Protein AF-A0A495W397-F1 (afdb_monomer_lite)

Structure (mmCIF, N/CA/C/O backbone):
data_AF-A0A495W397-F1
#
_entry.id   AF-A0A495W397-F1
#
loop_
_atom_site.group_PDB
_atom_site.id
_atom_site.type_symbol
_atom_site.label_atom_id
_atom_site.label_alt_id
_atom_site.label_comp_id
_atom_site.label_asym_id
_atom_site.label_entity_id
_atom_site.label_seq_id
_atom_site.pdbx_PDB_ins_code
_atom_site.Cartn_x
_atom_site.Cartn_y
_atom_site.Cartn_z
_atom_site.occupancy
_atom_site.B_iso_or_equiv
_atom_site.auth_seq_id
_atom_site.auth_comp_id
_atom_site.auth_asym_id
_atom_site.auth_atom_id
_atom_site.pdbx_PDB_model_num
ATOM 1 N N . MET A 1 1 ? -34.605 -27.937 36.313 1.00 62.28 1 MET A N 1
ATOM 2 C CA . MET A 1 1 ? -35.625 -27.053 35.707 1.00 62.28 1 MET A CA 1
ATOM 3 C C . MET A 1 1 ? -35.186 -25.618 35.947 1.00 62.28 1 MET A C 1
ATOM 5 O O . MET A 1 1 ? -34.958 -25.283 37.107 1.00 62.28 1 MET A O 1
ATOM 9 N N . ALA A 1 2 ? -34.992 -24.832 34.885 1.00 80.19 2 ALA A N 1
ATOM 10 C CA . ALA A 1 2 ? -34.624 -23.422 35.007 1.00 80.19 2 ALA A CA 1
ATOM 11 C C . ALA A 1 2 ? -35.786 -22.615 35.611 1.00 80.19 2 ALA A C 1
ATOM 13 O O . ALA A 1 2 ? -36.954 -22.901 35.330 1.00 80.19 2 ALA A O 1
ATOM 14 N N . ALA A 1 3 ? -35.479 -21.646 36.470 1.00 90.00 3 ALA A N 1
ATOM 15 C CA . ALA A 1 3 ? -36.479 -20.752 37.043 1.00 90.00 3 ALA A CA 1
ATOM 16 C C . ALA A 1 3 ? -36.904 -19.718 35.988 1.00 90.00 3 ALA A C 1
ATOM 18 O O . ALA A 1 3 ? -36.048 -19.097 35.365 1.00 90.00 3 ALA A O 1
ATOM 19 N N . ARG A 1 4 ? -38.214 -19.548 35.764 1.00 94.81 4 ARG A N 1
ATOM 20 C CA . ARG A 1 4 ? -38.752 -18.627 34.747 1.00 94.81 4 ARG A CA 1
ATOM 21 C C . ARG A 1 4 ? -39.291 -17.360 35.399 1.00 94.81 4 ARG A C 1
ATOM 23 O O . ARG A 1 4 ? -40.067 -17.449 36.350 1.00 94.81 4 ARG A O 1
ATOM 30 N N . TYR A 1 5 ? -38.929 -16.207 34.850 1.00 96.12 5 TYR A N 1
ATOM 31 C CA . TYR A 1 5 ? -39.357 -14.890 35.318 1.00 96.12 5 TYR A CA 1
ATOM 32 C C . TYR A 1 5 ? -39.919 -14.091 34.143 1.00 96.12 5 TYR A C 1
ATOM 34 O O . TYR A 1 5 ? -39.278 -13.994 33.103 1.00 96.12 5 TYR A O 1
ATOM 42 N N . LEU A 1 6 ? -41.114 -13.518 34.304 1.00 97.06 6 LEU A N 1
ATOM 43 C CA . LEU A 1 6 ? -41.739 -12.662 33.293 1.00 97.06 6 LEU A CA 1
ATOM 44 C C . LEU A 1 6 ? -41.467 -11.193 33.619 1.00 97.06 6 LEU A C 1
ATOM 46 O O . LEU A 1 6 ? -41.771 -10.750 34.730 1.00 97.06 6 LEU A O 1
ATOM 50 N N . VAL A 1 7 ? -40.959 -10.444 32.645 1.00 97.44 7 VAL A N 1
ATOM 51 C CA . VAL A 1 7 ? -40.776 -8.993 32.694 1.00 97.44 7 VAL A CA 1
ATOM 52 C C . VAL A 1 7 ? -41.796 -8.341 31.770 1.00 97.44 7 VAL A C 1
ATOM 54 O O . VAL A 1 7 ? -41.823 -8.603 30.570 1.00 97.44 7 VAL A O 1
ATOM 57 N N . SER A 1 8 ? -42.638 -7.477 32.333 1.00 95.31 8 SER A N 1
ATOM 58 C CA . SER A 1 8 ? -43.666 -6.757 31.586 1.00 95.31 8 SER A CA 1
ATOM 59 C C . SER A 1 8 ? -43.934 -5.375 32.189 1.00 95.31 8 SER A C 1
ATOM 61 O O . SER A 1 8 ? -44.186 -5.264 33.401 1.00 95.31 8 SER A O 1
ATOM 63 N N . PRO A 1 9 ? -43.992 -4.315 31.360 1.00 87.56 9 PRO A N 1
ATOM 64 C CA . PRO A 1 9 ? -44.398 -2.992 31.818 1.00 87.56 9 PRO A CA 1
ATOM 65 C C . PRO A 1 9 ? -45.855 -2.963 32.310 1.00 87.56 9 PRO A C 1
ATOM 67 O O . PRO A 1 9 ? -46.202 -2.121 33.136 1.00 87.56 9 PRO A O 1
ATOM 70 N N . THR A 1 10 ? -46.711 -3.887 31.848 1.00 89.25 10 THR A N 1
ATOM 71 C CA . THR A 1 10 ? -48.174 -3.807 32.023 1.00 89.25 10 THR A CA 1
ATOM 72 C C . THR A 1 10 ? -48.793 -5.011 32.741 1.00 89.25 10 THR A C 1
ATOM 74 O O . THR A 1 10 ? -49.721 -4.827 33.535 1.00 89.25 10 THR A O 1
ATOM 77 N N . ALA A 1 11 ? -48.272 -6.230 32.562 1.00 89.75 11 ALA A N 1
ATOM 78 C CA . ALA A 1 11 ? -48.883 -7.446 33.100 1.00 89.75 11 ALA A CA 1
ATOM 79 C C . ALA A 1 11 ? -48.932 -7.454 34.640 1.00 89.75 11 ALA A C 1
ATOM 81 O O . ALA A 1 11 ? -48.041 -6.946 35.330 1.00 89.75 11 ALA A O 1
ATOM 82 N N . ARG A 1 12 ? -49.998 -8.039 35.206 1.00 81.50 12 ARG A N 1
ATOM 83 C CA . ARG A 1 12 ? -50.152 -8.209 36.661 1.00 81.50 12 ARG A CA 1
ATOM 84 C C . ARG A 1 12 ? -49.268 -9.367 37.140 1.00 81.50 12 ARG A C 1
ATOM 86 O O . ARG A 1 12 ? -49.300 -10.435 36.542 1.00 81.50 12 ARG A O 1
ATOM 93 N N . ARG A 1 13 ? -48.546 -9.173 38.255 1.00 85.94 13 ARG A N 1
ATOM 94 C CA . ARG A 1 13 ? -47.597 -10.138 38.868 1.00 85.94 13 ARG A CA 1
ATOM 95 C C . ARG A 1 13 ? -46.306 -10.413 38.070 1.00 85.94 13 ARG A C 1
ATOM 97 O O . ARG A 1 13 ? -45.567 -11.316 38.443 1.00 85.94 13 ARG A O 1
ATOM 104 N N . ALA A 1 14 ? -46.021 -9.637 37.024 1.00 93.19 14 ALA A N 1
ATOM 105 C CA . ALA A 1 14 ? -44.731 -9.646 36.335 1.00 93.19 14 ALA A CA 1
ATOM 106 C C . ALA A 1 14 ? -43.732 -8.683 37.000 1.00 93.19 14 ALA A C 1
ATOM 108 O O . ALA A 1 14 ? -44.125 -7.714 37.657 1.00 93.19 14 ALA A O 1
ATOM 109 N N . HIS A 1 15 ? -42.442 -8.927 36.788 1.00 95.94 15 HIS A N 1
ATOM 110 C CA . HIS A 1 15 ? -41.384 -7.975 37.101 1.00 95.94 15 HIS A CA 1
ATOM 111 C C . HIS A 1 15 ? -41.522 -6.731 36.218 1.00 95.94 15 HIS A C 1
ATOM 113 O O . HIS A 1 15 ? -41.789 -6.838 35.023 1.00 95.94 15 HIS A O 1
ATOM 119 N N . ARG A 1 16 ? -41.342 -5.539 36.800 1.00 94.56 16 ARG A N 1
ATOM 120 C CA . ARG A 1 16 ? -41.425 -4.270 36.054 1.00 94.56 16 ARG A CA 1
ATOM 121 C C . ARG A 1 16 ? -40.150 -3.935 35.288 1.00 94.56 16 ARG A C 1
ATOM 123 O O . ARG A 1 16 ? -40.225 -3.228 34.293 1.00 94.56 16 ARG A O 1
ATOM 130 N N . THR A 1 17 ? -39.015 -4.447 35.750 1.00 96.25 17 THR A N 1
ATOM 131 C CA . THR A 1 17 ? -37.690 -4.211 35.169 1.00 96.25 17 THR A CA 1
ATOM 132 C C . THR A 1 17 ? -36.943 -5.528 35.020 1.00 96.25 17 THR A C 1
ATOM 134 O O . THR A 1 17 ? -37.141 -6.449 35.827 1.00 96.25 17 THR A O 1
ATOM 137 N N . ILE A 1 18 ? -36.067 -5.616 34.022 1.00 97.19 18 ILE A N 1
ATOM 138 C CA . ILE A 1 18 ? -35.226 -6.796 33.787 1.00 97.19 18 ILE A CA 1
ATOM 139 C C . ILE A 1 18 ? -34.278 -6.989 34.976 1.00 97.19 18 ILE A C 1
ATOM 141 O O . ILE A 1 18 ? -34.131 -8.103 35.480 1.00 97.19 18 ILE A O 1
ATOM 145 N N . THR A 1 19 ? -33.735 -5.896 35.517 1.00 96.25 19 THR A N 1
ATOM 146 C CA . THR A 1 19 ? -32.878 -5.895 36.711 1.00 96.25 19 THR A CA 1
ATOM 147 C C . THR A 1 19 ? -33.569 -6.534 37.920 1.00 96.25 19 THR A C 1
ATOM 149 O O . THR A 1 19 ? -32.963 -7.332 38.637 1.00 96.25 19 THR A O 1
ATOM 152 N N . SER A 1 20 ? -34.864 -6.267 38.139 1.00 95.56 20 SER A N 1
ATOM 153 C CA . SER A 1 20 ? -35.600 -6.882 39.255 1.00 95.56 20 SER A CA 1
ATOM 154 C C . SER A 1 20 ? -35.776 -8.398 39.092 1.00 95.56 20 SER A C 1
ATOM 156 O O . SER A 1 20 ? -35.737 -9.128 40.084 1.00 95.56 20 SER A O 1
ATOM 158 N N . ALA A 1 21 ? -35.937 -8.882 37.855 1.00 95.81 21 ALA A N 1
ATOM 159 C CA . ALA A 1 21 ? -36.005 -10.310 37.558 1.00 95.81 21 ALA A CA 1
ATOM 160 C C . ALA A 1 21 ? -34.631 -10.980 37.722 1.00 95.81 21 ALA A C 1
ATOM 162 O O . ALA A 1 21 ? -34.544 -12.052 38.318 1.00 95.81 21 ALA A O 1
ATOM 163 N N . LEU A 1 22 ? -33.551 -10.318 37.289 1.00 96.12 22 LEU A N 1
ATOM 164 C CA . LEU A 1 22 ? -32.170 -10.775 37.489 1.00 96.12 22 LEU A CA 1
ATOM 165 C C . LEU A 1 22 ? -31.819 -10.907 38.980 1.00 96.12 22 LEU A C 1
ATOM 167 O O . LEU A 1 22 ? -31.242 -11.915 39.389 1.00 96.12 22 LEU A O 1
ATOM 171 N N . HIS A 1 23 ? -32.220 -9.945 39.818 1.00 94.31 23 HIS A N 1
ATOM 172 C CA . HIS A 1 23 ? -32.033 -10.042 41.269 1.00 94.31 23 HIS A CA 1
ATOM 173 C C . HIS A 1 23 ? -32.799 -11.220 41.887 1.00 94.31 23 HIS A C 1
ATOM 175 O O . HIS A 1 23 ? -32.252 -11.935 42.730 1.00 94.31 23 HIS A O 1
ATOM 181 N N . ALA A 1 24 ? -34.041 -11.459 41.454 1.00 92.50 24 ALA A N 1
ATOM 182 C CA . ALA A 1 24 ? -34.830 -12.599 41.919 1.00 92.50 24 ALA A CA 1
ATOM 183 C C . ALA A 1 24 ? -34.228 -13.944 41.472 1.00 92.50 24 ALA A C 1
ATOM 185 O O . ALA A 1 24 ? -34.209 -14.904 42.247 1.00 92.50 24 ALA A O 1
ATOM 186 N N . ALA A 1 25 ? -33.691 -14.002 40.251 1.00 91.88 25 ALA A N 1
ATOM 187 C CA . ALA A 1 25 ? -32.986 -15.162 39.718 1.00 91.88 25 ALA A CA 1
ATOM 188 C C . ALA A 1 25 ? -31.704 -15.471 40.507 1.00 91.88 25 ALA A C 1
ATOM 190 O O . ALA A 1 25 ? -31.496 -16.621 40.907 1.00 91.88 25 ALA A O 1
ATOM 191 N N . ALA A 1 26 ? -30.891 -14.453 40.812 1.00 88.88 26 ALA A N 1
ATOM 192 C CA . ALA A 1 26 ? -29.636 -14.601 41.552 1.00 88.88 26 ALA A CA 1
ATOM 193 C C . ALA A 1 26 ? -29.830 -15.232 42.945 1.00 88.88 26 ALA A C 1
ATOM 195 O O . ALA A 1 26 ? -29.007 -16.039 43.384 1.00 88.88 26 ALA A O 1
ATOM 196 N N . GLY A 1 27 ? -30.948 -14.937 43.618 1.00 82.81 27 GLY A N 1
ATOM 197 C CA . GLY A 1 27 ? -31.293 -15.540 44.910 1.00 82.81 27 GLY A CA 1
ATOM 198 C C . GLY A 1 27 ? -31.576 -17.049 44.849 1.00 82.81 27 GLY A C 1
ATOM 199 O O . GLY A 1 27 ? -31.432 -17.739 45.855 1.00 82.81 27 GLY A O 1
ATOM 200 N N . SER A 1 28 ? -31.944 -17.583 43.679 1.00 80.06 28 SER A N 1
ATOM 201 C CA . SER A 1 28 ? -32.330 -18.992 43.513 1.00 80.06 28 SER A CA 1
ATOM 202 C C . SER A 1 28 ? -31.150 -19.954 43.312 1.00 80.06 28 SER A C 1
ATOM 204 O O . SER A 1 28 ? -31.319 -21.160 43.501 1.00 80.06 28 SER A O 1
ATOM 206 N N . ARG A 1 29 ? -29.970 -19.439 42.917 1.00 76.31 29 ARG A N 1
ATOM 207 C CA . ARG A 1 29 ? -28.771 -20.209 42.506 1.00 76.31 29 ARG A CA 1
ATOM 208 C C . ARG A 1 29 ? -29.039 -21.306 41.456 1.00 76.31 29 ARG A C 1
ATOM 210 O O . ARG A 1 29 ? -28.295 -22.281 41.376 1.00 76.31 29 ARG A O 1
ATOM 217 N N . ARG A 1 30 ? -30.106 -21.177 40.666 1.00 86.94 30 ARG A N 1
ATOM 218 C CA . ARG A 1 30 ? -30.454 -22.070 39.549 1.00 86.94 30 ARG A CA 1
ATOM 219 C C . ARG A 1 30 ? -30.287 -21.323 38.230 1.00 86.94 30 ARG A C 1
ATOM 221 O O . ARG A 1 30 ? -30.355 -20.098 38.220 1.00 86.94 30 ARG A O 1
ATOM 228 N N . ALA A 1 31 ? -30.144 -22.069 37.134 1.00 92.25 31 ALA A N 1
ATOM 229 C CA . ALA A 1 31 ? -30.283 -21.512 35.791 1.00 92.25 31 ALA A CA 1
ATOM 230 C C . ALA A 1 31 ? -31.619 -20.759 35.670 1.00 92.25 31 ALA A C 1
ATOM 232 O O . ALA A 1 31 ? -32.641 -21.236 36.188 1.00 92.25 31 ALA A O 1
ATOM 233 N N . ALA A 1 32 ? -31.617 -19.604 35.011 1.00 95.88 32 ALA A N 1
ATOM 234 C CA . ALA A 1 32 ? -32.783 -18.731 34.932 1.00 95.88 32 ALA A CA 1
ATOM 235 C C . ALA A 1 32 ? -33.125 -18.350 33.491 1.00 95.88 32 ALA A C 1
ATOM 237 O O . ALA A 1 32 ? -32.239 -18.072 32.694 1.00 95.88 32 ALA A O 1
ATOM 238 N N . VAL A 1 33 ? -34.420 -18.288 33.186 1.00 97.69 33 VAL A N 1
ATOM 239 C CA . VAL A 1 33 ? -34.951 -17.774 31.919 1.00 97.69 33 VAL A CA 1
ATOM 240 C C . VAL A 1 33 ? -35.790 -16.541 32.226 1.00 97.69 33 VAL A C 1
ATOM 242 O O . VAL A 1 33 ? -36.783 -16.623 32.954 1.00 97.69 33 VAL A O 1
ATOM 245 N N . ILE A 1 34 ? -35.389 -15.397 31.687 1.00 97.75 34 ILE A N 1
ATOM 246 C CA . ILE A 1 34 ? -36.089 -14.124 31.826 1.00 97.75 34 ILE A CA 1
ATOM 247 C C . ILE A 1 34 ? -36.774 -13.810 30.503 1.00 97.75 34 ILE A C 1
ATOM 249 O O . ILE A 1 34 ? -36.131 -13.518 29.498 1.00 97.75 34 ILE A O 1
ATOM 253 N N . GLU A 1 35 ? -38.098 -13.880 30.518 1.00 97.81 35 GLU A N 1
ATOM 254 C CA . GLU A 1 35 ? -38.953 -13.614 29.369 1.00 97.81 35 GLU A CA 1
ATOM 255 C C . GLU A 1 35 ? -39.388 -12.147 29.393 1.00 97.81 35 GLU A C 1
ATOM 257 O O . GLU A 1 35 ? -40.047 -11.708 30.335 1.00 97.81 35 GLU A O 1
ATOM 262 N N . VAL A 1 36 ? -39.018 -11.388 28.365 1.00 98.12 36 VAL A N 1
ATOM 263 C CA . VAL A 1 36 ? -39.204 -9.936 28.276 1.00 98.12 36 VAL A CA 1
ATOM 264 C C . VAL A 1 36 ? -40.265 -9.622 27.224 1.00 98.12 36 VAL A C 1
ATOM 266 O O . VAL A 1 36 ? -40.120 -9.978 26.054 1.00 98.12 36 VAL A O 1
ATOM 269 N N . GLU A 1 37 ? -41.361 -8.986 27.632 1.00 97.31 37 GLU A N 1
ATOM 270 C CA . GLU A 1 37 ? -42.379 -8.496 26.696 1.00 97.31 37 GLU A CA 1
ATOM 271 C C . GLU A 1 37 ? -41.882 -7.285 25.877 1.00 97.31 37 GLU A C 1
ATOM 273 O O . GLU A 1 37 ? -40.911 -6.638 26.261 1.00 97.31 37 GLU A O 1
ATOM 278 N N . PRO A 1 38 ? -42.520 -6.956 24.739 1.00 97.19 38 PRO A N 1
ATOM 279 C CA . PRO A 1 38 ? -42.197 -5.747 23.984 1.00 97.19 38 PRO A CA 1
ATOM 280 C C . PRO A 1 38 ? -42.239 -4.477 24.843 1.00 97.19 38 PRO A C 1
ATOM 282 O O . PRO A 1 38 ? -43.173 -4.273 25.624 1.00 97.19 38 PRO A O 1
ATOM 285 N N . GLY A 1 39 ? -41.256 -3.594 24.667 1.00 95.44 39 GLY A N 1
ATOM 286 C CA . GLY A 1 39 ? -41.157 -2.358 25.439 1.00 95.44 39 GLY A CA 1
ATOM 287 C C . GLY A 1 39 ? -39.784 -1.691 25.384 1.00 95.44 39 GLY A C 1
ATOM 288 O O . GLY A 1 39 ? -38.826 -2.237 24.842 1.00 95.44 39 GLY A O 1
ATOM 289 N N . SER A 1 40 ? -39.701 -0.495 25.968 1.00 95.62 40 SER A N 1
ATOM 290 C CA . SER A 1 40 ? -38.448 0.237 26.174 1.00 95.62 40 SER A CA 1
ATOM 291 C C . SER A 1 40 ? -38.007 0.097 27.627 1.00 95.62 40 SER A C 1
ATOM 293 O O . SER A 1 40 ? -38.746 0.465 28.541 1.00 95.62 40 SER A O 1
ATOM 295 N N . TYR A 1 41 ? -36.788 -0.389 27.825 1.00 96.44 41 TYR A N 1
ATOM 296 C CA . TYR A 1 41 ? -36.187 -0.699 29.116 1.00 96.44 41 TYR A CA 1
ATOM 297 C C . TYR A 1 41 ? -34.930 0.164 29.305 1.00 96.44 41 TYR A C 1
ATOM 299 O O . TYR A 1 41 ? -33.851 -0.215 28.842 1.00 96.44 41 TYR A O 1
ATOM 307 N N . PRO A 1 42 ? -35.047 1.343 29.953 1.00 94.19 42 PRO A N 1
ATOM 308 C CA . PRO A 1 42 ? -33.929 2.260 30.172 1.00 94.19 42 PRO A CA 1
ATOM 309 C C . PRO A 1 42 ? -33.010 1.767 31.304 1.00 94.19 42 PRO A C 1
ATOM 311 O O . PRO A 1 42 ? -32.878 2.399 32.352 1.00 94.19 42 PRO A O 1
ATOM 314 N N . GLU A 1 43 ? -32.418 0.592 31.114 1.00 94.06 43 GLU A N 1
ATOM 315 C CA . GLU A 1 43 ? -31.651 -0.155 32.109 1.00 94.06 43 GLU A CA 1
ATOM 316 C C . GLU A 1 43 ? -30.225 -0.438 31.609 1.00 94.06 43 GLU A C 1
ATOM 318 O O . GLU A 1 43 ? -29.983 -0.524 30.406 1.00 94.06 43 GLU A O 1
ATOM 323 N N . ALA A 1 44 ? -29.299 -0.613 32.553 1.00 94.12 44 ALA A N 1
ATOM 324 C CA . ALA A 1 44 ? -27.961 -1.150 32.323 1.00 94.12 44 ALA A CA 1
ATOM 325 C C . ALA A 1 44 ? -27.882 -2.515 33.020 1.00 94.12 44 ALA A C 1
ATOM 327 O O . ALA A 1 44 ? -27.961 -2.597 34.249 1.00 94.12 44 ALA A O 1
ATOM 328 N N . LEU A 1 45 ? -27.828 -3.597 32.243 1.00 96.75 45 LEU A N 1
ATOM 329 C CA . LEU A 1 45 ? -27.980 -4.951 32.773 1.00 96.75 45 LEU A CA 1
ATOM 330 C C . LEU A 1 45 ? -26.629 -5.543 33.161 1.00 96.75 45 LEU A C 1
ATOM 332 O O . LEU A 1 45 ? -25.750 -5.674 32.319 1.00 96.75 45 LEU A O 1
ATOM 336 N N . VAL A 1 46 ? -26.500 -6.007 34.403 1.00 96.44 46 VAL A N 1
ATOM 337 C CA . VAL A 1 46 ? -25.359 -6.825 34.840 1.00 96.44 46 VAL A CA 1
ATOM 338 C C . VAL A 1 46 ? -25.837 -8.255 35.051 1.00 96.44 46 VAL A C 1
ATOM 340 O O . VAL A 1 46 ? -26.548 -8.551 36.014 1.00 96.44 46 VAL A O 1
ATOM 343 N N . VAL A 1 47 ? -25.455 -9.153 34.145 1.00 96.69 47 VAL A N 1
ATOM 344 C CA . VAL A 1 47 ? -25.911 -10.546 34.128 1.00 96.69 47 VAL A CA 1
ATOM 345 C C . VAL A 1 47 ? -24.780 -11.462 34.573 1.00 96.69 47 VAL A C 1
ATOM 347 O O . VAL A 1 47 ? -23.686 -11.446 34.006 1.00 96.69 47 VAL A O 1
ATOM 350 N N . ARG A 1 48 ? -25.046 -12.264 35.610 1.00 94.12 48 ARG A N 1
ATOM 351 C CA . ARG A 1 48 ? -24.079 -13.202 36.190 1.00 94.12 48 ARG A CA 1
ATOM 352 C C . ARG A 1 48 ? -24.639 -14.620 36.256 1.00 94.12 48 ARG A C 1
ATOM 354 O O . ARG A 1 48 ? -25.771 -14.800 36.697 1.00 94.12 48 ARG A O 1
ATOM 361 N N . GLY A 1 49 ? -23.820 -15.616 35.922 1.00 91.44 49 GLY A N 1
ATOM 362 C CA . GLY A 1 49 ? -24.167 -17.038 36.053 1.00 91.44 49 GLY A CA 1
ATOM 363 C C . GLY A 1 49 ? -24.791 -17.635 34.790 1.00 91.44 49 GLY A C 1
ATOM 364 O O . GLY A 1 49 ? -24.400 -17.255 33.694 1.00 91.44 49 GLY A O 1
ATOM 365 N N . ASP A 1 50 ? -25.699 -18.600 34.958 1.00 95.81 50 ASP A N 1
ATOM 366 C CA . ASP A 1 50 ? -26.409 -19.302 33.874 1.00 95.81 50 ASP A CA 1
ATOM 367 C C . ASP A 1 50 ? -27.785 -18.654 33.649 1.00 95.81 50 ASP A C 1
ATOM 369 O O . ASP A 1 50 ? -28.727 -18.881 34.421 1.00 95.81 50 ASP A O 1
ATOM 373 N N . VAL A 1 51 ? -27.866 -17.753 32.666 1.00 97.69 51 VAL A N 1
ATOM 374 C CA . VAL A 1 51 ? -29.043 -16.902 32.436 1.00 97.69 51 VAL A CA 1
ATOM 375 C C . VAL A 1 51 ? -29.366 -16.793 30.952 1.00 97.69 51 VAL A C 1
ATOM 377 O O . VAL A 1 51 ? -28.523 -16.425 30.136 1.00 97.69 51 VAL A O 1
ATOM 380 N N . GLU A 1 52 ? -30.633 -17.013 30.622 1.00 98.19 52 GLU A N 1
ATOM 381 C CA . GLU A 1 52 ? -31.203 -16.780 29.303 1.00 98.19 52 GLU A CA 1
ATOM 382 C C . GLU A 1 52 ? -32.154 -15.575 29.341 1.00 98.19 52 GLU A C 1
ATOM 384 O O . GLU A 1 52 ? -33.086 -15.532 30.144 1.00 98.19 52 GLU A O 1
ATOM 389 N N . LEU A 1 53 ? -31.928 -14.590 28.474 1.00 98.31 53 LEU A N 1
ATOM 390 C CA . LEU A 1 53 ? -32.809 -13.446 28.250 1.00 98.31 53 LEU A CA 1
ATOM 391 C C . LEU A 1 53 ? -33.531 -13.635 26.913 1.00 98.31 53 LEU A C 1
ATOM 393 O O . LEU A 1 53 ? -32.883 -13.687 25.868 1.00 98.31 53 LEU A O 1
ATOM 397 N N . VAL A 1 54 ? -34.861 -13.718 26.931 1.00 97.94 54 VAL A N 1
ATOM 398 C CA . VAL A 1 54 ? -35.670 -14.032 25.743 1.00 97.94 54 VAL A CA 1
ATOM 399 C C . VAL A 1 54 ? -36.737 -12.971 25.533 1.00 97.94 54 VAL A C 1
ATOM 401 O O . VAL A 1 54 ? -37.574 -12.750 26.407 1.00 97.94 54 VAL A O 1
ATOM 404 N N . CYS A 1 55 ? -36.766 -12.348 24.358 1.00 97.19 55 CYS A N 1
ATOM 405 C CA . CYS A 1 55 ? -37.894 -11.515 23.956 1.00 97.19 55 CYS A CA 1
ATOM 406 C C . CYS A 1 55 ? -39.110 -12.392 23.601 1.00 97.19 55 CYS A C 1
ATOM 408 O O . CYS A 1 55 ? -39.002 -13.324 22.808 1.00 97.19 55 CYS A O 1
ATOM 410 N N . ARG A 1 56 ? -40.287 -12.090 24.167 1.00 94.56 56 ARG A N 1
ATOM 411 C CA . ARG A 1 56 ? -41.563 -12.764 23.846 1.00 94.56 56 ARG A CA 1
ATOM 412 C C . ARG A 1 56 ? -42.240 -12.241 22.575 1.00 94.56 56 ARG A C 1
ATOM 414 O O . ARG A 1 56 ? -43.183 -12.868 22.097 1.00 94.56 56 ARG A O 1
ATOM 421 N N . GLY A 1 57 ? -41.825 -11.075 22.085 1.00 90.25 57 GLY A N 1
ATOM 422 C CA . GLY A 1 57 ? -42.381 -10.445 20.890 1.00 90.25 57 GLY A CA 1
ATOM 423 C C . GLY A 1 57 ? -41.580 -10.736 19.625 1.00 90.25 57 GLY A C 1
ATOM 424 O O . GLY A 1 57 ? -40.771 -11.658 19.570 1.00 90.25 57 GLY A O 1
ATOM 425 N N . ALA A 1 58 ? -41.793 -9.908 18.601 1.00 90.44 58 ALA A N 1
ATOM 426 C CA . ALA A 1 58 ? -40.921 -9.909 17.432 1.00 90.44 58 ALA A CA 1
ATOM 427 C C . ALA A 1 58 ? -39.474 -9.557 17.848 1.00 90.44 58 ALA A C 1
ATOM 429 O O . ALA A 1 58 ? -39.299 -8.711 18.734 1.00 90.44 58 ALA A O 1
ATOM 430 N N . PRO A 1 59 ? -38.442 -10.150 17.223 1.00 92.00 59 PRO A N 1
ATOM 431 C CA . PRO A 1 59 ? -37.052 -9.762 17.444 1.00 92.00 59 PRO A CA 1
ATOM 432 C C . PRO A 1 59 ? -36.845 -8.241 17.394 1.00 92.00 59 PRO A C 1
ATOM 434 O O . PRO A 1 59 ? -37.324 -7.572 16.480 1.00 92.00 59 PRO A O 1
ATOM 437 N N . GLY A 1 60 ? -36.175 -7.695 18.408 1.00 92.19 60 GLY A N 1
ATOM 438 C CA . GLY A 1 60 ? -35.916 -6.263 18.573 1.00 92.19 60 GLY A CA 1
ATOM 439 C C . GLY A 1 60 ? -37.067 -5.446 19.177 1.00 92.19 60 GLY A C 1
ATOM 440 O O . GLY A 1 60 ? -36.899 -4.256 19.423 1.00 92.19 60 GLY A O 1
ATOM 441 N N . SER A 1 61 ? -38.224 -6.055 19.468 1.00 96.19 61 SER A N 1
ATOM 442 C CA . SER A 1 61 ? -39.375 -5.346 20.062 1.00 96.19 61 SER A CA 1
ATOM 443 C C . SER A 1 61 ? -39.209 -4.994 21.547 1.00 96.19 61 SER A C 1
ATOM 445 O O . SER A 1 61 ? -39.963 -4.174 22.073 1.00 96.19 61 SER A O 1
ATOM 447 N N . ALA A 1 62 ? -38.225 -5.590 22.221 1.00 97.38 62 ALA A N 1
ATOM 448 C CA . ALA A 1 62 ? -37.790 -5.212 23.560 1.00 97.38 62 ALA A CA 1
ATOM 449 C C . ALA A 1 62 ? -36.409 -4.544 23.475 1.00 97.38 62 ALA A C 1
ATOM 451 O O . ALA A 1 62 ? -35.407 -5.207 23.198 1.00 97.38 62 ALA A O 1
ATOM 452 N N . VAL A 1 63 ? -36.384 -3.225 23.685 1.00 97.31 63 VAL A N 1
ATOM 453 C CA . VAL A 1 63 ? -35.200 -2.368 23.541 1.00 97.31 63 VAL A CA 1
ATOM 454 C C . VAL A 1 63 ? -34.616 -2.063 24.912 1.00 97.31 63 VAL A C 1
ATOM 456 O O . VAL A 1 63 ? -35.310 -1.535 25.777 1.00 97.31 63 VAL A O 1
ATOM 459 N N . VAL A 1 64 ? -33.337 -2.365 25.097 1.00 97.19 64 VAL A N 1
ATOM 460 C CA . VAL A 1 64 ? -32.572 -2.160 26.325 1.00 97.19 64 VAL A CA 1
ATOM 461 C C . VAL A 1 64 ? -31.464 -1.149 26.060 1.00 97.19 64 VAL A C 1
ATOM 463 O O . VAL A 1 64 ? -30.695 -1.284 25.108 1.00 97.19 64 VAL A O 1
ATOM 466 N N . GLY A 1 65 ? -31.349 -0.139 26.911 1.00 92.75 65 GLY A N 1
ATOM 467 C CA . GLY A 1 65 ? -30.230 0.791 26.835 1.00 92.75 65 GLY A CA 1
ATOM 468 C C . GLY A 1 65 ? -30.384 1.982 27.760 1.00 92.75 65 GLY A C 1
ATOM 469 O O . GLY A 1 65 ? -31.484 2.497 27.951 1.00 92.75 65 GLY A O 1
ATOM 470 N N . ARG A 1 66 ? -29.264 2.453 28.307 1.00 84.06 66 ARG A N 1
ATOM 471 C CA . ARG A 1 66 ? -29.205 3.642 29.156 1.00 84.06 66 ARG A CA 1
ATOM 472 C C . ARG A 1 66 ? -28.022 4.504 28.736 1.00 84.06 66 ARG A C 1
ATOM 474 O O . ARG A 1 66 ? -26.929 4.001 28.513 1.00 84.06 66 ARG A O 1
ATOM 481 N N . THR A 1 67 ? -28.238 5.808 28.600 1.00 77.56 67 THR A N 1
ATOM 482 C CA . THR A 1 67 ? -27.181 6.737 28.181 1.00 77.56 67 THR A CA 1
ATOM 483 C C . THR A 1 67 ? -26.005 6.700 29.160 1.00 77.56 67 THR A C 1
ATOM 485 O O . THR A 1 67 ? -26.212 6.847 30.362 1.00 77.56 67 THR A O 1
ATOM 488 N N . GLY A 1 68 ? -24.782 6.555 28.640 1.00 73.50 68 GLY A N 1
ATOM 489 C CA . GLY A 1 68 ? -23.541 6.616 29.421 1.00 73.50 68 GLY A CA 1
ATOM 490 C C . GLY A 1 68 ? -23.097 5.305 30.080 1.00 73.50 68 GLY A C 1
ATOM 491 O O . GLY A 1 68 ? -22.044 5.297 30.710 1.00 73.50 68 GLY A O 1
ATOM 492 N N . GLU A 1 69 ? -23.846 4.207 29.931 1.00 81.69 69 GLU A N 1
ATOM 493 C CA . GLU A 1 69 ? -23.509 2.898 30.509 1.00 81.69 69 GLU A CA 1
ATOM 494 C C . GLU A 1 69 ? -23.743 1.755 29.506 1.00 81.69 69 GLU A C 1
ATOM 496 O O . GLU A 1 69 ? -24.600 1.888 28.626 1.00 81.69 69 GLU A O 1
ATOM 501 N N . PRO A 1 70 ? -23.035 0.615 29.637 1.00 90.25 70 PRO A N 1
ATOM 502 C CA . PRO A 1 70 ? -23.325 -0.570 28.840 1.00 90.25 70 PRO A CA 1
ATOM 503 C C . PRO A 1 70 ? -24.753 -1.064 29.064 1.00 90.25 70 PRO A C 1
ATOM 505 O O . PRO A 1 70 ? -25.204 -1.233 30.198 1.00 90.25 70 PRO A O 1
ATOM 508 N N . ALA A 1 71 ? -25.465 -1.341 27.972 1.00 95.44 71 ALA A N 1
ATOM 509 C CA . ALA A 1 71 ? -26.809 -1.904 28.030 1.00 95.44 71 ALA A CA 1
ATOM 510 C C . ALA A 1 71 ? -26.789 -3.339 28.589 1.00 95.44 71 ALA A C 1
ATOM 512 O O . ALA A 1 71 ? -27.722 -3.747 29.283 1.00 95.44 71 ALA A O 1
ATOM 513 N N . LEU A 1 72 ? -25.713 -4.089 28.323 1.00 97.38 72 LEU A N 1
ATOM 514 C CA . LEU A 1 72 ? -25.479 -5.422 28.870 1.00 97.38 72 LEU A CA 1
ATOM 515 C C . LEU A 1 72 ? -24.002 -5.632 29.214 1.00 97.38 72 LEU A C 1
ATOM 517 O O . LEU A 1 72 ? -23.144 -5.566 28.343 1.00 97.38 72 LEU A O 1
ATOM 521 N N . GLU A 1 73 ? -23.727 -6.006 30.457 1.00 97.31 73 GLU A N 1
ATOM 522 C CA . GLU A 1 73 ? -22.472 -6.601 30.904 1.00 97.31 73 GLU A CA 1
ATOM 523 C C . GLU A 1 73 ? -22.735 -8.040 31.370 1.00 97.31 73 GLU A C 1
ATOM 525 O O . GLU A 1 73 ? -23.418 -8.284 32.367 1.00 97.31 73 GLU A O 1
ATOM 530 N N . ALA A 1 74 ? -22.207 -9.010 30.626 1.00 97.50 74 ALA A N 1
ATOM 531 C CA . ALA A 1 74 ? -22.397 -10.434 30.857 1.00 97.50 74 ALA A CA 1
ATOM 532 C C . ALA A 1 74 ? -21.136 -11.086 31.442 1.00 97.50 74 ALA A C 1
ATOM 534 O O . ALA A 1 74 ? -20.026 -10.893 30.939 1.00 97.50 74 ALA A O 1
ATOM 535 N N . SER A 1 75 ? -21.321 -11.913 32.474 1.00 95.62 75 SER A N 1
ATOM 536 C CA . SER A 1 75 ? -20.283 -12.786 33.033 1.00 95.62 75 SER A CA 1
ATOM 537 C C . SER A 1 75 ? -20.852 -14.163 33.408 1.00 95.62 75 SER A C 1
ATOM 539 O O . SER A 1 75 ? -21.796 -14.265 34.186 1.00 95.62 75 SER A O 1
ATOM 541 N N . GLY A 1 76 ? -20.296 -15.249 32.870 1.00 93.38 76 GLY A N 1
ATOM 542 C CA . GLY A 1 76 ? -20.832 -16.610 33.055 1.00 93.38 76 GLY A CA 1
ATOM 543 C C . GLY A 1 76 ? -21.396 -17.199 31.761 1.00 93.38 76 GLY A C 1
ATOM 544 O O . GLY A 1 76 ? -20.876 -16.897 30.697 1.00 93.38 76 GLY A O 1
ATOM 545 N N . ALA A 1 77 ? -22.416 -18.057 31.842 1.00 96.81 77 ALA A N 1
ATOM 546 C CA . ALA A 1 77 ? -23.082 -18.654 30.685 1.00 96.81 77 ALA A CA 1
ATOM 547 C C . ALA A 1 77 ? -24.365 -17.875 30.364 1.00 96.81 77 ALA A C 1
ATOM 549 O O . ALA A 1 77 ? -25.427 -18.140 30.920 1.00 96.81 77 ALA A O 1
ATOM 550 N N . VAL A 1 78 ? -24.255 -16.873 29.493 1.00 98.31 78 VAL A N 1
ATOM 551 C CA . VAL A 1 78 ? -25.359 -15.961 29.178 1.00 98.31 78 VAL A CA 1
ATOM 552 C C . VAL A 1 78 ? -25.829 -16.167 27.745 1.00 98.31 78 VAL A C 1
ATOM 554 O O . VAL A 1 78 ? -25.029 -16.164 26.808 1.00 98.31 78 VAL A O 1
ATOM 557 N N . ARG A 1 79 ? -27.142 -16.305 27.559 1.00 98.50 79 ARG A N 1
ATOM 558 C CA . ARG A 1 79 ? -27.778 -16.351 26.239 1.00 98.50 79 ARG A CA 1
ATOM 559 C C . ARG A 1 79 ? -28.799 -15.230 26.105 1.00 98.50 79 ARG A C 1
ATOM 561 O O . ARG A 1 79 ? -29.585 -14.989 27.012 1.00 98.50 79 ARG A O 1
ATOM 568 N N . VAL A 1 80 ? -28.791 -14.559 24.963 1.00 98.38 80 VAL A N 1
ATOM 569 C CA . VAL A 1 80 ? -29.712 -13.483 24.608 1.00 98.38 80 VAL A CA 1
ATOM 570 C C . VAL A 1 80 ? -30.391 -13.829 23.293 1.00 98.38 80 VAL A C 1
ATOM 572 O O . VAL A 1 80 ? -29.711 -14.109 22.308 1.00 98.38 80 VAL A O 1
ATOM 575 N N . VAL A 1 81 ? -31.722 -13.796 23.276 1.00 98.44 81 VAL A N 1
ATOM 576 C CA . VAL A 1 81 ? -32.532 -14.114 22.099 1.00 98.44 81 VAL A CA 1
ATOM 577 C C . VAL A 1 81 ? -33.568 -13.018 21.860 1.00 98.44 81 VAL A C 1
ATOM 579 O O . VAL A 1 81 ? -34.432 -12.771 22.704 1.00 98.44 81 VAL A O 1
ATOM 582 N N . GLY A 1 82 ? -33.520 -12.378 20.691 1.00 97.75 82 GLY A N 1
ATOM 583 C CA . GLY A 1 82 ? -34.574 -11.462 20.242 1.00 97.75 82 GLY A CA 1
ATOM 584 C C . GLY A 1 82 ? -34.549 -10.050 20.837 1.00 97.75 82 GLY A C 1
ATOM 585 O O . GLY A 1 82 ? -35.512 -9.313 20.631 1.00 97.75 82 GLY A O 1
ATOM 586 N N . LEU A 1 83 ? -33.515 -9.659 21.588 1.00 98.25 83 LEU A N 1
ATOM 587 C CA . LEU A 1 83 ? -33.446 -8.343 22.243 1.00 98.25 83 LEU A CA 1
ATOM 588 C C . LEU A 1 83 ? -32.756 -7.292 21.360 1.00 98.25 83 LEU A C 1
ATOM 590 O O . LEU A 1 83 ? -31.904 -7.614 20.533 1.00 98.25 83 LEU A O 1
ATOM 594 N N . ALA A 1 84 ? -33.112 -6.023 21.554 1.00 98.06 84 ALA A N 1
ATOM 595 C CA . ALA A 1 84 ? -32.414 -4.887 20.960 1.00 98.06 84 ALA A CA 1
ATOM 596 C C . ALA A 1 84 ? -31.607 -4.145 22.028 1.00 98.06 84 ALA A C 1
ATOM 598 O O . ALA A 1 84 ? -32.152 -3.790 23.067 1.00 98.06 84 ALA A O 1
ATOM 599 N N . PHE A 1 85 ? -30.334 -3.871 21.762 1.00 97.75 85 PHE A N 1
ATOM 600 C CA . PHE A 1 85 ? -29.459 -3.084 22.625 1.00 97.75 85 PHE A CA 1
ATOM 601 C C . PHE A 1 85 ? -29.052 -1.788 21.932 1.00 97.75 85 PHE A C 1
ATOM 603 O O . PHE A 1 85 ? -28.661 -1.809 20.765 1.00 97.75 85 PHE A O 1
ATOM 610 N N . THR A 1 86 ? -29.114 -0.668 22.649 1.00 95.50 86 THR A N 1
ATOM 611 C CA . THR A 1 86 ? -28.720 0.647 22.128 1.00 95.50 86 THR A CA 1
ATOM 612 C C . THR A 1 86 ? -27.844 1.405 23.120 1.00 95.50 86 THR A C 1
ATOM 614 O O . THR A 1 86 ? -28.115 1.409 24.321 1.00 95.50 86 THR A O 1
ATOM 617 N N . GLY A 1 87 ? -26.817 2.096 22.625 1.00 88.62 87 GLY A N 1
ATOM 618 C CA . GLY A 1 87 ? -25.971 2.969 23.440 1.00 88.62 87 GLY A CA 1
ATOM 619 C C . GLY A 1 87 ? -25.169 3.983 22.621 1.00 88.62 87 GLY A C 1
ATOM 620 O O . GLY A 1 87 ? -25.183 3.967 21.388 1.00 88.62 87 GLY A O 1
ATOM 621 N N . ARG A 1 88 ? -24.504 4.913 23.318 1.00 83.50 88 ARG A N 1
ATOM 622 C CA . ARG A 1 88 ? -23.708 5.996 22.718 1.00 83.50 88 ARG A CA 1
ATOM 623 C C . ARG A 1 88 ? -22.444 6.271 23.535 1.00 83.50 88 ARG A C 1
ATOM 625 O O . ARG A 1 88 ? -22.532 6.351 24.758 1.00 83.50 88 ARG A O 1
ATOM 632 N N . GLY A 1 89 ? -21.311 6.479 22.859 1.00 70.62 89 GLY A N 1
ATOM 633 C CA . GLY A 1 89 ? -20.054 6.948 23.466 1.00 70.62 89 GLY A CA 1
ATOM 634 C C . GLY A 1 89 ? -19.274 5.919 24.298 1.00 70.62 89 GLY A C 1
ATOM 635 O O . GLY A 1 89 ? -18.332 6.302 24.988 1.00 70.62 89 GLY A O 1
ATOM 636 N N . GLY A 1 90 ? -19.654 4.636 24.261 1.00 79.81 90 GLY A N 1
ATOM 637 C CA . GLY A 1 90 ? -19.028 3.554 25.030 1.00 79.81 90 GLY A CA 1
ATOM 638 C C . GLY A 1 90 ? -19.441 2.162 24.540 1.00 79.81 90 GLY A C 1
ATOM 639 O O . GLY A 1 90 ? -20.110 2.041 23.511 1.00 79.81 90 GLY A O 1
ATOM 640 N N . ASP A 1 91 ? -19.029 1.120 25.265 1.00 91.00 91 ASP A N 1
ATOM 641 C CA . ASP A 1 91 ? -19.387 -0.271 24.961 1.00 91.00 91 ASP A CA 1
ATOM 642 C C . ASP A 1 91 ? -20.885 -0.512 25.222 1.00 91.00 91 ASP A C 1
ATOM 644 O O . ASP A 1 91 ? -21.377 -0.188 26.301 1.00 91.00 91 ASP A O 1
ATOM 648 N N . VAL A 1 92 ? -21.614 -1.102 24.269 1.00 94.69 92 VAL A N 1
ATOM 649 C CA . VAL A 1 92 ? -23.059 -1.379 24.417 1.00 94.69 92 VAL A CA 1
ATOM 650 C C . VAL A 1 92 ? -23.313 -2.761 25.012 1.00 94.69 92 VAL A C 1
ATOM 652 O O . VAL A 1 92 ? -24.080 -2.889 25.968 1.00 94.69 92 VAL A O 1
ATOM 655 N N . VAL A 1 93 ? -22.660 -3.790 24.472 1.00 97.50 93 VAL A N 1
ATOM 656 C CA . VAL A 1 93 ? -22.689 -5.161 24.989 1.00 97.50 93 VAL A CA 1
ATOM 657 C C . VAL A 1 93 ? -21.270 -5.593 25.337 1.00 97.50 93 VAL A C 1
ATOM 659 O O . VAL A 1 93 ? -20.390 -5.595 24.483 1.00 97.50 93 VAL A O 1
ATOM 662 N N . VAL A 1 94 ? -21.040 -6.007 26.577 1.00 97.69 94 VAL A N 1
ATOM 663 C CA . VAL A 1 94 ? -19.736 -6.455 27.073 1.00 97.69 94 VAL A CA 1
ATOM 664 C C . VAL A 1 94 ? -19.845 -7.900 27.543 1.00 97.69 94 VAL A C 1
ATOM 666 O O . VAL A 1 94 ? -20.652 -8.216 28.416 1.00 97.69 94 VAL A O 1
ATOM 669 N N . CYS A 1 95 ? -18.998 -8.780 27.013 1.00 97.94 95 CYS A N 1
ATOM 670 C CA . CYS A 1 95 ? -18.723 -10.075 27.626 1.00 97.94 95 CYS A CA 1
ATOM 671 C C . CYS A 1 95 ? -17.454 -9.940 28.469 1.00 97.94 95 CYS A C 1
ATOM 673 O O . CYS A 1 95 ? -16.338 -9.940 27.948 1.00 97.94 95 CYS A O 1
ATOM 675 N N . ALA A 1 96 ? -17.635 -9.778 29.780 1.00 94.88 96 ALA A N 1
ATOM 676 C CA . ALA A 1 96 ? -16.534 -9.602 30.722 1.00 94.88 96 ALA A CA 1
ATOM 677 C C . ALA A 1 96 ? -15.810 -10.924 31.038 1.00 94.88 96 ALA A C 1
ATOM 679 O O . ALA A 1 96 ? -14.669 -10.899 31.488 1.00 94.88 96 ALA A O 1
ATOM 680 N N . GLY A 1 97 ? -16.464 -12.068 30.805 1.00 91.56 97 GLY A N 1
ATOM 681 C CA . GLY A 1 97 ? -15.899 -13.406 30.979 1.00 91.56 97 GLY A CA 1
ATOM 682 C C . GLY A 1 97 ? -16.952 -14.509 30.828 1.00 91.56 97 GLY A C 1
ATOM 683 O O . GLY A 1 97 ? -18.148 -14.265 30.978 1.00 91.56 97 GLY A O 1
ATOM 684 N N . GLY A 1 98 ? -16.520 -15.742 30.562 1.00 96.44 98 GLY A N 1
ATOM 685 C CA . GLY A 1 98 ? -17.429 -16.861 30.287 1.00 96.44 98 GLY A CA 1
ATOM 686 C C . GLY A 1 98 ? -17.905 -16.889 28.831 1.00 96.44 98 GLY A C 1
ATOM 687 O O . GLY A 1 98 ? -17.155 -16.516 27.932 1.00 96.44 98 GLY A O 1
ATOM 688 N N . THR A 1 99 ? -19.129 -17.364 28.598 1.00 98.19 99 THR A N 1
ATOM 689 C CA . THR A 1 99 ? -19.724 -17.526 27.267 1.00 98.19 99 THR A CA 1
ATOM 690 C C . THR A 1 99 ? -20.935 -16.613 27.087 1.00 98.19 99 THR A C 1
ATOM 692 O O . THR A 1 99 ? -21.883 -16.698 27.869 1.00 98.19 99 THR A O 1
ATOM 695 N N . LEU A 1 100 ? -20.957 -15.807 26.026 1.00 98.62 100 LEU A N 1
ATOM 696 C CA . LEU A 1 100 ? -22.121 -15.013 25.629 1.00 98.62 100 LEU A CA 1
ATOM 697 C C . LEU A 1 100 ? -22.619 -15.459 24.252 1.00 98.62 100 LEU A C 1
ATOM 699 O O . LEU A 1 100 ? -21.892 -15.375 23.268 1.00 98.62 100 LEU A O 1
ATOM 703 N N . THR A 1 101 ? -23.870 -15.906 24.172 1.00 98.75 101 THR A N 1
ATOM 704 C CA . THR A 1 101 ? -24.552 -16.189 22.899 1.00 98.75 101 THR A CA 1
ATOM 705 C C . THR A 1 101 ? -25.613 -15.130 22.641 1.00 98.75 101 THR A C 1
ATOM 707 O O . THR A 1 101 ? -26.474 -14.916 23.488 1.00 98.75 101 THR A O 1
ATOM 710 N N . VAL A 1 102 ? -25.566 -14.481 21.482 1.00 98.56 102 VAL A N 1
ATOM 711 C CA . VAL A 1 102 ? -26.523 -13.458 21.050 1.00 98.56 102 VAL A CA 1
ATOM 712 C C . VAL A 1 102 ? -27.145 -13.907 19.733 1.00 98.56 102 VAL A C 1
ATOM 714 O O . VAL A 1 102 ? -26.457 -14.034 18.720 1.00 98.56 102 VAL A O 1
ATOM 717 N N . GLU A 1 103 ? -28.449 -14.159 19.762 1.00 98.44 103 GLU A N 1
ATOM 718 C CA . GLU A 1 103 ? -29.220 -14.698 18.644 1.00 98.44 103 GLU A CA 1
ATOM 719 C C . GLU A 1 103 ? -30.413 -13.806 18.311 1.00 98.44 103 GLU A C 1
ATOM 721 O O . GLU A 1 103 ? -31.078 -13.279 19.209 1.00 98.44 103 GLU A O 1
ATOM 726 N N . HIS A 1 104 ? -30.704 -13.636 17.019 1.00 98.06 104 HIS A N 1
ATOM 727 C CA . HIS A 1 104 ? -31.850 -12.850 16.543 1.00 98.06 104 HIS A CA 1
ATOM 728 C C . HIS A 1 104 ? -31.951 -11.459 17.182 1.00 98.06 104 HIS A C 1
ATOM 730 O O . HIS A 1 104 ? -33.041 -10.968 17.450 1.00 98.06 104 HIS A O 1
ATOM 736 N N . SER A 1 105 ? -30.818 -10.840 17.497 1.00 98.44 105 SER A N 1
ATOM 737 C CA . SER A 1 105 ? -30.768 -9.611 18.288 1.00 98.44 105 SER A CA 1
ATOM 738 C C . SER A 1 105 ? -30.152 -8.474 17.481 1.00 98.44 105 SER A C 1
ATOM 740 O O . SER A 1 105 ? -29.458 -8.697 16.485 1.00 98.44 105 SER A O 1
ATOM 742 N N . THR A 1 106 ? -30.406 -7.240 17.904 1.00 98.19 106 THR A N 1
ATOM 743 C CA . THR A 1 106 ? -29.828 -6.045 17.276 1.00 98.19 106 THR A CA 1
ATOM 744 C C . THR A 1 106 ? -28.988 -5.281 18.285 1.00 98.19 106 THR A C 1
ATOM 746 O O . THR A 1 106 ? -29.444 -5.058 19.402 1.00 98.19 106 THR A O 1
ATOM 749 N N . VAL A 1 107 ? -27.794 -4.837 17.902 1.00 97.44 107 VAL A N 1
ATOM 750 C CA . VAL A 1 107 ? -26.938 -3.993 18.744 1.00 97.44 107 VAL A CA 1
ATOM 751 C C . VAL A 1 107 ? -26.565 -2.735 17.976 1.00 97.44 107 VAL A C 1
ATOM 753 O O . VAL A 1 107 ? -25.979 -2.818 16.900 1.00 97.44 107 VAL A O 1
ATOM 756 N N . GLN A 1 108 ? -26.920 -1.575 18.520 1.00 95.12 108 GLN A N 1
ATOM 757 C CA . GLN A 1 108 ? -26.671 -0.273 17.910 1.00 95.12 108 GLN A CA 1
ATOM 758 C C . GLN A 1 108 ? -25.786 0.567 18.829 1.00 95.12 108 GLN A C 1
ATOM 760 O O . GLN A 1 108 ? -26.175 0.883 19.955 1.00 95.12 108 GLN A O 1
ATOM 765 N N . ALA A 1 109 ? -24.604 0.945 18.346 1.00 89.56 109 ALA A N 1
ATOM 766 C CA . ALA A 1 109 ? -23.676 1.796 19.084 1.00 89.56 109 ALA A CA 1
ATOM 767 C C . ALA A 1 109 ? -23.343 3.052 18.285 1.00 89.56 109 ALA A C 1
ATOM 769 O O . ALA A 1 109 ? -22.621 2.998 17.294 1.00 89.56 109 ALA A O 1
ATOM 770 N N . PHE A 1 110 ? -23.843 4.202 18.731 1.00 83.75 110 PHE A N 1
ATOM 771 C CA . PHE A 1 110 ? -23.491 5.486 18.131 1.00 83.75 110 PHE A CA 1
ATOM 772 C C . PHE A 1 110 ? -22.162 5.964 18.725 1.00 83.75 110 PHE A C 1
ATOM 774 O O . PHE A 1 110 ? -22.089 6.244 19.923 1.00 83.75 110 PHE A O 1
ATOM 781 N N . ASP A 1 111 ? -21.117 6.048 17.902 1.00 74.31 111 ASP A N 1
ATOM 782 C CA . ASP A 1 111 ? -19.772 6.481 18.311 1.00 74.31 111 ASP A CA 1
ATOM 783 C C . ASP A 1 111 ? -19.158 5.591 19.416 1.00 74.31 111 ASP A C 1
ATOM 785 O O . ASP A 1 111 ? -18.748 6.076 20.472 1.00 74.31 111 ASP A O 1
ATOM 789 N N . GLY A 1 112 ? -19.128 4.267 19.214 1.00 78.62 112 GLY A N 1
ATOM 790 C CA . GLY A 1 112 ? -18.613 3.334 20.223 1.00 78.62 112 GLY A CA 1
ATOM 791 C C . GLY A 1 112 ? -18.462 1.883 19.760 1.00 78.62 112 GLY A C 1
ATOM 792 O O . GLY A 1 112 ? -18.455 1.573 18.568 1.00 78.62 112 GLY A O 1
ATOM 793 N N . VAL A 1 113 ? -18.325 0.982 20.733 1.00 91.44 113 VAL A N 1
ATOM 794 C CA . VAL A 1 113 ? -18.194 -0.464 20.520 1.00 91.44 113 VAL A CA 1
ATOM 795 C C . VAL A 1 113 ? -19.568 -1.104 20.707 1.00 91.44 113 VAL A C 1
ATOM 797 O O . VAL A 1 113 ? -20.151 -1.039 21.787 1.00 91.44 113 VAL A O 1
ATOM 800 N N . SER A 1 114 ? -20.096 -1.747 19.669 1.00 94.62 114 SER A N 1
ATOM 801 C CA . SER A 1 114 ? -21.363 -2.480 19.756 1.00 94.62 114 SER A CA 1
ATOM 802 C C . SER A 1 114 ? -21.230 -3.693 20.666 1.00 94.62 114 SER A C 1
ATOM 804 O O . SER A 1 114 ? -22.018 -3.872 21.591 1.00 94.62 114 SER A O 1
ATOM 806 N N . LEU A 1 115 ? -20.204 -4.507 20.433 1.00 97.00 115 LEU A N 1
ATOM 807 C CA . LEU A 1 115 ? -19.932 -5.691 21.234 1.00 97.00 115 LEU A CA 1
ATOM 808 C C . LEU A 1 115 ? -18.454 -5.747 21.590 1.00 97.00 115 LEU A C 1
ATOM 810 O O . LEU A 1 115 ? -17.617 -5.655 20.702 1.00 97.00 115 LEU A O 1
ATOM 814 N N . HIS A 1 116 ? -18.141 -5.950 22.864 1.00 97.69 116 HIS A N 1
ATOM 815 C CA . HIS A 1 116 ? -16.785 -6.135 23.359 1.00 97.69 116 HIS A CA 1
ATOM 816 C C . HIS A 1 116 ? -16.648 -7.513 24.016 1.00 97.69 116 HIS A C 1
ATOM 818 O O . HIS A 1 116 ? -17.128 -7.739 25.128 1.00 97.69 116 HIS A O 1
ATOM 824 N N . ALA A 1 117 ? -15.978 -8.438 23.332 1.00 98.00 117 ALA A N 1
ATOM 825 C CA . ALA A 1 117 ? -15.538 -9.711 23.885 1.00 98.00 117 ALA A CA 1
ATOM 826 C C . ALA A 1 117 ? -14.140 -9.533 24.492 1.00 98.00 117 ALA A C 1
ATOM 828 O O . ALA A 1 117 ? -13.166 -9.348 23.760 1.00 98.00 117 ALA A O 1
ATOM 829 N N . ARG A 1 118 ? -14.048 -9.539 25.827 1.00 96.31 118 ARG A N 1
ATOM 830 C CA . ARG A 1 118 ? -12.782 -9.342 26.551 1.00 96.31 118 ARG A CA 1
ATOM 831 C C . ARG A 1 118 ? -11.959 -10.626 26.634 1.00 96.31 118 ARG A C 1
ATOM 833 O O . ARG A 1 118 ? -12.472 -11.723 26.399 1.00 96.31 118 ARG A O 1
ATOM 840 N N . ALA A 1 119 ? -10.700 -10.480 27.036 1.00 94.88 119 ALA A N 1
ATOM 841 C CA . ALA A 1 119 ? -9.751 -11.581 27.112 1.00 94.88 119 ALA A CA 1
ATOM 842 C C . ALA A 1 119 ? -10.288 -12.754 27.948 1.00 94.88 119 ALA A C 1
ATOM 844 O O . ALA A 1 119 ? -10.817 -12.567 29.045 1.00 94.88 119 ALA A O 1
ATOM 845 N N . GLY A 1 120 ? -10.160 -13.972 27.416 1.00 90.75 120 GLY A N 1
ATOM 846 C CA . GLY A 1 120 ? -10.640 -15.193 28.070 1.00 90.75 120 GLY A CA 1
ATOM 847 C C . GLY A 1 120 ? -12.158 -15.415 28.014 1.00 90.75 120 GLY A C 1
ATOM 848 O O . GLY A 1 120 ? -12.656 -16.335 28.665 1.00 90.75 120 GLY A O 1
ATOM 849 N N . SER A 1 121 ? -12.902 -14.606 27.253 1.00 98.06 121 SER A N 1
ATOM 850 C CA . SER A 1 121 ? -14.321 -14.843 26.962 1.00 98.06 121 SER A CA 1
ATOM 851 C C . SER A 1 121 ? -14.533 -15.582 25.636 1.00 98.06 121 SER A C 1
ATOM 853 O O . SER A 1 121 ? -13.661 -15.598 24.763 1.00 98.06 121 SER A O 1
ATOM 855 N N . ALA A 1 122 ? -15.711 -16.189 25.482 1.00 98.50 122 ALA A N 1
ATOM 856 C CA . ALA A 1 122 ? -16.176 -16.764 24.227 1.00 98.50 122 ALA A CA 1
ATOM 857 C C . ALA A 1 122 ? -17.521 -16.145 23.828 1.00 98.50 122 ALA A C 1
ATOM 859 O O . ALA A 1 122 ? -18.486 -16.194 24.591 1.00 98.50 122 ALA A O 1
ATOM 860 N N . VAL A 1 123 ? -17.606 -15.581 22.627 1.00 98.81 123 VAL A N 1
ATOM 861 C CA . VAL A 1 123 ? -18.825 -14.930 22.136 1.00 98.81 123 VAL A CA 1
ATOM 862 C C . VAL A 1 123 ? -19.308 -15.586 20.851 1.00 98.81 123 VAL A C 1
ATOM 864 O O . VAL A 1 123 ? -18.544 -15.767 19.908 1.00 98.81 123 VAL A O 1
ATOM 867 N N . THR A 1 124 ? -20.597 -15.919 20.806 1.00 98.81 124 THR A N 1
ATOM 868 C CA . THR A 1 124 ? -21.300 -16.345 19.592 1.00 98.81 124 THR A CA 1
ATOM 869 C C . THR A 1 124 ? -22.335 -15.295 19.207 1.00 98.81 124 THR A C 1
ATOM 871 O O . THR A 1 124 ? -23.270 -15.045 19.963 1.00 98.81 124 THR A O 1
ATOM 874 N N . LEU A 1 125 ? -22.179 -14.696 18.030 1.00 98.62 125 LEU A N 1
ATOM 875 C CA . LEU A 1 125 ? -23.189 -13.888 17.358 1.00 98.62 125 LEU A CA 1
ATOM 876 C C . LEU A 1 125 ? -23.813 -14.731 16.250 1.00 98.62 125 LEU A C 1
ATOM 878 O O . LEU A 1 125 ? -23.096 -15.241 15.390 1.00 98.62 125 LEU A O 1
ATOM 882 N N . ARG A 1 126 ? -25.138 -14.868 16.256 1.00 98.62 126 ARG A N 1
ATOM 883 C CA . ARG A 1 126 ? -25.847 -15.620 15.223 1.00 98.62 126 ARG A CA 1
ATOM 884 C C . ARG A 1 126 ? -27.131 -14.923 14.796 1.00 98.62 126 ARG A C 1
ATOM 886 O O . ARG A 1 126 ? -27.877 -14.426 15.638 1.00 98.62 126 ARG A O 1
ATOM 893 N N . ASP A 1 127 ? -27.390 -14.878 13.490 1.00 98.44 127 ASP A N 1
ATOM 894 C CA . ASP A 1 127 ? -28.640 -14.352 12.915 1.00 98.44 127 ASP A CA 1
ATOM 895 C C . ASP A 1 127 ? -29.010 -12.955 13.469 1.00 98.44 127 ASP A C 1
ATOM 897 O O . ASP A 1 127 ? -30.172 -12.662 13.751 1.00 98.44 127 ASP A O 1
ATOM 901 N N . SER A 1 128 ? -27.997 -12.113 13.700 1.00 98.62 128 SER A N 1
ATOM 902 C CA . SER A 1 128 ? -28.092 -10.850 14.452 1.00 98.62 128 SER A CA 1
ATOM 903 C C . SER A 1 128 ? -27.543 -9.665 13.651 1.00 98.62 128 SER A C 1
ATOM 905 O O . SER A 1 128 ? -26.737 -9.848 12.736 1.00 98.62 128 SER A O 1
ATOM 907 N N . ALA A 1 129 ? -27.954 -8.444 14.000 1.00 98.25 129 ALA A N 1
ATOM 908 C CA . ALA A 1 129 ? -27.506 -7.222 13.333 1.00 98.25 129 ALA A CA 1
ATOM 909 C C . ALA A 1 129 ? -26.720 -6.302 14.275 1.00 98.25 129 ALA A C 1
ATOM 911 O O . ALA A 1 129 ? -27.155 -6.017 15.389 1.00 98.25 129 ALA A O 1
ATOM 912 N N . ILE A 1 130 ? -25.580 -5.813 13.803 1.00 97.81 130 ILE A N 1
ATOM 913 C CA . ILE A 1 130 ? -24.695 -4.879 14.491 1.00 97.81 130 ILE A CA 1
ATOM 914 C C . ILE A 1 130 ? -24.633 -3.604 13.650 1.00 97.81 130 ILE A C 1
ATOM 916 O O . ILE A 1 130 ? -24.270 -3.662 12.479 1.00 97.81 130 ILE A O 1
ATOM 920 N N . ALA A 1 131 ? -25.000 -2.458 14.215 1.00 95.75 131 ALA A N 1
ATOM 921 C CA . ALA A 1 131 ? -25.042 -1.199 13.476 1.00 95.75 131 ALA A CA 1
ATOM 922 C C . ALA A 1 131 ? -24.261 -0.089 14.182 1.00 95.75 131 ALA A C 1
ATOM 924 O O . ALA A 1 131 ? -24.213 -0.031 15.415 1.00 95.75 131 ALA A O 1
ATOM 925 N N . HIS A 1 132 ? -23.709 0.822 13.382 1.00 91.12 132 HIS A N 1
ATOM 926 C CA . HIS A 1 132 ? -23.047 2.072 13.772 1.00 91.12 132 HIS A CA 1
ATOM 927 C C . HIS A 1 132 ? -21.699 1.935 14.503 1.00 91.12 132 HIS A C 1
ATOM 929 O O . HIS A 1 132 ? -20.821 2.780 14.324 1.00 91.12 132 HIS A O 1
ATOM 935 N N . GLY A 1 133 ? -21.489 0.860 15.264 1.00 89.00 133 GLY A N 1
ATOM 936 C CA . GLY A 1 133 ? -20.239 0.595 15.975 1.00 89.00 133 GLY A CA 1
ATOM 937 C C . GLY A 1 133 ? -19.634 -0.771 15.677 1.00 89.00 133 GLY A C 1
ATOM 938 O O . GLY A 1 133 ? -20.229 -1.615 15.003 1.00 89.00 133 GLY A O 1
ATOM 939 N N . ARG A 1 134 ? -18.444 -0.993 16.237 1.00 94.31 134 ARG A N 1
ATOM 940 C CA . ARG A 1 134 ? -17.624 -2.188 15.997 1.00 94.31 134 ARG A CA 1
ATOM 941 C C . ARG A 1 134 ? -17.950 -3.358 16.916 1.00 94.31 134 ARG A C 1
ATOM 943 O O . ARG A 1 134 ? -18.223 -3.158 18.100 1.00 94.31 134 ARG A O 1
ATOM 950 N N . ALA A 1 135 ? -17.828 -4.584 16.412 1.00 97.88 135 ALA A N 1
ATOM 951 C CA . ALA A 1 135 ? -17.641 -5.768 17.250 1.00 97.88 135 ALA A CA 1
ATOM 952 C C . ALA A 1 135 ? -16.141 -5.998 17.491 1.00 97.88 135 ALA A C 1
ATOM 954 O O . ALA A 1 135 ? -15.387 -6.272 16.561 1.00 97.88 135 ALA A O 1
ATOM 955 N N . LEU A 1 136 ? -15.708 -5.866 18.740 1.00 97.94 136 LEU A N 1
ATOM 956 C CA . LEU A 1 136 ? -14.325 -5.988 19.178 1.00 97.94 136 LEU A CA 1
ATOM 957 C C . LEU A 1 136 ? -14.113 -7.302 19.936 1.00 97.94 136 LEU A C 1
ATOM 959 O O . LEU A 1 136 ? -14.731 -7.534 20.973 1.00 97.94 136 LEU A O 1
ATOM 963 N N . PHE A 1 137 ? -13.189 -8.120 19.444 1.00 98.44 137 PHE A N 1
ATOM 964 C CA . PHE A 1 137 ? -12.691 -9.322 20.103 1.00 98.44 137 PHE A CA 1
ATOM 965 C C . PHE A 1 137 ? -11.241 -9.081 20.523 1.00 98.44 137 PHE A C 1
ATOM 967 O O . PHE A 1 137 ? -10.366 -8.978 19.667 1.00 98.44 137 PHE A O 1
ATOM 974 N N . ALA A 1 138 ? -10.988 -8.982 21.826 1.00 96.88 138 ALA A N 1
ATOM 975 C CA . ALA A 1 138 ? -9.659 -8.750 22.390 1.00 96.88 138 ALA A CA 1
ATOM 976 C C . ALA A 1 138 ? -9.254 -9.957 23.242 1.00 96.88 138 ALA A C 1
ATOM 978 O O . ALA A 1 138 ? -9.838 -10.181 24.299 1.00 96.88 138 ALA A O 1
ATOM 979 N N . GLY A 1 139 ? -8.329 -10.790 22.750 1.00 94.62 139 GLY A N 1
ATOM 980 C CA . GLY A 1 139 ? -7.910 -12.028 23.428 1.00 94.62 139 GLY A CA 1
ATOM 981 C C . GLY A 1 139 ? -9.049 -13.029 23.682 1.00 94.62 139 GLY A C 1
ATOM 982 O O . GLY A 1 139 ? -9.013 -13.793 24.652 1.00 94.62 139 GLY A O 1
ATOM 983 N N . ALA A 1 140 ? -10.097 -12.976 22.857 1.00 98.12 140 ALA A N 1
ATOM 984 C CA . ALA A 1 140 ? -11.336 -13.736 23.007 1.00 98.12 140 ALA A CA 1
ATOM 985 C C . ALA A 1 140 ? -11.515 -14.770 21.887 1.00 98.12 140 ALA A C 1
ATOM 987 O O . ALA A 1 140 ? -10.924 -14.650 20.812 1.00 98.12 140 ALA A O 1
ATOM 988 N N . VAL A 1 141 ? -12.386 -15.753 22.122 1.00 98.75 141 VAL A N 1
ATOM 989 C CA . VAL A 1 141 ? -12.855 -16.684 21.085 1.00 98.75 141 VAL A CA 1
ATOM 990 C C . VAL A 1 141 ? -14.181 -16.182 20.517 1.00 98.75 141 VAL A C 1
ATOM 992 O O . VAL A 1 141 ? -15.091 -15.835 21.270 1.00 98.75 141 VAL A O 1
ATOM 995 N N . GLY A 1 142 ? -14.311 -16.145 19.193 1.00 98.50 142 GLY A N 1
ATOM 996 C CA . GLY A 1 142 ? -15.489 -15.614 18.512 1.00 98.50 142 GLY A CA 1
ATOM 997 C C . GLY A 1 142 ? -16.065 -16.548 17.452 1.00 98.50 142 GLY A C 1
ATOM 998 O O . GLY A 1 142 ? -15.334 -17.097 16.631 1.00 98.50 142 GLY A O 1
ATOM 999 N N . LEU A 1 143 ? -17.390 -16.670 17.419 1.00 98.81 143 LEU A N 1
ATOM 1000 C CA . LEU A 1 143 ? -18.141 -17.180 16.272 1.00 98.81 143 LEU A CA 1
ATOM 1001 C C . LEU A 1 143 ? -19.162 -16.124 15.849 1.00 98.81 143 LEU A C 1
ATOM 1003 O O . LEU A 1 143 ? -19.989 -15.709 16.652 1.00 98.81 143 LEU A O 1
ATOM 1007 N N . VAL A 1 144 ? -19.111 -15.698 14.596 1.00 98.88 144 VAL A N 1
ATOM 1008 C CA . VAL A 1 144 ? -20.043 -14.748 13.988 1.00 98.88 144 VAL A CA 1
ATOM 1009 C C . VAL A 1 144 ? -20.649 -15.425 12.772 1.00 98.88 144 VAL A C 1
ATOM 1011 O O . VAL A 1 144 ? -19.936 -15.738 11.827 1.00 98.88 144 VAL A O 1
ATOM 1014 N N . GLU A 1 145 ? -21.947 -15.694 12.805 1.00 98.75 145 GLU A N 1
ATOM 1015 C CA . GLU A 1 145 ? -22.617 -16.528 11.810 1.00 98.75 145 GLU A CA 1
ATOM 1016 C C . GLU A 1 145 ? -23.915 -15.870 11.329 1.00 98.75 145 GLU A C 1
ATOM 1018 O O . GLU A 1 145 ? -24.781 -15.535 12.138 1.00 98.75 145 GLU A O 1
ATOM 1023 N N . ARG A 1 146 ? -24.085 -15.705 10.011 1.00 98.75 146 ARG A N 1
ATOM 1024 C CA . ARG A 1 146 ? -25.297 -15.096 9.421 1.00 98.75 146 ARG A CA 1
ATOM 1025 C C . ARG A 1 146 ? -25.648 -13.731 10.025 1.00 98.75 146 ARG A C 1
ATOM 1027 O O . ARG A 1 146 ? -26.813 -13.404 10.251 1.00 98.75 146 ARG A O 1
ATOM 1034 N N . CYS A 1 147 ? -24.628 -12.924 10.305 1.00 98.81 147 CYS A N 1
ATOM 1035 C CA . CYS A 1 147 ? -24.790 -11.596 10.883 1.00 98.81 147 CYS A CA 1
ATOM 1036 C C . CYS A 1 147 ? -24.734 -10.493 9.825 1.00 98.81 147 CYS A C 1
ATOM 1038 O O . CYS A 1 147 ? -24.157 -10.662 8.750 1.00 98.81 147 CYS A O 1
ATOM 1040 N N . ARG A 1 148 ? -25.313 -9.334 10.151 1.00 98.69 148 ARG A N 1
ATOM 1041 C CA . ARG A 1 148 ? -25.210 -8.114 9.340 1.00 98.69 148 ARG A CA 1
ATOM 1042 C C . ARG A 1 148 ? -24.516 -7.012 10.130 1.00 98.69 148 ARG A C 1
ATOM 1044 O O . ARG A 1 148 ? -24.959 -6.698 11.228 1.00 98.69 148 ARG A O 1
ATOM 1051 N N . PHE A 1 149 ? -23.493 -6.407 9.543 1.00 98.50 149 PHE A N 1
ATOM 1052 C CA . PHE A 1 149 ? -22.783 -5.248 10.070 1.00 98.50 149 PHE A CA 1
ATOM 1053 C C . PHE A 1 149 ? -23.015 -4.051 9.146 1.00 98.50 149 PHE A C 1
ATOM 1055 O O . PHE A 1 149 ? -22.769 -4.177 7.946 1.00 98.50 149 PHE A O 1
ATOM 1062 N N . THR A 1 150 ? -23.500 -2.923 9.672 1.00 97.88 150 THR A N 1
ATOM 1063 C CA . THR A 1 150 ? -23.800 -1.721 8.867 1.00 97.88 150 THR A CA 1
ATOM 1064 C C . THR A 1 150 ? -23.299 -0.433 9.510 1.00 97.88 150 THR A C 1
ATOM 1066 O O . THR A 1 150 ? -23.337 -0.285 10.734 1.00 97.88 150 THR A O 1
ATOM 1069 N N . ASP A 1 151 ? -22.897 0.527 8.676 1.00 91.75 151 ASP A N 1
ATOM 1070 C CA . ASP A 1 151 ? -22.611 1.919 9.056 1.00 91.75 151 ASP A CA 1
ATOM 1071 C C . ASP A 1 151 ? -21.539 2.073 10.145 1.00 91.75 151 ASP A C 1
ATOM 1073 O O . ASP A 1 151 ? -21.614 2.982 10.975 1.00 91.75 151 ASP A O 1
ATOM 1077 N N . ALA A 1 152 ? -20.557 1.170 10.197 1.00 90.12 152 ALA A N 1
ATOM 1078 C CA . ALA A 1 152 ? -19.546 1.194 11.245 1.00 90.12 152 ALA A CA 1
ATOM 1079 C C . ALA A 1 152 ? -18.718 2.488 11.178 1.00 90.12 152 ALA A C 1
ATOM 1081 O O . ALA A 1 152 ? -18.081 2.793 10.163 1.00 90.12 152 ALA A O 1
ATOM 1082 N N . ALA A 1 153 ? -18.691 3.234 12.288 1.00 82.44 153 ALA A N 1
ATOM 1083 C CA . ALA A 1 153 ? -17.948 4.487 12.396 1.00 82.44 153 ALA A CA 1
ATOM 1084 C C . ALA A 1 153 ? -16.424 4.315 12.227 1.00 82.44 153 ALA A C 1
ATOM 1086 O O . ALA A 1 153 ? -15.743 5.297 11.930 1.00 82.44 153 ALA A O 1
ATOM 1087 N N . ASP A 1 154 ? -15.908 3.093 12.392 1.00 84.69 154 ASP A N 1
ATOM 1088 C CA . ASP A 1 154 ? -14.518 2.697 12.165 1.00 84.69 154 ASP A CA 1
ATOM 1089 C C . ASP A 1 154 ? -14.394 1.320 11.464 1.00 84.69 154 ASP A C 1
ATOM 1091 O O . ASP A 1 154 ? -14.549 1.243 10.244 1.00 84.69 154 ASP A O 1
ATOM 1095 N N . ASN A 1 155 ? -14.103 0.243 12.202 1.00 94.06 155 ASN A N 1
ATOM 1096 C CA . ASN A 1 155 ? -14.056 -1.132 11.714 1.00 94.06 155 ASN A CA 1
ATOM 1097 C C . ASN A 1 155 ? -15.376 -1.822 12.061 1.00 94.06 155 ASN A C 1
ATOM 1099 O O . ASN A 1 155 ? -15.798 -1.748 13.206 1.00 94.06 155 ASN A O 1
ATOM 1103 N N . ALA A 1 156 ? -16.011 -2.565 11.162 1.00 97.00 156 ALA A N 1
ATOM 1104 C CA . ALA A 1 156 ? -17.220 -3.299 11.547 1.00 97.00 156 ALA A CA 1
ATOM 1105 C C . ALA A 1 156 ? -16.925 -4.463 12.517 1.00 97.00 156 ALA A C 1
ATOM 1107 O O . ALA A 1 156 ? -17.650 -4.657 13.497 1.00 97.00 156 ALA A O 1
ATOM 1108 N N . LEU A 1 157 ? -15.827 -5.192 12.298 1.00 98.62 157 LEU A N 1
ATOM 1109 C CA . LEU A 1 157 ? -15.306 -6.207 13.215 1.00 98.62 157 LEU A CA 1
ATOM 1110 C C . LEU A 1 157 ? -13.788 -6.070 13.375 1.00 98.62 157 LEU A C 1
ATOM 1112 O O . LEU A 1 157 ? -13.063 -5.913 12.394 1.00 98.62 157 LEU A O 1
ATOM 1116 N N . ALA A 1 158 ? -13.301 -6.167 14.611 1.00 98.25 158 ALA A N 1
ATOM 1117 C CA . ALA A 1 158 ? -11.879 -6.150 14.931 1.00 98.25 158 ALA A CA 1
ATOM 1118 C C . ALA A 1 158 ? -11.504 -7.319 15.853 1.00 98.25 158 ALA A C 1
ATOM 1120 O O . ALA A 1 158 ? -12.130 -7.510 16.895 1.00 98.25 158 ALA A O 1
ATOM 1121 N N . ALA A 1 159 ? -10.463 -8.064 15.483 1.00 98.25 159 ALA A N 1
ATOM 1122 C CA . ALA A 1 159 ? -9.847 -9.110 16.295 1.00 98.25 159 ALA A CA 1
ATOM 1123 C C . ALA A 1 159 ? -8.414 -8.696 16.657 1.00 98.25 159 ALA A C 1
ATOM 1125 O O . ALA A 1 159 ? -7.588 -8.480 15.766 1.00 98.25 159 ALA A O 1
ATOM 1126 N N . ILE A 1 160 ? -8.142 -8.549 17.953 1.00 95.75 160 ILE A N 1
ATOM 1127 C CA . ILE A 1 160 ? -6.870 -8.063 18.495 1.00 95.75 160 ILE A CA 1
ATOM 1128 C C . ILE A 1 160 ? -6.403 -8.921 19.678 1.00 95.75 160 ILE A C 1
ATOM 1130 O O . ILE A 1 160 ? -7.161 -9.726 20.222 1.00 95.75 160 ILE A O 1
ATOM 1134 N N . GLU A 1 161 ? -5.158 -8.707 20.110 1.00 90.50 161 GLU A N 1
ATOM 1135 C CA . GLU A 1 161 ? -4.610 -9.280 21.351 1.00 90.50 161 GLU A CA 1
ATOM 1136 C C . GLU A 1 161 ? -4.670 -10.820 21.404 1.00 90.50 161 GLU A C 1
ATOM 1138 O O . GLU A 1 161 ? -4.923 -11.411 22.451 1.00 90.50 161 GLU A O 1
ATOM 1143 N N . GLY A 1 162 ? -4.435 -11.489 20.270 1.00 92.69 162 GLY A N 1
ATOM 1144 C CA . GLY A 1 162 ? -4.431 -12.951 20.198 1.00 92.69 162 GLY A CA 1
ATOM 1145 C C . GLY A 1 162 ? -5.825 -13.582 20.179 1.00 92.69 162 GLY A C 1
ATOM 1146 O O . GLY A 1 162 ? -5.986 -14.710 20.640 1.00 92.69 162 GLY A O 1
ATOM 1147 N N . ALA A 1 163 ? -6.834 -12.871 19.672 1.00 98.44 163 ALA A N 1
ATOM 1148 C CA . ALA A 1 163 ? -8.173 -13.425 19.488 1.00 98.44 163 ALA A CA 1
ATOM 1149 C C . ALA A 1 163 ? -8.200 -14.554 18.431 1.00 98.44 163 ALA A C 1
ATOM 1151 O O . ALA A 1 163 ? -7.389 -14.571 17.501 1.00 98.44 163 ALA A O 1
ATOM 1152 N N . ASP A 1 164 ? -9.164 -15.472 18.560 1.00 98.75 164 ASP A N 1
ATOM 1153 C CA . ASP A 1 164 ? -9.466 -16.526 17.577 1.00 98.75 164 ASP A CA 1
ATOM 1154 C C . ASP A 1 164 ? -10.936 -16.411 17.157 1.00 98.75 164 ASP A C 1
ATOM 1156 O O . ASP A 1 164 ? -11.840 -16.718 17.938 1.00 98.75 164 ASP A O 1
ATOM 1160 N N . VAL A 1 165 ? -11.188 -15.898 15.951 1.00 98.81 165 VAL A N 1
ATOM 1161 C CA . VAL A 1 165 ? -12.544 -15.547 15.499 1.00 98.81 165 VAL A CA 1
ATOM 1162 C C . VAL A 1 165 ? -12.881 -16.222 14.174 1.00 98.81 165 VAL A C 1
ATOM 1164 O O . VAL A 1 165 ? -12.118 -16.179 13.212 1.00 98.81 165 VAL A O 1
ATOM 1167 N N . ARG A 1 166 ? -14.078 -16.804 14.087 1.00 98.88 166 ARG A N 1
ATOM 1168 C CA . ARG A 1 166 ? -14.660 -17.301 12.834 1.00 98.88 166 ARG A CA 1
ATOM 1169 C C . ARG A 1 166 ? -15.845 -16.442 12.437 1.00 98.88 166 ARG A C 1
ATOM 1171 O O . ARG A 1 166 ? -16.778 -16.293 13.218 1.00 98.88 166 ARG A O 1
ATOM 1178 N N . VAL A 1 167 ? -15.816 -15.922 11.220 1.00 98.88 167 VAL A N 1
ATOM 1179 C CA . VAL A 1 167 ? -16.883 -15.138 10.603 1.00 98.88 167 VAL A CA 1
ATOM 1180 C C . VAL A 1 167 ? -17.391 -15.913 9.395 1.00 98.88 167 VAL A C 1
ATOM 1182 O O . VAL A 1 167 ? -16.629 -16.171 8.467 1.00 98.88 167 VAL A O 1
ATOM 1185 N N . VAL A 1 168 ? -18.656 -16.316 9.427 1.00 98.88 168 VAL A N 1
ATOM 1186 C CA . VAL A 1 168 ? -19.260 -17.234 8.458 1.00 98.88 168 VAL A CA 1
ATOM 1187 C C . VAL A 1 168 ? -20.576 -16.657 7.941 1.00 98.88 168 VAL A C 1
ATOM 1189 O O . VAL A 1 168 ? -21.388 -16.151 8.724 1.00 98.88 168 VAL A O 1
ATOM 1192 N N . ASP A 1 169 ? -20.782 -16.711 6.626 1.00 98.75 169 ASP A N 1
ATOM 1193 C CA . ASP A 1 169 ? -22.033 -16.357 5.937 1.00 98.75 169 ASP A CA 1
ATOM 1194 C C . ASP A 1 169 ? -22.603 -14.983 6.337 1.00 98.75 169 ASP A C 1
ATOM 1196 O O . ASP A 1 169 ? -23.814 -14.797 6.469 1.00 98.75 169 ASP A O 1
ATOM 1200 N N . SER A 1 170 ? -21.724 -14.014 6.600 1.00 98.88 170 SER A N 1
ATOM 1201 C CA . SER A 1 170 ? -22.085 -12.708 7.162 1.00 98.88 170 SER A CA 1
ATOM 1202 C C . SER A 1 170 ? -21.892 -11.572 6.156 1.00 98.88 170 SER A C 1
ATOM 1204 O O . SER A 1 170 ? -21.137 -11.685 5.191 1.00 98.88 170 SER A O 1
ATOM 1206 N N . ARG A 1 171 ? -22.595 -10.458 6.375 1.00 98.81 171 ARG A N 1
ATOM 1207 C CA . ARG A 1 171 ? -22.602 -9.295 5.476 1.00 98.81 171 ARG A CA 1
ATOM 1208 C C . ARG A 1 171 ? -22.065 -8.057 6.177 1.00 98.81 171 ARG A C 1
ATOM 1210 O O . ARG A 1 171 ? -22.514 -7.743 7.277 1.00 98.81 171 ARG A O 1
ATOM 1217 N N . PHE A 1 172 ? -21.169 -7.340 5.514 1.00 98.69 172 PHE A N 1
ATOM 1218 C CA . PHE A 1 172 ? -20.577 -6.089 5.979 1.00 98.69 172 PHE A CA 1
ATOM 1219 C C . PHE A 1 172 ? -20.868 -4.993 4.957 1.00 98.69 172 PHE A C 1
ATOM 1221 O O . PHE A 1 172 ? -20.538 -5.149 3.783 1.00 98.69 172 PHE A O 1
ATOM 1228 N N . ALA A 1 173 ? -21.484 -3.900 5.394 1.00 97.81 173 ALA A N 1
ATOM 1229 C CA . ALA A 1 173 ? -21.793 -2.755 4.549 1.00 97.81 173 ALA A CA 1
ATOM 1230 C C . ALA A 1 173 ? -21.366 -1.450 5.229 1.00 97.81 173 ALA A C 1
ATOM 1232 O O . ALA A 1 173 ? -21.522 -1.296 6.442 1.00 97.81 173 ALA A O 1
ATOM 1233 N N . ASP A 1 174 ? -20.839 -0.520 4.437 1.00 92.38 174 ASP A N 1
ATOM 1234 C CA . ASP A 1 174 ? -20.681 0.891 4.801 1.00 92.38 174 ASP A CA 1
ATOM 1235 C C . ASP A 1 174 ? -19.815 1.111 6.055 1.00 92.38 174 ASP A C 1
ATOM 1237 O O . ASP A 1 174 ? -20.220 1.724 7.040 1.00 92.38 174 ASP A O 1
ATOM 1241 N N . SER A 1 175 ? -18.591 0.574 6.041 1.00 90.81 175 SER A N 1
ATOM 1242 C CA . SER A 1 175 ? -17.620 0.767 7.133 1.00 90.81 175 SER A CA 1
ATOM 1243 C C . SER A 1 175 ? -16.621 1.868 6.787 1.00 90.81 175 SER A C 1
ATOM 1245 O O . SER A 1 175 ? -15.996 1.826 5.726 1.00 90.81 175 SER A O 1
ATOM 1247 N N . ARG A 1 176 ? -16.402 2.835 7.689 1.00 86.69 176 ARG A N 1
ATOM 1248 C CA . ARG A 1 176 ? -15.495 3.967 7.414 1.00 86.69 176 ARG A CA 1
ATOM 1249 C C . ARG A 1 176 ? -14.033 3.571 7.216 1.00 86.69 176 ARG A C 1
ATOM 1251 O O . ARG A 1 176 ? -13.338 4.259 6.478 1.00 86.69 176 ARG A O 1
ATOM 1258 N N . ILE A 1 177 ? -13.558 2.510 7.870 1.00 85.94 177 ILE A N 1
ATOM 1259 C CA . ILE A 1 177 ? -12.170 2.041 7.753 1.00 85.94 177 ILE A CA 1
ATOM 1260 C C . ILE A 1 177 ? -12.141 0.629 7.167 1.00 85.94 177 ILE A C 1
ATOM 1262 O O . ILE A 1 177 ? -11.875 0.481 5.974 1.00 85.94 177 ILE A O 1
ATOM 1266 N N . HIS A 1 178 ? -12.424 -0.399 7.975 1.00 94.75 178 HIS A N 1
ATOM 1267 C CA . HIS A 1 178 ? -12.392 -1.792 7.530 1.00 94.75 178 HIS A CA 1
ATOM 1268 C C . HIS A 1 178 ? -13.705 -2.528 7.772 1.00 94.75 178 HIS A C 1
ATOM 1270 O O . HIS A 1 178 ? -14.384 -2.291 8.767 1.00 94.75 178 HIS A O 1
ATOM 1276 N N . GLY A 1 179 ? -14.040 -3.482 6.904 1.00 97.38 179 GLY A N 1
ATOM 1277 C CA . GLY A 1 179 ? -15.083 -4.455 7.228 1.00 97.38 179 GLY A CA 1
ATOM 1278 C C . GLY A 1 179 ? -14.608 -5.371 8.359 1.00 97.38 179 GLY A C 1
ATOM 1279 O O . GLY A 1 179 ? -15.197 -5.412 9.438 1.00 97.38 179 GLY A O 1
ATOM 1280 N N . VAL A 1 180 ? -13.477 -6.042 8.139 1.00 98.75 180 VAL A N 1
ATOM 1281 C CA . VAL A 1 180 ? -12.823 -6.908 9.129 1.00 98.75 180 VAL A CA 1
ATOM 1282 C C . VAL A 1 180 ? -11.356 -6.514 9.278 1.00 98.75 180 VAL A C 1
ATOM 1284 O O . VAL A 1 180 ? -10.612 -6.518 8.301 1.00 98.75 180 VAL A O 1
ATOM 1287 N N . ARG A 1 181 ? -10.921 -6.215 10.506 1.00 98.38 181 ARG A N 1
ATOM 1288 C CA . ARG A 1 181 ? -9.512 -5.978 10.850 1.00 98.38 181 ARG A CA 1
ATOM 1289 C C . ARG A 1 181 ? -8.993 -7.074 11.777 1.00 98.38 181 ARG A C 1
ATOM 1291 O O . ARG A 1 181 ? -9.612 -7.376 12.796 1.00 98.38 181 ARG A O 1
ATOM 1298 N N . VAL A 1 182 ? -7.823 -7.611 11.458 1.00 98.44 182 VAL A N 1
ATOM 1299 C CA . VAL A 1 182 ? -7.130 -8.638 12.237 1.00 98.44 182 VAL A CA 1
ATOM 1300 C C . VAL A 1 182 ? -5.741 -8.134 12.598 1.00 98.44 182 VAL A C 1
ATOM 1302 O O . VAL A 1 182 ? -4.950 -7.857 11.705 1.00 98.44 182 VAL A O 1
ATOM 1305 N N . SER A 1 183 ? -5.433 -8.028 13.889 1.00 96.88 183 SER A N 1
ATOM 1306 C CA . SER A 1 183 ? -4.110 -7.611 14.366 1.00 96.88 183 SER A CA 1
ATOM 1307 C C . SER A 1 183 ? -3.574 -8.612 15.381 1.00 96.88 183 SER A C 1
ATOM 1309 O O . SER A 1 183 ? -4.217 -8.859 16.406 1.00 96.88 183 SER A O 1
ATOM 1311 N N . GLY A 1 184 ? -2.438 -9.248 15.076 1.00 91.38 184 GLY A N 1
ATOM 1312 C CA . GLY A 1 184 ? -1.791 -10.239 15.952 1.00 91.38 184 GLY A CA 1
ATOM 1313 C C . GLY A 1 184 ? -2.722 -11.343 16.458 1.00 91.38 184 GLY A C 1
ATOM 1314 O O . GLY A 1 184 ? -2.634 -11.755 17.612 1.00 91.38 184 GLY A O 1
ATOM 1315 N N . SER A 1 185 ? -3.666 -11.759 15.612 1.00 98.12 185 SER A N 1
ATOM 1316 C CA . SER A 1 185 ? -4.787 -12.647 15.940 1.00 98.12 185 SER A CA 1
ATOM 1317 C C . SER A 1 185 ? -5.025 -13.644 14.806 1.00 98.12 185 SER A C 1
ATOM 1319 O O . SER A 1 185 ? -4.500 -13.465 13.702 1.00 98.12 185 SER A O 1
ATOM 1321 N N . ARG A 1 186 ? -5.822 -14.687 15.070 1.00 98.75 186 ARG A N 1
ATOM 1322 C CA . ARG A 1 186 ? -6.227 -15.680 14.070 1.00 98.75 186 ARG A CA 1
ATOM 1323 C C . ARG A 1 186 ? -7.685 -15.480 13.687 1.00 98.75 186 ARG A C 1
ATOM 1325 O O . ARG A 1 186 ? -8.556 -15.483 14.552 1.00 98.75 186 ARG A O 1
ATOM 1332 N N . VAL A 1 187 ? -7.960 -15.338 12.393 1.00 98.81 187 VAL A N 1
ATOM 1333 C CA . VAL A 1 187 ? -9.335 -15.161 11.912 1.00 98.81 187 VAL A CA 1
ATOM 1334 C C . VAL A 1 187 ? -9.601 -15.956 10.643 1.00 98.81 187 VAL A C 1
ATOM 1336 O O . VAL A 1 187 ? -8.804 -15.944 9.707 1.00 98.81 187 VAL A O 1
ATOM 1339 N N . LEU A 1 188 ? -10.762 -16.607 10.603 1.00 98.88 188 LEU A N 1
ATOM 1340 C CA . LEU A 1 188 ? -11.360 -17.167 9.393 1.00 98.88 188 LEU A CA 1
ATOM 1341 C C . LEU A 1 188 ? -12.544 -16.294 8.968 1.00 98.88 188 LEU A C 1
ATOM 1343 O O . LEU A 1 188 ? -13.460 -16.094 9.760 1.00 98.88 188 LEU A O 1
ATOM 1347 N N . VAL A 1 189 ? -12.559 -15.845 7.717 1.00 98.94 189 VAL A N 1
ATOM 1348 C CA . VAL A 1 189 ? -13.703 -15.189 7.074 1.00 98.94 189 VAL A CA 1
ATOM 1349 C C . VAL A 1 189 ? -14.157 -16.068 5.913 1.00 98.94 189 VAL A C 1
ATOM 1351 O O . VAL A 1 189 ? -13.388 -16.286 4.981 1.00 98.94 189 VAL A O 1
ATOM 1354 N N . SER A 1 190 ? -15.375 -16.605 5.963 1.00 98.81 190 SER A N 1
ATOM 1355 C CA . SER A 1 190 ? -15.858 -17.565 4.968 1.00 98.81 190 SER A CA 1
ATOM 1356 C C . SER A 1 190 ? -17.285 -17.277 4.516 1.00 98.81 190 SER A C 1
ATOM 1358 O O . SER A 1 190 ? -18.156 -17.039 5.348 1.00 98.81 190 SER A O 1
ATOM 1360 N N . GLY A 1 191 ? -17.528 -17.297 3.202 1.00 98.62 191 GLY A N 1
ATOM 1361 C CA . GLY A 1 191 ? -18.871 -17.105 2.637 1.00 98.62 191 GLY A CA 1
ATOM 1362 C C . GLY A 1 191 ? -19.447 -15.703 2.872 1.00 98.62 191 GLY A C 1
ATOM 1363 O O . GLY A 1 191 ? -20.662 -15.521 2.877 1.00 98.62 191 GLY A O 1
ATOM 1364 N N . CYS A 1 192 ? -18.592 -14.707 3.120 1.00 98.88 192 CYS A N 1
ATOM 1365 C CA . CYS A 1 192 ? -19.029 -13.361 3.481 1.00 98.88 192 CYS A CA 1
ATOM 1366 C C . CYS A 1 192 ? -19.155 -12.434 2.267 1.00 98.88 192 CYS A C 1
ATOM 1368 O O . CYS A 1 192 ? -18.404 -12.535 1.294 1.00 98.88 192 CYS A O 1
ATOM 1370 N N . GLU A 1 193 ? -20.059 -11.462 2.377 1.00 98.81 193 GLU A N 1
ATOM 1371 C CA . GLU A 1 193 ? -20.183 -10.340 1.442 1.00 98.81 193 GLU A CA 1
ATOM 1372 C C . GLU A 1 193 ? -19.720 -9.050 2.130 1.00 98.81 193 GLU A C 1
ATOM 1374 O O . GLU A 1 193 ? -20.186 -8.735 3.228 1.00 98.81 193 GLU A O 1
ATOM 1379 N N . LEU A 1 194 ? -18.816 -8.295 1.503 1.00 98.62 194 LEU A N 1
ATOM 1380 C CA . LEU A 1 194 ? -18.321 -7.021 2.027 1.00 98.62 194 LEU A CA 1
ATOM 1381 C C . LEU A 1 194 ? -18.453 -5.923 0.970 1.00 98.62 194 LEU A C 1
ATOM 1383 O O . LEU A 1 194 ? -18.009 -6.102 -0.163 1.00 98.62 194 LEU A O 1
ATOM 1387 N N . THR A 1 195 ? -19.042 -4.784 1.337 1.00 98.19 195 THR A N 1
ATOM 1388 C CA . THR A 1 195 ? -19.247 -3.657 0.420 1.00 98.19 195 THR A CA 1
ATOM 1389 C C . THR A 1 195 ? -19.105 -2.295 1.096 1.00 98.19 195 THR A C 1
ATOM 1391 O O . THR A 1 195 ? -19.384 -2.163 2.287 1.00 98.19 195 THR A O 1
ATOM 1394 N N . GLY A 1 196 ? -18.699 -1.268 0.342 1.00 87.19 196 GLY A N 1
ATOM 1395 C CA . GLY A 1 196 ? -18.733 0.126 0.805 1.00 87.19 196 GLY A CA 1
ATOM 1396 C C . GLY A 1 196 ? -17.730 0.440 1.918 1.00 87.19 196 GLY A C 1
ATOM 1397 O O . GLY A 1 196 ? -18.072 1.089 2.901 1.00 87.19 196 GLY A O 1
ATOM 1398 N N . THR A 1 197 ? -16.493 -0.054 1.820 1.00 88.69 197 THR A N 1
ATOM 1399 C CA . THR A 1 197 ? -15.474 0.140 2.871 1.00 88.69 197 THR A CA 1
ATOM 1400 C C . THR A 1 197 ? -14.485 1.250 2.514 1.00 88.69 197 THR A C 1
ATOM 1402 O O . THR A 1 197 ? -13.992 1.291 1.384 1.00 88.69 197 THR A O 1
ATOM 1405 N N . GLY A 1 198 ? -14.164 2.123 3.475 1.00 80.88 198 GLY A N 1
ATOM 1406 C CA . GLY A 1 198 ? -13.348 3.323 3.245 1.00 80.88 198 GLY A CA 1
ATOM 1407 C C . GLY A 1 198 ? -11.835 3.106 3.110 1.00 80.88 198 GLY A C 1
ATOM 1408 O O . GLY A 1 198 ? -11.187 3.894 2.433 1.00 80.88 198 GLY A O 1
ATOM 1409 N N . ASN A 1 199 ? -11.260 2.051 3.696 1.00 85.12 199 ASN A N 1
ATOM 1410 C CA . ASN A 1 199 ? -9.856 1.673 3.487 1.00 85.12 199 ASN A CA 1
ATOM 1411 C C . ASN A 1 199 ? -9.762 0.266 2.878 1.00 85.12 199 ASN A C 1
ATOM 1413 O O . ASN A 1 199 ? -9.841 0.140 1.659 1.00 85.12 199 ASN A O 1
ATOM 1417 N N . SER A 1 200 ? -9.688 -0.792 3.695 1.00 94.88 200 SER A N 1
ATOM 1418 C CA . SER A 1 200 ? -9.691 -2.179 3.188 1.00 94.88 200 SER A CA 1
ATOM 1419 C C . SER A 1 200 ? -10.940 -2.944 3.587 1.00 94.88 200 SER A C 1
ATOM 1421 O O . SER A 1 200 ? -11.349 -2.828 4.738 1.00 94.88 200 SER A O 1
ATOM 1423 N N . ALA A 1 201 ? -11.493 -3.808 2.732 1.00 98.00 201 ALA A N 1
ATOM 1424 C CA . ALA A 1 201 ? -12.621 -4.636 3.168 1.00 98.00 201 ALA A CA 1
ATOM 1425 C C . ALA A 1 201 ? -12.198 -5.658 4.232 1.00 98.00 201 ALA A C 1
ATOM 1427 O O . ALA A 1 201 ? -12.860 -5.781 5.266 1.00 98.00 201 ALA A O 1
ATOM 1428 N N . ILE A 1 202 ? -11.059 -6.326 4.021 1.00 98.81 202 ILE A N 1
ATOM 1429 C CA . ILE A 1 202 ? -10.431 -7.213 5.006 1.00 98.81 202 ILE A CA 1
ATOM 1430 C C . ILE A 1 202 ? -8.950 -6.844 5.155 1.00 98.81 202 ILE A C 1
ATOM 1432 O O . ILE A 1 202 ? -8.216 -6.813 4.167 1.00 98.81 202 ILE A O 1
ATOM 1436 N N . ALA A 1 203 ? -8.501 -6.586 6.384 1.00 98.56 203 ALA A N 1
ATOM 1437 C CA . ALA A 1 203 ? -7.127 -6.198 6.695 1.00 98.56 203 ALA A CA 1
ATOM 1438 C C . ALA A 1 203 ? -6.483 -7.111 7.748 1.00 98.56 203 ALA A C 1
ATOM 1440 O O . ALA A 1 203 ? -7.107 -7.420 8.763 1.00 98.56 203 ALA A O 1
ATOM 1441 N N . ALA A 1 204 ? -5.222 -7.487 7.523 1.00 98.12 204 ALA A N 1
ATOM 1442 C CA . ALA A 1 204 ? -4.371 -8.227 8.451 1.00 98.12 204 ALA A CA 1
ATOM 1443 C C . ALA A 1 204 ? -3.051 -7.481 8.717 1.00 98.12 204 ALA A C 1
ATOM 1445 O O . ALA A 1 204 ? -2.320 -7.170 7.776 1.00 98.12 204 ALA A O 1
ATOM 1446 N N . ASP A 1 205 ? -2.736 -7.236 9.988 1.00 92.56 205 ASP A N 1
ATOM 1447 C CA . ASP A 1 205 ? -1.493 -6.616 10.468 1.00 92.56 205 ASP A CA 1
ATOM 1448 C C . ASP A 1 205 ? -1.005 -7.240 11.792 1.00 92.56 205 ASP A C 1
ATOM 1450 O O . ASP A 1 205 ? -1.574 -8.215 12.289 1.00 92.56 205 ASP A O 1
ATOM 1454 N N . GLY A 1 206 ? 0.101 -6.745 12.353 1.00 86.94 206 GLY A N 1
ATOM 1455 C CA . GLY A 1 206 ? 0.643 -7.218 13.624 1.00 86.94 206 GLY A CA 1
ATOM 1456 C C . GLY A 1 206 ? 1.016 -8.702 13.640 1.00 86.94 206 GLY A C 1
ATOM 1457 O O . GLY A 1 206 ? 0.822 -9.355 14.662 1.00 86.94 206 GLY A O 1
ATOM 1458 N N . ALA A 1 207 ? 1.518 -9.246 12.526 1.00 92.19 207 ALA A N 1
ATOM 1459 C CA . ALA A 1 207 ? 1.775 -10.676 12.329 1.00 92.19 207 ALA A CA 1
ATOM 1460 C C . ALA A 1 207 ? 0.522 -11.569 12.485 1.00 92.19 207 ALA A C 1
ATOM 1462 O O . ALA A 1 207 ? 0.583 -12.651 13.072 1.00 92.19 207 ALA A O 1
ATOM 1463 N N . ALA A 1 208 ? -0.619 -11.121 11.956 1.00 96.94 208 ALA A N 1
ATOM 1464 C CA . ALA A 1 208 ? -1.873 -11.869 11.961 1.00 96.94 208 ALA A CA 1
ATOM 1465 C C . ALA A 1 208 ? -1.847 -13.137 11.080 1.00 96.94 208 ALA A C 1
ATOM 1467 O O . ALA A 1 208 ? -1.098 -13.234 10.103 1.00 96.94 208 ALA A O 1
ATOM 1468 N N . ASP A 1 209 ? -2.733 -14.080 11.416 1.00 98.56 209 ASP A N 1
ATOM 1469 C CA . ASP A 1 209 ? -3.043 -15.303 10.663 1.00 98.56 209 ASP A CA 1
ATOM 1470 C C . ASP A 1 209 ? -4.492 -15.217 10.148 1.00 98.56 209 ASP A C 1
ATOM 1472 O O . ASP A 1 209 ? -5.448 -15.530 10.863 1.00 98.56 209 ASP A O 1
ATOM 1476 N N . LEU A 1 210 ? -4.668 -14.710 8.925 1.00 98.81 210 LEU A N 1
ATOM 1477 C CA . LEU A 1 210 ? -5.980 -14.443 8.326 1.00 98.81 210 LEU A CA 1
ATOM 1478 C C . LEU A 1 210 ? -6.254 -15.401 7.165 1.00 98.81 210 LEU A C 1
ATOM 1480 O O . LEU A 1 210 ? -5.535 -15.392 6.166 1.00 98.81 210 LEU A O 1
ATOM 1484 N N . THR A 1 211 ? -7.351 -16.149 7.253 1.00 98.88 211 THR A N 1
ATOM 1485 C CA . THR A 1 211 ? -7.868 -16.983 6.162 1.00 98.88 211 THR A CA 1
ATOM 1486 C C . THR A 1 211 ? -9.180 -16.417 5.612 1.00 98.88 211 THR A C 1
ATOM 1488 O O . THR A 1 211 ? -10.101 -16.156 6.383 1.00 98.88 211 THR A O 1
ATOM 1491 N N . VAL A 1 212 ? -9.284 -16.246 4.292 1.00 98.94 212 VAL A N 1
ATOM 1492 C CA . VAL A 1 212 ? -10.465 -15.720 3.584 1.00 98.94 212 VAL A CA 1
ATOM 1493 C C . VAL A 1 212 ? -10.909 -16.719 2.514 1.00 98.94 212 VAL A C 1
ATOM 1495 O O . VAL A 1 212 ? -10.140 -16.996 1.599 1.00 98.94 212 VAL A O 1
ATOM 1498 N N . LEU A 1 213 ? -12.131 -17.250 2.611 1.00 98.81 213 LEU A N 1
ATOM 1499 C CA . LEU A 1 213 ? -12.631 -18.325 1.740 1.00 98.81 213 LEU A CA 1
ATOM 1500 C C . LEU A 1 213 ? -13.994 -17.983 1.129 1.00 98.81 213 LEU A C 1
ATOM 1502 O O . LEU A 1 213 ? -14.956 -17.766 1.867 1.00 98.81 213 LEU A O 1
ATOM 1506 N N . GLY A 1 214 ? -14.124 -18.017 -0.197 1.00 98.50 214 GLY A N 1
ATOM 1507 C CA . GLY A 1 214 ? -15.442 -17.919 -0.842 1.00 98.50 214 GLY A CA 1
ATOM 1508 C C . GLY A 1 214 ? -16.156 -16.583 -0.601 1.00 98.50 214 GLY A C 1
ATOM 1509 O O . GLY A 1 214 ? -17.379 -16.556 -0.478 1.00 98.50 214 GLY A O 1
ATOM 1510 N N . CYS A 1 215 ? -15.404 -15.491 -0.442 1.00 98.81 215 CYS A N 1
ATOM 1511 C CA . CYS A 1 215 ? -15.954 -14.172 -0.129 1.00 98.81 215 CYS A CA 1
ATOM 1512 C C . CYS A 1 215 ? -16.134 -13.317 -1.386 1.00 98.81 215 CYS A C 1
ATOM 1514 O O . CYS A 1 215 ? -15.320 -13.371 -2.311 1.00 98.81 215 CYS A O 1
ATOM 1516 N N . ARG A 1 216 ? -17.158 -12.460 -1.368 1.00 98.75 216 ARG A N 1
ATOM 1517 C CA . ARG A 1 216 ? -17.413 -11.456 -2.405 1.00 98.75 216 ARG A CA 1
ATOM 1518 C C . ARG A 1 216 ? -17.222 -10.053 -1.842 1.00 98.75 216 ARG A C 1
ATOM 1520 O O . ARG A 1 216 ? -17.857 -9.686 -0.857 1.00 98.75 216 ARG A O 1
ATOM 1527 N N . ILE A 1 217 ? -16.351 -9.276 -2.472 1.00 98.81 217 ILE A N 1
ATOM 1528 C CA . ILE A 1 217 ? -15.939 -7.945 -2.028 1.00 98.81 217 ILE A CA 1
ATOM 1529 C C . ILE A 1 217 ? -16.201 -6.952 -3.160 1.00 98.81 217 ILE A C 1
ATOM 1531 O O . ILE A 1 217 ? -15.711 -7.143 -4.272 1.00 98.81 217 ILE A O 1
ATOM 1535 N N . THR A 1 218 ? -16.971 -5.899 -2.896 1.00 98.00 218 THR A N 1
ATOM 1536 C CA . THR A 1 218 ? -17.379 -4.927 -3.924 1.00 98.00 218 THR A CA 1
ATOM 1537 C C . THR A 1 218 ? -17.279 -3.483 -3.445 1.00 98.00 218 THR A C 1
ATOM 1539 O O . THR A 1 218 ? -17.466 -3.226 -2.261 1.00 98.00 218 THR A O 1
ATOM 1542 N N . ALA A 1 219 ? -17.060 -2.530 -4.357 1.00 90.50 219 ALA A N 1
ATOM 1543 C CA . ALA A 1 219 ? -17.144 -1.090 -4.075 1.00 90.50 219 ALA A CA 1
ATOM 1544 C C . ALA A 1 219 ? -16.301 -0.669 -2.852 1.00 90.50 219 ALA A C 1
ATOM 1546 O O . ALA A 1 219 ? -16.810 -0.164 -1.847 1.00 90.50 219 ALA A O 1
ATOM 1547 N N . VAL A 1 220 ? -14.998 -0.937 -2.924 1.00 89.31 220 VAL A N 1
ATOM 1548 C CA . VAL A 1 220 ? -14.031 -0.632 -1.861 1.00 89.31 220 VAL A CA 1
ATOM 1549 C C . VAL A 1 220 ? -13.209 0.580 -2.270 1.00 89.31 220 VAL A C 1
ATOM 1551 O O . VAL A 1 220 ? -12.708 0.630 -3.393 1.00 89.31 220 VAL A O 1
ATOM 1554 N N . HIS A 1 221 ? -13.036 1.560 -1.381 1.00 83.31 221 HIS A N 1
ATOM 1555 C CA . HIS A 1 221 ? -12.227 2.734 -1.707 1.00 83.31 221 HIS A CA 1
ATOM 1556 C C . HIS A 1 221 ? -10.736 2.385 -1.820 1.00 83.31 221 HIS A C 1
ATOM 1558 O O . HIS A 1 221 ? -10.129 2.781 -2.807 1.00 83.31 221 HIS A O 1
ATOM 1564 N N . GLY A 1 222 ? -10.150 1.661 -0.864 1.00 89.31 222 GLY A N 1
ATOM 1565 C CA . GLY A 1 222 ? -8.746 1.236 -0.913 1.00 89.31 222 GLY A CA 1
ATOM 1566 C C . GLY A 1 222 ? -8.594 -0.203 -1.415 1.00 89.31 222 GLY A C 1
ATOM 1567 O O . GLY A 1 222 ? -8.929 -0.519 -2.560 1.00 89.31 222 GLY A O 1
ATOM 1568 N N . ALA A 1 223 ? -8.093 -1.100 -0.559 1.00 96.19 223 ALA A N 1
ATOM 1569 C CA . ALA A 1 223 ? -7.787 -2.483 -0.927 1.00 96.19 223 ALA A CA 1
ATOM 1570 C C . ALA A 1 223 ? -8.944 -3.463 -0.662 1.00 96.19 223 ALA A C 1
ATOM 1572 O O . ALA A 1 223 ? -9.516 -3.489 0.423 1.00 96.19 223 ALA A O 1
ATOM 1573 N N . GLY A 1 224 ? -9.241 -4.373 -1.591 1.00 98.19 224 GLY A N 1
ATOM 1574 C CA . GLY A 1 224 ? -10.169 -5.475 -1.314 1.00 98.19 224 GLY A CA 1
ATOM 1575 C C . GLY A 1 224 ? -9.691 -6.314 -0.124 1.00 98.19 224 GLY A C 1
ATOM 1576 O O . GLY A 1 224 ? -10.397 -6.468 0.873 1.00 98.19 224 GLY A O 1
ATOM 1577 N N . ILE A 1 225 ? -8.451 -6.799 -0.198 1.00 98.88 225 ILE A N 1
ATOM 1578 C CA . ILE A 1 225 ? -7.791 -7.534 0.887 1.00 98.88 225 ILE A CA 1
ATOM 1579 C C . ILE A 1 225 ? -6.376 -6.982 1.078 1.00 98.88 225 ILE A C 1
ATOM 1581 O O . ILE A 1 225 ? -5.644 -6.815 0.104 1.00 98.88 225 ILE A O 1
ATOM 1585 N N . SER A 1 226 ? -5.955 -6.724 2.316 1.00 98.69 226 SER A N 1
ATOM 1586 C CA . SER A 1 226 ? -4.600 -6.242 2.611 1.00 98.69 226 SER A CA 1
ATOM 1587 C C . SER A 1 226 ? -3.916 -7.058 3.704 1.00 98.69 226 SER A C 1
ATOM 1589 O O . SER A 1 226 ? -4.467 -7.210 4.793 1.00 98.69 226 SER A O 1
ATOM 1591 N N . TYR A 1 227 ? -2.692 -7.516 3.436 1.00 98.62 227 TYR A N 1
ATOM 1592 C CA . TYR A 1 227 ? -1.792 -8.107 4.427 1.00 98.62 227 TYR A CA 1
ATOM 1593 C C . TYR A 1 227 ? -0.569 -7.206 4.626 1.00 98.62 227 TYR A C 1
ATOM 1595 O O . TYR A 1 227 ? 0.110 -6.850 3.663 1.00 98.62 227 TYR A O 1
ATOM 1603 N N . ALA A 1 228 ? -0.260 -6.878 5.876 1.00 93.69 228 ALA A N 1
ATOM 1604 C CA . ALA A 1 228 ? 0.887 -6.069 6.271 1.00 93.69 228 ALA A CA 1
ATOM 1605 C C . ALA A 1 228 ? 1.615 -6.681 7.478 1.00 93.69 228 ALA A C 1
ATOM 1607 O O . ALA A 1 228 ? 1.153 -7.651 8.079 1.00 93.69 228 ALA A O 1
ATOM 1608 N N . GLU A 1 229 ? 2.767 -6.116 7.834 1.00 89.31 229 GLU A N 1
ATOM 1609 C CA . GLU A 1 229 ? 3.516 -6.421 9.062 1.00 89.31 229 GLU A CA 1
ATOM 1610 C C . GLU A 1 229 ? 3.738 -7.924 9.303 1.00 89.31 229 GLU A C 1
ATOM 1612 O O . GLU A 1 229 ? 3.327 -8.478 10.321 1.00 89.31 229 GLU A O 1
ATOM 1617 N N . GLN A 1 230 ? 4.381 -8.607 8.349 1.00 91.75 230 GLN A N 1
ATOM 1618 C CA . GLN A 1 230 ? 4.682 -10.048 8.424 1.00 91.75 230 GLN A CA 1
ATOM 1619 C C . GLN A 1 230 ? 3.455 -10.974 8.537 1.00 91.75 230 GLN A C 1
ATOM 1621 O O . GLN A 1 230 ? 3.624 -12.170 8.799 1.00 91.75 230 GLN A O 1
ATOM 1626 N N . SER A 1 231 ? 2.239 -10.464 8.319 1.00 97.44 231 SER A N 1
ATOM 1627 C CA . SER A 1 231 ? 1.013 -11.267 8.370 1.00 97.44 231 SER A CA 1
ATOM 1628 C C . SER A 1 231 ? 0.980 -12.333 7.277 1.00 97.44 231 SER A C 1
ATOM 1630 O O . SER A 1 231 ? 1.592 -12.203 6.210 1.00 97.44 231 SER A O 1
ATOM 1632 N N . ARG A 1 232 ? 0.267 -13.424 7.557 1.00 98.06 232 ARG A N 1
ATOM 1633 C CA . ARG A 1 232 ? 0.197 -14.618 6.707 1.00 98.06 232 ARG A CA 1
ATOM 1634 C C . ARG A 1 232 ? -1.222 -15.166 6.669 1.00 98.06 232 ARG A C 1
ATOM 1636 O O . ARG A 1 232 ? -2.078 -14.772 7.454 1.00 98.06 232 ARG A O 1
ATOM 1643 N N . GLY A 1 233 ? -1.443 -16.100 5.754 1.00 97.88 233 GLY A N 1
ATOM 1644 C CA . GLY A 1 233 ? -2.664 -16.891 5.696 1.00 97.88 233 GLY A CA 1
ATOM 1645 C C . GLY A 1 233 ? -3.042 -17.269 4.271 1.00 97.88 233 GLY A C 1
ATOM 1646 O O . GLY A 1 233 ? -2.211 -17.182 3.361 1.00 97.88 233 GLY A O 1
ATOM 1647 N N . LEU A 1 234 ? -4.279 -17.728 4.100 1.00 98.81 234 LEU A N 1
ATOM 1648 C CA . LEU A 1 234 ? -4.812 -18.244 2.841 1.00 98.81 234 LEU A CA 1
ATOM 1649 C C . LEU A 1 234 ? -5.970 -17.371 2.354 1.00 98.81 234 LEU A C 1
ATOM 1651 O O . LEU A 1 234 ? -6.906 -17.111 3.098 1.00 98.81 234 LEU A O 1
ATOM 1655 N N . VAL A 1 235 ? -5.942 -16.986 1.086 1.00 98.88 235 VAL A N 1
ATOM 1656 C CA . VAL A 1 235 ? -7.065 -16.368 0.382 1.00 98.88 235 VAL A CA 1
ATOM 1657 C C . VAL A 1 235 ? -7.462 -17.308 -0.744 1.00 98.88 235 VAL A C 1
ATOM 1659 O O . VAL A 1 235 ? -6.642 -17.594 -1.612 1.00 98.88 235 VAL A O 1
ATOM 1662 N N . GLU A 1 236 ? -8.687 -17.817 -0.740 1.00 98.75 236 GLU A N 1
ATOM 1663 C CA . GLU A 1 236 ? -9.112 -18.825 -1.710 1.00 98.75 236 GLU A CA 1
ATOM 1664 C C . GLU A 1 236 ? -10.545 -18.598 -2.196 1.00 98.75 236 GLU A C 1
ATOM 1666 O O . GLU A 1 236 ? -11.435 -18.272 -1.410 1.00 98.75 236 GLU A O 1
ATOM 1671 N N . ASP A 1 237 ? -10.756 -18.761 -3.505 1.00 98.56 237 ASP A N 1
ATOM 1672 C CA . ASP A 1 237 ? -12.065 -18.632 -4.163 1.00 98.56 237 ASP A CA 1
ATOM 1673 C C . ASP A 1 237 ? -12.759 -17.284 -3.876 1.00 98.56 237 ASP A C 1
ATOM 1675 O O . ASP A 1 237 ? -13.964 -17.218 -3.636 1.00 98.56 237 ASP A O 1
ATOM 1679 N N . VAL A 1 238 ? -11.987 -16.192 -3.870 1.00 98.69 238 VAL A N 1
ATOM 1680 C CA . VAL A 1 238 ? -12.500 -14.838 -3.600 1.00 98.69 238 VAL A CA 1
ATOM 1681 C C . VAL A 1 238 ? -12.765 -14.056 -4.880 1.00 98.69 238 VAL A C 1
ATOM 1683 O O . VAL A 1 238 ? -12.011 -14.152 -5.851 1.00 98.69 238 VAL A O 1
ATOM 1686 N N . GLU A 1 239 ? -13.788 -13.206 -4.852 1.00 98.81 239 GLU A N 1
ATOM 1687 C CA . GLU A 1 239 ? -14.061 -12.224 -5.900 1.00 98.81 239 GLU A CA 1
ATOM 1688 C C . GLU A 1 239 ? -13.971 -10.805 -5.327 1.00 98.81 239 GLU A C 1
ATOM 1690 O O . GLU A 1 239 ? -14.680 -10.465 -4.381 1.00 98.81 239 GLU A O 1
ATOM 1695 N N . VAL A 1 240 ? -13.117 -9.971 -5.921 1.00 98.81 240 VAL A N 1
ATOM 1696 C CA . VAL A 1 240 ? -12.989 -8.540 -5.628 1.00 98.81 240 VAL A CA 1
ATOM 1697 C C . VAL A 1 240 ? -13.352 -7.748 -6.881 1.00 98.81 240 VAL A C 1
ATOM 1699 O O . VAL A 1 240 ? -12.743 -7.940 -7.938 1.00 98.81 240 VAL A O 1
ATOM 1702 N N . VAL A 1 241 ? -14.324 -6.844 -6.764 1.00 98.56 241 VAL A N 1
ATOM 1703 C CA . VAL A 1 241 ? -14.798 -5.986 -7.859 1.00 98.56 241 VAL A CA 1
ATOM 1704 C C . VAL A 1 241 ? -14.791 -4.524 -7.427 1.00 98.56 241 VAL A C 1
ATOM 1706 O O . VAL A 1 241 ? -15.290 -4.202 -6.352 1.00 98.56 241 VAL A O 1
ATOM 1709 N N . ASP A 1 242 ? -14.277 -3.635 -8.278 1.00 92.62 242 ASP A N 1
ATOM 1710 C CA . ASP A 1 242 ? -14.272 -2.182 -8.032 1.00 92.62 242 ASP A CA 1
ATOM 1711 C C . ASP A 1 242 ? -13.596 -1.795 -6.698 1.00 92.62 242 ASP A C 1
ATOM 1713 O O . ASP A 1 242 ? -14.182 -1.207 -5.785 1.00 92.62 242 ASP A O 1
ATOM 1717 N N . ALA A 1 243 ? -12.321 -2.162 -6.588 1.00 93.81 243 ALA A N 1
ATOM 1718 C CA . ALA A 1 243 ? -11.413 -1.705 -5.539 1.00 93.81 243 ALA A CA 1
ATOM 1719 C C . ALA A 1 243 ? -10.308 -0.831 -6.153 1.00 93.81 243 ALA A C 1
ATOM 1721 O O . ALA A 1 243 ? -10.047 -0.930 -7.351 1.00 93.81 243 ALA A O 1
ATOM 1722 N N . GLU A 1 244 ? -9.624 0.006 -5.374 1.00 89.81 244 GLU A N 1
ATOM 1723 C CA . GLU A 1 244 ? -8.412 0.677 -5.874 1.00 89.81 244 GLU A CA 1
ATOM 1724 C C . GLU A 1 244 ? -7.311 -0.358 -6.101 1.00 89.81 244 GLU A C 1
ATOM 1726 O O . GLU A 1 244 ? -6.738 -0.442 -7.192 1.00 89.81 244 GLU A O 1
ATOM 1731 N N . HIS A 1 245 ? -7.127 -1.221 -5.099 1.00 97.31 245 HIS A N 1
ATOM 1732 C CA . HIS A 1 245 ? -6.260 -2.386 -5.168 1.00 97.31 245 HIS A CA 1
ATOM 1733 C C . HIS A 1 245 ? -7.060 -3.667 -4.921 1.00 97.31 245 HIS A C 1
ATOM 1735 O O . HIS A 1 245 ? -7.806 -3.755 -3.947 1.00 97.31 245 HIS A O 1
ATOM 1741 N N . GLY A 1 246 ? -6.905 -4.692 -5.755 1.00 98.06 246 GLY A N 1
ATOM 1742 C CA . GLY A 1 246 ? -7.562 -5.983 -5.523 1.00 98.06 246 GLY A CA 1
ATOM 1743 C C . GLY A 1 246 ? -7.037 -6.675 -4.260 1.00 98.06 246 GLY A C 1
ATOM 1744 O O . GLY A 1 246 ? -7.795 -6.943 -3.323 1.00 98.06 246 GLY A O 1
ATOM 1745 N N . LEU A 1 247 ? -5.724 -6.911 -4.217 1.00 98.75 247 LEU A N 1
ATOM 1746 C CA . LEU A 1 247 ? -5.003 -7.416 -3.051 1.00 98.75 247 LEU A CA 1
ATOM 1747 C C . LEU A 1 247 ? -3.671 -6.689 -2.858 1.00 98.75 247 LEU A C 1
ATOM 1749 O O . LEU A 1 247 ? -2.895 -6.549 -3.802 1.00 98.75 247 LEU A O 1
ATOM 1753 N N . VAL A 1 248 ? -3.382 -6.297 -1.618 1.00 98.62 248 VAL A N 1
ATOM 1754 C CA . VAL A 1 248 ? -2.116 -5.666 -1.223 1.00 98.62 248 VAL A CA 1
ATOM 1755 C C . VAL A 1 248 ? -1.342 -6.574 -0.272 1.00 98.62 248 VAL A C 1
ATOM 1757 O O . VAL A 1 248 ? -1.898 -7.106 0.690 1.00 98.62 248 VAL A O 1
ATOM 1760 N N . THR A 1 249 ? -0.042 -6.712 -0.517 1.00 97.81 249 THR A N 1
ATOM 1761 C CA . THR A 1 249 ? 0.921 -7.306 0.414 1.00 97.81 249 THR A CA 1
ATOM 1762 C C . THR A 1 249 ? 2.064 -6.330 0.670 1.00 97.81 249 THR A C 1
ATOM 1764 O O . THR A 1 249 ? 2.690 -5.835 -0.269 1.00 97.81 249 THR A O 1
ATOM 1767 N N . ALA A 1 250 ? 2.308 -6.037 1.947 1.00 92.62 250 ALA A N 1
ATOM 1768 C CA . ALA A 1 250 ? 3.248 -5.020 2.401 1.00 92.62 250 ALA A CA 1
ATOM 1769 C C . ALA A 1 250 ? 4.042 -5.470 3.632 1.00 92.62 250 ALA A C 1
ATOM 1771 O O . ALA A 1 250 ? 3.672 -6.415 4.332 1.00 92.62 250 ALA A O 1
ATOM 1772 N N . SER A 1 251 ? 5.146 -4.781 3.920 1.00 88.50 251 SER A N 1
ATOM 1773 C CA . SER A 1 251 ? 5.935 -4.926 5.154 1.00 88.50 251 SER A CA 1
ATOM 1774 C C . SER A 1 251 ? 6.302 -6.386 5.465 1.00 88.50 251 SER A C 1
ATOM 1776 O O . SER A 1 251 ? 6.190 -6.863 6.598 1.00 88.50 251 SER A O 1
ATOM 1778 N N . GLY A 1 252 ? 6.704 -7.111 4.414 1.00 88.50 252 GLY A N 1
ATOM 1779 C CA . GLY A 1 252 ? 7.083 -8.529 4.410 1.00 88.50 252 GLY A CA 1
ATOM 1780 C C . GLY A 1 252 ? 5.987 -9.530 4.787 1.00 88.50 252 GLY A C 1
ATOM 1781 O O . GLY A 1 252 ? 6.295 -10.670 5.137 1.00 88.50 252 GLY A O 1
ATOM 1782 N N . ALA A 1 253 ? 4.717 -9.137 4.683 1.00 97.44 253 ALA A N 1
ATOM 1783 C CA . ALA A 1 253 ? 3.608 -10.082 4.659 1.00 97.44 253 ALA A CA 1
ATOM 1784 C C . ALA A 1 253 ? 3.775 -11.126 3.541 1.00 97.44 253 ALA A C 1
ATOM 1786 O O . ALA A 1 253 ? 4.417 -10.867 2.524 1.00 97.44 253 ALA A O 1
ATOM 1787 N N . ASN A 1 254 ? 3.224 -12.324 3.744 1.00 98.19 254 ASN A N 1
ATOM 1788 C CA . ASN A 1 254 ? 3.386 -13.447 2.817 1.00 98.19 254 ASN A CA 1
ATOM 1789 C C . ASN A 1 254 ? 2.134 -14.347 2.770 1.00 98.19 254 ASN A C 1
ATOM 1791 O O . ASN A 1 254 ? 2.169 -15.470 3.288 1.00 98.19 254 ASN A O 1
ATOM 1795 N N . PRO A 1 255 ? 1.014 -13.862 2.205 1.00 98.56 255 PRO A N 1
ATOM 1796 C CA . PRO A 1 255 ? -0.182 -14.673 2.010 1.00 98.56 255 PRO A CA 1
ATOM 1797 C C . PRO A 1 255 ? -0.021 -15.665 0.846 1.00 98.56 255 PRO A C 1
ATOM 1799 O O . PRO A 1 255 ? 0.764 -15.453 -0.084 1.00 98.56 255 PRO A O 1
ATOM 1802 N N . VAL A 1 256 ? -0.814 -16.735 0.878 1.00 98.88 256 VAL A N 1
ATOM 1803 C CA . VAL A 1 256 ? -1.054 -17.618 -0.271 1.00 98.88 256 VAL A CA 1
ATOM 1804 C C . VAL A 1 256 ? -2.440 -17.310 -0.817 1.00 98.88 256 VAL A C 1
ATOM 1806 O O . VAL A 1 256 ? -3.418 -17.370 -0.082 1.00 98.88 256 VAL A O 1
ATOM 1809 N N . VAL A 1 257 ? -2.529 -16.983 -2.099 1.00 98.88 257 VAL A N 1
ATOM 1810 C CA . VAL A 1 257 ? -3.758 -16.595 -2.788 1.00 98.88 257 VAL A CA 1
ATOM 1811 C C . VAL A 1 257 ? -4.009 -17.590 -3.910 1.00 98.88 257 VAL A C 1
ATOM 1813 O O . VAL A 1 257 ? -3.140 -17.784 -4.756 1.00 98.88 257 VAL A O 1
ATOM 1816 N N . ARG A 1 258 ? -5.180 -18.226 -3.911 1.00 98.75 258 ARG A N 1
ATOM 1817 C CA . ARG A 1 258 ? -5.578 -19.259 -4.869 1.00 98.75 258 ARG A CA 1
ATOM 1818 C C . ARG A 1 258 ? -6.906 -18.920 -5.506 1.00 98.75 258 ARG A C 1
ATOM 1820 O O . ARG A 1 258 ? -7.859 -18.614 -4.794 1.00 98.75 258 ARG A O 1
ATOM 1827 N N . ARG A 1 259 ? -6.990 -19.024 -6.834 1.00 98.44 259 ARG A N 1
ATOM 1828 C CA . ARG A 1 259 ? -8.260 -18.868 -7.569 1.00 98.44 259 ARG A CA 1
ATOM 1829 C C . ARG A 1 259 ? -8.984 -17.552 -7.237 1.00 98.44 259 ARG A C 1
ATOM 1831 O O . ARG A 1 259 ? -10.208 -17.489 -7.213 1.00 98.44 259 ARG A O 1
ATOM 1838 N N . GLY A 1 260 ? -8.216 -16.497 -6.953 1.00 98.50 260 GLY A N 1
ATOM 1839 C CA . GLY A 1 260 ? -8.744 -15.161 -6.687 1.00 98.50 260 GLY A CA 1
ATOM 1840 C C . GLY A 1 260 ? -9.086 -14.438 -7.988 1.00 98.50 260 GLY A C 1
ATOM 1841 O O . GLY A 1 260 ? -8.316 -14.494 -8.949 1.00 98.50 260 GLY A O 1
ATOM 1842 N N . ARG A 1 261 ? -10.223 -13.741 -8.021 1.00 98.81 261 ARG A N 1
ATOM 1843 C CA . ARG A 1 261 ? -10.666 -12.934 -9.161 1.00 98.81 261 ARG A CA 1
ATOM 1844 C C . ARG A 1 261 ? -10.698 -11.455 -8.785 1.00 98.81 261 ARG A C 1
ATOM 1846 O O . ARG A 1 261 ? -11.493 -11.055 -7.945 1.00 98.81 261 ARG A O 1
ATOM 1853 N N . PHE A 1 262 ? -9.889 -10.645 -9.459 1.00 98.75 262 PHE A N 1
ATOM 1854 C CA . PHE A 1 262 ? -9.783 -9.198 -9.255 1.00 98.75 262 PHE A CA 1
ATOM 1855 C C . PHE A 1 262 ? -10.248 -8.486 -10.529 1.00 98.75 262 PHE A C 1
ATOM 1857 O O . PHE A 1 262 ? -9.605 -8.605 -11.570 1.00 98.75 262 PHE A O 1
ATOM 1864 N N . THR A 1 263 ? -11.402 -7.817 -10.484 1.00 98.69 263 THR A N 1
ATOM 1865 C CA . THR A 1 263 ? -12.054 -7.249 -11.677 1.00 98.69 263 THR A CA 1
ATOM 1866 C C . THR A 1 263 ? -12.290 -5.750 -11.522 1.00 98.69 263 THR A C 1
ATOM 1868 O O . THR A 1 263 ? -12.875 -5.313 -10.534 1.00 98.69 263 THR A O 1
ATOM 1871 N N . GLY A 1 264 ? -11.885 -4.964 -12.521 1.00 91.12 264 GLY A N 1
ATOM 1872 C CA . GLY A 1 264 ? -12.126 -3.520 -12.542 1.00 91.12 264 GLY A CA 1
ATOM 1873 C C . GLY A 1 264 ? -11.413 -2.782 -11.409 1.00 91.12 264 GLY A C 1
ATOM 1874 O O . GLY A 1 264 ? -11.982 -1.862 -10.827 1.00 91.12 264 GLY A O 1
ATOM 1875 N N . CYS A 1 265 ? -10.206 -3.221 -11.038 1.00 93.12 265 CYS A N 1
ATOM 1876 C CA . CYS A 1 265 ? -9.414 -2.516 -10.035 1.00 93.12 265 CYS A CA 1
ATOM 1877 C C . CYS A 1 265 ? -8.927 -1.179 -10.609 1.00 93.12 265 CYS A C 1
ATOM 1879 O O . CYS A 1 265 ? -8.313 -1.161 -11.676 1.00 93.12 265 CYS A O 1
ATOM 1881 N N . ARG A 1 266 ? -9.190 -0.068 -9.913 1.00 93.88 266 ARG A N 1
ATOM 1882 C CA . ARG A 1 266 ? -8.953 1.287 -10.441 1.00 93.88 266 ARG A CA 1
ATOM 1883 C C . ARG A 1 266 ? -7.472 1.606 -10.639 1.00 93.88 266 ARG A C 1
ATOM 1885 O O . ARG A 1 266 ? -7.151 2.335 -11.570 1.00 93.88 266 ARG A O 1
ATOM 1892 N N . ASP A 1 267 ? -6.591 1.033 -9.820 1.00 87.81 267 ASP A N 1
ATOM 1893 C CA . ASP A 1 267 ? -5.141 1.143 -9.995 1.00 87.81 267 ASP A CA 1
ATOM 1894 C C . ASP A 1 267 ? -4.513 -0.232 -10.255 1.00 87.81 267 ASP A C 1
ATOM 1896 O O . ASP A 1 267 ? -4.087 -0.517 -11.379 1.00 87.81 267 ASP A O 1
ATOM 1900 N N . THR A 1 268 ? -4.510 -1.127 -9.258 1.00 95.62 268 THR A N 1
ATOM 1901 C CA . THR A 1 268 ? -3.815 -2.420 -9.382 1.00 95.62 268 THR A CA 1
ATOM 1902 C C . THR A 1 268 ? -4.630 -3.634 -8.961 1.00 95.62 268 THR A C 1
ATOM 1904 O O . THR A 1 268 ? -5.429 -3.591 -8.033 1.00 95.62 268 THR A O 1
ATOM 1907 N N . GLY A 1 269 ? -4.429 -4.763 -9.644 1.00 97.62 269 GLY A N 1
ATOM 1908 C CA . GLY A 1 269 ? -5.043 -6.032 -9.242 1.00 97.62 269 GLY A CA 1
ATOM 1909 C C . GLY A 1 269 ? -4.351 -6.615 -8.014 1.00 97.62 269 GLY A C 1
ATOM 1910 O O . GLY A 1 269 ? -4.955 -6.773 -6.959 1.00 97.62 269 GLY A O 1
ATOM 1911 N N . ILE A 1 270 ? -3.060 -6.904 -8.150 1.00 98.81 270 ILE A N 1
ATOM 1912 C CA . ILE A 1 270 ? -2.189 -7.410 -7.088 1.00 98.81 270 ILE A CA 1
ATOM 1913 C C . ILE A 1 270 ? -1.037 -6.422 -6.906 1.00 98.81 270 ILE A C 1
ATOM 1915 O O . ILE A 1 270 ? -0.311 -6.148 -7.860 1.00 98.81 270 ILE A O 1
ATOM 1919 N N . ASN A 1 271 ? -0.839 -5.926 -5.686 1.00 98.12 271 ASN A N 1
ATOM 1920 C CA . ASN A 1 271 ? 0.226 -4.985 -5.346 1.00 98.12 271 ASN A CA 1
ATOM 1921 C C . ASN A 1 271 ? 1.122 -5.558 -4.242 1.00 98.12 271 ASN A C 1
ATOM 1923 O O . ASN A 1 271 ? 0.691 -5.714 -3.099 1.00 98.12 271 ASN A O 1
ATOM 1927 N N . ALA A 1 272 ? 2.367 -5.873 -4.588 1.00 97.81 272 ALA A N 1
ATOM 1928 C CA . ALA A 1 272 ? 3.413 -6.257 -3.653 1.00 97.81 272 ALA A CA 1
ATOM 1929 C C . ALA A 1 272 ? 4.381 -5.086 -3.464 1.00 97.81 272 ALA A C 1
ATOM 1931 O O . ALA A 1 272 ? 5.243 -4.843 -4.308 1.00 97.81 272 ALA A O 1
ATOM 1932 N N . ASN A 1 273 ? 4.249 -4.369 -2.350 1.00 90.00 273 ASN A N 1
ATOM 1933 C CA . ASN A 1 273 ? 5.062 -3.195 -2.039 1.00 90.00 273 ASN A CA 1
ATOM 1934 C C . ASN A 1 273 ? 5.792 -3.351 -0.701 1.00 90.00 273 ASN A C 1
ATOM 1936 O O . ASN A 1 273 ? 5.547 -4.300 0.034 1.00 90.00 273 ASN A O 1
ATOM 1940 N N . SER A 1 274 ? 6.717 -2.447 -0.380 1.00 89.00 274 SER A N 1
ATOM 1941 C CA . SER A 1 274 ? 7.381 -2.377 0.932 1.00 89.00 274 SER A CA 1
ATOM 1942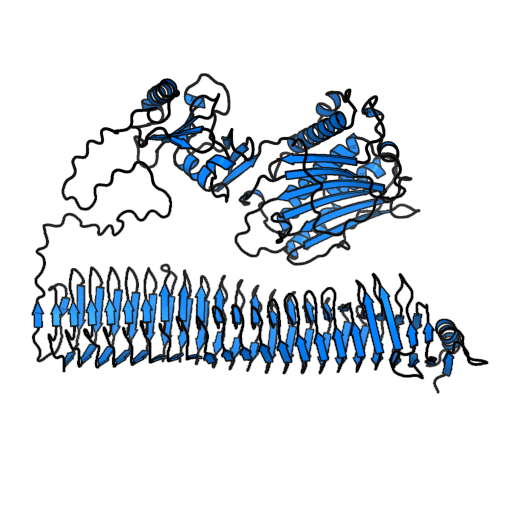 C C . SER A 1 274 ? 7.902 -3.733 1.436 1.00 89.00 274 SER A C 1
ATOM 1944 O O . SER A 1 274 ? 7.565 -4.175 2.532 1.00 89.00 274 SER A O 1
ATOM 1946 N N . GLN A 1 275 ? 8.709 -4.429 0.626 1.00 90.38 275 GLN A N 1
ATOM 1947 C CA . GLN A 1 275 ? 9.210 -5.794 0.898 1.00 90.38 275 GLN A CA 1
ATOM 1948 C C . GLN A 1 275 ? 8.129 -6.890 0.981 1.00 90.38 275 GLN A C 1
ATOM 1950 O O . GLN A 1 275 ? 8.401 -7.992 1.456 1.00 90.38 275 GLN A O 1
ATOM 1955 N N . GLY A 1 276 ? 6.905 -6.613 0.537 1.00 95.06 276 GLY A N 1
ATOM 1956 C CA . GLY A 1 276 ? 5.789 -7.548 0.497 1.00 95.06 276 GLY A CA 1
ATOM 1957 C C . GLY A 1 276 ? 6.096 -8.781 -0.349 1.00 95.06 276 GLY A C 1
ATOM 1958 O O . GLY A 1 276 ? 6.633 -8.699 -1.458 1.00 95.06 276 GLY A O 1
ATOM 1959 N N . LEU A 1 277 ? 5.752 -9.942 0.196 1.00 97.12 277 LEU A N 1
ATOM 1960 C CA . LEU A 1 277 ? 5.852 -11.240 -0.457 1.00 97.12 277 LEU A CA 1
ATOM 1961 C C . LEU A 1 277 ? 4.446 -11.759 -0.757 1.00 97.12 277 LEU A C 1
ATOM 1963 O O . LEU A 1 277 ? 3.441 -11.181 -0.362 1.00 97.12 277 LEU A O 1
ATOM 1967 N N . GLY A 1 278 ? 4.354 -12.896 -1.421 1.00 97.62 278 GLY A N 1
ATOM 1968 C CA . GLY A 1 278 ? 3.084 -13.587 -1.578 1.00 97.62 278 GLY A CA 1
ATOM 1969 C C . GLY A 1 278 ? 3.172 -14.627 -2.669 1.00 97.62 278 GLY A C 1
ATOM 1970 O O . GLY A 1 278 ? 3.984 -14.506 -3.590 1.00 97.62 278 GLY A O 1
ATOM 1971 N N . ARG A 1 279 ? 2.340 -15.656 -2.555 1.00 98.75 279 ARG A N 1
ATOM 1972 C CA . ARG A 1 279 ? 2.189 -16.684 -3.580 1.00 98.75 279 ARG A CA 1
ATOM 1973 C C . ARG A 1 279 ? 0.809 -16.551 -4.200 1.00 98.75 279 ARG A C 1
ATOM 1975 O O . ARG A 1 279 ? -0.172 -16.681 -3.484 1.00 98.75 279 ARG A O 1
ATOM 1982 N N . PHE A 1 280 ? 0.745 -16.320 -5.503 1.00 98.81 280 PHE A N 1
ATOM 1983 C CA . PHE A 1 280 ? -0.501 -16.141 -6.245 1.00 98.81 280 PHE A CA 1
ATOM 1984 C C . PHE A 1 280 ? -0.623 -17.269 -7.264 1.00 98.81 280 PHE A C 1
ATOM 1986 O O . PHE A 1 280 ? 0.207 -17.359 -8.164 1.00 98.81 280 PHE A O 1
ATOM 1993 N N . GLU A 1 281 ? -1.610 -18.142 -7.091 1.00 98.81 281 GLU A N 1
ATOM 1994 C CA . GLU A 1 281 ? -1.805 -19.354 -7.890 1.00 98.81 281 GLU A CA 1
ATOM 1995 C C . GLU A 1 281 ? -3.187 -19.326 -8.547 1.00 98.81 281 GLU A C 1
ATOM 1997 O O . GLU A 1 281 ? -4.204 -19.144 -7.872 1.00 98.81 281 GLU A O 1
ATOM 2002 N N . ASP A 1 282 ? -3.228 -19.512 -9.864 1.00 98.62 282 ASP A N 1
ATOM 2003 C CA . ASP A 1 282 ? -4.469 -19.630 -10.639 1.00 98.62 282 ASP A CA 1
ATOM 2004 C C . ASP A 1 282 ? -5.412 -18.418 -10.476 1.00 98.62 282 ASP A C 1
ATOM 2006 O O . ASP A 1 282 ? -6.637 -18.538 -10.516 1.00 98.62 282 ASP A O 1
ATOM 2010 N N . CYS A 1 283 ? -4.844 -17.229 -10.252 1.00 98.81 283 CYS A N 1
ATOM 2011 C CA . CYS A 1 283 ? -5.600 -15.989 -10.083 1.00 98.81 283 CYS A CA 1
ATOM 2012 C C . CYS A 1 283 ? -5.926 -15.336 -11.430 1.00 98.81 283 CYS A C 1
ATOM 2014 O O . CYS A 1 283 ? -5.173 -15.442 -12.400 1.00 98.81 283 CYS A O 1
ATOM 2016 N N . ARG A 1 284 ? -7.020 -14.571 -11.469 1.00 98.88 284 ARG A N 1
ATOM 2017 C CA . ARG A 1 284 ? -7.429 -13.791 -12.637 1.00 98.88 284 ARG A CA 1
ATOM 2018 C C . ARG A 1 284 ? -7.514 -12.306 -12.304 1.00 98.88 284 ARG A C 1
ATOM 2020 O O . ARG A 1 284 ? -8.239 -11.930 -11.386 1.00 98.88 284 ARG A O 1
ATOM 2027 N N . VAL A 1 285 ? -6.827 -11.472 -13.080 1.00 98.88 285 VAL A N 1
ATOM 2028 C CA . VAL A 1 285 ? -6.922 -10.008 -13.006 1.00 98.88 285 VAL A CA 1
ATOM 2029 C C . VAL A 1 285 ? -7.482 -9.487 -14.327 1.00 98.88 285 VAL A C 1
ATOM 2031 O O . VAL A 1 285 ? -6.910 -9.752 -15.380 1.00 98.88 285 VAL A O 1
ATOM 2034 N N . VAL A 1 286 ? -8.606 -8.773 -14.281 1.00 98.81 286 VAL A N 1
ATOM 2035 C CA . VAL A 1 286 ? -9.299 -8.262 -15.475 1.00 98.81 286 VAL A CA 1
ATOM 2036 C C . VAL A 1 286 ? -9.550 -6.771 -15.321 1.00 98.81 286 VAL A C 1
ATOM 2038 O O . VAL A 1 286 ? -10.135 -6.353 -14.321 1.00 98.81 286 VAL A O 1
ATOM 2041 N N . GLY A 1 287 ? -9.158 -5.970 -16.310 1.00 91.56 287 GLY A N 1
ATOM 2042 C CA . GLY A 1 287 ? -9.499 -4.547 -16.329 1.00 91.56 287 GLY A CA 1
ATOM 2043 C C . GLY A 1 287 ? -8.819 -3.725 -15.239 1.00 91.56 287 GLY A C 1
ATOM 2044 O O . GLY A 1 287 ? -9.472 -2.891 -14.618 1.00 91.56 287 GLY A O 1
ATOM 2045 N N . ALA A 1 288 ? -7.537 -3.981 -14.957 1.00 89.19 288 ALA A N 1
ATOM 2046 C CA . ALA A 1 288 ? -6.764 -3.138 -14.044 1.00 89.19 288 ALA A CA 1
ATOM 2047 C C . ALA A 1 288 ? -6.426 -1.792 -14.710 1.00 89.19 288 ALA A C 1
ATOM 2049 O O . ALA A 1 288 ? -5.859 -1.772 -15.807 1.00 89.19 288 ALA A O 1
ATOM 2050 N N . GLY A 1 289 ? -6.754 -0.683 -14.038 1.00 76.94 289 GLY A N 1
ATOM 2051 C CA . GLY A 1 289 ? -6.617 0.671 -14.583 1.00 76.94 289 GLY A CA 1
ATOM 2052 C C . GLY A 1 289 ? -5.173 1.101 -14.847 1.00 76.94 289 GLY A C 1
ATOM 2053 O O . GLY A 1 289 ? -4.921 1.835 -15.802 1.00 76.94 289 GLY A O 1
ATOM 2054 N N . ASN A 1 290 ? -4.213 0.605 -14.062 1.00 83.88 290 ASN A N 1
ATOM 2055 C CA . ASN A 1 290 ? -2.796 0.919 -14.225 1.00 83.88 290 ASN A CA 1
ATOM 2056 C C . ASN A 1 290 ? -1.938 -0.340 -14.427 1.00 83.88 290 ASN A C 1
ATOM 2058 O O . ASN A 1 290 ? -1.417 -0.554 -15.523 1.00 83.88 290 ASN A O 1
ATOM 2062 N N . VAL A 1 291 ? -1.819 -1.203 -13.411 1.00 94.69 291 VAL A N 1
ATOM 2063 C CA . VAL A 1 291 ? -0.981 -2.416 -13.475 1.00 94.69 291 VAL A CA 1
ATOM 2064 C C . VAL A 1 291 ? -1.712 -3.616 -12.875 1.00 94.69 291 VAL A C 1
ATOM 2066 O O . VAL A 1 291 ? -2.119 -3.593 -11.718 1.00 94.69 291 VAL A O 1
ATOM 2069 N N . ALA A 1 292 ? -1.847 -4.716 -13.612 1.00 97.81 292 ALA A N 1
ATOM 2070 C CA . ALA A 1 292 ? -2.532 -5.900 -13.096 1.00 97.81 292 ALA A CA 1
ATOM 2071 C C . ALA A 1 292 ? -1.768 -6.573 -11.942 1.00 97.81 292 ALA A C 1
ATOM 2073 O O . ALA A 1 292 ? -2.374 -6.897 -10.920 1.00 97.81 292 ALA A O 1
ATOM 2074 N N . VAL A 1 293 ? -0.450 -6.739 -12.073 1.00 98.88 293 VAL A N 1
ATOM 2075 C CA . VAL A 1 293 ? 0.438 -7.216 -11.004 1.00 98.88 293 VAL A CA 1
ATOM 2076 C C . VAL A 1 293 ? 1.626 -6.274 -10.865 1.00 98.88 293 VAL A C 1
ATOM 2078 O O . VAL A 1 293 ? 2.489 -6.226 -11.741 1.00 98.88 293 VAL A O 1
ATOM 2081 N N . PHE A 1 294 ? 1.695 -5.550 -9.751 1.00 98.56 294 PHE A N 1
ATOM 2082 C CA . PHE A 1 294 ? 2.760 -4.593 -9.486 1.00 98.56 294 PHE A CA 1
ATOM 2083 C C . PHE A 1 294 ? 3.651 -5.056 -8.333 1.00 98.56 294 PHE A C 1
ATOM 2085 O O . PHE A 1 294 ? 3.168 -5.308 -7.231 1.00 98.56 294 PHE A O 1
ATOM 2092 N N . SER A 1 295 ? 4.956 -5.166 -8.587 1.00 98.38 295 SER A N 1
ATOM 2093 C CA . SER A 1 295 ? 5.978 -5.338 -7.553 1.00 98.38 295 SER A CA 1
ATOM 2094 C C . SER A 1 295 ? 6.814 -4.069 -7.455 1.00 98.38 295 SER A C 1
ATOM 2096 O O . SER A 1 295 ? 7.449 -3.669 -8.431 1.00 98.38 295 SER A O 1
ATOM 2098 N N . THR A 1 296 ? 6.824 -3.436 -6.285 1.00 93.12 296 THR A N 1
ATOM 2099 C CA . THR A 1 296 ? 7.540 -2.176 -6.053 1.00 93.12 296 THR A CA 1
ATOM 2100 C C . THR A 1 296 ? 8.192 -2.133 -4.673 1.00 93.12 296 THR A C 1
ATOM 2102 O O . THR A 1 296 ? 7.886 -2.947 -3.804 1.00 93.12 296 THR A O 1
ATOM 2105 N N . THR A 1 297 ? 9.109 -1.188 -4.444 1.00 87.69 297 THR A N 1
ATOM 2106 C CA . THR A 1 297 ? 9.691 -0.909 -3.115 1.00 87.69 297 THR A CA 1
ATOM 2107 C C . THR A 1 297 ? 10.237 -2.191 -2.455 1.00 87.69 297 THR A C 1
ATOM 2109 O O . THR A 1 297 ? 9.960 -2.517 -1.297 1.00 87.69 297 THR A O 1
ATOM 2112 N N . GLY A 1 298 ? 10.974 -2.980 -3.243 1.00 87.12 298 GLY A N 1
ATOM 2113 C CA . GLY A 1 298 ? 11.563 -4.257 -2.836 1.00 87.12 298 GLY A CA 1
ATOM 2114 C C . GLY A 1 298 ? 10.602 -5.441 -2.668 1.00 87.12 298 GLY A C 1
ATOM 2115 O O . GLY A 1 298 ? 11.008 -6.462 -2.112 1.00 87.12 298 GLY A O 1
ATOM 2116 N N . GLY A 1 299 ? 9.359 -5.343 -3.148 1.00 96.62 299 GLY A N 1
ATOM 2117 C CA . GLY A 1 299 ? 8.429 -6.471 -3.239 1.00 96.62 299 GLY A CA 1
ATOM 2118 C C . GLY A 1 299 ? 9.010 -7.675 -3.996 1.00 96.62 299 GLY A C 1
ATOM 2119 O O . GLY A 1 299 ? 9.939 -7.546 -4.800 1.00 96.62 299 GLY A O 1
ATOM 2120 N N . ALA A 1 300 ? 8.501 -8.876 -3.702 1.00 97.94 300 ALA A N 1
ATOM 2121 C CA . ALA A 1 300 ? 8.983 -10.124 -4.302 1.00 97.94 300 ALA A CA 1
ATOM 2122 C C . ALA A 1 300 ? 7.898 -11.219 -4.417 1.00 97.94 300 ALA A C 1
ATOM 2124 O O . ALA A 1 300 ? 8.037 -12.279 -3.794 1.00 97.94 300 ALA A O 1
ATOM 2125 N N . PRO A 1 301 ? 6.821 -11.002 -5.197 1.00 98.56 301 PRO A N 1
ATOM 2126 C CA . PRO A 1 301 ? 5.763 -11.993 -5.366 1.00 98.56 301 PRO A CA 1
ATOM 2127 C C . PRO A 1 301 ? 6.216 -13.211 -6.195 1.00 98.56 301 PRO A C 1
ATOM 2129 O O . PRO A 1 301 ? 7.109 -13.127 -7.045 1.00 98.56 301 PRO A O 1
ATOM 2132 N N . ASP A 1 302 ? 5.568 -14.352 -5.953 1.00 98.81 302 ASP A N 1
ATOM 2133 C CA . ASP A 1 302 ? 5.653 -15.588 -6.741 1.00 98.81 302 ASP A CA 1
ATOM 2134 C C . ASP A 1 302 ? 4.283 -15.846 -7.380 1.00 98.81 302 ASP A C 1
ATOM 2136 O O . ASP A 1 302 ? 3.334 -16.228 -6.695 1.00 98.81 302 ASP A O 1
ATOM 2140 N N . VAL A 1 303 ? 4.170 -15.589 -8.679 1.00 98.88 303 VAL A N 1
ATOM 2141 C CA . VAL A 1 303 ? 2.916 -15.637 -9.441 1.00 98.88 303 VAL A CA 1
ATOM 2142 C C . VAL A 1 303 ? 2.955 -16.826 -10.390 1.00 98.88 303 VAL A C 1
ATOM 2144 O O . VAL A 1 303 ? 3.903 -16.960 -11.169 1.00 98.88 303 VAL A O 1
ATOM 2147 N N . ARG A 1 304 ? 1.941 -17.694 -10.333 1.00 98.69 304 ARG A N 1
ATOM 2148 C CA . ARG A 1 304 ? 1.880 -18.920 -11.127 1.00 98.69 304 ARG A CA 1
ATOM 2149 C C . ARG A 1 304 ? 0.487 -19.209 -11.686 1.00 98.69 304 ARG A C 1
ATOM 2151 O O . ARG A 1 304 ? -0.477 -19.181 -10.934 1.00 98.69 304 ARG A O 1
ATOM 2158 N N . GLY A 1 305 ? 0.397 -19.578 -12.966 1.00 98.50 305 GLY A N 1
ATOM 2159 C CA . GLY A 1 305 ? -0.860 -20.061 -13.560 1.00 98.50 305 GLY A CA 1
ATOM 2160 C C . GLY A 1 305 ? -1.922 -18.967 -13.701 1.00 98.50 305 GLY A C 1
ATOM 2161 O O . GLY A 1 305 ? -3.108 -19.257 -13.825 1.00 98.50 305 GLY A O 1
ATOM 2162 N N . CYS A 1 306 ? -1.518 -17.698 -13.615 1.00 98.81 306 CYS A N 1
ATOM 2163 C CA . CYS A 1 306 ? -2.443 -16.574 -13.561 1.00 98.81 306 CYS A CA 1
ATOM 2164 C C . CYS A 1 306 ? -2.830 -16.079 -14.958 1.00 98.81 306 CYS A C 1
ATOM 2166 O O . CYS A 1 306 ? -2.060 -16.183 -15.915 1.00 98.81 306 CYS A O 1
ATOM 2168 N N . HIS A 1 307 ? -4.008 -15.464 -15.048 1.00 98.88 307 HIS A N 1
ATOM 2169 C CA . HIS A 1 307 ? -4.517 -14.852 -16.270 1.00 98.88 307 HIS A CA 1
ATOM 2170 C C . HIS A 1 307 ? -4.747 -13.351 -16.084 1.00 98.88 307 HIS A C 1
ATOM 2172 O O . HIS A 1 307 ? -5.410 -12.930 -15.133 1.00 98.88 307 HIS A O 1
ATOM 2178 N N . ILE A 1 308 ? -4.217 -12.555 -17.006 1.00 98.94 308 ILE A N 1
ATOM 2179 C CA . ILE A 1 308 ? -4.302 -11.097 -17.007 1.00 98.94 308 ILE A CA 1
ATOM 2180 C C . ILE A 1 308 ? -4.936 -10.650 -18.325 1.00 98.94 308 ILE A C 1
ATOM 2182 O O . ILE A 1 308 ? -4.450 -11.039 -19.388 1.00 98.94 308 ILE A O 1
ATOM 2186 N N . SER A 1 309 ? -5.993 -9.836 -18.265 1.00 98.75 309 SER A N 1
ATOM 2187 C CA . SER A 1 309 ? -6.636 -9.307 -19.473 1.00 98.75 309 SER A CA 1
ATOM 2188 C C . SER A 1 309 ? -7.222 -7.901 -19.325 1.00 98.75 309 SER A C 1
ATOM 2190 O O . SER A 1 309 ? -7.485 -7.436 -18.212 1.00 98.75 309 SER A O 1
ATOM 2192 N N . ASP A 1 310 ? -7.451 -7.243 -20.465 1.00 94.06 310 ASP A N 1
ATOM 2193 C CA . ASP A 1 310 ? -8.294 -6.045 -20.618 1.00 94.06 310 ASP A CA 1
ATOM 2194 C C . ASP A 1 310 ? -7.840 -4.810 -19.812 1.00 94.06 310 ASP A C 1
ATOM 2196 O O . ASP A 1 310 ? -8.652 -3.952 -19.473 1.00 94.06 310 ASP A O 1
ATOM 2200 N N . GLY A 1 311 ? -6.556 -4.729 -19.451 1.00 88.62 311 GLY A N 1
ATOM 2201 C CA . GLY A 1 311 ? -5.980 -3.659 -18.626 1.00 88.62 311 GLY A CA 1
ATOM 2202 C C . GLY A 1 311 ? -4.898 -2.847 -19.338 1.00 88.62 311 GLY A C 1
ATOM 2203 O O . GLY A 1 311 ? -4.650 -3.008 -20.532 1.00 88.62 311 GLY A O 1
ATOM 2204 N N . ASN A 1 312 ? -4.214 -1.980 -18.589 1.00 90.00 312 ASN A N 1
ATOM 2205 C CA . ASN A 1 312 ? -3.140 -1.160 -19.149 1.00 90.00 312 ASN A CA 1
ATOM 2206 C C . ASN A 1 312 ? -1.793 -1.901 -19.230 1.00 90.00 312 ASN A C 1
ATOM 2208 O O . ASN A 1 312 ? -1.339 -2.255 -20.320 1.00 90.00 312 ASN A O 1
ATOM 2212 N N . VAL A 1 313 ? -1.162 -2.160 -18.083 1.00 94.38 313 VAL A N 1
ATOM 2213 C CA . VAL A 1 313 ? 0.083 -2.938 -17.983 1.00 94.38 313 VAL A CA 1
ATOM 2214 C C . VAL A 1 313 ? -0.192 -4.264 -17.282 1.00 94.38 313 VAL A C 1
ATOM 2216 O O . VAL A 1 313 ? -0.922 -4.313 -16.292 1.00 94.38 313 VAL A O 1
ATOM 2219 N N . GLY A 1 314 ? 0.406 -5.348 -17.776 1.00 97.75 314 GLY A N 1
ATOM 2220 C CA . GLY A 1 314 ? 0.228 -6.680 -17.205 1.00 97.75 314 GLY A CA 1
ATOM 2221 C C . GLY A 1 314 ? 1.003 -6.838 -15.902 1.00 97.75 314 GLY A C 1
ATOM 2222 O O . GLY A 1 314 ? 0.451 -6.760 -14.807 1.00 97.75 314 GLY A O 1
ATOM 2223 N N . ILE A 1 315 ? 2.308 -7.046 -16.021 1.00 98.88 315 ILE A N 1
ATOM 2224 C CA . ILE A 1 315 ? 3.230 -7.161 -14.893 1.00 98.88 315 ILE A CA 1
ATOM 2225 C C . ILE A 1 315 ? 4.176 -5.966 -14.921 1.00 98.88 315 ILE A C 1
ATOM 2227 O O . ILE A 1 315 ? 4.838 -5.741 -15.931 1.00 98.88 315 ILE A O 1
ATOM 2231 N N . ALA A 1 316 ? 4.301 -5.240 -13.813 1.00 98.19 316 ALA A N 1
ATOM 2232 C CA . ALA A 1 316 ? 5.360 -4.251 -13.637 1.00 98.19 316 ALA A CA 1
ATOM 2233 C C . ALA A 1 316 ? 6.233 -4.591 -12.425 1.00 98.19 316 ALA A C 1
ATOM 2235 O O . ALA A 1 316 ? 5.731 -4.992 -11.372 1.00 98.19 316 ALA A O 1
ATOM 2236 N N . VAL A 1 317 ? 7.545 -4.420 -12.572 1.00 98.38 317 VAL A N 1
ATOM 2237 C CA . VAL A 1 317 ? 8.524 -4.529 -11.485 1.00 98.38 317 VAL A CA 1
ATOM 2238 C C . VAL A 1 317 ? 9.364 -3.259 -11.478 1.00 98.38 317 VAL A C 1
ATOM 2240 O O . VAL A 1 317 ? 9.943 -2.917 -12.506 1.00 98.38 317 VAL A O 1
ATOM 2243 N N . ASP A 1 318 ? 9.429 -2.580 -10.336 1.00 94.75 318 ASP A N 1
ATOM 2244 C CA . ASP A 1 318 ? 10.103 -1.286 -10.179 1.00 94.75 318 ASP A CA 1
ATOM 2245 C C . ASP A 1 318 ? 10.867 -1.222 -8.848 1.00 94.75 318 ASP A C 1
ATOM 2247 O O . ASP A 1 318 ? 10.259 -1.370 -7.785 1.00 94.75 318 ASP A O 1
ATOM 2251 N N . HIS A 1 319 ? 12.197 -1.067 -8.877 1.00 91.38 319 HIS A N 1
ATOM 2252 C CA . HIS A 1 319 ? 13.057 -1.151 -7.683 1.00 91.38 319 HIS A CA 1
ATOM 2253 C C . HIS A 1 319 ? 12.751 -2.387 -6.806 1.00 91.38 319 HIS A C 1
ATOM 2255 O O . HIS A 1 319 ? 12.768 -2.346 -5.569 1.00 91.38 319 HIS A O 1
ATOM 2261 N N . ALA A 1 320 ? 12.382 -3.497 -7.447 1.00 96.12 320 ALA A N 1
ATOM 2262 C CA . ALA A 1 320 ? 11.824 -4.674 -6.794 1.00 96.12 320 ALA A CA 1
ATOM 2263 C C . ALA A 1 320 ? 12.179 -5.957 -7.546 1.00 96.12 320 ALA A C 1
ATOM 2265 O O . ALA A 1 320 ? 12.972 -5.957 -8.491 1.00 96.12 320 ALA A O 1
ATOM 2266 N N . ARG A 1 321 ? 11.615 -7.085 -7.109 1.00 97.62 321 ARG A N 1
ATOM 2267 C CA . ARG A 1 321 ? 11.825 -8.372 -7.768 1.00 97.62 321 ARG A CA 1
ATOM 2268 C C . ARG A 1 321 ? 10.550 -9.188 -7.933 1.00 97.62 321 ARG A C 1
ATOM 2270 O O . ARG A 1 321 ? 9.507 -8.822 -7.403 1.00 97.62 321 ARG A O 1
ATOM 2277 N N . GLY A 1 322 ? 10.617 -10.304 -8.654 1.00 98.06 322 GLY A N 1
ATOM 2278 C CA . GLY A 1 322 ? 9.491 -11.238 -8.752 1.00 98.06 322 GLY A CA 1
ATOM 2279 C C . GLY A 1 322 ? 9.786 -12.506 -9.550 1.00 98.06 322 GLY A C 1
ATOM 2280 O O . GLY A 1 322 ? 10.741 -12.563 -10.329 1.00 98.06 322 GLY A O 1
ATOM 2281 N N . ARG A 1 323 ? 8.959 -13.536 -9.342 1.00 98.81 323 ARG A N 1
ATOM 2282 C CA . ARG A 1 323 ? 8.935 -14.759 -10.158 1.00 98.81 323 ARG A CA 1
ATOM 2283 C C . ARG A 1 323 ? 7.554 -14.933 -10.771 1.00 98.81 323 ARG A C 1
ATOM 2285 O O . ARG A 1 323 ? 6.566 -14.915 -10.045 1.00 98.81 323 ARG A O 1
ATOM 2292 N N . PHE A 1 324 ? 7.506 -15.156 -12.077 1.00 98.81 324 PHE A N 1
ATOM 2293 C CA . PHE A 1 324 ? 6.272 -15.235 -12.850 1.00 98.81 324 PHE A CA 1
ATOM 2294 C C . PHE A 1 324 ? 6.335 -16.468 -13.747 1.00 98.81 324 PHE A C 1
ATOM 2296 O O . PHE A 1 324 ? 7.245 -16.597 -14.566 1.00 98.81 324 PHE A O 1
ATOM 2303 N N . ARG A 1 325 ? 5.420 -17.416 -13.542 1.00 98.81 325 ARG A N 1
ATOM 2304 C CA . ARG A 1 325 ? 5.429 -18.715 -14.222 1.00 98.81 325 ARG A CA 1
ATOM 2305 C C . ARG A 1 325 ? 4.067 -19.053 -14.796 1.00 98.81 325 ARG A C 1
ATOM 2307 O O . ARG A 1 325 ? 3.071 -18.899 -14.101 1.00 98.81 325 ARG A O 1
ATOM 2314 N N . ASP A 1 326 ? 4.028 -19.570 -16.015 1.00 98.75 326 ASP A N 1
ATOM 2315 C CA . ASP A 1 326 ? 2.792 -20.053 -16.635 1.00 98.75 326 ASP A CA 1
ATOM 2316 C C . ASP A 1 326 ? 1.703 -18.947 -16.658 1.00 98.75 326 ASP A C 1
ATOM 2318 O O . ASP A 1 326 ? 0.563 -19.181 -16.260 1.00 98.75 326 ASP A O 1
ATOM 2322 N N . VAL A 1 327 ? 2.074 -17.706 -17.014 1.00 98.88 327 VAL A N 1
ATOM 2323 C CA . VAL A 1 327 ? 1.166 -16.540 -16.973 1.00 98.88 327 VAL A CA 1
ATOM 2324 C C . VAL A 1 327 ? 0.665 -16.210 -18.374 1.00 98.88 327 VAL A C 1
ATOM 2326 O O . VAL A 1 327 ? 1.456 -15.980 -19.289 1.00 98.88 327 VAL A O 1
ATOM 2329 N N . VAL A 1 328 ? -0.656 -16.127 -18.519 1.00 98.94 328 VAL A N 1
ATOM 2330 C CA . VAL A 1 328 ? -1.323 -15.748 -19.770 1.00 98.94 328 VAL A CA 1
ATOM 2331 C C . VAL A 1 328 ? -1.703 -14.270 -19.707 1.00 98.94 328 VAL A C 1
ATOM 2333 O O . VAL A 1 328 ? -2.426 -13.870 -18.794 1.00 98.94 328 VAL A O 1
ATOM 2336 N N . ILE A 1 329 ? -1.246 -13.463 -20.667 1.00 98.88 329 ILE A N 1
ATOM 2337 C CA . ILE A 1 329 ? -1.461 -12.008 -20.697 1.00 98.88 329 ILE A CA 1
ATOM 2338 C C . ILE A 1 329 ? -2.051 -11.605 -22.045 1.00 98.88 329 ILE A C 1
ATOM 2340 O O . ILE A 1 329 ? -1.422 -11.821 -23.080 1.00 98.88 329 ILE A O 1
ATOM 2344 N N . ARG A 1 330 ? -3.256 -11.035 -22.040 1.00 98.62 330 ARG A N 1
ATOM 2345 C CA . ARG A 1 330 ? -4.026 -10.759 -23.258 1.00 98.62 330 ARG A CA 1
ATOM 2346 C C . ARG A 1 330 ? -4.601 -9.348 -23.272 1.00 98.62 330 ARG A C 1
ATOM 2348 O O . ARG A 1 330 ? -4.924 -8.818 -22.215 1.00 98.62 330 ARG A O 1
ATOM 2355 N N . ASP A 1 331 ? -4.804 -8.791 -24.461 1.00 97.19 331 ASP A N 1
ATOM 2356 C CA . ASP A 1 331 ? -5.701 -7.644 -24.673 1.00 97.19 331 ASP A CA 1
ATOM 2357 C C . ASP A 1 331 ? -5.355 -6.418 -23.806 1.00 97.19 331 ASP A C 1
ATOM 2359 O O . ASP A 1 331 ? -6.216 -5.840 -23.143 1.00 97.19 331 ASP A O 1
ATOM 2363 N N . LEU A 1 332 ? -4.073 -6.042 -23.771 1.00 94.50 332 LEU A N 1
ATOM 2364 C CA . LEU A 1 332 ? -3.610 -4.893 -22.989 1.00 94.50 332 LEU A CA 1
ATOM 2365 C C . LEU A 1 332 ? -3.417 -3.646 -23.847 1.00 94.50 332 LEU A C 1
ATOM 2367 O O . LEU A 1 332 ? -3.082 -3.736 -25.025 1.00 94.50 332 LEU A O 1
ATOM 2371 N N . THR A 1 333 ? -3.547 -2.465 -23.241 1.00 89.31 333 THR A N 1
ATOM 2372 C CA . THR A 1 333 ? -3.355 -1.187 -23.950 1.00 89.31 333 THR A CA 1
ATOM 2373 C C . THR A 1 333 ? -1.908 -0.688 -23.960 1.00 89.31 333 THR A C 1
ATOM 2375 O O . THR A 1 333 ? -1.618 0.298 -24.635 1.00 89.31 333 THR A O 1
ATOM 2378 N N . SER A 1 334 ? -0.992 -1.327 -23.221 1.00 94.25 334 SER A N 1
ATOM 2379 C CA . SER A 1 334 ? 0.426 -0.942 -23.161 1.00 94.25 334 SER A CA 1
ATOM 2380 C C . SER A 1 334 ? 1.366 -2.157 -23.212 1.00 94.25 334 SER A C 1
ATOM 2382 O O . SER A 1 334 ? 1.551 -2.741 -24.279 1.00 94.25 334 SER A O 1
ATOM 2384 N N . ALA A 1 335 ? 1.993 -2.539 -22.097 1.00 94.50 335 ALA A N 1
ATOM 2385 C CA . ALA A 1 335 ? 3.006 -3.592 -22.058 1.00 94.50 335 ALA A CA 1
ATOM 2386 C C . ALA A 1 335 ? 2.540 -4.808 -21.250 1.00 94.50 335 ALA A C 1
ATOM 2388 O O . ALA A 1 335 ? 1.934 -4.659 -20.186 1.00 94.50 335 ALA A O 1
ATOM 2389 N N . ALA A 1 336 ? 2.874 -6.017 -21.707 1.00 98.50 336 ALA A N 1
ATOM 2390 C CA . ALA A 1 336 ? 2.609 -7.229 -20.936 1.00 98.50 336 ALA A CA 1
ATOM 2391 C C . ALA A 1 336 ? 3.557 -7.361 -19.738 1.00 98.50 336 ALA A C 1
ATOM 2393 O O . ALA A 1 336 ? 3.112 -7.720 -18.649 1.00 98.50 336 ALA A O 1
ATOM 2394 N N . VAL A 1 337 ? 4.834 -7.013 -19.909 1.00 98.88 337 VAL A N 1
ATOM 2395 C CA . VAL A 1 337 ? 5.832 -6.964 -18.836 1.00 98.88 337 VAL A CA 1
ATOM 2396 C C . VAL A 1 337 ? 6.643 -5.674 -18.922 1.00 98.88 337 VAL A C 1
ATOM 2398 O O . VAL A 1 337 ? 7.207 -5.363 -19.967 1.00 98.88 337 VAL A O 1
ATOM 2401 N N . ARG A 1 338 ? 6.760 -4.958 -17.802 1.00 98.38 338 ARG A N 1
ATOM 2402 C CA . ARG A 1 338 ? 7.571 -3.747 -17.653 1.00 98.38 338 ARG A CA 1
ATOM 2403 C C . ARG A 1 338 ? 8.561 -3.897 -16.499 1.00 98.38 338 ARG A C 1
ATOM 2405 O O . ARG A 1 338 ? 8.168 -4.181 -15.370 1.00 98.38 338 ARG A O 1
ATOM 2412 N N . LEU A 1 339 ? 9.843 -3.685 -16.775 1.00 98.06 339 LEU A N 1
ATOM 2413 C CA . LEU A 1 339 ? 10.919 -3.669 -15.781 1.00 98.06 339 LEU A CA 1
ATOM 2414 C C . LEU A 1 339 ? 11.525 -2.268 -15.708 1.00 98.06 339 LEU A C 1
ATOM 2416 O O . LEU A 1 339 ? 12.007 -1.758 -16.721 1.00 98.06 339 LEU A O 1
ATOM 2420 N N . LEU A 1 340 ? 11.520 -1.673 -14.518 1.00 89.62 340 LEU A N 1
ATOM 2421 C CA . LEU A 1 340 ? 12.000 -0.319 -14.253 1.00 89.62 340 LEU A CA 1
ATOM 2422 C C . LEU A 1 340 ? 13.079 -0.336 -13.173 1.00 89.62 340 LEU A C 1
ATOM 2424 O O . LEU A 1 340 ? 12.985 -1.105 -12.223 1.00 89.62 340 LEU A O 1
ATOM 2428 N N . ASP A 1 341 ? 14.103 0.495 -13.358 1.00 85.62 341 ASP A N 1
ATOM 2429 C CA . ASP A 1 341 ? 15.074 0.924 -12.343 1.00 85.62 341 ASP A CA 1
ATOM 2430 C C . ASP A 1 341 ? 15.431 -0.111 -11.253 1.00 85.62 341 ASP A C 1
ATOM 2432 O O . ASP A 1 341 ? 14.773 -0.250 -10.226 1.00 85.62 341 ASP A O 1
ATOM 2436 N N . GLU A 1 342 ? 16.525 -0.849 -11.468 1.00 91.00 342 GLU A N 1
ATOM 2437 C CA . GLU A 1 342 ? 17.033 -1.885 -10.549 1.00 91.00 342 GLU A CA 1
ATOM 2438 C C . GLU A 1 342 ? 16.077 -3.086 -10.353 1.00 91.00 342 GLU A C 1
ATOM 2440 O O . GLU A 1 342 ? 16.302 -3.936 -9.487 1.00 91.00 342 GLU A O 1
ATOM 2445 N N . ALA A 1 343 ? 15.039 -3.215 -11.188 1.00 95.75 343 ALA A N 1
ATOM 2446 C CA . ALA A 1 343 ? 14.134 -4.359 -11.171 1.00 95.75 343 ALA A CA 1
ATOM 2447 C C . ALA A 1 343 ? 14.818 -5.682 -11.535 1.00 95.75 343 ALA A C 1
ATOM 2449 O O . ALA A 1 343 ? 15.589 -5.768 -12.495 1.00 95.75 343 ALA A O 1
ATOM 2450 N N . THR A 1 344 ? 14.454 -6.756 -10.827 1.00 97.88 344 THR A N 1
ATOM 2451 C CA . THR A 1 344 ? 14.890 -8.119 -11.164 1.00 97.88 344 THR A CA 1
ATOM 2452 C C . THR A 1 344 ? 13.729 -9.092 -11.362 1.00 97.88 344 THR A C 1
ATOM 2454 O O . THR A 1 344 ? 12.843 -9.199 -10.523 1.00 97.88 344 THR A O 1
ATOM 2457 N N . GLY A 1 345 ? 13.707 -9.844 -12.461 1.00 96.81 345 GLY A N 1
ATOM 2458 C CA . GLY A 1 345 ? 12.579 -10.731 -12.770 1.00 96.81 345 GLY A CA 1
ATOM 2459 C C . GLY A 1 345 ? 12.992 -12.086 -13.329 1.00 96.81 345 GLY A C 1
ATOM 2460 O O . GLY A 1 345 ? 13.921 -12.177 -14.127 1.00 96.81 345 GLY A O 1
ATOM 2461 N N . ALA A 1 346 ? 12.282 -13.139 -12.931 1.00 98.62 346 ALA A N 1
ATOM 2462 C CA . ALA A 1 346 ? 12.350 -14.441 -13.590 1.00 98.62 346 ALA A CA 1
ATOM 2463 C C . ALA A 1 346 ? 10.983 -14.776 -14.188 1.00 98.62 346 ALA A C 1
ATOM 2465 O O . ALA A 1 346 ? 9.995 -14.871 -13.455 1.00 98.62 346 ALA A O 1
ATOM 2466 N N . PHE A 1 347 ? 10.947 -14.961 -15.503 1.00 98.81 347 PHE A N 1
ATOM 2467 C CA . PHE A 1 347 ? 9.745 -15.211 -16.286 1.00 98.81 347 PHE A CA 1
ATOM 2468 C C . PHE A 1 347 ? 9.885 -16.549 -17.009 1.00 98.81 347 PHE A C 1
ATOM 2470 O O . PHE A 1 347 ? 10.860 -16.763 -17.727 1.00 98.81 347 PHE A O 1
ATOM 2477 N N . ALA A 1 348 ? 8.929 -17.456 -16.829 1.00 98.75 348 ALA A N 1
ATOM 2478 C CA . ALA A 1 348 ? 8.916 -18.724 -17.553 1.00 98.75 348 ALA A CA 1
ATOM 2479 C C . ALA A 1 348 ? 7.503 -19.085 -18.012 1.00 98.75 348 ALA A C 1
ATOM 2481 O O . ALA A 1 348 ? 6.561 -18.944 -17.236 1.00 98.75 348 ALA A O 1
ATOM 2482 N N . GLY A 1 349 ? 7.339 -19.568 -19.243 1.00 98.50 349 GLY A N 1
ATOM 2483 C CA . GLY A 1 349 ? 6.017 -19.974 -19.726 1.00 98.50 349 GLY A CA 1
ATOM 2484 C C . GLY A 1 349 ? 5.043 -18.806 -19.890 1.00 98.50 349 GLY A C 1
ATOM 2485 O O . GLY A 1 349 ? 3.872 -18.956 -19.549 1.00 98.50 349 GLY A O 1
ATOM 2486 N N . LEU A 1 350 ? 5.505 -17.624 -20.323 1.00 98.88 350 LEU A N 1
ATOM 2487 C CA . LEU A 1 350 ? 4.586 -16.526 -20.632 1.00 98.88 350 LEU A CA 1
ATOM 2488 C C . LEU A 1 350 ? 3.879 -16.787 -21.963 1.00 98.88 350 LEU A C 1
ATOM 2490 O O . LEU A 1 350 ? 4.527 -17.122 -22.955 1.00 98.88 350 LEU A O 1
ATOM 2494 N N . ASP A 1 351 ? 2.569 -16.571 -21.990 1.00 98.81 351 ASP A N 1
ATOM 2495 C CA . ASP A 1 351 ? 1.765 -16.563 -23.210 1.00 98.81 351 ASP A CA 1
ATOM 2496 C C . ASP A 1 351 ? 1.124 -15.186 -23.386 1.00 98.81 351 ASP A C 1
ATOM 2498 O O . ASP A 1 351 ? 0.098 -14.875 -22.772 1.00 98.81 351 ASP A O 1
ATOM 2502 N N . VAL A 1 352 ? 1.774 -14.349 -24.191 1.00 98.88 352 VAL A N 1
ATOM 2503 C CA . VAL A 1 352 ? 1.387 -12.961 -24.433 1.00 98.88 352 VAL A CA 1
ATOM 2504 C C . VAL A 1 352 ? 0.768 -12.829 -25.818 1.00 98.88 352 VAL A C 1
ATOM 2506 O O . VAL A 1 352 ? 1.383 -13.220 -26.809 1.00 98.88 352 VAL A O 1
ATOM 2509 N N . GLU A 1 353 ? -0.422 -12.236 -25.909 1.00 98.62 353 GLU A N 1
ATOM 2510 C CA . GLU A 1 353 ? -1.089 -11.999 -27.195 1.00 98.62 353 GLU A CA 1
ATOM 2511 C C . GLU A 1 353 ? -1.900 -10.698 -27.189 1.00 98.62 353 GLU A C 1
ATOM 2513 O O . GLU A 1 353 ? -2.567 -10.402 -26.198 1.00 98.62 353 GLU A O 1
ATOM 2518 N N . ARG A 1 354 ? -1.897 -9.946 -28.298 1.00 97.81 354 ARG A N 1
ATOM 2519 C CA . ARG A 1 354 ? -2.629 -8.668 -28.429 1.00 97.81 354 ARG A CA 1
ATOM 2520 C C . ARG A 1 354 ? -2.238 -7.643 -27.357 1.00 97.81 354 ARG A C 1
ATOM 2522 O O . ARG A 1 354 ? -3.086 -7.048 -26.696 1.00 97.81 354 ARG A O 1
ATOM 2529 N N . CYS A 1 355 ? -0.933 -7.434 -27.206 1.00 96.25 355 CYS A N 1
ATOM 2530 C CA . CYS A 1 355 ? -0.350 -6.390 -26.361 1.00 96.25 355 CYS A CA 1
ATOM 2531 C C . CYS A 1 355 ? 0.597 -5.539 -27.219 1.00 96.25 355 CYS A C 1
ATOM 2533 O O . CYS A 1 355 ? 1.419 -6.127 -27.923 1.00 96.25 355 CYS A O 1
ATOM 2535 N N . PRO A 1 356 ? 0.551 -4.194 -27.169 1.00 94.06 356 PRO A N 1
ATOM 2536 C CA . PRO A 1 356 ? 1.460 -3.351 -27.943 1.00 94.06 356 PRO A CA 1
ATOM 2537 C C . PRO A 1 356 ? 2.936 -3.716 -27.767 1.00 94.06 356 PRO A C 1
ATOM 2539 O O . PRO A 1 356 ? 3.638 -3.905 -28.760 1.00 94.06 356 PRO A O 1
ATOM 2542 N N . THR A 1 357 ? 3.376 -3.898 -26.522 1.00 96.50 357 THR A N 1
ATOM 2543 C CA . THR A 1 357 ? 4.720 -4.393 -26.203 1.00 96.50 357 THR A CA 1
ATOM 2544 C C . THR A 1 357 ? 4.637 -5.678 -25.383 1.00 96.50 357 THR A C 1
ATOM 2546 O O . THR A 1 357 ? 3.884 -5.758 -24.413 1.00 96.50 357 THR A O 1
ATOM 2549 N N . GLY A 1 358 ? 5.438 -6.683 -25.738 1.00 98.19 358 GLY A N 1
ATOM 2550 C CA . GLY A 1 358 ? 5.572 -7.914 -24.961 1.00 98.19 358 GLY A CA 1
ATOM 2551 C C . GLY A 1 358 ? 6.302 -7.666 -23.642 1.00 98.19 358 GLY A C 1
ATOM 2552 O O . GLY A 1 358 ? 5.684 -7.588 -22.584 1.00 98.19 358 GLY A O 1
ATOM 2553 N N . LEU A 1 359 ? 7.620 -7.501 -23.696 1.00 98.69 359 LEU A N 1
ATOM 2554 C CA . LEU A 1 359 ? 8.448 -7.124 -22.553 1.00 98.69 359 LEU A CA 1
ATOM 2555 C C . LEU A 1 359 ? 9.238 -5.854 -22.854 1.00 98.69 359 LEU A C 1
ATOM 2557 O O . LEU A 1 359 ? 9.915 -5.777 -23.874 1.00 98.69 359 LEU A O 1
ATOM 2561 N N . GLU A 1 360 ? 9.234 -4.899 -21.931 1.00 97.62 360 GLU A N 1
ATOM 2562 C CA . GLU A 1 360 ? 10.131 -3.745 -21.966 1.00 97.62 360 GLU A CA 1
ATOM 2563 C C . GLU A 1 360 ? 10.951 -3.618 -20.683 1.00 97.62 360 GLU A C 1
ATOM 2565 O O . GLU A 1 360 ? 10.433 -3.717 -19.569 1.00 97.62 360 GLU A O 1
ATOM 2570 N N . ALA A 1 361 ? 12.252 -3.391 -20.851 1.00 97.62 361 ALA A N 1
ATOM 2571 C CA . ALA A 1 361 ? 13.191 -3.168 -19.764 1.00 97.62 361 ALA A CA 1
ATOM 2572 C C . ALA A 1 361 ? 13.875 -1.808 -19.918 1.00 97.62 361 ALA A C 1
ATOM 2574 O O . ALA A 1 361 ? 14.590 -1.563 -20.897 1.00 97.62 361 ALA A O 1
ATOM 2575 N N . ILE A 1 362 ? 13.640 -0.933 -18.939 1.00 92.12 362 ILE A N 1
ATOM 2576 C CA . ILE A 1 362 ? 14.023 0.477 -18.965 1.00 92.12 362 ILE A CA 1
ATOM 2577 C C . ILE A 1 362 ? 14.605 0.864 -17.599 1.00 92.12 362 ILE A C 1
ATOM 2579 O O . ILE A 1 362 ? 13.900 1.372 -16.731 1.00 92.12 362 ILE A O 1
ATOM 2583 N N . GLY A 1 363 ? 15.909 0.669 -17.397 1.00 86.75 363 GLY A N 1
ATOM 2584 C CA . GLY A 1 363 ? 16.551 1.088 -16.151 1.00 86.75 363 GLY A CA 1
ATOM 2585 C C . GLY A 1 363 ? 18.077 1.043 -16.156 1.00 86.75 363 GLY A C 1
ATOM 2586 O O . GLY A 1 363 ? 18.724 0.855 -17.189 1.00 86.75 363 GLY A O 1
ATOM 2587 N N . GLY A 1 364 ? 18.651 1.246 -14.969 1.00 87.19 364 GLY A N 1
ATOM 2588 C CA . GLY A 1 364 ? 20.092 1.165 -14.709 1.00 87.19 364 GLY A CA 1
ATOM 2589 C C . GLY A 1 364 ? 20.656 -0.258 -14.789 1.00 87.19 364 GLY A C 1
ATOM 2590 O O . GLY A 1 364 ? 19.929 -1.229 -15.015 1.00 87.19 364 GLY A O 1
ATOM 2591 N N . GLY A 1 365 ? 21.969 -0.399 -14.581 1.00 81.19 365 GLY A N 1
ATOM 2592 C CA . GLY A 1 365 ? 22.690 -1.671 -14.715 1.00 81.19 365 GLY A CA 1
ATOM 2593 C C . GLY A 1 365 ? 22.235 -2.813 -13.790 1.00 81.19 365 GLY A C 1
ATOM 2594 O O . GLY A 1 365 ? 22.584 -3.976 -14.053 1.00 81.19 365 GLY A O 1
ATOM 2595 N N . GLY A 1 366 ? 21.486 -2.541 -12.718 1.00 86.69 366 GLY A N 1
ATOM 2596 C CA . GLY A 1 366 ? 20.870 -3.586 -11.899 1.00 86.69 366 GLY A CA 1
ATOM 2597 C C . GLY A 1 366 ? 19.573 -4.155 -12.465 1.00 86.69 366 GLY A C 1
ATOM 2598 O O . GLY A 1 366 ? 19.169 -5.232 -12.032 1.00 86.69 366 GLY A O 1
ATOM 2599 N N . THR A 1 367 ? 18.980 -3.512 -13.475 1.00 96.56 367 THR A N 1
ATOM 2600 C CA . THR A 1 367 ? 17.754 -3.975 -14.139 1.00 96.56 367 THR A CA 1
ATOM 2601 C C . THR A 1 367 ? 18.039 -5.246 -14.934 1.00 96.56 367 THR A C 1
ATOM 2603 O O . THR A 1 367 ? 18.743 -5.208 -15.950 1.00 96.56 367 THR A O 1
ATOM 2606 N N . LYS A 1 368 ? 17.550 -6.394 -14.454 1.00 97.12 368 LYS A N 1
ATOM 2607 C CA . LYS A 1 368 ? 17.905 -7.719 -14.981 1.00 97.12 368 LYS A CA 1
ATOM 2608 C C . LYS A 1 368 ? 16.710 -8.652 -15.059 1.00 97.12 368 LYS A C 1
ATOM 2610 O O . LYS A 1 368 ? 15.964 -8.778 -14.097 1.00 97.12 368 LYS A O 1
ATOM 2615 N N . ALA A 1 369 ? 16.586 -9.413 -16.138 1.00 97.94 369 ALA A N 1
ATOM 2616 C CA . ALA A 1 369 ? 15.630 -10.513 -16.152 1.00 97.94 369 ALA A CA 1
ATOM 2617 C C . ALA A 1 369 ? 16.038 -11.684 -17.034 1.00 97.94 369 ALA A C 1
ATOM 2619 O O . ALA A 1 369 ? 16.797 -11.539 -17.994 1.00 97.94 369 ALA A O 1
ATOM 2620 N N . GLU A 1 370 ? 15.487 -12.842 -16.690 1.00 98.50 370 GLU A N 1
ATOM 2621 C CA . GLU A 1 370 ? 15.513 -14.042 -17.515 1.00 98.50 370 GLU A CA 1
ATOM 2622 C C . GLU A 1 370 ? 14.091 -14.369 -17.979 1.00 98.50 370 GLU A C 1
ATOM 2624 O O . GLU A 1 370 ? 13.161 -14.373 -17.172 1.00 98.50 370 GLU A O 1
ATOM 2629 N N . VAL A 1 371 ? 13.941 -14.633 -19.277 1.00 98.81 371 VAL A N 1
ATOM 2630 C CA . VAL A 1 371 ? 12.691 -15.037 -19.923 1.00 98.81 371 VAL A CA 1
ATOM 2631 C C . VAL A 1 371 ? 12.916 -16.375 -20.609 1.00 98.81 371 VAL A C 1
ATOM 2633 O O . VAL A 1 371 ? 13.790 -16.502 -21.470 1.00 98.81 371 VAL A O 1
ATOM 2636 N N . VAL A 1 372 ? 12.133 -17.375 -20.223 1.00 98.81 372 VAL A N 1
ATOM 2637 C CA . VAL A 1 372 ? 12.305 -18.762 -20.662 1.00 98.81 372 VAL A CA 1
ATOM 2638 C C . VAL A 1 372 ? 10.986 -19.310 -21.201 1.00 98.81 372 VAL A C 1
ATOM 2640 O O . VAL A 1 372 ? 9.930 -19.024 -20.641 1.00 98.81 372 VAL A O 1
ATOM 2643 N N . ASP A 1 373 ? 11.027 -20.103 -22.273 1.00 98.69 373 ASP A N 1
ATOM 2644 C CA . ASP A 1 373 ? 9.865 -20.855 -22.782 1.00 98.69 373 ASP A CA 1
ATOM 2645 C C . ASP A 1 373 ? 8.619 -19.976 -22.987 1.00 98.69 373 ASP A C 1
ATOM 2647 O O . ASP A 1 373 ? 7.531 -20.308 -22.528 1.00 98.69 373 ASP A O 1
ATOM 2651 N N . SER A 1 374 ? 8.786 -18.798 -23.592 1.00 98.81 374 SER A N 1
ATOM 2652 C CA . SER A 1 374 ? 7.744 -17.763 -23.639 1.00 98.81 374 SER A CA 1
ATOM 2653 C C . SER A 1 374 ? 7.392 -17.358 -25.068 1.00 98.81 374 SER A C 1
ATOM 2655 O O . SER A 1 374 ? 8.270 -17.269 -25.928 1.00 98.81 374 SER A O 1
ATOM 2657 N N . GLY A 1 375 ? 6.108 -17.101 -25.313 1.00 98.56 375 GLY A N 1
ATOM 2658 C CA . GLY A 1 375 ? 5.561 -16.700 -26.607 1.00 98.56 375 GLY A CA 1
ATOM 2659 C C . GLY A 1 375 ? 4.944 -15.302 -26.572 1.00 98.56 375 GLY A C 1
ATOM 2660 O O . GLY A 1 375 ? 4.206 -14.972 -25.646 1.00 98.56 375 GLY A O 1
ATOM 2661 N N . PHE A 1 376 ? 5.219 -14.508 -27.605 1.00 98.69 376 PHE A N 1
ATOM 2662 C CA . PHE A 1 376 ? 4.663 -13.174 -27.826 1.00 98.69 376 PHE A CA 1
ATOM 2663 C C . PHE A 1 376 ? 4.018 -13.123 -29.212 1.00 98.69 376 PHE A C 1
ATOM 2665 O O . PHE A 1 376 ? 4.685 -13.384 -30.213 1.00 98.69 376 PHE A O 1
ATOM 2672 N N . ARG A 1 377 ? 2.724 -12.809 -29.278 1.00 98.56 377 ARG A N 1
ATOM 2673 C CA . ARG A 1 377 ? 1.926 -12.840 -30.508 1.00 98.56 377 ARG A CA 1
ATOM 2674 C C . ARG A 1 377 ? 1.131 -11.554 -30.702 1.00 98.56 377 ARG A C 1
ATOM 2676 O O . ARG A 1 377 ? 0.646 -10.980 -29.732 1.00 98.56 377 ARG A O 1
ATOM 2683 N N . ASP A 1 378 ? 0.946 -11.141 -31.950 1.00 97.81 378 ASP A N 1
ATOM 2684 C CA . ASP A 1 378 ? 0.022 -10.059 -32.317 1.00 97.81 378 ASP A CA 1
ATOM 2685 C C . ASP A 1 378 ? 0.326 -8.743 -31.566 1.00 97.81 378 ASP A C 1
ATOM 2687 O O . ASP A 1 378 ? -0.531 -8.190 -30.875 1.00 97.81 378 ASP A O 1
ATOM 2691 N N . PHE A 1 379 ? 1.571 -8.261 -31.653 1.00 96.19 379 PHE A N 1
ATOM 2692 C CA . PHE A 1 379 ? 2.050 -7.059 -30.952 1.00 96.19 379 PHE A CA 1
ATOM 2693 C C . PHE A 1 379 ? 2.343 -5.902 -31.915 1.00 96.19 379 PHE A C 1
ATOM 2695 O O . PHE A 1 379 ? 2.892 -6.092 -32.997 1.00 96.19 379 PHE A O 1
ATOM 2702 N N . SER A 1 380 ? 2.016 -4.670 -31.520 1.00 91.69 380 SER A N 1
ATOM 2703 C CA . SER A 1 380 ? 2.092 -3.503 -32.416 1.00 91.69 380 SER A CA 1
ATOM 2704 C C . SER A 1 380 ? 3.375 -2.672 -32.293 1.00 91.69 380 SER A C 1
ATOM 2706 O O . SER A 1 380 ? 3.535 -1.705 -33.031 1.00 91.69 380 SER A O 1
ATOM 2708 N N . ILE A 1 381 ? 4.266 -2.990 -31.349 1.00 90.38 381 ILE A N 1
ATOM 2709 C CA . ILE A 1 381 ? 5.545 -2.292 -31.145 1.00 90.38 381 ILE A CA 1
ATOM 2710 C C . ILE A 1 381 ? 6.692 -3.298 -31.177 1.00 90.38 381 ILE A C 1
ATOM 2712 O O . ILE A 1 381 ? 7.450 -3.334 -32.145 1.00 90.38 381 ILE A O 1
ATOM 2716 N N . ALA A 1 382 ? 6.828 -4.122 -30.136 1.00 94.88 382 ALA A N 1
ATOM 2717 C CA . ALA A 1 382 ? 7.885 -5.124 -30.085 1.00 94.88 382 ALA A CA 1
ATOM 2718 C C . ALA A 1 382 ? 7.564 -6.301 -29.161 1.00 94.88 382 ALA A C 1
ATOM 2720 O O . ALA A 1 382 ? 6.887 -6.118 -28.147 1.00 94.88 382 ALA A O 1
ATOM 2721 N N . ALA A 1 383 ? 8.109 -7.490 -29.446 1.00 97.56 383 ALA A N 1
ATOM 2722 C CA . ALA A 1 383 ? 8.025 -8.602 -28.496 1.00 97.56 383 ALA A CA 1
ATOM 2723 C C . ALA A 1 383 ? 8.945 -8.369 -27.290 1.00 97.56 383 ALA A C 1
ATOM 2725 O O . ALA A 1 383 ? 8.516 -8.570 -26.156 1.00 97.56 383 ALA A O 1
ATOM 2726 N N . VAL A 1 384 ? 10.183 -7.910 -27.506 1.00 98.56 384 VAL A N 1
ATOM 2727 C CA . VAL A 1 384 ? 11.117 -7.565 -26.419 1.00 98.56 384 VAL A CA 1
ATOM 2728 C C . VAL A 1 384 ? 11.891 -6.285 -26.733 1.00 98.56 384 VAL A C 1
ATOM 2730 O O . VAL A 1 384 ? 12.541 -6.196 -27.771 1.00 98.56 384 VAL A O 1
ATOM 2733 N N . THR A 1 385 ? 11.903 -5.338 -25.794 1.00 97.94 385 THR A N 1
ATOM 2734 C CA . THR A 1 385 ? 12.682 -4.094 -25.855 1.00 97.94 385 THR A CA 1
ATOM 2735 C C . THR A 1 385 ? 13.602 -3.967 -24.644 1.00 97.94 385 THR A C 1
ATOM 2737 O O . THR A 1 385 ? 13.163 -4.081 -23.499 1.00 97.94 385 THR A O 1
ATOM 2740 N N . VAL A 1 386 ? 14.883 -3.687 -24.888 1.00 98.00 386 VAL A N 1
ATOM 2741 C CA . VAL A 1 386 ? 15.919 -3.530 -23.858 1.00 98.00 386 VAL A CA 1
ATOM 2742 C C . VAL A 1 386 ? 16.694 -2.239 -24.099 1.00 98.00 386 VAL A C 1
ATOM 2744 O O . VAL A 1 386 ? 17.479 -2.150 -25.040 1.00 98.00 386 VAL A O 1
ATOM 2747 N N . ILE A 1 387 ? 16.496 -1.240 -23.244 1.00 93.88 387 ILE A N 1
ATOM 2748 C CA . ILE A 1 387 ? 17.137 0.078 -23.375 1.00 93.88 387 ILE A CA 1
ATOM 2749 C C . ILE A 1 387 ? 17.795 0.514 -22.059 1.00 93.88 387 ILE A C 1
ATOM 2751 O O . ILE A 1 387 ? 17.770 -0.220 -21.058 1.00 93.88 387 ILE A O 1
ATOM 2755 N N . LYS A 1 388 ? 18.416 1.701 -22.057 1.00 93.62 388 LYS A N 1
ATOM 2756 C CA . LYS A 1 388 ? 19.291 2.198 -20.992 1.00 93.62 388 LYS A CA 1
ATOM 2757 C C . LYS A 1 388 ? 20.429 1.224 -20.711 1.00 93.62 388 LYS A C 1
ATOM 2759 O O . LYS A 1 388 ? 21.176 0.910 -21.623 1.00 93.62 388 LYS A O 1
ATOM 2764 N N . GLN A 1 389 ? 20.581 0.744 -19.480 1.00 94.19 389 GLN A N 1
ATOM 2765 C CA . GLN A 1 389 ? 21.640 -0.190 -19.075 1.00 94.19 389 GLN A CA 1
ATOM 2766 C C . GLN A 1 389 ? 21.087 -1.570 -18.686 1.00 94.19 389 GLN A C 1
ATOM 2768 O O . GLN A 1 389 ? 21.780 -2.373 -18.049 1.00 94.19 389 GLN A O 1
ATOM 2773 N N . SER A 1 390 ? 19.839 -1.851 -19.068 1.00 96.56 390 SER A N 1
ATOM 2774 C CA . SER A 1 390 ? 19.123 -3.081 -18.732 1.00 96.56 390 SER A CA 1
ATOM 2775 C C . SER A 1 390 ? 19.781 -4.320 -19.344 1.00 96.56 390 SER A C 1
ATOM 2777 O O . SER A 1 390 ? 20.373 -4.264 -20.424 1.00 96.56 390 SER A O 1
ATOM 2779 N N . ARG A 1 391 ? 19.668 -5.466 -18.662 1.00 97.81 391 ARG A N 1
ATOM 2780 C CA . ARG A 1 391 ? 20.288 -6.733 -19.084 1.00 97.81 391 ARG A CA 1
ATOM 2781 C C . ARG A 1 391 ? 19.272 -7.867 -19.095 1.00 97.81 391 ARG A C 1
ATOM 2783 O O . ARG A 1 391 ? 18.846 -8.324 -18.037 1.00 97.81 391 ARG A O 1
ATOM 2790 N N . ILE A 1 392 ? 18.918 -8.356 -20.276 1.00 98.50 392 ILE A N 1
ATOM 2791 C CA . ILE A 1 392 ? 17.883 -9.382 -20.441 1.00 98.50 392 ILE A CA 1
ATOM 2792 C C . ILE A 1 392 ? 18.472 -10.631 -21.089 1.00 98.50 392 ILE A C 1
ATOM 2794 O O . ILE A 1 392 ? 19.264 -10.548 -22.027 1.00 98.50 392 ILE A O 1
ATOM 2798 N N . THR A 1 393 ? 18.089 -11.796 -20.569 1.00 98.75 393 THR A N 1
ATOM 2799 C CA . THR A 1 393 ? 18.403 -13.104 -21.151 1.00 98.75 393 THR A CA 1
ATOM 2800 C C . THR A 1 393 ? 17.123 -13.775 -21.629 1.00 98.75 393 THR A C 1
ATOM 2802 O O . THR A 1 393 ? 16.191 -13.941 -20.850 1.00 98.75 393 THR A O 1
ATOM 2805 N N . LEU A 1 394 ? 17.093 -14.182 -22.894 1.00 98.81 394 LEU A N 1
ATOM 2806 C CA . LEU A 1 394 ? 16.003 -14.914 -23.526 1.00 98.81 394 LEU A CA 1
ATOM 2807 C C . LEU A 1 394 ? 16.453 -16.344 -23.827 1.00 98.81 394 LEU A C 1
ATOM 2809 O O . LEU A 1 394 ? 17.548 -16.558 -24.353 1.00 98.81 394 LEU A O 1
ATOM 2813 N N . ARG A 1 395 ? 15.608 -17.326 -23.519 1.00 98.75 395 ARG A N 1
ATOM 2814 C CA . ARG A 1 395 ? 15.829 -18.740 -23.843 1.00 98.75 395 ARG A CA 1
ATOM 2815 C C . ARG A 1 395 ? 14.547 -19.351 -24.381 1.00 98.75 395 ARG A C 1
ATOM 2817 O O . ARG A 1 395 ? 13.549 -19.355 -23.669 1.00 98.75 395 ARG A O 1
ATOM 2824 N N . ARG A 1 396 ? 14.576 -19.909 -25.594 1.00 98.62 396 ARG A N 1
ATOM 2825 C CA . ARG A 1 396 ? 13.388 -20.528 -26.215 1.00 98.62 396 ARG A CA 1
ATOM 2826 C C . ARG A 1 396 ? 12.198 -19.562 -26.250 1.00 98.62 396 ARG A C 1
ATOM 2828 O O . ARG A 1 396 ? 11.091 -19.895 -25.835 1.00 98.62 396 ARG A O 1
ATOM 2835 N N . VAL A 1 397 ? 12.467 -18.333 -26.694 1.00 98.75 397 VAL A N 1
ATOM 2836 C CA . VAL A 1 397 ? 11.456 -17.282 -26.853 1.00 98.75 397 VAL A CA 1
ATOM 2837 C C . VAL A 1 397 ? 10.998 -17.219 -28.303 1.00 98.75 397 VAL A C 1
ATOM 2839 O O . VAL A 1 397 ? 11.824 -17.229 -29.220 1.00 98.75 397 VAL A O 1
ATOM 2842 N N . VAL A 1 398 ? 9.683 -17.141 -28.495 1.00 98.56 398 VAL A N 1
ATOM 2843 C CA . VAL A 1 398 ? 9.043 -17.044 -29.807 1.00 98.56 398 VAL A CA 1
ATOM 2844 C C . VAL A 1 398 ? 8.291 -15.718 -29.914 1.00 98.56 398 VAL A C 1
ATOM 2846 O O . VAL A 1 398 ? 7.454 -15.421 -29.067 1.00 98.56 398 VAL A O 1
ATOM 2849 N N . GLY A 1 399 ? 8.580 -14.931 -30.948 1.00 98.12 399 GLY A N 1
ATOM 2850 C CA . GLY A 1 399 ? 7.802 -13.755 -31.339 1.00 98.12 399 GLY A CA 1
ATOM 2851 C C . GLY A 1 399 ? 7.138 -13.976 -32.696 1.00 98.12 399 GLY A C 1
ATOM 2852 O O . GLY A 1 399 ? 7.818 -14.359 -33.647 1.00 98.12 399 GLY A O 1
ATOM 2853 N N . GLU A 1 400 ? 5.833 -13.735 -32.812 1.00 97.75 400 GLU A N 1
ATOM 2854 C CA . GLU A 1 400 ? 5.089 -13.888 -34.070 1.00 97.75 400 GLU A CA 1
ATOM 2855 C C . GLU A 1 400 ? 4.151 -12.709 -34.328 1.00 97.75 400 GLU A C 1
ATOM 2857 O O . GLU A 1 400 ? 3.492 -12.247 -33.397 1.00 97.75 400 GLU A O 1
ATOM 2862 N N . ARG A 1 401 ? 4.018 -12.298 -35.596 1.00 96.75 401 ARG A N 1
ATOM 2863 C CA . ARG A 1 401 ? 3.036 -11.297 -36.053 1.00 96.75 401 ARG A CA 1
ATOM 2864 C C . ARG A 1 401 ? 3.143 -9.975 -35.285 1.00 96.75 401 ARG A C 1
ATOM 2866 O O . ARG A 1 401 ? 2.348 -9.697 -34.387 1.00 96.75 401 ARG A O 1
ATOM 2873 N N . GLY A 1 402 ? 4.126 -9.152 -35.635 1.00 95.06 402 GLY A N 1
ATOM 2874 C CA . GLY A 1 402 ? 4.256 -7.826 -35.031 1.00 95.06 402 GLY A CA 1
ATOM 2875 C C . GLY A 1 402 ? 5.316 -6.937 -35.665 1.00 95.06 402 GLY A C 1
ATOM 2876 O O . GLY A 1 402 ? 5.905 -7.287 -36.675 1.00 95.06 402 GLY A O 1
ATOM 2877 N N . VAL A 1 403 ? 5.570 -5.759 -35.095 1.00 93.25 403 VAL A N 1
ATOM 2878 C CA . VAL A 1 403 ? 6.407 -4.748 -35.773 1.00 93.25 403 VAL A CA 1
ATOM 2879 C C . VAL A 1 403 ? 7.910 -5.044 -35.666 1.00 93.25 403 VAL A C 1
ATOM 2881 O O . VAL A 1 403 ? 8.591 -5.146 -36.692 1.00 93.25 403 VAL A O 1
ATOM 2884 N N . VAL A 1 404 ? 8.436 -5.209 -34.445 1.00 94.56 404 VAL A N 1
ATOM 2885 C CA . VAL A 1 404 ? 9.839 -5.591 -34.190 1.00 94.56 404 VAL A CA 1
ATOM 2886 C C . VAL A 1 404 ? 9.932 -6.816 -33.280 1.00 94.56 404 VAL A C 1
ATOM 2888 O O . VAL A 1 404 ? 9.384 -6.822 -32.183 1.00 94.56 404 VAL A O 1
ATOM 2891 N N . GLY A 1 405 ? 10.690 -7.843 -33.662 1.00 95.56 405 GLY A N 1
ATOM 2892 C CA . GLY A 1 405 ? 10.878 -9.021 -32.807 1.00 95.56 405 GLY A CA 1
ATOM 2893 C C . GLY A 1 405 ? 11.624 -8.674 -31.514 1.00 95.56 405 GLY A C 1
ATOM 2894 O O . GLY A 1 405 ? 11.064 -8.722 -30.420 1.00 95.56 405 GLY A O 1
ATOM 2895 N N . CYS A 1 406 ? 12.894 -8.283 -31.609 1.00 97.50 406 CYS A N 1
ATOM 2896 C CA . CYS A 1 406 ? 13.671 -7.824 -30.451 1.00 97.50 406 CYS A CA 1
ATOM 2897 C C . CYS A 1 406 ? 14.430 -6.532 -30.747 1.00 97.50 406 CYS A C 1
ATOM 2899 O O . CYS A 1 406 ? 15.150 -6.453 -31.738 1.00 97.50 406 CYS A O 1
ATOM 2901 N N . GLY A 1 407 ? 14.332 -5.551 -29.852 1.00 95.19 407 GLY A N 1
ATOM 2902 C CA . GLY A 1 407 ? 15.104 -4.313 -29.886 1.00 95.19 407 GLY A CA 1
ATOM 2903 C C . GLY A 1 407 ? 16.049 -4.207 -28.693 1.00 95.19 407 GLY A C 1
ATOM 2904 O O . GLY A 1 407 ? 15.622 -4.338 -27.546 1.00 95.19 407 GLY A O 1
ATOM 2905 N N . VAL A 1 408 ? 17.328 -3.930 -28.945 1.00 97.56 408 VAL A N 1
ATOM 2906 C CA . VAL A 1 408 ? 18.303 -3.559 -27.914 1.00 97.56 408 VAL A CA 1
ATOM 2907 C C . VAL A 1 408 ? 18.992 -2.250 -28.293 1.00 97.56 408 VAL A C 1
ATOM 2909 O O . VAL A 1 408 ? 19.523 -2.104 -29.391 1.00 97.56 408 VAL A O 1
ATOM 2912 N N . GLY A 1 409 ? 18.952 -1.273 -27.396 1.00 93.56 409 GLY A N 1
ATOM 2913 C CA . GLY A 1 409 ? 19.401 0.089 -27.673 1.00 93.56 409 GLY A CA 1
ATOM 2914 C C . GLY A 1 409 ? 20.223 0.689 -26.547 1.00 93.56 409 GLY A C 1
ATOM 2915 O O . GLY A 1 409 ? 20.318 0.122 -25.459 1.00 93.56 409 GLY A O 1
ATOM 2916 N N . GLU A 1 410 ? 20.780 1.872 -26.806 1.00 93.38 410 GLU A N 1
ATOM 2917 C CA . GLU A 1 410 ? 21.553 2.647 -25.828 1.00 93.38 410 GLU A CA 1
ATOM 2918 C C . GLU A 1 410 ? 22.732 1.837 -25.266 1.00 93.38 410 GLU A C 1
ATOM 2920 O O . GLU A 1 410 ? 23.641 1.531 -26.020 1.00 93.38 410 GLU A O 1
ATOM 2925 N N . GLU A 1 411 ? 22.760 1.472 -23.985 1.00 94.12 411 GLU A N 1
ATOM 2926 C CA . GLU A 1 411 ? 23.798 0.620 -23.374 1.00 94.12 411 GLU A CA 1
ATOM 2927 C C . GLU A 1 411 ? 23.234 -0.750 -22.944 1.00 94.12 411 GLU A C 1
ATOM 2929 O O . GLU A 1 411 ? 23.820 -1.469 -22.122 1.00 94.12 411 GLU A O 1
ATOM 2934 N N . GLY A 1 412 ? 22.072 -1.107 -23.498 1.00 95.12 412 GLY A N 1
ATOM 2935 C CA . GLY A 1 412 ? 21.327 -2.309 -23.174 1.00 95.12 412 GLY A CA 1
ATOM 2936 C C . GLY A 1 412 ? 22.078 -3.568 -23.585 1.00 95.12 412 GLY A C 1
ATOM 2937 O O . GLY A 1 412 ? 22.884 -3.576 -24.521 1.00 95.12 412 GLY A O 1
ATOM 2938 N N . ARG A 1 413 ? 21.815 -4.663 -22.872 1.00 98.06 413 ARG A N 1
ATOM 2939 C CA . ARG A 1 413 ? 22.414 -5.968 -23.161 1.00 98.06 413 ARG A CA 1
ATOM 2940 C C . ARG A 1 413 ? 21.345 -7.028 -23.321 1.00 98.06 413 ARG A C 1
ATOM 2942 O O . ARG A 1 413 ? 20.582 -7.279 -22.389 1.00 98.06 413 ARG A O 1
ATOM 2949 N N . LEU A 1 414 ? 21.344 -7.680 -24.474 1.00 98.44 414 LEU A N 1
ATOM 2950 C CA . LEU A 1 414 ? 20.430 -8.765 -24.787 1.00 98.44 414 LEU A CA 1
ATOM 2951 C C . LEU A 1 414 ? 21.221 -10.030 -25.110 1.00 98.44 414 LEU A C 1
ATOM 2953 O O . LEU A 1 414 ? 22.034 -10.047 -26.033 1.00 98.44 414 LEU A O 1
ATOM 2957 N N . LEU A 1 415 ? 20.971 -11.087 -24.340 1.00 98.50 415 LEU A N 1
ATOM 2958 C CA . LEU A 1 415 ? 21.476 -12.427 -24.610 1.00 98.50 415 LEU A CA 1
ATOM 2959 C C . LEU A 1 415 ? 20.302 -13.293 -25.061 1.00 98.50 415 LEU A C 1
ATOM 2961 O O . LEU A 1 415 ? 19.348 -13.440 -24.306 1.00 98.50 415 LEU A O 1
ATOM 2965 N N . ALA A 1 416 ? 20.361 -13.881 -26.251 1.00 98.12 416 ALA A N 1
ATOM 2966 C CA . ALA A 1 416 ? 19.287 -14.714 -26.786 1.00 98.12 416 ALA A CA 1
ATOM 2967 C C . ALA A 1 416 ? 19.796 -16.107 -27.172 1.00 98.12 416 ALA A C 1
ATOM 2969 O O . ALA A 1 416 ? 20.796 -16.236 -27.880 1.00 98.12 416 ALA A O 1
ATOM 2970 N N . TYR A 1 417 ? 19.089 -17.140 -26.714 1.00 98.44 417 TYR A N 1
ATOM 2971 C CA . TYR A 1 417 ? 19.392 -18.546 -26.976 1.00 98.44 417 TYR A CA 1
ATOM 2972 C C . TYR A 1 417 ? 18.157 -19.260 -27.520 1.00 98.44 417 TYR A C 1
ATOM 2974 O O . TYR A 1 417 ? 17.088 -19.176 -26.909 1.00 98.44 417 TYR A O 1
ATOM 2982 N N . ASP A 1 418 ? 18.305 -19.980 -28.629 1.00 98.31 418 ASP A N 1
ATOM 2983 C CA . ASP A 1 418 ? 17.247 -20.815 -29.216 1.00 98.31 418 ASP A CA 1
ATOM 2984 C C . ASP A 1 418 ? 15.949 -20.030 -29.477 1.00 98.31 418 ASP A C 1
ATOM 2986 O O . ASP A 1 418 ? 14.852 -20.478 -29.147 1.00 98.31 418 ASP A O 1
ATOM 2990 N N . CYS A 1 419 ? 16.067 -18.807 -29.994 1.00 98.50 419 CYS A N 1
ATOM 2991 C CA . CYS A 1 419 ? 14.930 -17.901 -30.175 1.00 98.50 419 CYS A CA 1
ATOM 2992 C C . CYS A 1 419 ? 14.418 -17.915 -31.619 1.00 98.50 419 CYS A C 1
ATOM 2994 O O . CYS A 1 419 ? 15.175 -18.136 -32.567 1.00 98.50 419 CYS A O 1
ATOM 2996 N N . ARG A 1 420 ? 13.125 -17.630 -31.795 1.00 98.25 420 ARG A N 1
ATOM 2997 C CA . ARG A 1 420 ? 12.486 -17.536 -33.110 1.00 98.25 420 ARG A CA 1
ATOM 2998 C C . ARG A 1 420 ? 11.657 -16.261 -33.227 1.00 98.25 420 ARG A C 1
ATOM 3000 O O . ARG A 1 420 ? 10.858 -15.977 -32.347 1.00 98.25 420 ARG A O 1
ATOM 3007 N N . MET A 1 421 ? 11.805 -15.548 -34.337 1.00 97.81 421 MET A N 1
ATOM 3008 C CA . MET A 1 421 ? 10.953 -14.423 -34.723 1.00 97.81 421 MET A CA 1
ATOM 3009 C C . MET A 1 421 ? 10.334 -14.728 -36.088 1.00 97.81 421 MET A C 1
ATOM 3011 O O . MET A 1 421 ? 11.056 -15.112 -37.010 1.00 97.81 421 MET A O 1
ATOM 3015 N N . SER A 1 422 ? 9.020 -14.593 -36.237 1.00 96.38 422 SER A N 1
ATOM 3016 C CA . SER A 1 422 ? 8.367 -14.788 -37.534 1.00 96.38 422 SER A CA 1
ATOM 3017 C C . SER A 1 422 ? 7.260 -13.796 -37.841 1.00 96.38 422 SER A C 1
ATOM 3019 O O . SER A 1 422 ? 6.536 -13.385 -36.943 1.00 96.38 422 SER A O 1
ATOM 3021 N N . ASP A 1 423 ? 7.116 -13.457 -39.119 1.00 94.38 423 ASP A N 1
ATOM 3022 C CA . ASP A 1 423 ? 6.083 -12.549 -39.625 1.00 94.38 423 ASP A CA 1
ATOM 3023 C C . ASP A 1 423 ? 6.162 -11.167 -38.949 1.00 94.38 423 ASP A C 1
ATOM 3025 O O . ASP A 1 423 ? 5.230 -10.724 -38.280 1.00 94.38 423 ASP A O 1
ATOM 3029 N N . MET A 1 424 ? 7.324 -10.516 -39.064 1.00 95.19 424 MET A N 1
ATOM 3030 C CA . MET A 1 424 ? 7.532 -9.149 -38.582 1.00 95.19 424 MET A CA 1
ATOM 3031 C C . MET A 1 424 ? 7.240 -8.132 -39.688 1.00 95.19 424 MET A C 1
ATOM 3033 O O . MET A 1 424 ? 7.574 -8.379 -40.843 1.00 95.19 424 MET A O 1
ATOM 3037 N N . ASP A 1 425 ? 6.700 -6.964 -39.345 1.00 90.00 425 ASP A N 1
ATOM 3038 C CA . ASP A 1 425 ? 6.426 -5.908 -40.327 1.00 90.00 425 ASP A CA 1
ATOM 3039 C C . ASP A 1 425 ? 7.697 -5.130 -40.696 1.00 90.00 425 ASP A C 1
ATOM 3041 O O . ASP A 1 425 ? 7.924 -4.822 -41.866 1.00 90.00 425 ASP A O 1
ATOM 3045 N N . VAL A 1 426 ? 8.549 -4.825 -39.708 1.00 87.00 426 VAL A N 1
ATOM 3046 C CA . VAL A 1 426 ? 9.724 -3.955 -39.892 1.00 87.00 426 VAL A CA 1
ATOM 3047 C C . VAL A 1 426 ? 11.032 -4.705 -39.676 1.00 87.00 426 VAL A C 1
ATOM 3049 O O . VAL A 1 426 ? 11.888 -4.697 -40.561 1.00 87.00 426 VAL A O 1
ATOM 3052 N N . GLY A 1 427 ? 11.224 -5.330 -38.512 1.00 87.25 427 GLY A N 1
ATOM 3053 C CA . GLY A 1 427 ? 12.526 -5.897 -38.169 1.00 87.25 427 GLY A CA 1
ATOM 3054 C C . GLY A 1 427 ? 12.468 -7.142 -37.300 1.00 87.25 427 GLY A C 1
ATOM 3055 O O . GLY A 1 427 ? 11.753 -7.186 -36.304 1.00 87.25 427 GLY A O 1
ATOM 3056 N N . GLY A 1 428 ? 13.288 -8.140 -37.626 1.00 91.50 428 GLY A N 1
ATOM 3057 C CA . GLY A 1 428 ? 13.467 -9.320 -36.779 1.00 91.50 428 GLY A CA 1
ATOM 3058 C C . GLY A 1 428 ? 14.156 -8.979 -35.459 1.00 91.50 428 GLY A C 1
ATOM 3059 O O . GLY A 1 428 ? 13.545 -9.027 -34.394 1.00 91.50 428 GLY A O 1
ATOM 3060 N N . VAL A 1 429 ? 15.441 -8.628 -35.523 1.00 96.06 429 VAL A N 1
ATOM 3061 C CA . VAL A 1 429 ? 16.237 -8.213 -34.357 1.00 96.06 429 VAL A CA 1
ATOM 3062 C C . VAL A 1 429 ? 17.039 -6.958 -34.685 1.00 96.06 429 VAL A C 1
ATOM 3064 O O . VAL A 1 429 ? 17.725 -6.905 -35.704 1.00 96.06 429 VAL A O 1
ATOM 3067 N N . VAL A 1 430 ? 16.975 -5.952 -33.814 1.00 95.25 430 VAL A N 1
ATOM 3068 C CA . VAL A 1 430 ? 17.580 -4.632 -34.018 1.00 95.25 430 VAL A CA 1
ATOM 3069 C C . VAL A 1 430 ? 18.471 -4.267 -32.832 1.00 95.25 430 VAL A C 1
ATOM 3071 O O . VAL A 1 430 ? 18.020 -4.273 -31.689 1.00 95.25 430 VAL A O 1
ATOM 3074 N N . ALA A 1 431 ? 19.726 -3.912 -33.113 1.00 96.19 431 ALA A N 1
ATOM 3075 C CA . ALA A 1 431 ? 20.689 -3.384 -32.152 1.00 96.19 431 ALA A CA 1
ATOM 3076 C C . ALA A 1 431 ? 21.192 -1.991 -32.577 1.00 96.19 431 ALA A C 1
ATOM 3078 O O . ALA A 1 431 ? 21.626 -1.812 -33.718 1.00 96.19 431 ALA A O 1
ATOM 3079 N N . PHE A 1 432 ? 21.155 -1.008 -31.672 1.00 94.06 432 PHE A N 1
ATOM 3080 C CA . PHE A 1 432 ? 21.578 0.378 -31.939 1.00 94.06 432 PHE A CA 1
ATOM 3081 C C . PHE A 1 432 ? 22.241 1.043 -30.716 1.00 94.06 432 PHE A C 1
ATOM 3083 O O . PHE A 1 432 ? 22.306 0.462 -29.632 1.00 94.06 432 PHE A O 1
ATOM 3090 N N . GLY A 1 433 ? 22.769 2.259 -30.870 1.00 93.44 433 GLY A N 1
ATOM 3091 C CA . GLY A 1 433 ? 23.539 2.949 -29.833 1.00 93.44 433 GLY A CA 1
ATOM 3092 C C . GLY A 1 433 ? 24.876 2.262 -29.525 1.00 93.44 433 GLY A C 1
ATOM 3093 O O . GLY A 1 433 ? 25.701 2.054 -30.408 1.00 93.44 433 GLY A O 1
ATOM 3094 N N . LYS A 1 434 ? 25.105 1.924 -28.257 1.00 92.88 434 LYS A N 1
ATOM 3095 C CA . LYS A 1 434 ? 26.243 1.145 -27.728 1.00 92.88 434 LYS A CA 1
ATOM 3096 C C . LYS A 1 434 ? 25.781 -0.217 -27.185 1.00 92.88 434 LYS A C 1
ATOM 3098 O O . LYS A 1 434 ? 26.412 -0.784 -26.289 1.00 92.88 434 LYS A O 1
ATOM 3103 N N . ALA A 1 435 ? 24.653 -0.715 -27.688 1.00 95.44 435 ALA A N 1
ATOM 3104 C CA . ALA A 1 435 ? 24.053 -1.954 -27.229 1.00 95.44 435 ALA A CA 1
ATOM 3105 C C . ALA A 1 435 ? 24.982 -3.154 -27.442 1.00 95.44 435 ALA A C 1
ATOM 3107 O O . ALA A 1 435 ? 25.783 -3.188 -28.377 1.00 95.44 435 ALA A O 1
ATOM 3108 N N . VAL A 1 436 ? 24.820 -4.173 -26.598 1.00 97.19 436 VAL A N 1
ATOM 3109 C CA . VAL A 1 436 ? 25.473 -5.475 -26.762 1.00 97.19 436 VAL A CA 1
ATOM 3110 C C . VAL A 1 436 ? 24.412 -6.529 -27.033 1.00 97.19 436 VAL A C 1
ATOM 3112 O O . VAL A 1 436 ? 23.565 -6.805 -26.181 1.00 97.19 436 VAL A O 1
ATOM 3115 N N . LEU A 1 437 ? 24.488 -7.144 -28.207 1.00 98.06 437 LEU A N 1
ATOM 3116 C CA . LEU A 1 437 ? 23.625 -8.240 -28.620 1.00 98.06 437 LEU A CA 1
ATOM 3117 C C . LEU A 1 437 ? 24.458 -9.516 -28.762 1.00 98.06 437 LEU A C 1
ATOM 3119 O O . LEU A 1 437 ? 25.351 -9.590 -29.603 1.00 98.06 437 LEU A O 1
ATOM 3123 N N . THR A 1 438 ? 24.150 -10.534 -27.962 1.00 98.06 438 THR A N 1
ATOM 3124 C CA . THR A 1 438 ? 24.768 -11.860 -28.071 1.00 98.06 438 THR A CA 1
ATOM 3125 C C . THR A 1 438 ? 23.697 -12.894 -28.356 1.00 98.06 438 THR A C 1
ATOM 3127 O O . THR A 1 438 ? 22.754 -13.056 -27.586 1.00 98.06 438 THR A O 1
ATOM 3130 N N . VAL A 1 439 ? 23.846 -13.611 -29.461 1.00 97.19 439 VAL A N 1
ATOM 3131 C CA . VAL A 1 439 ? 22.831 -14.528 -29.968 1.00 97.19 439 VAL A CA 1
ATOM 3132 C C . VAL A 1 439 ? 23.460 -15.876 -30.276 1.00 97.19 439 VAL A C 1
ATOM 3134 O O . VAL A 1 439 ? 24.522 -15.950 -30.900 1.00 97.19 439 VAL A O 1
ATOM 3137 N N . ARG A 1 440 ? 22.792 -16.946 -29.849 1.00 98.00 440 ARG A N 1
ATOM 3138 C CA . ARG A 1 440 ? 23.127 -18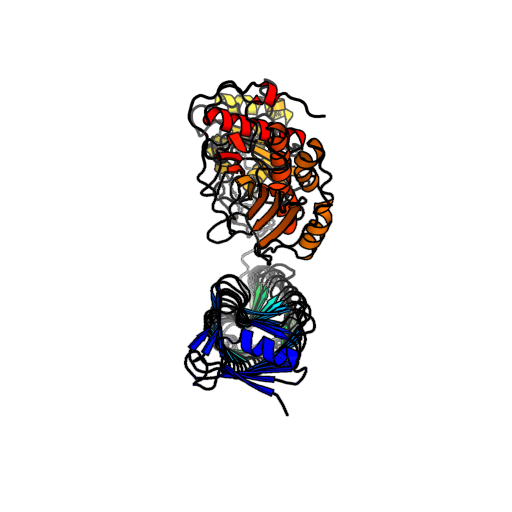.334 -30.175 1.00 98.00 440 ARG A CA 1
ATOM 3139 C C . ARG A 1 440 ? 21.863 -19.030 -30.662 1.00 98.00 440 ARG A C 1
ATOM 3141 O O . ARG A 1 440 ? 20.898 -19.102 -29.904 1.00 98.00 440 ARG A O 1
ATOM 3148 N N . ASN A 1 441 ? 21.879 -19.534 -31.892 1.00 96.75 441 ASN A N 1
ATOM 3149 C CA . ASN A 1 441 ? 20.742 -20.212 -32.514 1.00 96.75 441 ASN A CA 1
ATOM 3150 C C . ASN A 1 441 ? 19.479 -19.324 -32.571 1.00 96.75 441 ASN A C 1
ATOM 3152 O O . ASN A 1 441 ? 18.577 -19.425 -31.736 1.00 96.75 441 ASN A O 1
ATOM 3156 N N . LEU A 1 442 ? 19.437 -18.410 -33.542 1.00 97.19 442 LEU A N 1
ATOM 3157 C CA . LEU A 1 442 ? 18.295 -17.519 -33.782 1.00 97.19 442 LEU A CA 1
ATOM 3158 C C . LEU A 1 442 ? 17.732 -17.761 -35.171 1.00 97.19 442 LEU A C 1
ATOM 3160 O O . LEU A 1 442 ? 18.466 -17.709 -36.153 1.00 97.19 442 LEU A O 1
ATOM 3164 N N . LYS A 1 443 ? 16.413 -17.910 -35.254 1.00 97.62 443 LYS A N 1
ATOM 3165 C CA . LYS A 1 443 ? 15.698 -18.020 -36.522 1.00 97.62 443 LYS A CA 1
ATOM 3166 C C . LYS A 1 443 ? 14.758 -16.841 -36.730 1.00 97.62 443 LYS A C 1
ATOM 3168 O O . LYS A 1 443 ? 13.842 -16.647 -35.940 1.00 97.62 443 LYS A O 1
ATOM 3173 N N . VAL A 1 444 ? 14.949 -16.092 -37.808 1.00 96.31 444 VAL A N 1
ATOM 3174 C CA . VAL A 1 444 ? 14.065 -15.007 -38.246 1.00 96.31 444 VAL A CA 1
ATOM 3175 C C . VAL A 1 444 ? 13.486 -15.368 -39.612 1.00 96.31 444 VAL A C 1
ATOM 3177 O O . VAL A 1 444 ? 14.243 -15.536 -40.565 1.00 96.31 444 VAL A O 1
ATOM 3180 N N . VAL A 1 445 ? 12.164 -15.496 -39.724 1.00 92.31 445 VAL A N 1
ATOM 3181 C CA . VAL A 1 445 ? 11.472 -15.835 -40.986 1.00 92.31 445 VAL A CA 1
ATOM 3182 C C . VAL A 1 445 ? 10.413 -14.786 -41.287 1.00 92.31 445 VAL A C 1
ATOM 3184 O O . VAL A 1 445 ? 9.563 -14.535 -40.444 1.00 92.31 445 VAL A O 1
ATOM 3187 N N . GLY A 1 446 ? 10.449 -14.169 -42.467 1.00 82.88 446 GLY A N 1
ATOM 3188 C CA . GLY A 1 446 ? 9.535 -13.070 -42.784 1.00 82.88 446 GLY A CA 1
ATOM 3189 C C . GLY A 1 446 ? 9.793 -11.863 -41.882 1.00 82.88 446 GLY A C 1
ATOM 3190 O O . GLY A 1 446 ? 8.878 -11.341 -41.264 1.00 82.88 446 GLY A O 1
ATOM 3191 N N . GLY A 1 447 ? 11.058 -11.458 -41.739 1.00 69.25 447 GLY A N 1
ATOM 3192 C CA . GLY A 1 447 ? 11.492 -10.393 -40.822 1.00 69.25 447 GLY A CA 1
ATOM 3193 C C . GLY A 1 447 ? 11.128 -8.961 -41.242 1.00 69.25 447 GLY A C 1
ATOM 3194 O O . GLY A 1 447 ? 11.794 -8.033 -40.789 1.00 69.25 447 GLY A O 1
ATOM 3195 N N . GLY A 1 448 ? 10.146 -8.777 -42.125 1.00 83.81 448 GLY A N 1
ATOM 3196 C CA . GLY A 1 448 ? 9.740 -7.465 -42.625 1.00 83.81 448 GLY A CA 1
ATOM 3197 C C . GLY A 1 448 ? 10.764 -6.861 -43.575 1.00 83.81 448 GLY A C 1
ATOM 3198 O O . GLY A 1 448 ? 11.141 -7.468 -44.584 1.00 83.81 448 GLY A O 1
ATOM 3199 N N . GLU A 1 449 ? 11.231 -5.654 -43.266 1.00 87.06 449 GLU A N 1
ATOM 3200 C CA . GLU A 1 449 ? 12.285 -4.979 -44.020 1.00 87.06 449 GLU A CA 1
ATOM 3201 C C . GLU A 1 449 ? 13.646 -5.647 -43.798 1.00 87.06 449 GLU A C 1
ATOM 3203 O O . GLU A 1 449 ? 14.339 -5.973 -44.769 1.00 87.06 449 GLU A O 1
ATOM 3208 N N . ILE A 1 450 ? 14.032 -5.871 -42.535 1.00 88.19 450 ILE A N 1
ATOM 3209 C CA . ILE A 1 450 ? 15.375 -6.346 -42.179 1.00 88.19 450 ILE A CA 1
ATOM 3210 C C . ILE A 1 450 ? 15.340 -7.498 -41.166 1.00 88.19 450 ILE A C 1
ATOM 3212 O O . ILE A 1 450 ? 14.786 -7.375 -40.078 1.00 88.19 450 ILE A O 1
ATOM 3216 N N . GLY A 1 451 ? 16.028 -8.604 -41.473 1.00 91.94 451 GLY A N 1
ATOM 3217 C CA . GLY A 1 451 ? 16.136 -9.750 -40.559 1.00 91.94 451 GLY A CA 1
ATOM 3218 C C . GLY A 1 451 ? 16.946 -9.443 -39.290 1.00 91.94 451 GLY A C 1
ATOM 3219 O O . GLY A 1 451 ? 16.426 -9.543 -38.178 1.00 91.94 451 GLY A O 1
ATOM 3220 N N . LEU A 1 452 ? 18.212 -9.046 -39.453 1.00 96.06 452 LEU A N 1
ATOM 3221 C CA . LEU A 1 452 ? 19.100 -8.574 -38.380 1.00 96.06 452 LEU A CA 1
ATOM 3222 C C . LEU A 1 452 ? 19.653 -7.189 -38.715 1.00 96.06 452 LEU A C 1
ATOM 3224 O O . LEU A 1 452 ? 20.249 -7.008 -39.774 1.00 96.06 452 LEU A O 1
ATOM 3228 N N . CYS A 1 453 ? 19.516 -6.235 -37.797 1.00 94.94 453 CYS A N 1
ATOM 3229 C CA . CYS A 1 453 ? 20.005 -4.871 -37.961 1.00 94.94 453 CYS A CA 1
ATOM 3230 C C . CYS A 1 453 ? 21.003 -4.490 -36.857 1.00 94.94 453 CYS A C 1
ATOM 3232 O O . CYS A 1 453 ? 20.699 -4.629 -35.674 1.00 94.94 453 CYS A O 1
ATOM 3234 N N . GLY A 1 454 ? 22.160 -3.950 -37.245 1.00 94.56 454 GLY A N 1
ATOM 3235 C CA . GLY A 1 454 ? 23.138 -3.307 -36.364 1.00 94.56 454 GLY A CA 1
ATOM 3236 C C . GLY A 1 454 ? 23.435 -1.879 -36.830 1.00 94.56 454 GLY A C 1
ATOM 3237 O O . GLY A 1 454 ? 23.720 -1.672 -38.011 1.00 94.56 454 GLY A O 1
ATOM 3238 N N . ARG A 1 455 ? 23.356 -0.904 -35.917 1.00 93.31 455 ARG A N 1
ATOM 3239 C CA . ARG A 1 455 ? 23.617 0.526 -36.178 1.00 93.31 455 ARG A CA 1
ATOM 3240 C C . ARG A 1 455 ? 24.502 1.171 -35.110 1.00 93.31 455 ARG A C 1
ATOM 3242 O O . ARG A 1 455 ? 24.810 0.556 -34.087 1.00 93.31 455 ARG A O 1
ATOM 3249 N N . ASP A 1 456 ? 24.886 2.421 -35.354 1.00 93.06 456 ASP A N 1
ATOM 3250 C CA . ASP A 1 456 ? 25.693 3.263 -34.466 1.00 93.06 456 ASP A CA 1
ATOM 3251 C C . ASP A 1 456 ? 27.026 2.606 -34.079 1.00 93.06 456 ASP A C 1
ATOM 3253 O O . ASP A 1 456 ? 27.861 2.372 -34.948 1.00 93.06 456 ASP A O 1
ATOM 3257 N N . SER A 1 457 ? 27.254 2.318 -32.796 1.00 93.69 457 SER A N 1
ATOM 3258 C CA . SER A 1 457 ? 28.444 1.647 -32.257 1.00 93.69 457 SER A CA 1
ATOM 3259 C C . SER A 1 457 ? 28.069 0.360 -31.508 1.00 93.69 457 SER A C 1
ATOM 3261 O O . SER A 1 457 ? 28.779 -0.055 -30.590 1.00 93.69 457 SER A O 1
ATOM 3263 N N . ALA A 1 458 ? 26.943 -0.265 -31.866 1.00 94.69 458 ALA A N 1
ATOM 3264 C CA . ALA A 1 458 ? 26.496 -1.501 -31.239 1.00 94.69 458 ALA A CA 1
ATOM 3265 C C . ALA A 1 458 ? 27.480 -2.655 -31.506 1.00 94.69 458 ALA A C 1
ATOM 3267 O O . ALA A 1 458 ? 28.113 -2.727 -32.564 1.00 94.69 458 ALA A O 1
ATOM 3268 N N . TYR A 1 459 ? 27.580 -3.580 -30.551 1.00 97.06 459 TYR A N 1
ATOM 3269 C CA . TYR A 1 459 ? 28.359 -4.807 -30.681 1.00 97.06 459 TYR A CA 1
ATOM 3270 C C . TYR A 1 459 ? 27.435 -6.014 -30.842 1.00 97.06 459 TYR A C 1
ATOM 3272 O O . TYR A 1 459 ? 26.590 -6.269 -29.980 1.00 97.06 459 TYR A O 1
ATOM 3280 N N . LEU A 1 460 ? 27.596 -6.757 -31.938 1.00 98.00 460 LEU A N 1
ATOM 3281 C CA . LEU A 1 460 ? 26.768 -7.916 -32.266 1.00 98.00 460 LEU A CA 1
ATOM 3282 C C . LEU A 1 460 ? 27.636 -9.176 -32.393 1.00 98.00 460 LEU A C 1
ATOM 3284 O O . LEU A 1 460 ? 28.517 -9.256 -33.245 1.00 98.00 460 LEU A O 1
ATOM 3288 N N . ASP A 1 461 ? 27.350 -10.186 -31.578 1.00 97.31 461 ASP A N 1
ATOM 3289 C CA . ASP A 1 461 ? 27.970 -11.511 -31.633 1.00 97.31 461 ASP A CA 1
ATOM 3290 C C . ASP A 1 461 ? 26.884 -12.561 -31.873 1.00 97.31 461 ASP A C 1
ATOM 3292 O O . ASP A 1 461 ? 26.148 -12.930 -30.954 1.00 97.31 461 ASP A O 1
ATOM 3296 N N . VAL A 1 462 ? 26.763 -13.023 -33.116 1.00 97.94 462 VAL A N 1
ATOM 3297 C CA . VAL A 1 462 ? 25.714 -13.955 -33.541 1.00 97.94 462 VAL A CA 1
ATOM 3298 C C . VAL A 1 462 ? 26.346 -15.245 -34.041 1.00 97.94 462 VAL A C 1
ATOM 3300 O O . VAL A 1 462 ? 27.170 -15.237 -34.953 1.00 97.94 462 VAL A O 1
ATOM 3303 N N . THR A 1 463 ? 25.927 -16.365 -33.461 1.00 98.06 463 THR A N 1
ATOM 3304 C CA . THR A 1 463 ? 26.306 -17.711 -33.900 1.00 98.06 463 THR A CA 1
ATOM 3305 C C . THR A 1 463 ? 25.053 -18.501 -34.248 1.00 98.06 463 THR A C 1
ATOM 3307 O O . THR A 1 463 ? 24.065 -18.428 -33.514 1.00 98.06 463 THR A O 1
ATOM 3310 N N . ASP A 1 464 ? 25.100 -19.252 -35.348 1.00 97.50 464 ASP A N 1
ATOM 3311 C CA . ASP A 1 464 ? 24.004 -20.110 -35.818 1.00 97.50 464 ASP A CA 1
ATOM 3312 C C . ASP A 1 464 ? 22.707 -19.321 -36.108 1.00 97.50 464 ASP A C 1
ATOM 3314 O O . ASP A 1 464 ? 21.619 -19.679 -35.665 1.00 97.50 464 ASP A O 1
ATOM 3318 N N . GLY A 1 465 ? 22.816 -18.189 -36.814 1.00 97.25 465 GLY A N 1
ATOM 3319 C CA . GLY A 1 465 ? 21.662 -17.373 -37.213 1.00 97.25 465 GLY A CA 1
ATOM 3320 C C . GLY A 1 465 ? 21.061 -17.785 -38.563 1.00 97.25 465 GLY A C 1
ATOM 3321 O O . GLY A 1 465 ? 21.781 -17.889 -39.555 1.00 97.25 465 GLY A O 1
ATOM 3322 N N . GLU A 1 466 ? 19.743 -17.947 -38.645 1.00 97.25 466 GLU A N 1
ATOM 3323 C CA . GLU A 1 466 ? 18.992 -18.159 -39.889 1.00 97.25 466 GLU A CA 1
ATOM 3324 C C . GLU A 1 466 ? 18.076 -16.963 -40.166 1.00 97.25 466 GLU A C 1
ATOM 3326 O O . GLU A 1 466 ? 17.161 -16.698 -39.388 1.00 97.25 466 GLU A O 1
ATOM 3331 N N . PHE A 1 467 ? 18.282 -16.264 -41.284 1.00 95.75 467 PHE A N 1
ATOM 3332 C CA . PHE A 1 467 ? 17.465 -15.116 -41.689 1.00 95.75 467 PHE A CA 1
ATOM 3333 C C . PHE A 1 467 ? 16.823 -15.390 -43.051 1.00 95.75 467 PHE A C 1
ATOM 3335 O O . PHE A 1 467 ? 17.518 -15.551 -44.057 1.00 95.75 467 PHE A O 1
ATOM 3342 N N . ALA A 1 468 ? 15.497 -15.470 -43.094 1.00 92.81 468 ALA A N 1
ATOM 3343 C CA . ALA A 1 468 ? 14.744 -15.801 -44.296 1.00 92.81 468 ALA A CA 1
ATOM 3344 C C . ALA A 1 468 ? 13.691 -14.739 -44.633 1.00 92.81 468 ALA A C 1
ATOM 3346 O O . ALA A 1 468 ? 13.089 -14.141 -43.740 1.00 92.81 468 ALA A O 1
ATOM 3347 N N . ASP A 1 469 ? 13.461 -14.546 -45.932 1.00 89.31 469 ASP A N 1
ATOM 3348 C CA . ASP A 1 469 ? 12.312 -13.819 -46.489 1.00 89.31 469 ASP A CA 1
ATOM 3349 C C . ASP A 1 469 ? 12.205 -12.339 -46.059 1.00 89.31 469 ASP A C 1
ATOM 3351 O O . ASP A 1 469 ? 11.114 -11.804 -45.878 1.00 89.31 469 ASP A O 1
ATOM 3355 N N . ALA A 1 470 ? 13.343 -11.653 -45.897 1.00 87.69 470 ALA A N 1
ATOM 3356 C CA . ALA A 1 470 ? 13.380 -10.204 -45.663 1.00 87.69 470 ALA A CA 1
ATOM 3357 C C . ALA A 1 470 ? 13.224 -9.408 -46.975 1.00 87.69 470 ALA A C 1
ATOM 3359 O O . ALA A 1 470 ? 13.776 -9.770 -48.017 1.00 87.69 470 ALA A O 1
ATOM 3360 N N . THR A 1 471 ? 12.504 -8.288 -46.943 1.00 87.06 471 THR A N 1
ATOM 3361 C CA . THR A 1 471 ? 12.189 -7.518 -48.160 1.00 87.06 471 THR A CA 1
ATOM 3362 C C . THR A 1 471 ? 13.302 -6.557 -48.587 1.00 87.06 471 THR A C 1
ATOM 3364 O O . THR A 1 471 ? 13.509 -6.385 -49.789 1.00 87.06 471 THR A O 1
ATOM 3367 N N . VAL A 1 472 ? 14.064 -5.985 -47.645 1.00 85.31 472 VAL A N 1
ATOM 3368 C CA . VAL A 1 472 ? 15.163 -5.040 -47.925 1.00 85.31 472 VAL A CA 1
ATOM 3369 C C . VAL A 1 472 ? 16.524 -5.715 -47.774 1.00 85.31 472 VAL A C 1
ATOM 3371 O O . VAL A 1 472 ? 17.306 -5.762 -48.731 1.00 85.31 472 VAL A O 1
ATOM 3374 N N . ALA A 1 473 ? 16.826 -6.246 -46.588 1.00 87.94 473 ALA A N 1
ATOM 3375 C CA . ALA A 1 473 ? 18.083 -6.942 -46.339 1.00 87.94 473 ALA A CA 1
ATOM 3376 C C . ALA A 1 473 ? 17.929 -8.081 -45.331 1.00 87.94 473 ALA A C 1
ATOM 3378 O O . ALA A 1 473 ? 17.317 -7.910 -44.282 1.00 87.94 473 ALA A O 1
ATOM 3379 N N . GLY A 1 474 ? 18.549 -9.233 -45.593 1.00 90.19 474 GLY A N 1
ATOM 3380 C CA . GLY A 1 474 ? 18.606 -10.292 -44.580 1.00 90.19 474 GLY A CA 1
ATOM 3381 C C . GLY A 1 474 ? 19.366 -9.834 -43.334 1.00 90.19 474 GLY A C 1
ATOM 3382 O O . GLY A 1 474 ? 18.879 -9.977 -42.215 1.00 90.19 474 GLY A O 1
ATOM 3383 N N . ILE A 1 475 ? 20.538 -9.226 -43.544 1.00 95.12 475 ILE A N 1
ATOM 3384 C CA . ILE A 1 475 ? 21.376 -8.642 -42.492 1.00 95.12 475 ILE A CA 1
ATOM 3385 C C . ILE A 1 475 ? 21.850 -7.249 -42.933 1.00 95.12 475 ILE A C 1
ATOM 3387 O O . ILE A 1 475 ? 22.461 -7.110 -43.994 1.00 95.12 475 ILE A O 1
ATOM 3391 N N . GLY A 1 476 ? 21.587 -6.222 -42.125 1.00 93.50 476 GLY A N 1
ATOM 3392 C CA . GLY A 1 476 ? 22.035 -4.844 -42.336 1.00 93.50 476 GLY A CA 1
ATOM 3393 C C . GLY A 1 476 ? 22.923 -4.350 -41.194 1.00 93.50 476 GLY A C 1
ATOM 3394 O O . GLY A 1 476 ? 22.473 -4.247 -40.060 1.00 93.50 476 GLY A O 1
ATOM 3395 N N . LEU A 1 477 ? 24.180 -4.029 -41.495 1.00 94.62 477 LEU A N 1
ATOM 3396 C CA . LEU A 1 477 ? 25.203 -3.599 -40.539 1.00 94.62 477 LEU A CA 1
ATOM 3397 C C . LEU A 1 477 ? 25.805 -2.274 -41.023 1.00 94.62 477 LEU A C 1
ATOM 3399 O O . LEU A 1 477 ? 26.603 -2.253 -41.967 1.00 94.62 477 LEU A O 1
ATOM 3403 N N . THR A 1 478 ? 25.389 -1.165 -40.415 1.00 89.81 478 THR A N 1
ATOM 3404 C CA . THR A 1 478 ? 25.756 0.195 -40.844 1.00 89.81 478 THR A CA 1
ATOM 3405 C C . THR A 1 478 ? 26.602 0.923 -39.802 1.00 89.81 478 THR A C 1
ATOM 3407 O O . THR A 1 478 ? 26.924 0.385 -38.744 1.00 89.81 478 THR A O 1
ATOM 3410 N N . ASP A 1 479 ? 26.998 2.156 -40.118 1.00 89.38 479 ASP A N 1
ATOM 3411 C CA . ASP A 1 479 ? 27.735 3.044 -39.215 1.00 89.38 479 ASP A CA 1
ATOM 3412 C C . ASP A 1 479 ? 29.040 2.402 -38.713 1.00 89.38 479 ASP A C 1
ATOM 3414 O O . ASP A 1 479 ? 29.819 1.872 -39.508 1.00 89.38 479 ASP A O 1
ATOM 3418 N N . THR A 1 480 ? 29.280 2.424 -37.402 1.00 91.31 480 THR A N 1
ATOM 3419 C CA . THR A 1 480 ? 30.483 1.895 -36.740 1.00 91.31 480 THR A CA 1
ATOM 3420 C C . THR A 1 480 ? 30.207 0.645 -35.905 1.00 91.31 480 THR A C 1
ATOM 3422 O O . THR A 1 480 ? 31.053 0.246 -35.104 1.00 91.31 480 THR A O 1
ATOM 3425 N N . CYS A 1 481 ? 29.038 0.013 -36.071 1.00 92.69 481 CYS A N 1
ATOM 3426 C CA . CYS A 1 481 ? 28.742 -1.222 -35.358 1.00 92.69 481 CYS A CA 1
ATOM 3427 C C . CYS A 1 481 ? 29.752 -2.304 -35.761 1.00 92.69 481 CYS A C 1
ATOM 3429 O O . CYS A 1 481 ? 30.302 -2.285 -36.869 1.00 92.69 481 CYS A O 1
ATOM 3431 N N . SER A 1 482 ? 30.043 -3.216 -34.840 1.00 94.75 482 SER A N 1
ATOM 3432 C CA . SER A 1 482 ? 31.107 -4.209 -35.008 1.00 94.75 482 SER A CA 1
ATOM 3433 C C . SER A 1 482 ? 30.745 -5.536 -34.351 1.00 94.75 482 SER A C 1
ATOM 3435 O O . SER A 1 482 ? 29.787 -5.626 -33.581 1.00 94.75 482 SER A O 1
ATOM 3437 N N . GLY A 1 483 ? 31.520 -6.576 -34.656 1.00 95.31 483 GLY A N 1
ATOM 3438 C CA . GLY A 1 483 ? 31.384 -7.880 -34.021 1.00 95.31 483 GLY A CA 1
ATOM 3439 C C . GLY A 1 483 ? 31.597 -9.036 -34.989 1.00 95.31 483 GLY A C 1
ATOM 3440 O O . GLY A 1 483 ? 32.423 -8.953 -35.901 1.00 95.31 483 GLY A O 1
ATOM 3441 N N . GLN A 1 484 ? 30.876 -10.133 -34.775 1.00 95.69 484 GLN A N 1
ATOM 3442 C CA . GLN A 1 484 ? 31.058 -11.367 -35.534 1.00 95.69 484 GLN A CA 1
ATOM 3443 C C . GLN A 1 484 ? 29.729 -12.045 -35.860 1.00 95.69 484 GLN A C 1
ATOM 3445 O O . GLN A 1 484 ? 28.814 -12.092 -35.036 1.00 95.69 484 GLN A O 1
ATOM 3450 N N . LEU A 1 485 ? 29.659 -12.601 -37.066 1.00 97.12 485 LEU A N 1
ATOM 3451 C CA . LEU A 1 485 ? 28.611 -13.511 -37.509 1.00 97.12 485 LEU A CA 1
ATOM 3452 C C . LEU A 1 485 ? 29.275 -14.844 -37.857 1.00 97.12 485 LEU A C 1
ATOM 3454 O O . LEU A 1 485 ? 30.116 -14.885 -38.753 1.00 97.12 485 LEU A O 1
ATOM 3458 N N . VAL A 1 486 ? 28.916 -15.911 -37.146 1.00 97.25 486 VAL A N 1
ATOM 3459 C CA . VAL A 1 486 ? 29.519 -17.245 -37.286 1.00 97.25 486 VAL A CA 1
ATOM 3460 C C . VAL A 1 486 ? 28.444 -18.268 -37.635 1.00 97.25 486 VAL A C 1
ATOM 3462 O O . VAL A 1 486 ? 27.421 -18.341 -36.957 1.00 97.25 486 VAL A O 1
ATOM 3465 N N . ASN A 1 487 ? 28.678 -19.080 -38.667 1.00 96.75 487 ASN A N 1
ATOM 3466 C CA . ASN A 1 487 ? 27.748 -20.104 -39.145 1.00 96.75 487 ASN A CA 1
ATOM 3467 C C . ASN A 1 487 ? 26.324 -19.579 -39.448 1.00 96.75 487 ASN A C 1
ATOM 3469 O O . ASN A 1 487 ? 25.332 -20.279 -39.242 1.00 96.75 487 ASN A O 1
ATOM 3473 N N . CYS A 1 488 ? 26.202 -18.346 -39.941 1.00 97.50 488 CYS A N 1
ATOM 3474 C CA . CYS A 1 488 ? 24.904 -17.741 -40.244 1.00 97.50 488 CYS A CA 1
ATOM 3475 C C . CYS A 1 488 ? 24.446 -18.057 -41.679 1.00 97.50 488 CYS A C 1
ATOM 3477 O O . CYS A 1 488 ? 25.249 -18.393 -42.551 1.00 97.50 488 CYS A O 1
ATOM 3479 N N . SER A 1 489 ? 23.153 -17.917 -41.970 1.00 96.81 489 SER A N 1
ATOM 3480 C CA . SER A 1 489 ? 22.607 -18.063 -43.323 1.00 96.81 489 SER A CA 1
ATOM 3481 C C . SER A 1 489 ? 21.531 -17.029 -43.642 1.00 96.81 489 SER A C 1
ATOM 3483 O O . SER A 1 489 ? 20.768 -16.621 -42.768 1.00 96.81 489 SER A O 1
ATOM 3485 N N . VAL A 1 490 ? 21.482 -16.611 -44.910 1.00 95.38 490 VAL A N 1
ATOM 3486 C CA . VAL A 1 490 ? 20.451 -15.710 -45.437 1.00 95.38 490 VAL A CA 1
ATOM 3487 C C . VAL A 1 490 ? 19.828 -16.311 -46.692 1.00 95.38 490 VAL A C 1
ATOM 3489 O O . VAL A 1 490 ? 20.537 -16.568 -47.672 1.00 95.38 490 VAL A O 1
ATOM 3492 N N . THR A 1 491 ? 18.507 -16.495 -46.687 1.00 91.06 491 THR A N 1
ATOM 3493 C CA . THR A 1 491 ? 17.738 -17.097 -47.794 1.00 91.06 491 THR A CA 1
ATOM 3494 C C . THR A 1 491 ? 16.475 -16.291 -48.116 1.00 91.06 491 THR A C 1
ATOM 3496 O O . THR A 1 491 ? 16.020 -15.508 -47.292 1.00 91.06 491 THR A O 1
ATOM 3499 N N . GLY A 1 492 ? 15.933 -16.421 -49.332 1.00 77.44 492 GLY A N 1
ATOM 3500 C CA . GLY A 1 492 ? 14.604 -15.892 -49.693 1.00 77.44 492 GLY A CA 1
ATOM 3501 C C . GLY A 1 492 ? 14.413 -14.366 -49.682 1.00 77.44 492 GLY A C 1
ATOM 3502 O O . GLY A 1 492 ? 13.335 -13.890 -50.017 1.00 77.44 492 GLY A O 1
ATOM 3503 N N . ALA A 1 493 ? 15.429 -13.573 -49.330 1.00 71.50 493 ALA A N 1
ATOM 3504 C CA . ALA A 1 493 ? 15.303 -12.120 -49.303 1.00 71.50 493 ALA A CA 1
ATOM 3505 C C . ALA A 1 493 ? 15.255 -11.504 -50.719 1.00 71.50 493 ALA A C 1
ATOM 3507 O O . ALA A 1 493 ? 16.038 -11.869 -51.596 1.00 71.50 493 ALA A O 1
ATOM 3508 N N . ASN A 1 494 ? 14.356 -10.535 -50.926 1.00 69.69 494 ASN A N 1
ATOM 3509 C CA . ASN A 1 494 ? 14.106 -9.898 -52.233 1.00 69.69 494 ASN A CA 1
ATOM 3510 C C . ASN A 1 494 ? 15.095 -8.765 -52.575 1.00 69.69 494 ASN A C 1
ATOM 3512 O O . ASN A 1 494 ? 15.089 -8.251 -53.695 1.00 69.69 494 ASN A O 1
ATOM 3516 N N . GLY A 1 495 ? 15.940 -8.370 -51.618 1.00 74.56 495 GLY A N 1
ATOM 3517 C CA . GLY A 1 495 ? 16.914 -7.289 -51.759 1.00 74.56 495 GLY A CA 1
ATOM 3518 C C . GLY A 1 495 ? 18.366 -7.766 -51.683 1.00 74.56 495 GLY A C 1
ATOM 3519 O O . GLY A 1 495 ? 18.878 -8.443 -52.574 1.00 74.56 495 GLY A O 1
ATOM 3520 N N . VAL A 1 496 ? 19.073 -7.347 -50.634 1.00 86.88 496 VAL A N 1
ATOM 3521 C CA . VAL A 1 496 ? 20.490 -7.673 -50.405 1.00 86.88 496 VAL A CA 1
ATOM 3522 C C . VAL A 1 496 ? 20.589 -8.768 -49.339 1.00 86.88 496 VAL A C 1
ATOM 3524 O O . VAL A 1 496 ? 19.908 -8.708 -48.321 1.00 86.88 496 VAL A O 1
ATOM 3527 N N . GLY A 1 497 ? 21.446 -9.772 -49.539 1.00 89.19 497 GLY A N 1
ATOM 3528 C CA . GLY A 1 497 ? 21.664 -10.808 -48.526 1.00 89.19 497 GLY A CA 1
ATOM 3529 C C . GLY A 1 497 ? 22.291 -10.217 -47.264 1.00 89.19 497 GLY A C 1
ATOM 3530 O O . GLY A 1 497 ? 21.733 -10.314 -46.172 1.00 89.19 497 GLY A O 1
ATOM 3531 N N . VAL A 1 498 ? 23.428 -9.540 -47.440 1.00 93.75 498 VAL A N 1
ATOM 3532 C CA . VAL A 1 498 ? 24.150 -8.848 -46.365 1.00 93.75 498 VAL A CA 1
ATOM 3533 C C . VAL A 1 498 ? 24.603 -7.471 -46.841 1.00 93.75 498 VAL A C 1
ATOM 3535 O O . VAL A 1 498 ? 25.285 -7.357 -47.860 1.00 93.75 498 VAL A O 1
ATOM 3538 N N . MET A 1 499 ? 24.263 -6.430 -46.087 1.00 91.88 499 MET A N 1
ATOM 3539 C CA . MET A 1 499 ? 24.811 -5.083 -46.233 1.00 91.88 499 MET A CA 1
ATOM 3540 C C . MET A 1 499 ? 25.727 -4.793 -45.042 1.00 91.88 499 MET A C 1
ATOM 3542 O O . MET A 1 499 ? 25.264 -4.871 -43.911 1.00 91.88 499 MET A O 1
ATOM 3546 N N . HIS A 1 500 ? 27.009 -4.483 -45.267 1.00 91.00 500 HIS A N 1
ATOM 3547 C CA . HIS A 1 500 ? 27.977 -4.326 -44.169 1.00 91.00 500 HIS A CA 1
ATOM 3548 C C . HIS A 1 500 ? 28.932 -3.132 -44.327 1.00 91.00 500 HIS A C 1
ATOM 3550 O O . HIS A 1 500 ? 29.305 -2.760 -45.439 1.00 91.00 500 HIS A O 1
ATOM 3556 N N . ASN A 1 501 ? 29.386 -2.572 -43.204 1.00 90.94 501 ASN A N 1
ATOM 3557 C CA . ASN A 1 501 ? 30.378 -1.485 -43.131 1.00 90.94 501 ASN A CA 1
ATOM 3558 C C . ASN A 1 501 ? 31.847 -1.966 -43.256 1.00 90.94 501 ASN A C 1
ATOM 3560 O O . ASN A 1 501 ? 32.740 -1.189 -43.594 1.00 90.94 501 ASN A O 1
ATOM 3564 N N . GLY A 1 502 ? 32.103 -3.263 -43.045 1.00 90.69 502 GLY A N 1
ATOM 3565 C CA . GLY A 1 502 ? 33.442 -3.871 -43.115 1.00 90.69 502 GLY A CA 1
ATOM 3566 C C . GLY A 1 502 ? 34.136 -4.080 -41.766 1.00 90.69 502 GLY A C 1
ATOM 3567 O O . GLY A 1 502 ? 35.284 -4.505 -41.762 1.00 90.69 502 GLY A O 1
ATOM 3568 N N . LEU A 1 503 ? 33.455 -3.824 -40.645 1.00 90.94 503 LEU A N 1
ATOM 3569 C CA . LEU A 1 503 ? 33.979 -3.993 -39.280 1.00 90.94 503 LEU A CA 1
ATOM 3570 C C . LEU A 1 503 ? 33.583 -5.334 -38.631 1.00 90.94 503 LEU A C 1
ATOM 3572 O O . LEU A 1 503 ? 33.688 -5.496 -37.416 1.00 90.94 503 LEU A O 1
ATOM 3576 N N . PHE A 1 504 ? 33.104 -6.288 -39.432 1.00 92.75 504 PHE A N 1
ATOM 3577 C CA . PHE A 1 504 ? 32.614 -7.585 -38.969 1.00 92.75 504 PHE A CA 1
ATOM 3578 C C . PHE A 1 504 ? 33.446 -8.739 -39.512 1.00 92.75 504 PHE A C 1
ATOM 3580 O O . PHE A 1 504 ? 33.795 -8.760 -40.695 1.00 92.75 504 PHE A O 1
ATOM 3587 N N . GLN A 1 505 ? 33.659 -9.749 -38.671 1.00 91.75 505 GLN A N 1
ATOM 3588 C CA . GLN A 1 505 ? 34.023 -11.081 -39.141 1.00 91.75 505 GLN A CA 1
ATOM 3589 C C . GLN A 1 505 ? 32.756 -11.778 -39.654 1.00 91.75 505 GLN A C 1
ATOM 3591 O O . GLN A 1 505 ? 31.820 -12.002 -38.887 1.00 91.75 505 GLN A O 1
ATOM 3596 N N . LEU A 1 506 ? 32.714 -12.079 -40.954 1.00 93.50 506 LEU A N 1
ATOM 3597 C CA . LEU A 1 506 ? 31.530 -12.611 -41.632 1.00 93.50 506 LEU A CA 1
ATOM 3598 C C . LEU A 1 506 ? 31.754 -14.058 -42.087 1.00 93.50 506 LEU A C 1
ATOM 3600 O O . LEU A 1 506 ? 32.489 -14.302 -43.040 1.00 93.50 506 LEU A O 1
ATOM 3604 N N . ASP A 1 507 ? 31.061 -14.995 -41.448 1.00 95.69 507 ASP A N 1
ATOM 3605 C CA . ASP A 1 507 ? 30.827 -16.361 -41.921 1.00 95.69 507 ASP A CA 1
ATOM 3606 C C . ASP A 1 507 ? 29.312 -16.547 -42.128 1.00 95.69 507 ASP A C 1
ATOM 3608 O O . ASP A 1 507 ? 28.562 -16.925 -41.222 1.00 95.69 507 ASP A O 1
ATOM 3612 N N . VAL A 1 508 ? 28.846 -16.160 -43.325 1.00 95.62 508 VAL A N 1
ATOM 3613 C CA . VAL A 1 508 ? 27.425 -16.133 -43.709 1.00 95.62 508 VAL A CA 1
ATOM 3614 C C . VAL A 1 508 ? 27.222 -16.848 -45.047 1.00 95.62 508 VAL A C 1
ATOM 3616 O O . VAL A 1 508 ? 27.785 -16.452 -46.068 1.00 95.62 508 VAL A O 1
ATOM 3619 N N . ARG A 1 509 ? 26.357 -17.867 -45.074 1.00 96.00 509 ARG A N 1
ATOM 3620 C CA . ARG A 1 509 ? 25.939 -18.574 -46.294 1.00 96.00 509 ARG A CA 1
ATOM 3621 C C . ARG A 1 509 ? 24.760 -17.869 -46.959 1.00 96.00 509 ARG A C 1
ATOM 3623 O O . ARG A 1 509 ? 23.667 -17.832 -46.398 1.00 96.00 509 ARG A O 1
ATOM 3630 N N . THR A 1 510 ? 24.943 -17.356 -48.172 1.00 93.94 510 THR A N 1
ATOM 3631 C CA . THR A 1 510 ? 23.844 -16.783 -48.961 1.00 93.94 510 THR A CA 1
ATOM 3632 C C . THR A 1 510 ? 24.121 -16.846 -50.462 1.00 93.94 510 THR A C 1
ATOM 3634 O O . THR A 1 510 ? 25.267 -16.738 -50.889 1.00 93.94 510 THR A O 1
ATOM 3637 N N . ALA A 1 511 ? 23.065 -17.023 -51.262 1.00 89.50 511 ALA A N 1
ATOM 3638 C CA . ALA A 1 511 ? 23.113 -16.885 -52.722 1.00 89.50 511 ALA A CA 1
ATOM 3639 C C . ALA A 1 511 ? 22.796 -15.448 -53.190 1.00 89.50 511 ALA A C 1
ATOM 3641 O O . ALA A 1 511 ? 22.832 -15.161 -54.385 1.00 89.50 511 ALA A O 1
ATOM 3642 N N . LEU A 1 512 ? 22.453 -14.555 -52.256 1.00 90.31 512 LEU A N 1
ATOM 3643 C CA . LEU A 1 512 ? 22.065 -13.174 -52.525 1.00 90.31 512 LEU A CA 1
ATOM 3644 C C . LEU A 1 512 ? 23.278 -12.233 -52.494 1.00 90.31 512 LEU A C 1
ATOM 3646 O O . LEU A 1 512 ? 24.307 -12.569 -51.903 1.00 90.31 512 LEU A O 1
ATOM 3650 N N . PRO A 1 513 ? 23.175 -11.027 -53.085 1.00 90.62 513 PRO A N 1
ATOM 3651 C CA . PRO A 1 513 ? 24.283 -10.081 -53.101 1.00 90.62 513 PRO A CA 1
ATOM 3652 C C . PRO A 1 513 ? 24.763 -9.723 -51.690 1.00 90.62 513 PRO A C 1
ATOM 3654 O O . PRO A 1 513 ? 23.958 -9.356 -50.833 1.00 90.62 513 PRO A O 1
ATOM 3657 N N . VAL A 1 514 ? 26.079 -9.760 -51.479 1.00 91.81 514 VAL A N 1
ATOM 3658 C CA . VAL A 1 514 ? 26.746 -9.163 -50.315 1.00 91.81 514 VAL A CA 1
ATOM 3659 C C . VAL A 1 514 ? 27.314 -7.821 -50.755 1.00 91.81 514 VAL A C 1
ATOM 3661 O O . VAL A 1 514 ? 28.155 -7.764 -51.653 1.00 91.81 514 VAL A O 1
ATOM 3664 N N . LYS A 1 515 ? 26.816 -6.728 -50.174 1.00 90.25 515 LYS A N 1
ATOM 3665 C CA . LYS A 1 515 ? 27.204 -5.365 -50.543 1.00 90.25 515 LYS A CA 1
ATOM 3666 C C . LYS A 1 515 ? 27.889 -4.675 -49.378 1.00 90.25 515 LYS A C 1
ATOM 3668 O O . LYS A 1 515 ? 27.391 -4.663 -48.253 1.00 90.25 515 LYS A O 1
ATOM 3673 N N . ARG A 1 516 ? 29.002 -4.015 -49.676 1.00 83.81 516 ARG A N 1
ATOM 3674 C CA . ARG A 1 516 ? 29.592 -3.062 -48.747 1.00 83.81 516 ARG A CA 1
ATOM 3675 C C . ARG A 1 516 ? 28.766 -1.780 -48.796 1.00 83.81 516 ARG A C 1
ATOM 3677 O O . ARG A 1 516 ? 28.609 -1.201 -49.871 1.00 83.81 516 ARG A O 1
ATOM 3684 N N . ALA A 1 517 ? 28.210 -1.364 -47.663 1.00 73.38 517 ALA A N 1
ATOM 3685 C CA . ALA A 1 517 ? 27.601 -0.047 -47.552 1.00 73.38 517 ALA A CA 1
ATOM 3686 C C . ALA A 1 517 ? 28.695 1.008 -47.801 1.00 73.38 517 ALA A C 1
ATOM 3688 O O . ALA A 1 517 ? 29.825 0.804 -47.341 1.00 73.38 517 ALA A O 1
ATOM 3689 N N . PRO A 1 518 ? 28.420 2.094 -48.547 1.00 55.91 518 PRO A N 1
ATOM 3690 C CA . PRO A 1 518 ? 29.393 3.159 -48.738 1.00 55.91 518 PRO A CA 1
ATOM 3691 C C . PRO A 1 518 ? 29.811 3.678 -47.364 1.00 55.91 518 PRO A C 1
ATOM 3693 O O . PRO A 1 518 ? 29.010 4.249 -46.629 1.00 55.91 518 PRO A O 1
ATOM 3696 N N . SER A 1 519 ? 31.065 3.418 -46.998 1.00 47.53 519 SER A N 1
ATOM 3697 C CA . SER A 1 519 ? 31.656 3.985 -45.800 1.00 47.53 519 SER A CA 1
ATOM 3698 C C . SER A 1 519 ? 31.738 5.485 -46.017 1.00 47.53 519 SER A C 1
ATOM 3700 O O . SER A 1 519 ? 32.467 5.933 -46.907 1.00 47.53 519 SER A O 1
ATOM 3702 N N . THR A 1 520 ? 31.029 6.270 -45.214 1.00 42.22 520 THR A N 1
ATOM 3703 C CA . THR A 1 520 ? 31.431 7.657 -44.993 1.00 42.22 520 THR A CA 1
ATOM 3704 C C . THR A 1 520 ? 32.908 7.598 -44.578 1.00 42.22 520 THR A C 1
ATOM 3706 O O . THR A 1 520 ? 33.217 6.853 -43.643 1.00 42.22 520 THR A O 1
ATOM 3709 N N . PRO A 1 521 ? 33.847 8.226 -45.314 1.00 36.03 521 PRO A N 1
ATOM 3710 C CA . PRO A 1 521 ? 35.264 8.121 -44.996 1.00 36.03 521 PRO A CA 1
ATOM 3711 C C . PRO A 1 521 ? 35.468 8.555 -43.548 1.00 36.03 521 PRO A C 1
ATOM 3713 O O . PRO A 1 521 ? 35.005 9.626 -43.154 1.00 36.03 521 PRO A O 1
ATOM 3716 N N . SER A 1 522 ? 36.132 7.711 -42.758 1.00 46.34 522 SER A N 1
ATOM 3717 C CA . SER A 1 522 ? 36.609 8.131 -41.4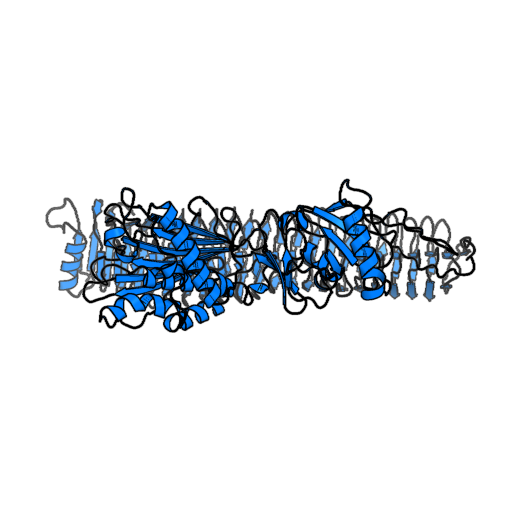50 1.00 46.34 522 SER A CA 1
ATOM 3718 C C . SER A 1 522 ? 37.614 9.253 -41.691 1.00 46.34 522 SER A C 1
ATOM 3720 O O . SER A 1 522 ? 38.694 9.003 -42.231 1.00 46.34 522 SER A O 1
ATOM 3722 N N . SER A 1 523 ? 37.263 10.485 -41.327 1.00 30.25 523 SER A N 1
ATOM 3723 C CA . SER A 1 523 ? 38.282 11.481 -41.011 1.00 30.25 523 SER A CA 1
ATOM 3724 C C . SER A 1 523 ? 39.218 10.858 -39.976 1.00 30.25 523 SER A C 1
ATOM 3726 O O . SER A 1 523 ? 38.727 10.143 -39.094 1.00 30.25 523 SER A O 1
ATOM 3728 N N . ASP A 1 524 ? 40.534 11.090 -40.099 1.00 30.89 524 ASP A N 1
ATOM 3729 C CA . ASP A 1 524 ? 41.484 10.861 -39.002 1.00 30.89 524 ASP A CA 1
ATOM 3730 C C . ASP A 1 524 ? 40.781 11.234 -37.714 1.00 30.89 524 ASP A C 1
ATOM 3732 O O . ASP A 1 524 ? 40.284 12.350 -37.629 1.00 30.89 524 ASP A O 1
ATOM 3736 N N . VAL A 1 525 ? 40.654 10.273 -36.800 1.00 33.91 525 VAL A N 1
ATOM 3737 C CA . VAL A 1 525 ? 39.886 10.393 -35.564 1.00 33.91 525 VAL A CA 1
ATOM 3738 C C . VAL A 1 525 ? 40.266 11.734 -34.906 1.00 33.91 525 VAL A C 1
ATOM 3740 O O . VAL A 1 525 ? 41.303 11.777 -34.239 1.00 33.91 525 VAL A O 1
ATOM 3743 N N . PRO A 1 526 ? 39.447 12.820 -34.957 1.00 32.94 526 PRO A N 1
ATOM 3744 C CA . PRO A 1 526 ? 39.248 13.479 -33.687 1.00 32.94 526 PRO A CA 1
ATOM 3745 C C . PRO A 1 526 ? 38.679 12.353 -32.843 1.00 32.94 526 PRO A C 1
ATOM 3747 O O . PRO A 1 526 ? 37.884 11.555 -33.343 1.00 32.94 526 PRO A O 1
ATOM 3750 N N . THR A 1 527 ? 39.118 12.187 -31.607 1.00 27.89 527 THR A N 1
ATOM 3751 C CA . THR A 1 527 ? 38.374 11.334 -30.694 1.00 27.89 527 THR A CA 1
ATOM 3752 C C . THR A 1 527 ? 36.935 11.838 -30.750 1.00 27.89 527 THR A C 1
ATOM 3754 O O . THR A 1 527 ? 36.605 12.825 -30.098 1.00 27.89 527 THR A O 1
ATOM 3757 N N . THR A 1 528 ? 36.078 11.228 -31.574 1.00 29.81 528 THR A N 1
ATOM 3758 C CA . THR A 1 528 ? 34.655 11.476 -31.556 1.00 29.81 528 THR A CA 1
ATOM 3759 C C . THR A 1 528 ? 34.238 10.679 -30.352 1.00 29.81 528 THR A C 1
ATOM 3761 O O . THR A 1 528 ? 33.782 9.540 -30.407 1.00 29.81 528 THR A O 1
ATOM 3764 N N . ILE A 1 529 ? 34.484 11.297 -29.202 1.00 29.77 529 ILE A N 1
ATOM 3765 C CA . ILE A 1 529 ? 33.587 11.181 -28.090 1.00 29.77 529 ILE A CA 1
ATOM 3766 C C . ILE A 1 529 ? 32.234 11.483 -28.730 1.00 29.77 529 ILE A C 1
ATOM 3768 O O . ILE A 1 529 ? 31.915 12.640 -29.001 1.00 29.77 529 ILE A O 1
ATOM 3772 N N . ASN A 1 530 ? 31.462 10.438 -29.034 1.00 30.58 530 ASN A N 1
ATOM 3773 C CA . ASN A 1 530 ? 30.019 10.558 -29.116 1.00 30.58 530 ASN A CA 1
ATOM 3774 C C . ASN A 1 530 ? 29.578 10.962 -27.707 1.00 30.58 530 ASN A C 1
ATOM 3776 O O . ASN A 1 530 ? 29.124 10.151 -26.899 1.00 30.58 530 ASN A O 1
ATOM 3780 N N . ASN A 1 531 ? 29.788 12.237 -27.391 1.00 33.22 531 ASN A N 1
ATOM 3781 C CA . ASN A 1 531 ? 29.043 12.937 -26.384 1.00 33.22 531 ASN A CA 1
ATOM 3782 C C . ASN A 1 531 ? 27.669 13.113 -27.025 1.00 33.22 531 ASN A C 1
ATOM 3784 O O . ASN A 1 531 ? 27.364 14.150 -27.600 1.00 33.22 531 ASN A O 1
ATOM 3788 N N . PHE A 1 532 ? 26.837 12.073 -26.897 1.00 36.41 532 PHE A N 1
ATOM 3789 C CA . PHE A 1 532 ? 25.379 12.150 -27.077 1.00 36.41 532 PHE A CA 1
ATOM 3790 C C . PHE A 1 532 ? 24.731 13.186 -26.150 1.00 36.41 532 PHE A C 1
ATOM 3792 O O . PHE A 1 532 ? 23.542 13.463 -26.226 1.00 36.41 532 PHE A O 1
ATOM 3799 N N . TYR A 1 533 ? 25.534 13.808 -25.304 1.00 41.66 533 TYR A N 1
ATOM 3800 C CA . TYR A 1 533 ? 25.229 15.024 -24.605 1.00 41.66 533 TYR A CA 1
ATOM 3801 C C . TYR A 1 533 ? 25.508 16.223 -25.526 1.00 41.66 533 TYR A C 1
ATOM 3803 O O . TYR A 1 533 ? 26.396 17.033 -25.268 1.00 41.66 533 TYR A O 1
ATOM 3811 N N . GLY A 1 534 ? 24.679 16.407 -26.562 1.00 45.28 534 GLY A N 1
ATOM 3812 C CA . GLY A 1 534 ? 24.138 17.762 -26.690 1.00 45.28 534 GLY A CA 1
ATOM 3813 C C . GLY A 1 534 ? 23.500 18.029 -25.327 1.00 45.28 534 GLY A C 1
ATOM 3814 O O . GLY A 1 534 ? 22.750 17.160 -24.882 1.00 45.28 534 GLY A O 1
ATOM 3815 N N . PRO A 1 535 ? 23.913 19.059 -24.574 1.00 46.97 535 PRO A N 1
ATOM 3816 C CA . PRO A 1 535 ? 23.666 19.068 -23.142 1.00 46.97 535 PRO A CA 1
ATOM 3817 C C . PRO A 1 535 ? 22.172 18.912 -22.871 1.00 46.97 535 PRO A C 1
ATOM 3819 O O . PRO A 1 535 ? 21.363 19.753 -23.257 1.00 46.97 535 PRO A O 1
ATOM 3822 N N . VAL A 1 536 ? 21.812 17.782 -22.260 1.00 47.53 536 VAL A N 1
ATOM 3823 C CA . VAL A 1 536 ? 20.449 17.527 -21.814 1.00 47.53 536 VAL A CA 1
ATOM 3824 C C . VAL A 1 536 ? 20.347 18.156 -20.445 1.00 47.53 536 VAL A C 1
ATOM 3826 O O . VAL A 1 536 ? 20.931 17.692 -19.465 1.00 47.53 536 VAL A O 1
ATOM 3829 N N . PHE A 1 537 ? 19.641 19.271 -20.404 1.00 47.31 537 PHE A N 1
ATOM 3830 C CA . PHE A 1 537 ? 19.458 20.035 -19.195 1.00 47.31 537 PHE A CA 1
ATOM 3831 C C . PHE A 1 537 ? 18.302 19.439 -18.393 1.00 47.31 537 PHE A C 1
ATOM 3833 O O . PHE A 1 537 ? 17.134 19.670 -18.690 1.00 47.31 537 PHE A O 1
ATOM 3840 N N . HIS A 1 538 ? 18.627 18.679 -17.349 1.00 34.56 538 HIS A N 1
ATOM 3841 C CA . HIS A 1 538 ? 17.658 18.158 -16.375 1.00 34.56 538 HIS A CA 1
ATOM 3842 C C . HIS A 1 538 ? 17.150 19.245 -15.393 1.00 34.56 538 HIS A C 1
ATOM 3844 O O . HIS A 1 538 ? 16.770 18.951 -14.263 1.00 34.56 538 HIS A O 1
ATOM 3850 N N . GLY A 1 539 ? 17.158 20.510 -15.831 1.00 41.22 539 GLY A N 1
ATOM 3851 C CA . GLY A 1 539 ? 16.808 21.717 -15.080 1.00 41.22 539 GLY A CA 1
ATOM 3852 C C . GLY A 1 539 ? 17.179 22.994 -15.862 1.00 41.22 539 GLY A C 1
ATOM 3853 O O . GLY A 1 539 ? 17.773 22.894 -16.933 1.00 41.22 539 GLY A O 1
ATOM 3854 N N . PRO A 1 540 ? 16.832 24.204 -15.387 1.00 42.38 540 PRO A N 1
ATOM 3855 C CA . PRO A 1 540 ? 17.128 25.455 -16.095 1.00 42.38 540 PRO A CA 1
ATOM 3856 C C . PRO A 1 540 ? 18.635 25.754 -16.141 1.00 42.38 540 PRO A C 1
ATOM 3858 O O . PRO A 1 540 ? 19.298 25.679 -15.111 1.00 42.38 540 PRO A O 1
ATOM 3861 N N . VAL A 1 541 ? 19.177 26.167 -17.296 1.00 45.22 541 VAL A N 1
ATOM 3862 C CA . VAL A 1 541 ? 20.612 26.499 -17.446 1.00 45.22 541 VAL A CA 1
ATOM 3863 C C . VAL A 1 541 ? 20.805 27.897 -18.027 1.00 45.22 541 VAL A C 1
ATOM 3865 O O . VAL A 1 541 ? 20.063 28.313 -18.916 1.00 45.22 541 VAL A O 1
ATOM 3868 N N . ARG A 1 542 ? 21.778 28.650 -17.491 1.00 47.84 542 ARG A N 1
ATOM 3869 C CA . ARG A 1 542 ? 22.045 30.060 -17.830 1.00 47.84 542 ARG A CA 1
ATOM 3870 C C . ARG A 1 542 ? 23.539 30.301 -18.091 1.00 47.84 542 ARG A C 1
ATOM 3872 O O . ARG A 1 542 ? 24.383 29.675 -17.465 1.00 47.84 542 ARG A O 1
ATOM 3879 N N . ASP A 1 543 ? 23.833 31.211 -19.023 1.00 43.88 543 ASP A N 1
ATOM 3880 C CA . ASP A 1 543 ? 25.164 31.758 -19.352 1.00 43.88 543 ASP A CA 1
ATOM 3881 C C . ASP A 1 543 ? 26.273 30.761 -19.778 1.00 43.88 543 ASP A C 1
ATOM 3883 O O . ASP A 1 543 ? 27.464 30.974 -19.548 1.00 43.88 543 ASP A O 1
ATOM 3887 N N . VAL A 1 544 ? 25.910 29.695 -20.500 1.00 49.16 544 VAL A N 1
ATOM 3888 C CA . VAL A 1 544 ? 26.871 28.751 -21.107 1.00 49.16 544 VAL A CA 1
ATOM 3889 C C . VAL A 1 544 ? 27.154 29.091 -22.571 1.00 49.16 544 VAL A C 1
ATOM 3891 O O . VAL A 1 544 ? 26.239 29.336 -23.353 1.00 49.16 544 VAL A O 1
ATOM 3894 N N . GLN A 1 545 ? 28.426 29.029 -22.974 1.00 51.47 545 GLN A N 1
ATOM 3895 C CA . GLN A 1 545 ? 28.818 28.948 -24.384 1.00 51.47 545 GLN A CA 1
ATOM 3896 C C . GLN A 1 545 ? 29.336 27.548 -24.666 1.00 51.47 545 GLN A C 1
ATOM 3898 O O . GLN A 1 545 ? 30.308 27.103 -24.058 1.00 51.47 545 GLN A O 1
ATOM 3903 N N . LEU A 1 546 ? 28.680 26.870 -25.598 1.00 56.69 546 LEU A N 1
ATOM 3904 C CA . LEU A 1 546 ? 28.954 25.487 -25.943 1.00 56.69 546 LEU A CA 1
ATOM 3905 C C . LEU A 1 546 ? 29.463 25.455 -27.377 1.00 56.69 546 LEU A C 1
ATOM 3907 O O . LEU A 1 546 ? 28.758 25.856 -28.300 1.00 56.69 546 LEU A O 1
ATOM 3911 N N . ALA A 1 547 ? 30.693 24.992 -27.554 1.00 51.28 547 ALA A N 1
ATOM 3912 C CA . ALA A 1 547 ? 31.195 24.583 -28.853 1.00 51.28 547 ALA A CA 1
ATOM 3913 C C . ALA A 1 547 ? 31.203 23.054 -28.855 1.00 51.28 547 ALA A C 1
ATOM 3915 O O . ALA A 1 547 ? 31.929 22.442 -28.074 1.00 51.28 547 ALA A O 1
ATOM 3916 N N . TRP A 1 548 ? 30.371 22.436 -29.692 1.00 51.59 548 TRP A N 1
ATOM 3917 C CA . TRP A 1 548 ? 30.283 20.981 -29.813 1.00 51.59 548 TRP A CA 1
ATOM 3918 C C . TRP A 1 548 ? 30.620 20.566 -31.255 1.00 51.59 548 TRP A C 1
ATOM 3920 O O . TRP A 1 548 ? 30.340 21.314 -32.188 1.00 51.59 548 TRP A O 1
ATOM 3930 N N . ASN A 1 549 ? 31.245 19.397 -31.432 1.00 45.53 549 ASN A N 1
ATOM 3931 C CA . ASN A 1 549 ? 31.669 18.827 -32.725 1.00 45.53 549 ASN A CA 1
ATOM 3932 C C . ASN A 1 549 ? 32.705 19.647 -33.533 1.00 45.53 549 ASN A C 1
ATOM 3934 O O . ASN A 1 549 ? 32.511 19.876 -34.723 1.00 45.53 549 ASN A O 1
ATOM 3938 N N . ASN A 1 550 ? 33.794 20.110 -32.905 1.00 46.22 550 ASN A N 1
ATOM 3939 C CA . ASN A 1 550 ? 34.867 20.850 -33.593 1.00 46.22 550 ASN A CA 1
ATOM 3940 C C . ASN A 1 550 ? 36.235 20.176 -33.385 1.00 46.22 550 ASN A C 1
ATOM 3942 O O . ASN A 1 550 ? 36.536 19.765 -32.266 1.00 46.22 550 ASN A O 1
ATOM 3946 N N . ASP A 1 551 ? 37.076 20.149 -34.427 1.00 41.72 551 ASP A N 1
ATOM 3947 C CA . ASP A 1 551 ? 38.360 19.418 -34.431 1.00 41.72 551 ASP A CA 1
ATOM 3948 C C . ASP A 1 551 ? 39.545 20.208 -33.843 1.00 41.72 551 ASP A C 1
ATOM 3950 O O . ASP A 1 551 ? 40.532 19.623 -33.400 1.00 41.72 551 ASP A O 1
ATOM 3954 N N . ASN A 1 552 ? 39.466 21.544 -33.793 1.00 37.41 552 ASN A N 1
ATOM 3955 C CA . ASN A 1 552 ? 40.402 22.384 -33.043 1.00 37.41 552 ASN A CA 1
ATOM 3956 C C . ASN A 1 552 ? 39.703 23.664 -32.566 1.00 37.41 552 ASN A C 1
ATOM 3958 O O . ASN A 1 552 ? 39.039 24.347 -33.347 1.00 37.41 552 ASN A O 1
ATOM 3962 N N . VAL A 1 553 ? 39.863 24.007 -31.287 1.00 45.28 553 VAL A N 1
ATOM 3963 C CA . VAL A 1 553 ? 39.201 25.158 -30.660 1.00 45.28 553 VAL A CA 1
ATOM 3964 C C . VAL A 1 553 ? 40.238 26.011 -29.933 1.00 45.28 553 VAL A C 1
ATOM 3966 O O . VAL A 1 553 ? 40.773 25.630 -28.896 1.00 45.28 553 VAL A O 1
ATOM 3969 N N . SER A 1 554 ? 40.488 27.215 -30.453 1.00 44.03 554 SER A N 1
ATOM 3970 C CA . SER A 1 554 ? 41.167 28.290 -29.723 1.00 44.03 554 SER A CA 1
ATOM 3971 C C . SER A 1 554 ? 40.108 29.240 -29.175 1.00 44.03 554 SER A C 1
ATOM 3973 O O . SER A 1 554 ? 39.758 30.247 -29.790 1.00 44.03 554 SER A O 1
ATOM 3975 N N . GLN A 1 555 ? 39.536 28.886 -28.025 1.00 47.41 555 GLN A N 1
ATOM 3976 C CA . GLN A 1 555 ? 38.552 29.730 -27.358 1.00 47.41 555 GLN A CA 1
ATOM 3977 C C . GLN A 1 555 ? 39.265 30.657 -26.375 1.00 47.41 555 GLN A C 1
ATOM 3979 O O . GLN A 1 555 ? 39.579 30.290 -25.245 1.00 47.41 555 GLN A O 1
ATOM 3984 N N . ARG A 1 556 ? 39.495 31.905 -26.788 1.00 44.53 556 ARG A N 1
ATOM 3985 C CA . ARG A 1 556 ? 39.620 32.995 -25.818 1.00 44.53 556 ARG A CA 1
ATOM 3986 C C . ARG A 1 556 ? 38.220 33.428 -25.446 1.00 44.53 556 ARG A C 1
ATOM 3988 O O . ARG A 1 556 ? 37.588 34.200 -26.159 1.00 44.53 556 ARG A O 1
ATOM 3995 N N . GLN A 1 557 ? 37.750 32.932 -24.313 1.00 46.59 557 GLN A N 1
ATOM 3996 C CA . GLN A 1 557 ? 36.551 33.469 -23.709 1.00 46.59 557 GLN A CA 1
ATOM 3997 C C . GLN A 1 557 ? 36.914 34.806 -23.064 1.00 46.59 557 GLN A C 1
ATOM 3999 O O . GLN A 1 557 ? 37.286 34.890 -21.896 1.00 46.59 557 GLN A O 1
ATOM 4004 N N . SER A 1 558 ? 36.847 35.883 -23.844 1.00 50.38 558 SER A N 1
ATOM 4005 C CA . SER A 1 558 ? 36.526 37.168 -23.242 1.00 50.38 558 SER A CA 1
ATOM 4006 C C . SER A 1 558 ? 35.129 36.986 -22.672 1.00 50.38 558 SER A C 1
ATOM 4008 O O . SER A 1 558 ? 34.182 36.858 -23.449 1.00 50.38 558 SER A O 1
ATOM 4010 N N . SER A 1 559 ? 35.011 36.866 -21.346 1.00 53.28 559 SER A N 1
ATOM 4011 C CA . SER A 1 559 ? 33.697 36.878 -20.712 1.00 53.28 559 SER A CA 1
ATOM 4012 C C . SER A 1 559 ? 32.940 38.086 -21.276 1.00 53.28 559 SER A C 1
ATOM 4014 O O . SER A 1 559 ? 33.414 39.210 -21.086 1.00 53.28 559 SER A O 1
ATOM 4016 N N . PRO A 1 560 ? 31.815 37.892 -21.993 1.00 66.75 560 PRO A N 1
ATOM 4017 C CA . PRO A 1 560 ? 31.006 39.020 -22.450 1.00 66.75 560 PRO A CA 1
ATOM 4018 C C . PRO A 1 560 ? 30.400 39.754 -21.248 1.00 66.75 560 PRO A C 1
ATOM 4020 O O . PRO A 1 560 ? 29.953 40.892 -21.356 1.00 66.75 560 PRO A O 1
ATOM 4023 N N . PHE A 1 561 ? 30.398 39.091 -20.091 1.00 81.12 561 PHE A N 1
ATOM 4024 C CA . PHE A 1 561 ? 29.948 39.629 -18.834 1.00 81.12 561 PHE A CA 1
ATOM 4025 C C . PHE A 1 561 ? 31.061 40.418 -18.178 1.00 81.12 561 PHE A C 1
ATOM 4027 O O . PHE A 1 561 ? 32.188 39.949 -17.996 1.00 81.12 561 PHE A O 1
ATOM 4034 N N . GLU A 1 562 ? 30.705 41.614 -17.756 1.00 86.00 562 GLU A N 1
ATOM 4035 C CA . GLU A 1 562 ? 31.522 42.386 -16.853 1.00 86.00 562 GLU A CA 1
ATOM 4036 C C . GLU A 1 562 ? 31.042 42.182 -15.419 1.00 86.00 562 GLU A C 1
ATOM 4038 O O . GLU A 1 562 ? 29.847 42.043 -15.138 1.00 86.00 562 GLU A O 1
ATOM 4043 N N . VAL A 1 563 ? 31.990 42.212 -14.486 1.00 88.75 563 VAL A N 1
ATOM 4044 C CA . VAL A 1 563 ? 31.689 42.124 -13.057 1.00 88.75 563 VAL A CA 1
ATOM 4045 C C . VAL A 1 563 ? 30.732 43.249 -12.659 1.00 88.75 563 VAL A C 1
ATOM 4047 O O . VAL A 1 563 ? 31.017 44.432 -12.895 1.00 88.75 563 VAL A O 1
ATOM 4050 N N . GLY A 1 564 ? 29.600 42.861 -12.069 1.00 87.19 564 GLY A N 1
ATOM 4051 C CA . GLY A 1 564 ? 28.554 43.757 -11.591 1.00 87.19 564 GLY A CA 1
ATOM 4052 C C . GLY A 1 564 ? 27.673 44.390 -12.678 1.00 87.19 564 GLY A C 1
ATOM 4053 O O . GLY A 1 564 ? 27.032 45.404 -12.403 1.00 87.19 564 GLY A O 1
ATOM 4054 N N . VAL A 1 565 ? 27.653 43.854 -13.906 1.00 86.38 565 VAL A N 1
ATOM 4055 C CA . VAL A 1 565 ? 26.804 44.336 -15.015 1.00 86.38 565 VAL A CA 1
ATOM 4056 C C . VAL A 1 565 ? 25.642 43.369 -15.274 1.00 86.38 565 VAL A C 1
ATOM 4058 O O . VAL A 1 565 ? 25.854 42.168 -15.408 1.00 86.38 565 VAL A O 1
ATOM 4061 N N . GLY A 1 566 ? 24.416 43.905 -15.341 1.00 86.00 566 GLY A N 1
ATOM 4062 C CA . GLY A 1 566 ? 23.171 43.170 -15.620 1.00 86.00 566 GLY A CA 1
ATOM 4063 C C . GLY A 1 566 ? 21.961 43.731 -14.857 1.00 86.00 566 GLY A C 1
ATOM 4064 O O . GLY A 1 566 ? 20.920 43.995 -15.452 1.00 86.00 566 GLY A O 1
ATOM 4065 N N . VAL A 1 567 ? 22.138 44.049 -13.568 1.00 84.00 567 VAL A N 1
ATOM 4066 C CA . VAL A 1 567 ? 21.160 44.776 -12.734 1.00 84.00 567 VAL A CA 1
ATOM 4067 C C . VAL A 1 567 ? 21.735 46.150 -12.340 1.00 84.00 567 VAL A C 1
ATOM 4069 O O . VAL A 1 567 ? 22.903 46.221 -11.947 1.00 84.00 567 VAL A O 1
ATOM 4072 N N . PRO A 1 568 ? 20.972 47.259 -12.434 1.00 79.31 568 PRO A N 1
ATOM 4073 C CA . PRO A 1 568 ? 21.454 48.586 -12.044 1.00 79.31 568 PRO A CA 1
ATOM 4074 C C . PRO A 1 568 ? 21.836 48.683 -10.556 1.00 79.31 568 PRO A C 1
ATOM 4076 O O . PRO A 1 568 ? 21.196 48.077 -9.703 1.00 79.31 568 PRO A O 1
ATOM 4079 N N . GLY A 1 569 ? 22.840 49.508 -10.235 1.00 79.44 569 GLY A N 1
ATOM 4080 C CA . GLY A 1 569 ? 23.071 50.005 -8.868 1.00 79.44 569 GLY A CA 1
ATOM 4081 C C . GLY A 1 569 ? 24.080 49.256 -7.986 1.00 79.44 569 GLY A C 1
ATOM 4082 O O . GLY A 1 569 ? 24.380 49.755 -6.912 1.00 79.44 569 GLY A O 1
ATOM 4083 N N . ARG A 1 570 ? 24.654 48.118 -8.412 1.00 80.75 570 ARG A N 1
ATOM 4084 C CA . ARG A 1 570 ? 25.599 47.319 -7.582 1.00 80.75 570 ARG A CA 1
ATOM 4085 C C . ARG A 1 570 ? 26.972 47.049 -8.226 1.00 80.75 570 ARG A C 1
ATOM 4087 O O . ARG A 1 570 ? 27.769 46.259 -7.721 1.00 80.75 570 ARG A O 1
ATOM 4094 N N . ARG A 1 571 ? 27.285 47.715 -9.348 1.00 86.25 571 ARG A N 1
ATOM 4095 C CA . ARG A 1 571 ? 28.491 47.442 -10.163 1.00 86.25 571 ARG A CA 1
ATOM 4096 C C . ARG A 1 571 ? 29.812 47.674 -9.422 1.00 86.25 571 ARG A C 1
ATOM 4098 O O . ARG A 1 571 ? 30.750 46.898 -9.592 1.00 86.25 571 ARG A O 1
ATOM 4105 N N . SER A 1 572 ? 29.906 48.747 -8.638 1.00 86.81 572 SER A N 1
ATOM 4106 C CA . SER A 1 572 ? 31.114 49.109 -7.880 1.00 86.81 572 SER A CA 1
ATOM 4107 C C . SER A 1 572 ? 31.437 48.086 -6.788 1.00 86.81 572 SER A C 1
ATOM 4109 O O . SER A 1 572 ? 32.586 47.669 -6.669 1.00 86.81 572 SER A O 1
ATOM 4111 N N . GLU A 1 573 ? 30.425 47.642 -6.042 1.00 88.19 573 GLU A N 1
ATOM 4112 C CA . GLU A 1 573 ? 30.562 46.697 -4.929 1.00 88.19 573 GLU A CA 1
ATOM 4113 C C . GLU A 1 573 ? 31.055 45.320 -5.397 1.00 88.19 573 GLU A C 1
ATOM 4115 O O . GLU A 1 573 ? 32.034 44.798 -4.861 1.00 88.19 573 GLU A O 1
ATOM 4120 N N . PHE A 1 574 ? 30.443 44.761 -6.449 1.00 91.50 574 PHE A N 1
ATOM 4121 C CA . PHE A 1 574 ? 30.842 43.464 -7.013 1.00 91.50 574 PHE A CA 1
ATOM 4122 C C . PHE A 1 574 ? 32.259 43.505 -7.601 1.00 91.50 574 PHE A C 1
ATOM 4124 O O . PHE A 1 574 ? 33.035 42.566 -7.421 1.00 91.50 574 PHE A O 1
ATOM 4131 N N . ARG A 1 575 ? 32.638 44.610 -8.264 1.00 91.06 575 ARG A N 1
ATOM 4132 C CA . ARG A 1 575 ? 34.005 44.801 -8.782 1.00 91.06 575 ARG A CA 1
ATOM 4133 C C . ARG A 1 575 ? 35.040 44.886 -7.671 1.00 91.06 575 ARG A C 1
ATOM 4135 O O . ARG A 1 575 ? 36.100 44.278 -7.798 1.00 91.06 575 ARG A O 1
ATOM 4142 N N . GLY A 1 576 ? 34.732 45.630 -6.608 1.00 89.19 576 GLY A N 1
ATOM 4143 C CA . GLY A 1 576 ? 35.610 45.765 -5.450 1.00 89.19 576 GLY A CA 1
ATOM 4144 C C . GLY A 1 576 ? 35.882 44.417 -4.787 1.00 89.19 576 GLY A C 1
ATOM 4145 O O . GLY A 1 576 ? 37.040 44.070 -4.557 1.00 89.19 576 GLY A O 1
ATOM 4146 N N . LEU A 1 577 ? 34.831 43.622 -4.557 1.00 90.12 577 LEU A N 1
ATOM 4147 C CA . LEU A 1 577 ? 34.968 42.297 -3.954 1.00 90.12 577 LEU A CA 1
ATOM 4148 C C . LEU A 1 577 ? 35.722 41.314 -4.863 1.00 90.12 577 LEU A C 1
ATOM 4150 O O . LEU A 1 577 ? 36.644 40.647 -4.399 1.00 90.12 577 LEU A O 1
ATOM 4154 N N . HIS A 1 578 ? 35.388 41.260 -6.158 1.00 92.38 578 HIS A N 1
ATOM 4155 C CA . HIS A 1 578 ? 36.081 40.398 -7.126 1.00 92.38 578 HIS A CA 1
ATOM 4156 C C . HIS A 1 578 ? 37.585 40.679 -7.178 1.00 92.38 578 HIS A C 1
ATOM 4158 O O . HIS A 1 578 ? 38.391 39.752 -7.113 1.00 92.38 578 HIS A O 1
ATOM 4164 N N . ALA A 1 579 ? 37.969 41.956 -7.254 1.00 88.88 579 ALA A N 1
ATOM 4165 C CA . ALA A 1 579 ? 39.372 42.358 -7.282 1.00 88.88 579 ALA A CA 1
ATOM 4166 C C . ALA A 1 579 ? 40.111 41.951 -6.000 1.00 88.88 579 ALA A C 1
ATOM 4168 O O . ALA A 1 579 ? 41.240 41.475 -6.072 1.00 88.88 579 ALA A O 1
ATOM 4169 N N . ALA A 1 580 ? 39.466 42.091 -4.839 1.00 87.69 580 ALA A N 1
ATOM 4170 C CA . ALA A 1 580 ? 40.066 41.744 -3.555 1.00 87.69 580 ALA A CA 1
ATOM 4171 C C . ALA A 1 580 ? 40.223 40.226 -3.335 1.00 87.69 580 ALA A C 1
ATOM 4173 O O . ALA A 1 580 ? 41.076 39.803 -2.552 1.00 87.69 580 ALA A O 1
ATOM 4174 N N . LEU A 1 581 ? 39.407 39.409 -4.008 1.00 88.00 581 LEU A N 1
ATOM 4175 C CA . LEU A 1 581 ? 39.385 37.952 -3.858 1.00 88.00 581 LEU A CA 1
ATOM 4176 C C . LEU A 1 581 ? 40.176 37.193 -4.929 1.00 88.00 581 LEU A C 1
ATOM 4178 O O . LEU A 1 581 ? 40.580 36.057 -4.668 1.00 88.00 581 LEU A O 1
ATOM 4182 N N . ARG A 1 582 ? 40.430 37.802 -6.096 1.00 86.00 582 ARG A N 1
ATOM 4183 C CA . ARG A 1 582 ? 41.071 37.168 -7.265 1.00 86.00 582 ARG A CA 1
ATOM 4184 C C . ARG A 1 582 ? 42.301 36.334 -6.907 1.00 86.00 582 ARG A C 1
ATOM 4186 O O . ARG A 1 582 ? 42.348 35.149 -7.223 1.00 86.00 582 ARG A O 1
ATOM 4193 N N . ASP A 1 583 ? 43.237 36.933 -6.176 1.00 81.19 583 ASP A N 1
ATOM 4194 C CA . ASP A 1 583 ? 44.517 36.301 -5.835 1.00 81.19 583 ASP A CA 1
ATOM 4195 C C . ASP A 1 583 ? 44.473 35.515 -4.511 1.00 81.19 583 ASP A C 1
ATOM 4197 O O . ASP A 1 583 ? 45.412 34.796 -4.184 1.00 81.19 583 ASP A O 1
ATOM 4201 N N 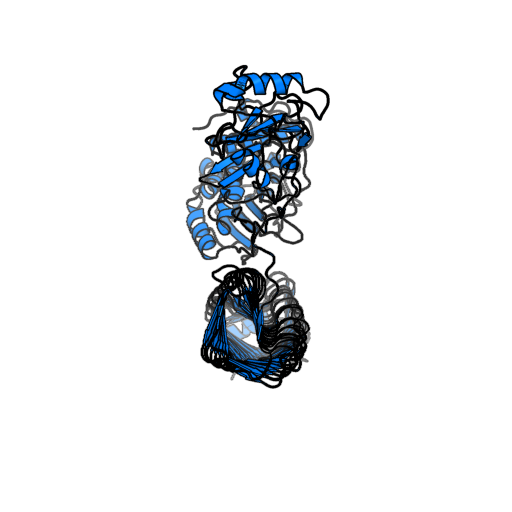. ARG A 1 584 ? 43.391 35.647 -3.727 1.00 81.94 584 ARG A N 1
ATOM 4202 C CA . ARG A 1 584 ? 43.256 35.025 -2.397 1.00 81.94 584 ARG A CA 1
ATOM 4203 C C . ARG A 1 584 ? 42.567 33.670 -2.435 1.00 81.94 584 ARG A C 1
ATOM 4205 O O . ARG A 1 584 ? 42.995 32.754 -1.743 1.00 81.94 584 ARG A O 1
ATOM 4212 N N . VAL A 1 585 ? 41.483 33.570 -3.200 1.00 82.25 585 VAL A N 1
ATOM 4213 C CA . VAL A 1 585 ? 40.644 32.361 -3.271 1.00 82.25 585 VAL A CA 1
ATOM 4214 C C . VAL A 1 585 ? 40.568 31.779 -4.681 1.00 82.25 585 VAL A C 1
ATOM 4216 O O . VAL A 1 585 ? 39.895 30.778 -4.900 1.00 82.25 585 VAL A O 1
ATOM 4219 N N . GLY A 1 586 ? 41.264 32.393 -5.644 1.00 83.25 586 GLY A N 1
ATOM 4220 C CA . GLY A 1 586 ? 41.280 31.913 -7.020 1.00 83.25 586 GLY A CA 1
ATOM 4221 C C . GLY A 1 586 ? 39.955 32.134 -7.747 1.00 83.25 586 GLY A C 1
ATOM 4222 O O . GLY A 1 586 ? 39.549 31.293 -8.545 1.00 83.25 586 GLY A O 1
ATOM 4223 N N . ILE A 1 587 ? 39.263 33.247 -7.480 1.00 87.69 587 ILE A N 1
ATOM 4224 C CA . ILE A 1 587 ? 38.076 33.625 -8.254 1.00 87.69 587 ILE A CA 1
ATOM 4225 C C . ILE A 1 587 ? 38.514 34.174 -9.621 1.00 87.69 587 ILE A C 1
ATOM 4227 O O . ILE A 1 587 ? 39.154 35.222 -9.734 1.00 87.69 587 ILE A O 1
ATOM 4231 N N . GLY A 1 588 ? 38.210 33.420 -10.672 1.00 86.62 588 GLY A N 1
ATOM 4232 C CA . GLY A 1 588 ? 38.526 33.721 -12.064 1.00 86.62 588 GLY A CA 1
ATOM 4233 C C . GLY A 1 588 ? 37.546 34.711 -12.697 1.00 86.62 588 GLY A C 1
ATOM 4234 O O . GLY A 1 588 ? 36.998 35.593 -12.038 1.00 86.62 588 GLY A O 1
ATOM 4235 N N . GLY A 1 589 ? 37.361 34.626 -14.015 1.00 87.69 589 GLY A N 1
ATOM 4236 C CA . GLY A 1 589 ? 36.475 35.538 -14.749 1.00 87.69 589 GLY A CA 1
ATOM 4237 C C . GLY A 1 589 ? 34.985 35.328 -14.429 1.00 87.69 589 GLY A C 1
ATOM 4238 O O . GLY A 1 589 ? 34.599 34.214 -14.061 1.00 87.69 589 GLY A O 1
ATOM 4239 N N . PRO A 1 590 ? 34.138 36.369 -14.581 1.00 89.69 590 PRO A N 1
ATOM 4240 C CA . PRO A 1 590 ? 32.689 36.209 -14.478 1.00 89.69 590 PRO A CA 1
ATOM 4241 C C . PRO A 1 590 ? 32.186 35.204 -15.524 1.00 89.69 590 PRO A C 1
ATOM 4243 O O . PRO A 1 590 ? 32.645 35.188 -16.663 1.00 89.69 590 PRO A O 1
ATOM 4246 N N . ALA A 1 591 ? 31.262 34.347 -15.107 1.00 87.31 591 ALA A N 1
ATOM 4247 C CA . ALA A 1 591 ? 30.632 33.306 -15.910 1.00 87.31 591 ALA A CA 1
ATOM 4248 C C . ALA A 1 591 ? 29.188 33.657 -16.291 1.00 87.31 591 ALA A C 1
ATOM 4250 O O . ALA A 1 591 ? 28.643 33.018 -17.178 1.00 87.31 591 ALA A O 1
ATOM 4251 N N . SER A 1 592 ? 28.587 34.660 -15.638 1.00 89.25 592 SER A N 1
ATOM 4252 C CA . SER A 1 592 ? 27.197 35.071 -15.846 1.00 89.25 592 SER A CA 1
ATOM 4253 C C . SER A 1 592 ? 27.039 36.595 -15.846 1.00 89.25 592 SER A C 1
ATOM 4255 O O . SER A 1 592 ? 27.893 37.317 -15.314 1.00 89.25 592 SER A O 1
ATOM 4257 N N . ALA A 1 593 ? 25.920 37.108 -16.364 1.00 89.44 593 ALA A N 1
ATOM 4258 C CA . ALA A 1 593 ? 25.490 38.472 -16.048 1.00 89.44 593 ALA A CA 1
ATOM 4259 C C . ALA A 1 593 ? 25.027 38.553 -14.580 1.00 89.44 593 ALA A C 1
ATOM 4261 O O . ALA A 1 593 ? 24.607 37.549 -13.989 1.00 89.44 593 ALA A O 1
ATOM 4262 N N . LEU A 1 594 ? 25.086 39.748 -13.983 1.00 92.31 594 LEU A N 1
ATOM 4263 C CA . LEU A 1 594 ? 24.432 39.999 -12.698 1.00 92.31 594 LEU A CA 1
ATOM 4264 C C . LEU A 1 594 ? 22.919 39.870 -12.904 1.00 92.31 594 LEU A C 1
ATOM 4266 O O . LEU A 1 594 ? 22.344 40.615 -13.696 1.00 92.31 594 LEU A O 1
ATOM 4270 N N . HIS A 1 595 ? 22.280 38.939 -12.206 1.00 91.75 595 HIS A N 1
ATOM 4271 C CA . HIS A 1 595 ? 20.855 38.646 -12.351 1.00 91.75 595 HIS A CA 1
ATOM 4272 C C . HIS A 1 595 ? 20.167 38.583 -10.988 1.00 91.75 595 HIS A C 1
ATOM 4274 O O . HIS A 1 595 ? 20.822 38.502 -9.951 1.00 91.75 595 HIS A O 1
ATOM 4280 N N . ARG A 1 596 ? 18.832 38.650 -10.979 1.00 91.12 596 ARG A N 1
ATOM 4281 C CA . ARG A 1 596 ? 18.041 38.483 -9.753 1.00 91.12 596 ARG A CA 1
ATOM 4282 C C . ARG A 1 596 ? 18.043 37.018 -9.323 1.00 91.12 596 ARG A C 1
ATOM 4284 O O . ARG A 1 596 ? 17.799 36.145 -10.154 1.00 91.12 596 ARG A O 1
ATOM 4291 N N . ALA A 1 597 ? 18.277 36.780 -8.041 1.00 90.25 597 ALA A N 1
ATOM 4292 C CA . ALA A 1 597 ? 18.247 35.461 -7.422 1.00 90.25 597 ALA A CA 1
ATOM 4293 C C . ALA A 1 597 ? 17.577 35.594 -6.050 1.00 90.25 597 ALA A C 1
ATOM 4295 O O . ALA A 1 597 ? 18.078 36.327 -5.196 1.00 90.25 597 ALA A O 1
ATOM 4296 N N . GLY A 1 598 ? 16.421 34.951 -5.862 1.00 88.69 598 GLY A N 1
ATOM 4297 C CA . GLY A 1 598 ? 15.595 35.128 -4.666 1.00 88.69 598 GLY A CA 1
ATOM 4298 C C . GLY A 1 598 ? 15.367 36.616 -4.327 1.00 88.69 598 GLY A C 1
ATOM 4299 O O . GLY A 1 598 ? 14.978 37.386 -5.212 1.00 88.69 598 GLY A O 1
ATOM 4300 N N . PRO A 1 599 ? 15.649 37.062 -3.087 1.00 91.75 599 PRO A N 1
ATOM 4301 C CA . PRO A 1 599 ? 15.448 38.454 -2.668 1.00 91.75 599 PRO A CA 1
ATOM 4302 C C . PRO A 1 599 ? 16.519 39.442 -3.150 1.00 91.75 599 PRO A C 1
ATOM 4304 O O . PRO A 1 599 ? 16.408 40.644 -2.905 1.00 91.75 599 PRO A O 1
ATOM 4307 N N . GLY A 1 600 ? 17.578 38.962 -3.799 1.00 92.44 600 GLY A N 1
ATOM 4308 C CA . GLY A 1 600 ? 18.750 39.763 -4.117 1.00 92.44 600 GLY A CA 1
ATOM 4309 C C . GLY A 1 600 ? 19.250 39.569 -5.539 1.00 92.44 600 GLY A C 1
ATOM 4310 O O . GLY A 1 600 ? 18.486 39.363 -6.488 1.00 92.44 600 GLY A O 1
ATOM 4311 N N . VAL A 1 601 ? 20.564 39.690 -5.692 1.00 93.50 601 VAL A N 1
ATOM 4312 C CA . VAL A 1 601 ? 21.262 39.521 -6.965 1.00 93.50 601 VAL A CA 1
ATOM 4313 C C . VAL A 1 601 ? 22.427 38.557 -6.816 1.00 93.50 601 VAL A C 1
ATOM 4315 O O . VAL A 1 601 ? 23.069 38.512 -5.767 1.00 93.50 601 VAL A O 1
ATOM 4318 N N . ALA A 1 602 ? 22.714 37.810 -7.876 1.00 94.81 602 ALA A N 1
ATOM 4319 C CA . ALA A 1 602 ? 23.830 36.881 -7.941 1.00 94.81 602 ALA A CA 1
ATOM 4320 C C . ALA A 1 602 ? 24.556 36.978 -9.288 1.00 94.81 602 ALA A C 1
ATOM 4322 O O . ALA A 1 602 ? 23.977 37.355 -10.311 1.00 94.81 602 ALA A O 1
ATOM 4323 N N . GLN A 1 603 ? 25.845 36.656 -9.275 1.00 94.38 603 GLN A N 1
ATOM 4324 C CA . GLN A 1 603 ? 26.688 36.535 -10.455 1.00 94.38 603 GLN A CA 1
ATOM 4325 C C . GLN A 1 603 ? 27.663 35.371 -10.256 1.00 94.38 603 GLN A C 1
ATOM 4327 O O . GLN A 1 603 ? 28.371 35.329 -9.251 1.00 94.38 603 GLN A O 1
ATOM 4332 N N . SER A 1 604 ? 27.715 34.445 -11.208 1.00 93.81 604 SER A N 1
ATOM 4333 C CA . SER A 1 604 ? 28.601 33.278 -11.173 1.00 93.81 604 SER A CA 1
ATOM 4334 C C . SER A 1 604 ? 29.980 33.613 -11.742 1.00 93.81 604 SER A C 1
ATOM 4336 O O . SER A 1 604 ? 30.112 34.469 -12.619 1.00 93.81 604 SER A O 1
ATOM 4338 N N . PHE A 1 605 ? 31.012 32.930 -11.255 1.00 92.00 605 PHE A N 1
ATOM 4339 C CA . PHE A 1 605 ? 32.425 33.103 -11.584 1.00 92.00 605 PHE A CA 1
ATOM 4340 C C . PHE A 1 605 ? 33.111 31.741 -11.647 1.00 92.00 605 PHE A C 1
ATOM 4342 O O . PHE A 1 605 ? 32.860 30.869 -10.820 1.00 92.00 605 PHE A O 1
ATOM 4349 N N . ARG A 1 606 ? 34.036 31.579 -12.591 1.00 88.31 606 ARG A N 1
ATOM 4350 C CA . ARG A 1 606 ? 34.832 30.347 -12.695 1.00 88.31 606 ARG A CA 1
ATOM 4351 C C . ARG A 1 606 ? 35.993 30.360 -11.716 1.00 88.31 606 ARG A C 1
ATOM 4353 O O . ARG A 1 606 ? 36.596 31.412 -11.517 1.00 88.31 606 ARG A O 1
ATOM 4360 N N . GLY A 1 607 ? 36.352 29.216 -11.159 1.00 85.12 607 GLY A N 1
ATOM 4361 C CA . GLY A 1 607 ? 37.561 29.042 -10.365 1.00 85.12 607 GLY A CA 1
ATOM 4362 C C . GLY A 1 607 ? 38.831 29.062 -11.212 1.00 85.12 607 GLY A C 1
ATOM 4363 O O . GLY A 1 607 ? 38.821 28.771 -12.408 1.00 85.12 607 GLY A O 1
ATOM 4364 N N . THR A 1 608 ? 39.967 29.371 -10.588 1.00 79.69 608 THR A N 1
ATOM 4365 C CA . THR A 1 608 ? 41.298 29.178 -11.192 1.00 79.69 608 THR A CA 1
ATOM 4366 C C . THR A 1 608 ? 41.785 27.728 -11.101 1.00 79.69 608 THR A C 1
ATOM 4368 O O . THR A 1 608 ? 42.803 27.391 -11.700 1.00 79.69 608 THR A O 1
ATOM 4371 N N . SER A 1 609 ? 41.070 26.866 -10.368 1.00 73.31 609 SER A N 1
ATOM 4372 C CA . SER A 1 609 ? 41.313 25.422 -10.256 1.00 73.31 609 SER A CA 1
ATOM 4373 C C . SER A 1 609 ? 40.014 24.642 -10.504 1.00 73.31 609 SER A C 1
ATOM 4375 O O . SER A 1 609 ? 38.955 25.114 -10.088 1.00 73.31 609 SER A O 1
ATOM 4377 N N . PRO A 1 610 ? 40.061 23.452 -11.139 1.00 66.31 610 PRO A N 1
ATOM 4378 C CA . PRO A 1 610 ? 38.868 22.635 -11.368 1.00 66.31 610 PRO A CA 1
ATOM 4379 C C . PRO A 1 610 ? 38.112 22.328 -10.064 1.00 66.31 610 PRO A C 1
ATOM 4381 O O . PRO A 1 610 ? 38.730 21.992 -9.051 1.00 66.31 610 PRO A O 1
ATOM 4384 N N . GLY A 1 611 ? 36.780 22.453 -10.086 1.00 64.75 611 GLY A N 1
ATOM 4385 C CA . GLY A 1 611 ? 35.905 22.167 -8.939 1.00 64.75 611 GLY A CA 1
ATOM 4386 C C . GLY A 1 611 ? 35.880 23.240 -7.841 1.00 64.75 611 GLY A C 1
ATOM 4387 O O . GLY A 1 611 ? 35.466 22.942 -6.724 1.00 64.75 611 GLY A O 1
ATOM 4388 N N . HIS A 1 612 ? 36.352 24.458 -8.131 1.00 78.44 612 HIS A N 1
ATOM 4389 C CA . HIS A 1 612 ? 36.399 25.588 -7.192 1.00 78.44 612 HIS A CA 1
ATOM 4390 C C . HIS A 1 612 ? 35.737 26.842 -7.787 1.00 78.44 612 HIS A C 1
ATOM 4392 O O . HIS A 1 612 ? 36.322 27.927 -7.760 1.00 78.44 612 HIS A O 1
ATOM 4398 N N . ASP A 1 613 ? 34.546 26.689 -8.364 1.00 90.06 613 ASP A N 1
ATOM 4399 C CA . ASP A 1 613 ? 33.773 27.808 -8.908 1.00 90.06 613 ASP A CA 1
ATOM 4400 C C . ASP A 1 613 ? 33.092 28.609 -7.785 1.00 90.06 613 ASP A C 1
ATOM 4402 O O . ASP A 1 613 ? 32.932 28.140 -6.652 1.00 90.06 613 ASP A O 1
ATOM 4406 N N . TRP A 1 614 ? 32.740 29.860 -8.086 1.00 93.19 614 TRP A N 1
ATOM 4407 C CA . TRP A 1 614 ? 32.289 30.841 -7.099 1.00 93.19 614 TRP A CA 1
ATOM 4408 C C . TRP A 1 614 ? 31.042 31.582 -7.570 1.00 93.19 614 TRP A C 1
ATOM 4410 O O . TRP A 1 614 ? 30.898 31.910 -8.742 1.00 93.19 614 TRP A O 1
ATOM 4420 N N . VAL A 1 615 ? 30.180 31.957 -6.635 1.00 94.94 615 VAL A N 1
ATOM 4421 C CA . VAL A 1 615 ? 29.055 32.862 -6.868 1.00 94.94 615 VAL A CA 1
ATOM 4422 C C . VAL A 1 615 ? 29.214 34.075 -5.964 1.00 94.94 615 VAL A C 1
ATOM 4424 O O . VAL A 1 615 ? 29.350 33.932 -4.753 1.00 94.94 615 VAL A O 1
ATOM 4427 N N . LEU A 1 616 ? 29.206 35.278 -6.540 1.00 94.81 616 LEU A N 1
ATOM 4428 C CA . LEU A 1 616 ? 29.033 36.501 -5.762 1.00 94.81 616 LEU A CA 1
ATOM 4429 C C . LEU A 1 616 ? 27.543 36.795 -5.646 1.00 94.81 616 LEU A C 1
ATOM 4431 O O . LEU A 1 616 ? 26.860 36.881 -6.666 1.00 94.81 616 LEU A O 1
ATOM 4435 N N . CYS A 1 617 ? 27.037 36.990 -4.436 1.00 94.44 617 CYS A N 1
ATOM 4436 C CA . CYS A 1 617 ? 25.640 37.340 -4.207 1.00 94.44 617 CYS A CA 1
ATOM 4437 C C . CYS A 1 617 ? 25.499 38.495 -3.211 1.00 94.44 617 CYS A C 1
ATOM 4439 O O . CYS A 1 617 ? 26.403 38.763 -2.421 1.00 94.44 617 CYS A O 1
ATOM 4441 N N . ALA A 1 618 ? 24.385 39.225 -3.293 1.00 92.44 618 ALA A N 1
ATOM 4442 C CA . ALA A 1 618 ? 24.066 40.326 -2.389 1.00 92.44 618 ALA A CA 1
ATOM 4443 C C . ALA A 1 618 ? 22.553 40.485 -2.205 1.00 92.44 618 ALA A C 1
ATOM 4445 O O . ALA A 1 618 ? 21.786 40.386 -3.165 1.00 92.44 618 ALA A O 1
ATOM 4446 N N . VAL A 1 619 ? 22.147 40.816 -0.981 1.00 91.00 619 VAL A N 1
ATOM 4447 C CA . VAL A 1 619 ? 20.775 41.177 -0.585 1.00 91.00 619 VAL A CA 1
ATOM 4448 C C . VAL A 1 619 ? 20.698 42.709 -0.429 1.00 91.00 619 VAL A C 1
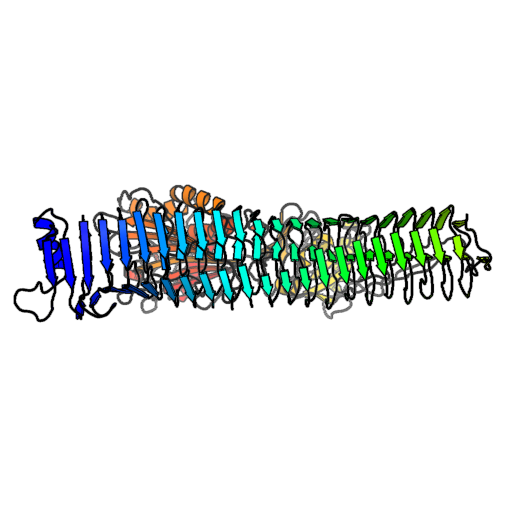ATOM 4450 O O . VAL A 1 619 ? 21.734 43.346 -0.186 1.00 91.00 619 VAL A O 1
ATOM 4453 N N . PRO A 1 620 ? 19.529 43.362 -0.605 1.00 86.31 620 PRO A N 1
ATOM 4454 C CA . PRO A 1 620 ? 19.336 44.756 -0.190 1.00 86.31 620 PRO A CA 1
ATOM 4455 C C . PRO A 1 620 ? 19.937 45.037 1.197 1.00 86.31 620 PRO A C 1
ATOM 4457 O O . PRO A 1 620 ? 19.845 44.193 2.076 1.00 86.31 620 PRO A O 1
ATOM 4460 N N . ASP A 1 621 ? 20.621 46.173 1.351 1.00 84.25 621 ASP A N 1
ATOM 4461 C CA . ASP A 1 621 ? 21.251 46.626 2.608 1.00 84.25 621 ASP A CA 1
ATOM 4462 C C . ASP A 1 621 ? 22.382 45.752 3.194 1.00 84.25 621 ASP A C 1
ATOM 4464 O O . ASP A 1 621 ? 22.971 46.107 4.215 1.00 84.25 621 ASP A O 1
ATOM 4468 N N . HIS A 1 622 ? 22.779 44.677 2.505 1.00 87.81 622 HIS A N 1
ATOM 4469 C CA . HIS A 1 622 ? 23.952 43.868 2.844 1.00 87.81 622 HIS A CA 1
ATOM 4470 C C . HIS A 1 622 ? 25.066 43.994 1.781 1.00 87.81 622 HIS A C 1
ATOM 4472 O O . HIS A 1 622 ? 24.774 44.138 0.583 1.00 87.81 622 HIS A O 1
ATOM 4478 N N . PRO A 1 623 ? 26.354 43.953 2.187 1.00 88.00 623 PRO A N 1
ATOM 4479 C CA . PRO A 1 623 ? 27.475 43.907 1.251 1.00 88.00 623 PRO A CA 1
ATOM 4480 C C . PRO A 1 623 ? 27.523 42.556 0.514 1.00 88.00 623 PRO A C 1
ATOM 4482 O O . PRO A 1 623 ? 27.057 41.553 1.056 1.00 88.00 623 PRO A O 1
ATOM 4485 N N . PRO A 1 624 ? 28.114 42.495 -0.696 1.00 91.44 624 PRO A N 1
ATOM 4486 C CA . PRO A 1 624 ? 28.242 41.241 -1.425 1.00 91.44 624 PRO A CA 1
ATOM 4487 C C . PRO A 1 624 ? 29.160 40.249 -0.704 1.00 91.44 624 PRO A C 1
ATOM 4489 O O . PRO A 1 624 ? 30.141 40.644 -0.063 1.00 91.44 624 PRO A O 1
ATOM 4492 N N . VAL A 1 625 ? 28.869 38.962 -0.877 1.00 92.88 625 VAL A N 1
ATOM 4493 C CA . VAL A 1 625 ? 29.671 37.834 -0.387 1.00 92.88 625 VAL A CA 1
ATOM 4494 C C . VAL A 1 625 ? 29.997 36.869 -1.521 1.00 92.88 625 VAL A C 1
ATOM 4496 O O . VAL A 1 625 ? 29.258 36.781 -2.498 1.00 92.88 625 VAL A O 1
ATOM 4499 N N . ALA A 1 626 ? 31.118 36.162 -1.400 1.00 93.31 626 ALA A N 1
ATOM 4500 C CA . ALA A 1 626 ? 31.543 35.106 -2.307 1.00 93.31 626 ALA A CA 1
ATOM 4501 C C . ALA A 1 626 ? 31.231 33.738 -1.709 1.00 93.31 626 ALA A C 1
ATOM 4503 O O . ALA A 1 626 ? 31.626 33.454 -0.584 1.00 93.31 626 ALA A O 1
ATOM 4504 N N . VAL A 1 627 ? 30.561 32.884 -2.471 1.00 93.44 627 VAL A N 1
ATOM 4505 C CA . VAL A 1 627 ? 30.081 31.573 -2.038 1.00 93.44 627 VAL A CA 1
ATOM 4506 C C . VAL A 1 627 ? 30.640 30.518 -2.980 1.00 93.44 627 VAL A C 1
ATOM 4508 O O . VAL A 1 627 ? 30.517 30.657 -4.194 1.00 93.44 627 VAL A O 1
ATOM 4511 N N . ALA A 1 628 ? 31.273 29.479 -2.445 1.00 91.50 628 ALA A N 1
ATOM 4512 C CA . ALA A 1 628 ? 31.747 28.360 -3.251 1.00 91.50 628 ALA A CA 1
ATOM 4513 C C . ALA A 1 628 ? 30.560 27.613 -3.883 1.00 91.50 628 ALA A C 1
ATOM 4515 O O . ALA A 1 628 ? 29.543 27.385 -3.222 1.00 91.50 628 ALA A O 1
ATOM 4516 N N . GLU A 1 629 ? 30.706 27.188 -5.137 1.00 90.00 629 GLU A N 1
ATOM 4517 C CA . GLU A 1 629 ? 29.655 26.519 -5.914 1.00 90.00 629 GLU A CA 1
ATOM 4518 C C . GLU A 1 629 ? 28.988 25.343 -5.169 1.00 90.00 629 GLU A C 1
ATOM 4520 O O . GLU A 1 629 ? 27.761 25.323 -5.118 1.00 90.00 629 GLU A O 1
ATOM 4525 N N . PRO A 1 630 ? 29.704 24.437 -4.466 1.00 88.38 630 PRO A N 1
ATOM 4526 C CA . PRO A 1 630 ? 29.046 23.356 -3.723 1.00 88.38 630 PRO A CA 1
ATOM 4527 C C . PRO A 1 630 ? 28.076 23.837 -2.631 1.00 88.38 630 PRO A C 1
ATOM 4529 O O . PRO A 1 630 ? 27.094 23.161 -2.331 1.00 88.38 630 PRO A O 1
ATOM 4532 N N . VAL A 1 631 ? 28.344 24.996 -2.021 1.00 90.25 631 VAL A N 1
ATOM 4533 C CA . VAL A 1 631 ? 27.462 25.607 -1.013 1.00 90.25 631 VAL A CA 1
ATOM 4534 C C . VAL A 1 631 ? 26.285 26.310 -1.694 1.00 90.25 631 VAL A C 1
ATOM 4536 O O . VAL A 1 631 ? 25.164 26.263 -1.194 1.00 90.25 631 VAL A O 1
ATOM 4539 N N . TRP A 1 632 ? 26.519 26.925 -2.854 1.00 92.19 632 TRP A N 1
ATOM 4540 C CA . TRP A 1 632 ? 25.465 27.532 -3.667 1.00 92.19 632 TRP A CA 1
ATOM 4541 C C . TRP A 1 632 ? 24.468 26.490 -4.199 1.00 92.19 632 TRP A C 1
ATOM 4543 O O . TRP A 1 632 ? 23.255 26.677 -4.095 1.00 92.19 632 TRP A O 1
ATOM 4553 N N . GLU A 1 633 ? 24.957 25.351 -4.686 1.00 90.25 633 GLU A N 1
ATOM 4554 C CA . GLU A 1 633 ? 24.127 24.213 -5.100 1.00 90.25 633 GLU A CA 1
ATOM 4555 C C . GLU A 1 633 ? 23.356 23.615 -3.918 1.00 90.25 633 GLU A C 1
ATOM 4557 O O . GLU A 1 633 ? 22.181 23.266 -4.042 1.00 90.25 633 GLU A O 1
ATOM 4562 N N . ALA A 1 634 ? 23.964 23.581 -2.727 1.00 89.12 634 ALA A N 1
ATOM 4563 C CA . ALA A 1 634 ? 23.279 23.130 -1.522 1.00 89.12 634 ALA A CA 1
ATOM 4564 C C . ALA A 1 634 ? 22.026 23.965 -1.198 1.00 89.12 634 ALA A C 1
ATOM 4566 O O . ALA A 1 634 ? 21.026 23.392 -0.764 1.00 89.12 634 ALA A O 1
ATOM 4567 N N . LEU A 1 635 ? 22.026 25.280 -1.463 1.00 90.00 635 LEU A N 1
ATOM 4568 C CA . LEU A 1 635 ? 20.845 26.138 -1.272 1.00 90.00 635 LEU A CA 1
ATOM 4569 C C . LEU A 1 635 ? 19.657 25.713 -2.146 1.00 90.00 635 LEU A C 1
ATOM 4571 O O . LEU A 1 635 ? 18.514 25.826 -1.710 1.00 90.00 635 LEU A O 1
ATOM 4575 N N . HIS A 1 636 ? 19.914 25.184 -3.344 1.00 88.25 636 HIS A N 1
ATOM 4576 C CA . HIS A 1 636 ? 18.869 24.767 -4.285 1.00 88.25 636 HIS A CA 1
ATOM 4577 C C . HIS A 1 636 ? 18.197 23.451 -3.886 1.00 88.25 636 HIS A C 1
ATOM 4579 O O . HIS A 1 636 ? 17.076 23.179 -4.305 1.00 88.25 636 HIS A O 1
ATOM 4585 N N . VAL A 1 637 ? 18.862 22.631 -3.068 1.00 85.19 637 VAL A N 1
ATOM 4586 C CA . VAL A 1 637 ? 18.365 21.302 -2.677 1.00 85.19 637 VAL A CA 1
ATOM 4587 C C . VAL A 1 637 ? 18.050 21.173 -1.186 1.00 85.19 637 VAL A C 1
ATOM 4589 O O . VAL A 1 637 ? 17.516 20.142 -0.771 1.00 85.19 637 VAL A O 1
ATOM 4592 N N . ALA A 1 638 ? 18.357 22.188 -0.373 1.00 84.31 638 ALA A N 1
ATOM 4593 C CA . ALA A 1 638 ? 18.151 22.172 1.078 1.00 84.31 638 ALA A CA 1
ATOM 4594 C C . ALA A 1 638 ? 16.672 22.094 1.496 1.00 84.31 638 ALA A C 1
ATOM 4596 O O . ALA A 1 638 ? 16.361 21.622 2.591 1.00 84.31 638 ALA A O 1
ATOM 4597 N N . VAL A 1 639 ? 15.763 22.535 0.624 1.00 83.62 639 VAL A N 1
ATOM 4598 C CA . VAL A 1 639 ? 14.306 22.540 0.827 1.00 83.62 639 VAL A CA 1
ATOM 4599 C C . VAL A 1 639 ? 13.587 21.997 -0.404 1.00 83.62 639 VAL A C 1
ATOM 4601 O O . VAL A 1 639 ? 14.182 21.873 -1.472 1.00 83.62 639 VAL A O 1
ATOM 4604 N N . LEU A 1 640 ? 12.311 21.638 -0.257 1.00 77.75 640 LEU A N 1
ATOM 4605 C CA . LEU A 1 640 ? 11.491 21.092 -1.343 1.00 77.75 640 LEU A CA 1
ATOM 4606 C C . LEU A 1 640 ? 10.360 22.061 -1.704 1.00 77.75 640 LEU A C 1
ATOM 4608 O O . LEU A 1 640 ? 9.193 21.804 -1.424 1.00 77.75 640 LEU A O 1
ATOM 4612 N N . VAL A 1 641 ? 10.736 23.180 -2.326 1.00 80.19 641 VAL A N 1
ATOM 4613 C CA . VAL A 1 641 ? 9.825 24.206 -2.859 1.00 80.19 641 VAL A CA 1
ATOM 4614 C C . VAL A 1 641 ? 10.242 24.629 -4.265 1.00 80.19 641 VAL A C 1
ATOM 4616 O O . VAL A 1 641 ? 11.378 24.394 -4.667 1.00 80.19 641 VAL A O 1
ATOM 4619 N N . GLU A 1 642 ? 9.324 25.254 -5.004 1.00 82.81 642 GLU A N 1
ATOM 4620 C CA . GLU A 1 642 ? 9.544 25.682 -6.393 1.00 82.81 642 GLU A CA 1
ATOM 4621 C C . GLU A 1 642 ? 10.663 26.732 -6.532 1.00 82.81 642 GLU A C 1
ATOM 4623 O O . GLU A 1 642 ? 11.464 26.645 -7.460 1.00 82.81 642 GLU A O 1
ATOM 4628 N N . ASP A 1 643 ? 10.770 27.674 -5.584 1.00 87.81 643 ASP A N 1
ATOM 4629 C CA . ASP A 1 643 ? 11.839 28.684 -5.526 1.00 87.81 643 ASP A CA 1
ATOM 4630 C C . ASP A 1 643 ? 12.602 28.627 -4.185 1.00 87.81 643 ASP A C 1
ATOM 4632 O O . ASP A 1 643 ? 12.255 29.337 -3.233 1.00 87.81 643 ASP A O 1
ATOM 4636 N N . PRO A 1 644 ? 13.649 27.783 -4.078 1.00 90.00 644 PRO A N 1
ATOM 4637 C CA . PRO A 1 644 ? 14.451 27.663 -2.863 1.00 90.00 644 PRO A CA 1
ATOM 4638 C C . PRO A 1 644 ? 15.145 28.965 -2.455 1.00 90.00 644 PRO A C 1
ATOM 4640 O O . PRO A 1 644 ? 15.168 29.291 -1.274 1.00 90.00 644 PRO A O 1
ATOM 4643 N N . LEU A 1 645 ? 15.684 29.747 -3.396 1.00 92.19 645 LEU A N 1
ATOM 4644 C CA . LEU A 1 645 ? 16.386 30.994 -3.061 1.00 92.19 645 LEU A CA 1
ATOM 4645 C C . LEU A 1 645 ? 15.413 32.093 -2.622 1.00 92.19 645 LEU A C 1
ATOM 4647 O O . LEU A 1 645 ? 15.728 32.868 -1.721 1.00 92.19 645 LEU A O 1
ATOM 4651 N N . GLY A 1 646 ? 14.225 32.159 -3.227 1.00 90.69 646 GLY A N 1
ATOM 4652 C CA . GLY A 1 646 ? 13.148 33.038 -2.771 1.00 90.69 646 GLY A CA 1
ATOM 4653 C C . GLY A 1 646 ? 12.623 32.654 -1.388 1.00 90.69 646 GLY A C 1
ATOM 4654 O O . GLY A 1 646 ? 12.340 33.534 -0.575 1.00 90.69 646 GLY A O 1
ATOM 4655 N N . ALA A 1 647 ? 12.546 31.357 -1.082 1.00 90.00 647 ALA A N 1
ATOM 4656 C CA . ALA A 1 647 ? 12.140 30.870 0.232 1.00 90.00 647 ALA A CA 1
ATOM 4657 C C . ALA A 1 647 ? 13.208 31.123 1.306 1.00 90.00 647 ALA A C 1
ATOM 4659 O O . ALA A 1 647 ? 12.905 31.736 2.328 1.00 90.00 647 ALA A O 1
ATOM 4660 N N . LEU A 1 648 ? 14.448 30.684 1.069 1.00 92.06 648 LEU A N 1
ATOM 4661 C CA . LEU A 1 648 ? 15.526 30.670 2.061 1.00 92.06 648 LEU A CA 1
ATOM 4662 C C . LEU A 1 648 ? 16.267 32.003 2.207 1.00 92.06 648 LEU A C 1
ATOM 4664 O O . LEU A 1 648 ? 16.844 32.265 3.260 1.00 92.06 648 LEU A O 1
ATOM 4668 N N . GLY A 1 649 ? 16.280 32.822 1.156 1.00 92.62 649 GLY A N 1
ATOM 4669 C CA . GLY A 1 649 ? 17.120 34.011 1.069 1.00 92.62 649 GLY A CA 1
ATOM 4670 C C . GLY A 1 649 ? 18.518 33.716 0.526 1.00 92.62 649 GLY A C 1
ATOM 4671 O O . GLY A 1 649 ? 18.799 32.624 0.030 1.00 92.62 649 GLY A O 1
ATOM 4672 N N . LEU A 1 650 ? 19.406 34.711 0.599 1.00 94.12 650 LEU A N 1
ATOM 4673 C CA . LEU A 1 650 ? 20.786 34.583 0.115 1.00 94.12 650 LEU A CA 1
ATOM 4674 C C . LEU A 1 650 ? 21.809 34.674 1.256 1.00 94.12 650 LEU A C 1
ATOM 4676 O O . LEU A 1 650 ? 21.532 35.325 2.268 1.00 94.12 650 LEU A O 1
ATOM 4680 N N . PRO A 1 651 ? 23.003 34.077 1.070 1.00 94.19 651 PRO A N 1
ATOM 4681 C CA . PRO A 1 651 ? 24.122 34.206 1.994 1.00 94.19 651 PRO A CA 1
ATOM 4682 C C . PRO A 1 651 ? 24.490 35.652 2.325 1.00 94.19 651 PRO A C 1
ATOM 4684 O O . PRO A 1 651 ? 24.577 36.505 1.441 1.00 94.19 651 PRO A O 1
ATOM 4687 N N . VAL A 1 652 ? 24.766 35.900 3.603 1.00 90.75 652 VAL A N 1
ATOM 4688 C CA . VAL A 1 652 ? 25.355 37.144 4.115 1.00 90.75 652 VAL A CA 1
ATOM 4689 C C . VAL A 1 652 ? 26.572 36.822 4.984 1.00 90.75 652 VAL A C 1
ATOM 4691 O O . VAL A 1 652 ? 26.747 35.688 5.426 1.00 90.75 652 VAL A O 1
ATOM 4694 N N . ALA A 1 653 ? 27.437 37.809 5.221 1.00 82.44 653 ALA A N 1
ATOM 4695 C CA . ALA A 1 653 ? 28.575 37.639 6.121 1.00 82.44 653 ALA A CA 1
ATOM 4696 C C . ALA A 1 653 ? 28.087 37.486 7.573 1.00 82.44 653 ALA A C 1
ATOM 4698 O O . ALA A 1 653 ? 27.224 38.248 8.009 1.00 82.44 653 ALA A O 1
ATOM 4699 N N . ASP A 1 654 ? 28.659 36.532 8.317 1.00 65.19 654 ASP A N 1
ATOM 4700 C CA . ASP A 1 654 ? 28.257 36.219 9.701 1.00 65.19 654 ASP A CA 1
ATOM 4701 C C . ASP A 1 654 ? 28.461 37.398 10.676 1.00 65.19 654 ASP A C 1
ATOM 4703 O O . ASP A 1 654 ? 27.729 37.516 11.658 1.00 65.19 654 ASP A O 1
ATOM 4707 N N . GLU A 1 655 ? 29.417 38.295 10.398 1.00 62.12 655 GLU A N 1
ATOM 4708 C CA . GLU A 1 655 ? 29.643 39.525 11.164 1.00 62.12 655 GLU A CA 1
ATOM 4709 C C . GLU A 1 655 ? 29.864 40.733 10.238 1.00 62.12 655 GLU A C 1
ATOM 4711 O O . GLU A 1 655 ? 30.544 40.603 9.212 1.00 62.12 655 GLU A O 1
ATOM 4716 N N . PRO A 1 656 ? 29.383 41.937 10.611 1.00 54.19 656 PRO A N 1
ATOM 4717 C CA . PRO A 1 656 ? 29.742 43.188 9.951 1.00 54.19 656 PRO A CA 1
ATOM 4718 C C . PRO A 1 656 ? 31.201 43.545 10.273 1.00 54.19 656 PRO A C 1
ATOM 4720 O O . PRO A 1 656 ? 31.493 44.426 11.074 1.00 54.19 656 PRO A O 1
ATOM 4723 N N . SER A 1 657 ? 32.140 42.821 9.670 1.00 56.44 657 SER A N 1
ATOM 4724 C CA . SER A 1 657 ? 33.562 43.148 9.686 1.00 56.44 657 SER A CA 1
ATOM 4725 C C . SER A 1 657 ? 33.988 43.677 8.315 1.00 56.44 657 SER A C 1
ATOM 4727 O O . SER A 1 657 ? 33.563 43.188 7.265 1.00 56.44 657 SER A O 1
ATOM 4729 N N . ASP A 1 658 ? 34.869 44.677 8.311 1.00 54.47 658 ASP A N 1
ATOM 4730 C CA . ASP A 1 658 ? 35.398 45.287 7.080 1.00 54.47 658 ASP A CA 1
ATOM 4731 C C . ASP A 1 658 ? 36.414 44.392 6.343 1.00 54.47 658 ASP A C 1
ATOM 4733 O O . ASP A 1 658 ? 36.920 44.735 5.273 1.00 54.47 658 ASP A O 1
ATOM 4737 N N . GLY A 1 659 ? 36.722 43.219 6.901 1.00 65.94 659 GLY A N 1
ATOM 4738 C CA . GLY A 1 659 ? 37.673 42.275 6.336 1.00 65.94 659 GLY A CA 1
ATOM 4739 C C . GLY A 1 659 ? 37.107 41.520 5.134 1.00 65.94 659 GLY A C 1
ATOM 4740 O O . GLY A 1 659 ? 36.088 40.855 5.216 1.00 65.94 659 GLY A O 1
ATOM 4741 N N . VAL A 1 660 ? 37.831 41.513 4.017 1.00 69.69 660 VAL A N 1
ATOM 4742 C CA . VAL A 1 660 ? 37.464 40.739 2.812 1.00 69.69 660 VAL A CA 1
ATOM 4743 C C . VAL A 1 660 ? 37.348 39.225 3.087 1.00 69.69 660 VAL A C 1
ATOM 4745 O O . VAL A 1 660 ? 36.614 38.532 2.393 1.00 69.69 660 VAL A O 1
ATOM 4748 N N . ALA A 1 661 ? 38.041 38.706 4.109 1.00 68.69 661 ALA A N 1
ATOM 4749 C CA . ALA A 1 661 ? 38.022 37.285 4.469 1.00 68.69 661 ALA A CA 1
ATOM 4750 C C . ALA A 1 661 ? 36.697 36.815 5.099 1.00 68.69 661 ALA A C 1
ATOM 4752 O O . ALA A 1 661 ? 36.328 35.664 4.910 1.00 68.69 661 ALA A O 1
ATOM 4753 N N . SER A 1 662 ? 35.958 37.688 5.796 1.00 74.44 662 SER A N 1
ATOM 4754 C CA . SER A 1 662 ? 34.647 37.347 6.378 1.00 74.44 662 SER A CA 1
ATOM 4755 C C . SER A 1 662 ? 33.517 37.326 5.345 1.00 74.44 662 SER A C 1
ATOM 4757 O O . SER A 1 662 ? 32.396 36.933 5.650 1.00 74.44 662 SER A O 1
ATOM 4759 N N . ARG A 1 663 ? 33.815 37.734 4.105 1.00 83.38 663 ARG A N 1
ATOM 4760 C CA . ARG A 1 663 ? 32.888 37.750 2.966 1.00 83.38 663 ARG A CA 1
ATOM 4761 C C . ARG A 1 663 ? 33.081 36.547 2.042 1.00 83.38 663 ARG A C 1
ATOM 4763 O O . ARG A 1 663 ? 32.660 36.607 0.891 1.00 83.38 663 ARG A O 1
ATOM 4770 N N . VAL A 1 664 ? 33.745 35.492 2.516 1.00 88.00 664 VAL A N 1
ATOM 4771 C CA . VAL A 1 664 ? 33.979 34.245 1.778 1.00 88.00 664 VAL A CA 1
ATOM 4772 C C . VAL A 1 664 ? 33.328 33.088 2.527 1.00 88.00 664 VAL A C 1
ATOM 4774 O O . VAL A 1 664 ? 33.692 32.795 3.660 1.00 88.00 664 VAL A O 1
ATOM 4777 N N . VAL A 1 665 ? 32.402 32.412 1.857 1.00 88.19 665 VAL A N 1
ATOM 4778 C CA . VAL A 1 665 ? 31.767 31.167 2.284 1.00 88.19 665 VAL A CA 1
ATOM 4779 C C . VAL A 1 665 ? 32.360 30.045 1.440 1.00 88.19 665 VAL A C 1
ATOM 4781 O O . VAL A 1 665 ? 31.984 29.850 0.285 1.00 88.19 665 VAL A O 1
ATOM 4784 N N . ASP A 1 666 ? 33.345 29.340 1.989 1.00 84.81 666 ASP A N 1
ATOM 4785 C CA . ASP A 1 666 ? 34.033 28.250 1.296 1.00 84.81 666 ASP A CA 1
ATOM 4786 C C . ASP A 1 666 ? 33.342 26.887 1.514 1.00 84.81 666 ASP A C 1
ATOM 4788 O O . ASP A 1 666 ? 32.439 26.737 2.337 1.00 84.81 666 ASP A O 1
ATOM 4792 N N . GLY A 1 667 ? 33.793 25.845 0.808 1.00 77.31 667 GLY A N 1
ATOM 4793 C CA . GLY A 1 667 ? 33.236 24.491 0.952 1.00 77.31 667 GLY A CA 1
ATOM 4794 C C . GLY A 1 667 ? 33.491 23.813 2.311 1.00 77.31 667 GLY A C 1
ATOM 4795 O O . GLY A 1 667 ? 32.963 22.726 2.558 1.00 77.31 667 GLY A O 1
ATOM 4796 N N . ARG A 1 668 ? 34.304 24.419 3.190 1.00 79.25 668 ARG A N 1
ATOM 4797 C CA . ARG A 1 668 ? 34.582 23.941 4.557 1.00 79.25 668 ARG A CA 1
ATOM 4798 C C . ARG A 1 668 ? 33.670 24.593 5.590 1.00 79.25 668 ARG A C 1
ATOM 4800 O O . ARG A 1 668 ? 33.612 24.130 6.729 1.00 79.25 668 ARG A O 1
ATOM 4807 N N . THR A 1 669 ? 32.960 25.645 5.200 1.00 81.50 669 THR A N 1
ATOM 4808 C CA . THR A 1 669 ? 32.036 26.367 6.061 1.00 81.50 669 THR A CA 1
ATOM 4809 C C . THR A 1 669 ? 30.902 25.433 6.482 1.00 81.50 669 THR A C 1
ATOM 4811 O O . THR A 1 669 ? 30.259 24.801 5.651 1.00 81.50 669 THR A O 1
ATOM 4814 N N . GLY A 1 670 ? 30.679 25.291 7.789 1.00 81.94 670 GLY A N 1
ATOM 4815 C CA . GLY A 1 670 ? 29.651 24.390 8.326 1.00 81.94 670 GLY A CA 1
ATOM 4816 C C . GLY A 1 670 ? 28.294 25.056 8.557 1.00 81.94 670 GLY A C 1
ATOM 4817 O O . GLY A 1 670 ? 27.304 24.360 8.784 1.00 81.94 670 GLY A O 1
ATOM 4818 N N . ARG A 1 671 ? 28.248 26.394 8.555 1.00 88.19 671 ARG A N 1
ATOM 4819 C CA . ARG A 1 671 ? 27.056 27.206 8.825 1.00 88.19 671 ARG A CA 1
ATOM 4820 C C . ARG A 1 671 ? 27.087 28.474 7.982 1.00 88.19 671 ARG A C 1
ATOM 4822 O O . ARG A 1 671 ? 28.122 29.122 7.941 1.00 88.19 671 ARG A O 1
ATOM 4829 N N . VAL A 1 672 ? 25.974 28.819 7.344 1.00 90.94 672 VAL A N 1
ATOM 4830 C CA . VAL A 1 672 ? 25.866 29.995 6.467 1.00 90.94 672 VAL A CA 1
ATOM 4831 C C . VAL A 1 672 ? 24.608 30.771 6.826 1.00 90.94 672 VAL A C 1
ATOM 4833 O O . VAL A 1 672 ? 23.517 30.209 6.747 1.00 90.94 672 VAL A O 1
ATOM 4836 N N . ALA A 1 673 ? 24.739 32.034 7.228 1.00 92.12 673 ALA A N 1
ATOM 4837 C CA . ALA A 1 673 ? 23.597 32.911 7.477 1.00 92.12 673 ALA A CA 1
ATOM 4838 C C . ALA A 1 673 ? 22.879 33.285 6.173 1.00 92.12 673 ALA A C 1
ATOM 4840 O O . ALA A 1 673 ? 23.529 33.621 5.185 1.00 92.12 673 ALA A O 1
ATOM 4841 N N . LEU A 1 674 ? 21.546 33.241 6.183 1.00 93.38 674 LEU A N 1
ATOM 4842 C CA . LEU A 1 674 ? 20.685 33.539 5.039 1.00 93.38 674 LEU A CA 1
ATOM 4843 C C . LEU A 1 674 ? 19.648 34.594 5.421 1.00 93.38 674 LEU A C 1
ATOM 4845 O O . LEU A 1 674 ? 19.013 34.479 6.470 1.00 93.38 674 LEU A O 1
ATOM 4849 N N . VAL A 1 675 ? 19.483 35.605 4.567 1.00 92.00 675 VAL A N 1
ATOM 4850 C CA . VAL A 1 675 ? 18.612 36.762 4.827 1.00 92.00 675 VAL A CA 1
ATOM 4851 C C . VAL A 1 675 ? 17.738 37.079 3.615 1.00 92.00 675 VAL A C 1
ATOM 4853 O O . VAL A 1 675 ? 18.120 36.845 2.462 1.00 92.00 675 VAL A O 1
ATOM 4856 N N . GLY A 1 676 ? 16.558 37.639 3.888 1.00 88.19 676 GLY A N 1
ATOM 4857 C CA . GLY A 1 676 ? 15.642 38.189 2.885 1.00 88.19 676 GLY A CA 1
ATOM 4858 C C . GLY A 1 676 ? 14.690 37.169 2.259 1.00 88.19 676 GLY A C 1
ATOM 4859 O O . GLY A 1 676 ? 13.895 37.539 1.400 1.00 88.19 676 GLY A O 1
ATOM 4860 N N . GLY A 1 677 ? 14.758 35.901 2.662 1.00 90.12 677 GLY A N 1
ATOM 4861 C CA . GLY A 1 677 ? 13.845 34.862 2.195 1.00 90.12 677 GLY A CA 1
ATOM 4862 C C . GLY A 1 677 ? 12.418 35.052 2.710 1.00 90.12 677 GLY A C 1
ATOM 4863 O O . GLY A 1 677 ? 12.199 35.573 3.805 1.00 90.12 677 GLY A O 1
ATOM 4864 N N . ALA A 1 678 ? 11.432 34.575 1.949 1.00 89.50 678 ALA A N 1
ATOM 4865 C CA . ALA A 1 678 ? 10.023 34.600 2.346 1.00 89.50 678 ALA A CA 1
ATOM 4866 C C . ALA A 1 678 ? 9.738 33.777 3.619 1.00 89.50 678 ALA A C 1
ATOM 4868 O O . ALA A 1 678 ? 8.731 33.998 4.287 1.00 89.50 678 ALA A O 1
ATOM 4869 N N . TRP A 1 679 ? 10.615 32.829 3.962 1.00 88.44 679 TRP A N 1
ATOM 4870 C CA . TRP A 1 679 ? 10.527 32.018 5.181 1.00 88.44 679 TRP A CA 1
ATOM 4871 C C . TRP A 1 679 ? 11.111 32.706 6.424 1.00 88.44 679 TRP A C 1
ATOM 4873 O O . TRP A 1 679 ? 11.068 32.137 7.516 1.00 88.44 679 TRP A O 1
ATOM 4883 N N . GLY A 1 680 ? 11.616 33.932 6.264 1.00 88.56 680 GLY A N 1
ATOM 4884 C CA . GLY A 1 680 ? 12.353 34.662 7.287 1.00 88.56 680 GLY A CA 1
ATOM 4885 C C . GLY A 1 680 ? 13.834 34.288 7.318 1.00 88.56 680 GLY A C 1
ATOM 4886 O O . GLY A 1 680 ? 14.294 33.397 6.601 1.00 88.56 680 GLY A O 1
ATOM 4887 N N . ASP A 1 681 ? 14.588 34.997 8.155 1.00 90.69 681 ASP A N 1
ATOM 4888 C CA . ASP A 1 681 ? 16.028 34.785 8.278 1.00 90.69 681 ASP A CA 1
ATOM 4889 C C . ASP A 1 681 ? 16.337 33.394 8.843 1.00 90.69 681 ASP A C 1
ATOM 4891 O O . ASP A 1 681 ? 15.655 32.877 9.734 1.00 90.69 681 ASP A O 1
ATOM 4895 N N . GLY A 1 682 ? 17.402 32.783 8.337 1.00 91.62 682 GLY A N 1
ATOM 4896 C CA . GLY A 1 682 ? 17.752 31.408 8.659 1.00 91.62 682 GLY A CA 1
ATOM 4897 C C . GLY A 1 682 ? 19.233 31.128 8.504 1.00 91.62 682 GLY A C 1
ATOM 4898 O O . GLY A 1 682 ? 20.058 32.018 8.290 1.00 91.62 682 GLY A O 1
ATOM 4899 N N . ARG A 1 683 ? 19.588 29.858 8.649 1.00 91.25 683 ARG A N 1
ATOM 4900 C CA . ARG A 1 683 ? 20.946 29.363 8.468 1.00 91.25 683 ARG A CA 1
ATOM 4901 C C . ARG A 1 683 ? 20.923 28.057 7.701 1.00 91.25 683 ARG A C 1
ATOM 4903 O O . ARG A 1 683 ? 20.136 27.165 8.001 1.00 91.25 683 ARG A O 1
ATOM 4910 N N . LEU A 1 684 ? 21.831 27.924 6.746 1.00 90.31 684 LEU A N 1
ATOM 4911 C CA . LEU A 1 684 ? 22.163 26.632 6.169 1.00 90.31 684 LEU A CA 1
ATOM 4912 C C . LEU A 1 684 ? 23.190 25.950 7.073 1.00 90.31 684 LEU A C 1
ATOM 4914 O O . LEU A 1 684 ? 24.215 26.551 7.391 1.00 90.31 684 LEU A O 1
ATOM 4918 N N . VAL A 1 685 ? 22.931 24.716 7.494 1.00 88.12 685 VAL A N 1
ATOM 4919 C CA . VAL A 1 685 ? 23.805 23.959 8.398 1.00 88.12 685 VAL A CA 1
ATOM 4920 C C . VAL A 1 685 ? 24.204 22.643 7.745 1.00 88.12 685 VAL A C 1
ATOM 4922 O O . VAL A 1 685 ? 23.365 21.940 7.183 1.00 88.12 685 VAL A O 1
ATOM 4925 N N . ARG A 1 686 ? 25.495 22.310 7.817 1.00 85.75 686 ARG A N 1
ATOM 4926 C CA . ARG A 1 686 ? 26.047 21.054 7.305 1.00 85.75 686 ARG A CA 1
ATOM 4927 C C . ARG A 1 686 ? 26.136 20.010 8.415 1.00 85.75 686 ARG A C 1
ATOM 4929 O O . ARG A 1 686 ? 26.760 20.248 9.451 1.00 85.75 686 ARG A O 1
ATOM 4936 N N . SER A 1 687 ? 25.571 18.829 8.177 1.00 78.75 687 SER A N 1
ATOM 4937 C CA . SER A 1 687 ? 25.744 17.645 9.022 1.00 78.75 687 SER A CA 1
ATOM 4938 C C . SER A 1 687 ? 26.249 16.480 8.170 1.00 78.75 687 SER A C 1
ATOM 4940 O O . SER A 1 687 ? 25.530 15.959 7.319 1.00 78.75 687 SER A O 1
ATOM 4942 N N . GLY A 1 688 ? 27.523 16.110 8.346 1.00 77.38 688 GLY A N 1
ATOM 4943 C CA . GLY A 1 688 ? 28.200 15.186 7.432 1.00 77.38 688 GLY A CA 1
ATOM 4944 C C . GLY A 1 688 ? 28.240 15.760 6.012 1.00 77.38 688 GLY A C 1
ATOM 4945 O O . GLY A 1 688 ? 28.770 16.852 5.800 1.00 77.38 688 GLY A O 1
ATOM 4946 N N . ASP A 1 689 ? 27.628 15.058 5.060 1.00 73.00 689 ASP A N 1
ATOM 4947 C CA . ASP A 1 689 ? 27.516 15.488 3.658 1.00 73.00 689 ASP A CA 1
ATOM 4948 C C . ASP A 1 689 ? 26.144 16.075 3.294 1.00 73.00 689 ASP A C 1
ATOM 4950 O O . ASP A 1 689 ? 25.894 16.397 2.135 1.00 73.00 689 ASP A O 1
ATOM 4954 N N . THR A 1 690 ? 25.251 16.249 4.273 1.00 76.94 690 THR A N 1
ATOM 4955 C CA . THR A 1 690 ? 23.902 16.787 4.045 1.00 76.94 690 THR A CA 1
ATOM 4956 C C . THR A 1 690 ? 23.795 18.231 4.525 1.00 76.94 690 THR A C 1
ATOM 4958 O O . THR A 1 690 ? 24.291 18.580 5.599 1.00 76.94 690 THR A O 1
ATOM 4961 N N . TRP A 1 691 ? 23.120 19.063 3.731 1.00 85.19 691 TRP A N 1
ATOM 4962 C CA . TRP A 1 691 ? 22.802 20.449 4.059 1.00 85.19 691 TRP A CA 1
ATOM 4963 C C . TRP A 1 691 ? 21.320 20.609 4.357 1.00 85.19 691 TRP A C 1
ATOM 4965 O O . TRP A 1 691 ? 20.471 20.133 3.602 1.00 85.19 691 TRP A O 1
ATOM 4975 N N . THR A 1 692 ? 21.022 21.299 5.450 1.00 86.12 692 THR A N 1
ATOM 4976 C CA . THR A 1 692 ? 19.660 21.509 5.942 1.00 86.12 692 THR A CA 1
ATOM 4977 C C . THR A 1 692 ? 19.469 22.965 6.308 1.00 86.12 692 THR A C 1
ATOM 4979 O O . THR A 1 692 ? 20.366 23.590 6.878 1.00 86.12 692 THR A O 1
ATOM 4982 N N . TRP A 1 693 ? 18.295 23.505 6.002 1.00 89.31 693 TRP A N 1
ATOM 4983 C CA . TRP A 1 693 ? 17.932 24.848 6.429 1.00 89.31 693 TRP A CA 1
ATOM 4984 C C . TRP A 1 693 ? 17.314 24.838 7.830 1.00 89.31 693 TRP A C 1
ATOM 4986 O O . TRP A 1 693 ? 16.432 24.029 8.130 1.00 89.31 693 TRP A O 1
ATOM 4996 N N . GLU A 1 694 ? 17.768 25.759 8.674 1.00 89.25 694 GLU A N 1
ATOM 4997 C CA . GLU A 1 694 ? 17.269 26.005 10.024 1.00 89.25 694 GLU A CA 1
ATOM 4998 C C . GLU A 1 694 ? 16.813 27.473 10.137 1.00 89.25 694 GLU A C 1
ATOM 5000 O O . GLU A 1 694 ? 17.617 28.369 9.872 1.00 89.25 694 GLU A O 1
ATOM 5005 N N . PRO A 1 695 ? 15.563 27.771 10.540 1.00 90.31 695 PRO A N 1
ATOM 5006 C CA . PRO A 1 695 ? 15.137 29.153 10.756 1.00 90.31 695 PRO A CA 1
ATOM 5007 C C . PRO A 1 695 ? 15.856 29.768 11.960 1.00 90.31 695 PRO A C 1
ATOM 5009 O O . PRO A 1 695 ? 16.141 29.086 12.950 1.00 90.31 695 PRO A O 1
ATOM 5012 N N . LEU A 1 696 ? 16.083 31.081 11.929 1.00 88.50 696 LEU A N 1
ATOM 5013 C CA . LEU A 1 696 ? 16.421 31.819 13.140 1.00 88.50 696 LEU A CA 1
ATOM 5014 C C . LEU A 1 696 ? 15.152 31.989 13.985 1.00 88.50 696 LEU A C 1
ATOM 5016 O O . LEU A 1 696 ? 14.126 32.425 13.455 1.00 88.50 696 LEU A O 1
ATOM 5020 N N . PRO A 1 697 ? 15.191 31.661 15.292 1.00 88.62 697 PRO A N 1
ATOM 5021 C CA . PRO A 1 697 ? 13.992 31.719 16.108 1.00 88.62 697 PRO A CA 1
ATOM 5022 C C . PRO A 1 697 ? 13.372 33.118 16.134 1.00 88.62 697 PRO A C 1
ATOM 5024 O O . PRO A 1 697 ? 13.991 34.075 16.608 1.00 88.62 697 PRO A O 1
ATOM 5027 N N . SER A 1 698 ? 12.130 33.225 15.672 1.00 88.12 698 SER A N 1
ATOM 5028 C CA . SER A 1 698 ? 11.387 34.482 15.590 1.00 88.12 698 SER A CA 1
ATOM 5029 C C . SER A 1 698 ? 9.957 34.301 16.090 1.00 88.12 698 SER A C 1
ATOM 5031 O O . SER A 1 698 ? 9.324 33.265 15.887 1.00 88.12 698 SER A O 1
ATOM 5033 N N . VAL A 1 699 ? 9.465 35.308 16.812 1.00 84.31 699 VAL A N 1
ATOM 5034 C CA . VAL A 1 699 ? 8.104 35.318 17.359 1.00 84.31 699 VAL A CA 1
ATOM 5035 C C . VAL A 1 699 ? 7.190 35.942 16.307 1.00 84.31 699 VAL A C 1
ATOM 5037 O O . VAL A 1 699 ? 7.391 37.099 15.942 1.00 84.31 699 VAL A O 1
ATOM 5040 N N . GLY A 1 700 ? 6.234 35.166 15.792 1.00 71.44 700 GLY A N 1
ATOM 5041 C CA . GLY A 1 700 ? 5.261 35.639 14.805 1.00 71.44 700 GLY A CA 1
ATOM 5042 C C . GLY A 1 700 ? 4.170 36.495 15.451 1.00 71.44 700 GLY A C 1
ATOM 5043 O O . GLY A 1 700 ? 3.865 36.318 16.629 1.00 71.44 700 GLY A O 1
ATOM 5044 N N . SER A 1 701 ? 3.587 37.424 14.684 1.00 54.16 701 SER A N 1
ATOM 5045 C CA . SER A 1 701 ? 2.675 38.443 15.220 1.00 54.16 701 SER A CA 1
ATOM 5046 C C . SER A 1 701 ? 1.200 38.052 15.307 1.00 54.16 701 SER A C 1
ATOM 5048 O O . SER A 1 701 ? 0.479 38.786 15.953 1.00 54.16 701 SER A O 1
ATOM 5050 N N . ASP A 1 702 ? 0.738 36.965 14.687 1.00 50.94 702 ASP A N 1
ATOM 5051 C CA . ASP A 1 702 ? -0.582 36.348 14.919 1.00 50.94 702 ASP A CA 1
ATOM 5052 C C . ASP A 1 702 ? -0.747 35.177 13.940 1.00 50.94 702 ASP A C 1
ATOM 5054 O O . ASP A 1 702 ? -0.457 35.317 12.750 1.00 50.94 702 ASP A O 1
ATOM 5058 N N . ALA A 1 703 ? -1.226 34.024 14.411 1.00 46.31 703 ALA A N 1
ATOM 5059 C CA . ALA A 1 703 ? -1.695 32.951 13.538 1.00 46.31 703 ALA A CA 1
ATOM 5060 C C . ALA A 1 703 ? -2.969 32.314 14.127 1.00 46.31 703 ALA A C 1
ATOM 5062 O O . ALA A 1 703 ? -3.047 32.123 15.342 1.00 46.31 703 ALA A O 1
ATOM 5063 N N . PRO A 1 704 ? -3.975 32.016 13.284 1.00 43.22 704 PRO A N 1
ATOM 5064 C CA . PRO A 1 704 ? -5.279 31.508 13.700 1.00 43.22 704 PRO A CA 1
ATOM 5065 C C . PRO A 1 704 ? -5.135 30.149 14.388 1.00 43.22 704 PRO A C 1
ATOM 5067 O O . PRO A 1 704 ? -4.300 29.345 13.978 1.00 43.22 704 PRO A O 1
ATOM 5070 N N . GLY A 1 705 ? -5.955 29.911 15.421 1.00 52.81 705 GLY A N 1
ATOM 5071 C CA . GLY A 1 705 ? -5.923 28.699 16.243 1.00 52.81 705 GLY A CA 1
ATOM 5072 C C . GLY A 1 705 ? -5.735 27.447 15.394 1.00 52.81 705 GLY A C 1
ATOM 5073 O O . GLY A 1 705 ? -6.575 27.139 14.545 1.00 52.81 705 GLY A O 1
ATOM 5074 N N . ALA A 1 706 ? -4.595 26.779 15.581 1.00 54.69 706 ALA A N 1
ATOM 5075 C CA . ALA A 1 706 ? -4.200 25.665 14.738 1.00 54.69 706 ALA A CA 1
ATOM 5076 C C . ALA A 1 706 ? -5.273 24.570 14.766 1.00 54.69 706 ALA A C 1
ATOM 5078 O O . ALA A 1 706 ? -5.789 24.215 15.831 1.00 54.69 706 ALA A O 1
ATOM 5079 N N . VAL A 1 707 ? -5.604 24.030 13.590 1.00 62.19 707 VAL A N 1
ATOM 5080 C CA . VAL A 1 707 ? -6.483 22.866 13.482 1.00 62.19 707 VAL A CA 1
ATOM 5081 C C . VAL A 1 707 ? -5.790 21.713 14.192 1.00 62.19 707 VAL A C 1
ATOM 5083 O O . VAL A 1 707 ? -4.704 21.285 13.812 1.00 62.19 707 VAL A O 1
ATOM 5086 N N . VAL A 1 708 ? -6.407 21.242 15.266 1.00 75.00 708 VAL A N 1
ATOM 5087 C CA . VAL A 1 708 ? -5.904 20.116 16.041 1.00 75.00 708 VAL A CA 1
ATOM 5088 C C . VAL A 1 708 ? -6.464 18.839 15.406 1.00 75.00 708 VAL A C 1
ATOM 5090 O O . VAL A 1 708 ? -7.684 18.671 15.409 1.00 75.00 708 VAL A O 1
ATOM 5093 N N . PRO A 1 709 ? -5.635 17.922 14.868 1.00 75.94 709 PRO A N 1
ATOM 5094 C CA . PRO A 1 709 ? -6.120 16.741 14.147 1.00 75.94 709 PRO A CA 1
ATOM 5095 C C . PRO A 1 709 ? -6.585 15.608 15.083 1.00 75.94 709 PRO A C 1
ATOM 5097 O O . PRO A 1 709 ? -6.676 14.450 14.682 1.00 75.94 709 PRO A O 1
ATOM 5100 N N . TRP A 1 710 ? -6.889 15.931 16.342 1.00 81.56 710 TRP A N 1
ATOM 5101 C CA . TRP A 1 710 ? -7.396 15.007 17.350 1.00 81.56 710 TRP A CA 1
ATOM 5102 C C . TRP A 1 710 ? -8.445 15.682 18.249 1.00 81.56 710 TRP A C 1
ATOM 5104 O O . TRP A 1 710 ? -8.421 16.905 18.423 1.00 81.56 710 TRP A O 1
ATOM 5114 N N . PRO A 1 711 ? -9.365 14.902 18.849 1.00 79.56 711 PRO A N 1
ATOM 5115 C CA . PRO A 1 711 ? -10.350 15.417 19.792 1.00 79.56 711 PRO A CA 1
ATOM 5116 C C . PRO A 1 711 ? -9.709 16.143 20.982 1.00 79.56 711 PRO A C 1
ATOM 5118 O O . PRO A 1 711 ? -8.784 15.645 21.627 1.00 79.56 711 PRO A O 1
ATOM 5121 N N . VAL A 1 712 ? -10.248 17.314 21.314 1.00 80.56 712 VAL A N 1
ATOM 5122 C CA . VAL A 1 712 ? -9.779 18.157 22.419 1.00 80.56 712 VAL A CA 1
ATOM 5123 C C . VAL A 1 712 ? -10.738 18.023 23.602 1.00 80.56 712 VAL A C 1
ATOM 5125 O O . VAL A 1 712 ? -11.938 18.251 23.467 1.00 80.56 712 VAL A O 1
ATOM 5128 N N . ARG A 1 713 ? -10.224 17.646 24.779 1.00 80.44 713 ARG A N 1
ATOM 5129 C CA . ARG A 1 713 ? -11.038 17.474 25.997 1.00 80.44 713 ARG A CA 1
ATOM 5130 C C . ARG A 1 713 ? -11.081 18.745 26.849 1.00 80.44 713 ARG A C 1
ATOM 5132 O O . ARG A 1 713 ? -10.014 19.324 27.049 1.00 80.44 713 ARG A O 1
ATOM 5139 N N . PRO A 1 714 ? -12.239 19.152 27.405 1.00 80.00 714 PRO A N 1
ATOM 5140 C CA . PRO A 1 714 ? -12.333 20.349 28.242 1.00 80.00 714 PRO A CA 1
ATOM 5141 C C . PRO A 1 714 ? -11.507 20.232 29.528 1.00 80.00 714 PRO A C 1
ATOM 5143 O O . PRO A 1 714 ? -11.661 19.265 30.280 1.00 80.00 714 PRO A O 1
ATOM 5146 N N . ALA A 1 715 ? -10.697 21.250 29.817 1.00 81.38 715 ALA A N 1
ATOM 5147 C CA . ALA A 1 715 ? -9.886 21.364 31.030 1.00 81.38 715 ALA A CA 1
ATOM 5148 C C . ALA A 1 715 ? -10.057 22.750 31.669 1.00 81.38 715 ALA A C 1
ATOM 5150 O O . ALA A 1 715 ? -10.408 23.706 30.977 1.00 81.38 715 ALA A O 1
ATOM 5151 N N . PHE A 1 716 ? -9.788 22.866 32.976 1.00 81.38 716 PHE A N 1
ATOM 5152 C CA . PHE A 1 716 ? -9.773 24.174 33.650 1.00 81.38 716 PHE A CA 1
ATOM 5153 C C . PHE A 1 716 ? -8.653 25.065 33.116 1.00 81.38 716 PHE A C 1
ATOM 5155 O O . PHE A 1 716 ? -8.838 26.263 32.941 1.00 81.38 716 PHE A O 1
ATOM 5162 N N . LEU A 1 717 ? -7.497 24.462 32.844 1.00 86.25 717 LEU A N 1
ATOM 5163 C CA . LEU A 1 717 ? -6.381 25.097 32.164 1.00 86.25 717 LEU A CA 1
ATOM 5164 C C . LEU A 1 717 ? -5.662 24.046 31.324 1.00 86.25 717 LEU A C 1
ATOM 5166 O O . LEU A 1 717 ? -5.335 22.968 31.819 1.00 86.25 717 LEU A O 1
ATOM 5170 N N . ARG A 1 718 ? -5.385 24.378 30.071 1.00 90.06 718 ARG A N 1
ATOM 5171 C CA . ARG A 1 718 ? -4.510 23.636 29.172 1.00 90.06 718 ARG A CA 1
ATOM 5172 C C . ARG A 1 718 ? -3.265 24.464 28.919 1.00 90.06 718 ARG A C 1
ATOM 5174 O O . ARG A 1 718 ? -3.364 25.611 28.496 1.00 90.06 718 ARG A O 1
ATOM 5181 N N . VAL A 1 719 ? -2.108 23.860 29.141 1.00 92.19 719 VAL A N 1
ATOM 5182 C CA . VAL A 1 719 ? -0.795 24.409 28.807 1.00 92.19 719 VAL A CA 1
ATOM 5183 C C . VAL A 1 719 ? -0.199 23.508 27.736 1.00 92.19 719 VAL A C 1
ATOM 5185 O O . VAL A 1 719 ? -0.009 22.320 27.983 1.00 92.19 719 VAL A O 1
ATOM 5188 N N . ARG A 1 720 ? 0.062 24.034 26.540 1.00 92.56 720 ARG A N 1
ATOM 5189 C CA . ARG A 1 720 ? 0.380 23.220 25.360 1.00 92.56 720 ARG A CA 1
ATOM 5190 C C . ARG A 1 720 ? 1.555 23.780 24.572 1.00 92.56 720 ARG A C 1
ATOM 5192 O O . ARG A 1 720 ? 1.630 24.986 24.355 1.00 92.56 720 ARG A O 1
ATOM 5199 N N . ALA A 1 721 ? 2.411 22.880 24.089 1.00 95.12 721 ALA A N 1
ATOM 5200 C CA . ALA A 1 721 ? 3.315 23.132 22.973 1.00 95.12 721 ALA A CA 1
ATOM 5201 C C . ALA A 1 721 ? 2.905 22.249 21.783 1.00 95.12 721 ALA A C 1
ATOM 5203 O O . ALA A 1 721 ? 2.955 21.021 21.882 1.00 95.12 721 ALA A O 1
ATOM 5204 N N . LEU A 1 722 ? 2.489 22.870 20.679 1.00 93.88 722 LEU A N 1
ATOM 5205 C CA . LEU A 1 722 ? 2.072 22.203 19.444 1.00 93.88 722 LEU A CA 1
ATOM 5206 C C . LEU A 1 722 ? 3.057 22.551 18.326 1.00 93.88 722 LEU A C 1
ATOM 5208 O O . LEU A 1 722 ? 3.089 23.681 17.845 1.00 93.88 722 LEU A O 1
ATOM 5212 N N . ALA A 1 723 ? 3.857 21.576 17.913 1.00 92.81 723 ALA A N 1
ATOM 5213 C CA . ALA A 1 723 ? 4.746 21.676 16.771 1.00 92.81 723 ALA A CA 1
ATOM 5214 C C . ALA A 1 723 ? 4.010 21.304 15.479 1.00 92.81 723 ALA A C 1
ATOM 5216 O O . ALA A 1 723 ? 3.361 20.258 15.398 1.00 92.81 723 ALA A O 1
ATOM 5217 N N . ARG A 1 724 ? 4.171 22.143 14.454 1.00 90.56 724 ARG A N 1
ATOM 5218 C CA . ARG A 1 724 ? 3.821 21.840 13.065 1.00 90.56 724 ARG A CA 1
ATOM 5219 C C . ARG A 1 724 ? 5.112 21.741 12.283 1.00 90.56 724 ARG A C 1
ATOM 5221 O O . ARG A 1 724 ? 5.903 22.684 12.252 1.00 90.56 724 ARG A O 1
ATOM 5228 N N . LEU A 1 725 ? 5.323 20.573 11.698 1.00 88.88 725 LEU A N 1
ATOM 5229 C CA . LEU A 1 725 ? 6.546 20.205 11.004 1.00 88.88 725 LEU A CA 1
ATOM 5230 C C . LEU A 1 725 ? 6.167 19.893 9.551 1.00 88.88 725 LEU A C 1
ATOM 5232 O O . LEU A 1 725 ? 5.795 18.753 9.256 1.00 88.88 725 LEU A O 1
ATOM 5236 N N . PRO A 1 726 ? 6.181 20.901 8.654 1.00 85.88 726 PRO A N 1
ATOM 5237 C CA . PRO A 1 726 ? 5.784 20.756 7.257 1.00 85.88 726 PRO A CA 1
ATOM 5238 C C . PRO A 1 726 ? 6.880 19.993 6.521 1.00 85.88 726 PRO A C 1
ATOM 5240 O O . PRO A 1 726 ? 7.802 20.555 5.928 1.00 85.88 726 PRO A O 1
ATOM 5243 N N . TRP A 1 727 ? 6.835 18.680 6.669 1.00 76.31 727 TRP A N 1
ATOM 5244 C CA . TRP A 1 727 ? 7.845 17.771 6.174 1.00 76.31 727 TRP A CA 1
ATOM 5245 C C . TRP A 1 727 ? 7.430 17.232 4.811 1.00 76.31 727 TRP A C 1
ATOM 5247 O O . TRP A 1 727 ? 6.347 16.672 4.650 1.00 76.31 727 TRP A O 1
ATOM 5257 N N . ALA A 1 728 ? 8.316 17.364 3.828 1.00 61.38 728 ALA A N 1
ATOM 5258 C CA . ALA A 1 728 ? 8.132 16.740 2.531 1.00 61.38 728 ALA A CA 1
ATOM 5259 C C . ALA A 1 728 ? 8.342 15.217 2.638 1.00 61.38 728 ALA A C 1
ATOM 5261 O O . ALA A 1 728 ? 9.468 14.712 2.618 1.00 61.38 728 ALA A O 1
ATOM 5262 N N . MET A 1 729 ? 7.239 14.482 2.762 1.00 58.31 729 MET A N 1
ATOM 5263 C CA . MET A 1 729 ? 7.227 13.022 2.847 1.00 58.31 729 MET A CA 1
ATOM 5264 C C . MET A 1 729 ? 7.551 12.405 1.478 1.00 58.31 729 MET A C 1
ATOM 5266 O O . MET A 1 729 ? 6.716 12.392 0.577 1.00 58.31 729 MET A O 1
ATOM 5270 N N . ARG A 1 730 ? 8.763 11.864 1.308 1.00 46.53 730 ARG A N 1
ATOM 5271 C CA . ARG A 1 730 ? 9.063 10.917 0.220 1.00 46.53 730 ARG A CA 1
ATOM 5272 C C . ARG A 1 730 ? 8.769 9.499 0.723 1.00 46.53 730 ARG A C 1
ATOM 5274 O O . ARG A 1 730 ? 9.569 8.945 1.472 1.00 46.53 730 ARG A O 1
ATOM 5281 N N . GLY A 1 731 ? 7.628 8.939 0.319 1.00 51.19 731 GLY A N 1
ATOM 5282 C CA . GLY A 1 731 ? 7.190 7.585 0.683 1.00 51.19 731 GLY A CA 1
ATOM 5283 C C . GLY A 1 731 ? 6.344 7.519 1.962 1.00 51.19 731 GLY A C 1
ATOM 5284 O O . GLY A 1 731 ? 6.499 8.339 2.867 1.00 51.19 731 GLY A O 1
ATOM 5285 N N . GLY A 1 732 ? 5.434 6.539 2.013 1.00 55.59 732 GLY A N 1
ATOM 5286 C CA . GLY A 1 732 ? 4.495 6.292 3.115 1.00 55.59 732 GLY A CA 1
ATOM 5287 C C . GLY A 1 732 ? 5.192 5.832 4.394 1.00 55.59 732 GLY A C 1
ATOM 5288 O O . GLY A 1 732 ? 5.237 4.645 4.693 1.00 55.59 732 GLY A O 1
ATOM 5289 N N . ARG A 1 733 ? 5.790 6.772 5.130 1.00 69.56 733 ARG A N 1
ATOM 5290 C CA . ARG A 1 733 ? 6.347 6.514 6.461 1.00 69.56 733 ARG A CA 1
ATOM 5291 C C . ARG A 1 733 ? 5.227 6.456 7.491 1.00 69.56 733 ARG A C 1
ATOM 5293 O O . ARG A 1 733 ? 4.267 7.211 7.397 1.00 69.56 733 ARG A O 1
ATOM 5300 N N . GLU A 1 734 ? 5.405 5.600 8.488 1.00 85.25 734 GLU A N 1
ATOM 5301 C CA . GLU A 1 734 ? 4.405 5.271 9.503 1.00 85.25 734 GLU A CA 1
ATOM 5302 C C . GLU A 1 734 ? 4.987 5.465 10.910 1.00 85.25 734 GLU A C 1
ATOM 5304 O O . GLU A 1 734 ? 6.207 5.461 11.116 1.00 85.25 734 GLU A O 1
ATOM 5309 N N . VAL A 1 735 ? 4.112 5.621 11.900 1.00 86.31 735 VAL A N 1
ATOM 5310 C CA . VAL A 1 735 ? 4.467 5.574 13.319 1.00 86.31 735 VAL A CA 1
ATOM 5311 C C . VAL A 1 735 ? 4.959 4.165 13.651 1.00 86.31 735 VAL A C 1
ATOM 5313 O O . VAL A 1 735 ? 4.195 3.202 13.654 1.00 86.31 735 VAL A O 1
ATOM 5316 N N . SER A 1 736 ? 6.246 4.031 13.975 1.00 87.44 736 SER A N 1
ATOM 5317 C CA . SER A 1 736 ? 6.823 2.733 14.331 1.00 87.44 736 SER A CA 1
ATOM 5318 C C . SER A 1 736 ? 6.297 2.237 15.682 1.00 87.44 736 SER A C 1
ATOM 5320 O O . SER A 1 736 ? 6.543 2.860 16.718 1.00 87.44 736 SER A O 1
ATOM 5322 N N . ALA A 1 737 ? 5.653 1.065 15.693 1.00 84.38 737 ALA A N 1
ATOM 5323 C CA . ALA A 1 737 ? 5.172 0.420 16.917 1.00 84.38 737 ALA A CA 1
ATOM 5324 C C . ALA A 1 737 ? 6.303 0.118 17.921 1.00 84.38 737 ALA A C 1
ATOM 5326 O O . ALA A 1 737 ? 6.114 0.241 19.131 1.00 84.38 737 ALA A O 1
ATOM 5327 N N . GLU A 1 738 ? 7.494 -0.246 17.436 1.00 88.44 738 GLU A N 1
ATOM 5328 C CA . GLU A 1 738 ? 8.676 -0.464 18.279 1.00 88.44 738 GLU A CA 1
ATOM 5329 C C . GLU A 1 738 ? 9.115 0.835 18.964 1.00 88.44 738 GLU A C 1
ATOM 5331 O O . GLU A 1 738 ? 9.251 0.879 20.188 1.00 88.44 738 GLU A O 1
ATOM 5336 N N . ARG A 1 739 ? 9.266 1.921 18.195 1.00 89.38 739 ARG A N 1
ATOM 5337 C CA . ARG A 1 739 ? 9.673 3.227 18.737 1.00 89.38 739 ARG A CA 1
ATOM 5338 C C . ARG A 1 739 ? 8.618 3.803 19.675 1.00 89.38 739 ARG A C 1
ATOM 5340 O O . ARG A 1 739 ? 8.978 4.379 20.696 1.00 89.38 739 ARG A O 1
ATOM 5347 N N . ALA A 1 740 ? 7.337 3.593 19.378 1.00 90.00 740 ALA A N 1
ATOM 5348 C CA . ALA A 1 740 ? 6.233 3.972 20.254 1.00 90.00 740 ALA A CA 1
ATOM 5349 C C . ALA A 1 740 ? 6.325 3.262 21.614 1.00 90.00 740 ALA A C 1
ATOM 5351 O O . ALA A 1 740 ? 6.234 3.913 22.653 1.00 90.00 740 ALA A O 1
ATOM 5352 N N . ARG A 1 741 ? 6.585 1.946 21.629 1.00 88.88 741 ARG A N 1
ATOM 5353 C CA . ARG A 1 741 ? 6.791 1.183 22.875 1.00 88.88 741 ARG A CA 1
ATOM 5354 C C . ARG A 1 741 ? 8.005 1.681 23.661 1.00 88.88 741 ARG A C 1
ATOM 5356 O O . ARG A 1 741 ? 7.901 1.866 24.871 1.00 88.88 741 ARG A O 1
ATOM 5363 N N . LEU A 1 742 ? 9.131 1.920 22.984 1.00 89.12 742 LEU A N 1
ATOM 5364 C CA . LEU A 1 742 ? 10.347 2.447 23.613 1.00 89.12 742 LEU A CA 1
ATOM 5365 C C . LEU A 1 742 ? 10.126 3.844 24.204 1.00 89.12 742 LEU A C 1
ATOM 5367 O O . LEU A 1 742 ? 10.569 4.110 25.320 1.00 89.12 742 LEU A O 1
ATOM 5371 N N . LEU A 1 743 ? 9.401 4.714 23.497 1.00 91.44 743 LEU A N 1
ATOM 5372 C CA . LEU A 1 743 ? 9.044 6.039 23.991 1.00 91.44 743 LEU A CA 1
ATOM 5373 C C . LEU A 1 743 ? 8.167 5.946 25.244 1.00 91.44 743 LEU A C 1
ATOM 5375 O O . LEU A 1 743 ? 8.499 6.557 26.255 1.00 91.44 743 LEU A O 1
ATOM 5379 N N . VAL A 1 744 ? 7.091 5.151 25.216 1.00 90.94 744 VAL A N 1
ATOM 5380 C CA . VAL A 1 744 ? 6.195 4.977 26.376 1.00 90.94 744 VAL A CA 1
ATOM 5381 C C . VAL A 1 744 ? 6.954 4.452 27.598 1.00 90.94 744 VAL A C 1
ATOM 5383 O O . VAL A 1 744 ? 6.708 4.915 28.709 1.00 90.94 744 VAL A O 1
ATOM 5386 N N . ALA A 1 745 ? 7.917 3.547 27.403 1.00 88.38 745 ALA A N 1
ATOM 5387 C CA . ALA A 1 745 ? 8.771 3.048 28.479 1.00 88.38 745 ALA A CA 1
ATOM 5388 C C . ALA A 1 745 ? 9.752 4.106 29.025 1.00 88.38 745 ALA A C 1
ATOM 5390 O O . ALA A 1 745 ? 10.103 4.060 30.203 1.00 88.38 745 ALA A O 1
ATOM 5391 N N . ALA A 1 746 ? 10.189 5.056 28.193 1.00 90.25 746 ALA A N 1
ATOM 5392 C CA . ALA A 1 746 ? 11.122 6.114 28.578 1.00 90.25 746 ALA A CA 1
ATOM 5393 C C . ALA A 1 746 ? 10.436 7.311 29.260 1.00 90.25 746 ALA A C 1
ATOM 5395 O O . ALA A 1 746 ? 11.026 7.929 30.147 1.00 90.25 746 ALA A O 1
ATOM 5396 N N . LEU A 1 747 ? 9.187 7.621 28.890 1.00 90.81 747 LEU A N 1
ATOM 5397 C CA . LEU A 1 747 ? 8.451 8.791 29.383 1.00 90.81 747 LEU A CA 1
ATOM 5398 C C . LEU A 1 747 ? 8.394 8.921 30.918 1.00 90.81 747 LEU A C 1
ATOM 5400 O O . LEU A 1 747 ? 8.568 10.045 31.391 1.00 90.81 747 LEU A O 1
ATOM 5404 N N . PRO A 1 748 ? 8.220 7.857 31.733 1.00 88.69 748 PRO A N 1
ATOM 5405 C CA . PRO A 1 748 ? 8.247 7.973 33.195 1.00 88.69 748 PRO A CA 1
ATOM 5406 C C . PRO A 1 748 ? 9.529 8.606 33.764 1.00 88.69 748 PRO A C 1
ATOM 5408 O O . PRO A 1 748 ? 9.473 9.275 34.796 1.00 88.69 748 PRO A O 1
ATOM 5411 N N . GLY A 1 749 ? 10.671 8.406 33.097 1.00 84.56 749 GLY A N 1
ATOM 5412 C CA . GLY A 1 749 ? 11.973 8.963 33.477 1.00 84.56 749 GLY A CA 1
ATOM 5413 C C . GLY A 1 749 ? 12.366 10.236 32.722 1.00 84.56 749 GLY A C 1
ATOM 5414 O O . GLY A 1 749 ? 13.452 10.757 32.960 1.00 84.56 749 GLY A O 1
ATOM 5415 N N . ASP A 1 750 ? 11.518 10.723 31.815 1.00 90.50 750 ASP A N 1
ATOM 5416 C CA . ASP A 1 750 ? 11.823 11.863 30.951 1.00 90.50 750 ASP A CA 1
ATOM 5417 C C . ASP A 1 750 ? 11.593 13.222 31.644 1.00 90.50 750 ASP A C 1
ATOM 5419 O O . ASP A 1 750 ? 10.804 13.356 32.591 1.00 90.50 750 ASP A O 1
ATOM 5423 N N . ASP A 1 751 ? 12.260 14.259 31.129 1.00 90.12 751 ASP A N 1
ATOM 5424 C CA . ASP A 1 751 ? 12.136 15.645 31.587 1.00 90.12 751 ASP A CA 1
ATOM 5425 C C . ASP A 1 751 ? 10.682 16.135 31.581 1.00 90.12 751 ASP A C 1
ATOM 5427 O O . ASP A 1 751 ? 10.304 16.931 32.446 1.00 90.12 751 ASP A O 1
ATOM 5431 N N . LEU A 1 752 ? 9.850 15.666 30.639 1.00 93.38 752 LEU A N 1
ATOM 5432 C CA . LEU A 1 752 ? 8.433 16.030 30.579 1.00 93.38 752 LEU A CA 1
ATOM 5433 C C . LEU A 1 752 ? 7.695 15.578 31.838 1.00 93.38 752 LEU A C 1
ATOM 5435 O O . LEU A 1 752 ? 6.998 16.371 32.469 1.00 93.38 752 LEU A O 1
ATOM 5439 N N . THR A 1 753 ? 7.901 14.331 32.258 1.00 91.75 753 THR A N 1
ATOM 5440 C CA . THR A 1 753 ? 7.324 13.795 33.497 1.00 91.75 753 THR A CA 1
ATOM 5441 C C . THR A 1 753 ? 7.855 14.521 34.724 1.00 91.75 753 THR A C 1
ATOM 5443 O O . THR A 1 753 ? 7.100 14.800 35.661 1.00 91.75 753 THR A O 1
ATOM 5446 N N . ALA A 1 754 ? 9.142 14.875 34.730 1.00 90.50 754 ALA A N 1
ATOM 5447 C CA . ALA A 1 754 ? 9.720 15.663 35.810 1.00 90.50 754 ALA A CA 1
ATOM 5448 C C . ALA A 1 754 ? 9.058 17.050 35.919 1.00 90.50 754 ALA A C 1
ATOM 5450 O O . ALA A 1 754 ? 8.686 17.450 37.025 1.00 90.50 754 ALA A O 1
ATOM 5451 N N . ALA A 1 755 ? 8.847 17.736 34.790 1.00 90.50 755 ALA A N 1
ATOM 5452 C CA . ALA A 1 755 ? 8.172 19.032 34.726 1.00 90.50 755 ALA A CA 1
ATOM 5453 C C . ALA A 1 755 ? 6.682 18.945 35.104 1.00 90.50 755 ALA A C 1
ATOM 5455 O O . ALA A 1 755 ? 6.180 19.827 35.795 1.00 90.50 755 ALA A O 1
ATOM 5456 N N . LEU A 1 756 ? 5.985 17.863 34.731 1.00 89.69 756 LEU A N 1
ATOM 5457 C CA . LEU A 1 756 ? 4.594 17.601 35.134 1.00 89.69 756 LEU A CA 1
ATOM 5458 C C . LEU A 1 756 ? 4.448 17.421 36.657 1.00 89.69 756 LEU A C 1
ATOM 5460 O O . LEU A 1 756 ? 3.471 17.879 37.247 1.00 89.69 756 LEU A O 1
ATOM 5464 N N . ARG A 1 757 ? 5.412 16.756 37.313 1.00 87.44 757 ARG A N 1
ATOM 5465 C CA . ARG A 1 757 ? 5.381 16.470 38.765 1.00 87.44 757 ARG A CA 1
ATOM 5466 C C . ARG A 1 757 ? 5.868 17.638 39.626 1.00 87.44 757 ARG A C 1
ATOM 5468 O O . ARG A 1 757 ? 5.575 17.679 40.822 1.00 87.44 757 ARG A O 1
ATOM 5475 N N . GLU A 1 758 ? 6.635 18.561 39.056 1.00 86.25 758 GLU A N 1
ATOM 5476 C CA . GLU A 1 758 ? 7.283 19.657 39.783 1.00 86.25 758 GLU A CA 1
ATOM 5477 C C . GLU A 1 758 ? 6.306 20.565 40.554 1.00 86.25 758 GLU A C 1
ATOM 5479 O O . GLU A 1 758 ? 6.562 20.790 41.743 1.00 86.25 758 GLU A O 1
ATOM 5484 N N . PRO A 1 759 ? 5.168 21.015 39.980 1.00 84.94 759 PRO A N 1
ATOM 5485 C CA . PRO A 1 759 ? 4.211 21.842 40.710 1.00 84.94 759 PRO A CA 1
ATOM 5486 C C . PRO A 1 759 ? 3.668 21.166 41.974 1.00 84.94 759 PRO A C 1
ATOM 5488 O O . PRO A 1 759 ? 3.526 21.815 43.011 1.00 84.94 759 PRO A O 1
ATOM 5491 N N . LEU A 1 760 ? 3.412 19.856 41.918 1.00 82.38 760 LEU A N 1
ATOM 5492 C CA . LEU A 1 760 ? 2.922 19.079 43.060 1.00 82.38 760 LEU A CA 1
ATOM 5493 C C . LEU A 1 760 ? 4.003 18.923 44.139 1.00 82.38 760 LEU A C 1
ATOM 5495 O O . LEU A 1 760 ? 3.737 19.165 45.317 1.00 82.38 760 LEU A O 1
ATOM 5499 N N . ARG A 1 761 ? 5.243 18.606 43.741 1.00 82.00 761 ARG A N 1
ATOM 5500 C CA . ARG A 1 761 ? 6.374 18.449 44.673 1.00 82.00 761 ARG A CA 1
ATOM 5501 C C . ARG A 1 761 ? 6.699 19.731 45.433 1.00 82.00 761 ARG A C 1
ATOM 5503 O O . ARG A 1 761 ? 6.889 19.687 46.645 1.00 82.00 761 ARG A O 1
ATOM 5510 N N . ARG A 1 762 ? 6.735 20.880 44.744 1.00 80.75 762 ARG A N 1
ATOM 5511 C CA . ARG A 1 762 ? 7.020 22.191 45.368 1.00 80.75 762 ARG A CA 1
ATOM 5512 C C . ARG A 1 762 ? 6.018 22.569 46.453 1.00 80.75 762 ARG A C 1
ATOM 5514 O O . ARG A 1 762 ? 6.320 23.393 47.308 1.00 80.75 762 ARG A O 1
ATOM 5521 N N . ARG A 1 763 ? 4.838 21.960 46.417 1.00 81.00 763 ARG A N 1
ATOM 5522 C CA . ARG A 1 763 ? 3.735 22.226 47.335 1.00 81.00 763 ARG A CA 1
ATOM 5523 C C . ARG A 1 763 ? 3.524 21.088 48.336 1.00 81.00 763 ARG A C 1
ATOM 5525 O O . ARG A 1 763 ? 2.466 20.985 48.940 1.00 81.00 763 ARG A O 1
ATOM 5532 N N . GLY A 1 764 ? 4.544 20.246 48.523 1.00 71.12 764 GLY A N 1
ATOM 5533 C CA . GLY A 1 764 ? 4.591 19.222 49.567 1.00 71.12 764 GLY A CA 1
ATOM 5534 C C . GLY A 1 764 ? 3.846 17.924 49.248 1.00 71.12 764 GLY A C 1
ATOM 5535 O O . GLY A 1 764 ? 3.823 17.033 50.094 1.00 71.12 764 GLY A O 1
ATOM 5536 N N . ALA A 1 765 ? 3.268 17.774 48.051 1.00 73.31 765 ALA A N 1
ATOM 5537 C CA . ALA A 1 765 ? 2.652 16.517 47.635 1.00 73.31 765 ALA A CA 1
ATOM 5538 C C . ALA A 1 765 ? 3.719 15.518 47.156 1.00 73.31 765 ALA A C 1
ATOM 5540 O O . ALA A 1 765 ? 4.667 15.887 46.458 1.00 73.31 765 ALA A O 1
ATOM 5541 N N . ASN A 1 766 ? 3.535 14.234 47.477 1.00 70.38 766 ASN A N 1
ATOM 5542 C CA . ASN A 1 766 ? 4.340 13.137 46.939 1.00 70.38 766 ASN A CA 1
ATOM 5543 C C . ASN A 1 766 ? 3.503 12.325 45.933 1.00 70.38 766 ASN A C 1
ATOM 5545 O O . ASN A 1 766 ? 2.959 11.282 46.301 1.00 70.38 766 ASN A O 1
ATOM 5549 N N . PRO A 1 767 ? 3.310 12.821 44.695 1.00 69.81 767 PRO A N 1
ATOM 5550 C CA . PRO A 1 767 ? 2.467 12.141 43.723 1.00 69.81 767 PRO A CA 1
ATOM 5551 C C . PRO A 1 767 ? 3.069 10.777 43.351 1.00 69.81 767 PRO A C 1
ATOM 5553 O O . PRO A 1 767 ? 4.302 10.687 43.224 1.00 69.81 767 PRO A O 1
ATOM 5556 N N . PRO A 1 768 ? 2.227 9.745 43.138 1.00 69.81 768 PRO A N 1
ATOM 5557 C CA . PRO A 1 768 ? 2.678 8.433 42.684 1.00 69.81 768 PRO A CA 1
ATOM 5558 C C . PRO A 1 768 ? 3.479 8.545 41.382 1.00 69.81 768 PRO A C 1
ATOM 5560 O O . PRO A 1 768 ? 3.447 9.569 40.689 1.00 69.81 768 PRO A O 1
ATOM 5563 N N . ASP A 1 769 ? 4.240 7.502 41.059 1.00 78.69 769 ASP A N 1
ATOM 5564 C CA . ASP A 1 769 ? 4.998 7.491 39.815 1.00 78.69 769 ASP A CA 1
ATOM 5565 C C . ASP A 1 769 ? 4.069 7.585 38.605 1.00 78.69 769 ASP A C 1
ATOM 5567 O O . ASP A 1 769 ? 3.015 6.952 38.545 1.00 78.69 769 ASP A O 1
ATOM 5571 N N . ALA A 1 770 ? 4.455 8.440 37.658 1.00 82.88 770 ALA A N 1
ATOM 5572 C CA . ALA A 1 770 ? 3.670 8.689 36.464 1.00 82.88 770 ALA A CA 1
ATOM 5573 C C . ALA A 1 770 ? 3.716 7.450 35.569 1.00 82.88 770 ALA A C 1
ATOM 5575 O O . ALA A 1 770 ? 4.748 7.132 34.975 1.00 82.88 770 ALA A O 1
ATOM 5576 N N . VAL A 1 771 ? 2.588 6.754 35.476 1.00 87.38 771 VAL A N 1
ATOM 5577 C CA . VAL A 1 771 ? 2.408 5.653 34.534 1.00 87.38 771 VAL A CA 1
ATOM 5578 C C . VAL A 1 771 ? 1.851 6.240 33.246 1.00 87.38 771 VAL A C 1
ATOM 5580 O O . VAL A 1 771 ? 0.750 6.796 33.237 1.00 87.38 771 VAL A O 1
ATOM 5583 N N . TRP A 1 772 ? 2.629 6.160 32.171 1.00 90.94 772 TRP A N 1
ATOM 5584 C CA . TRP A 1 772 ? 2.184 6.540 30.835 1.00 90.94 772 TRP A CA 1
ATOM 5585 C C . TRP A 1 772 ? 1.515 5.346 30.167 1.00 90.94 772 TRP A C 1
ATOM 5587 O O . TRP A 1 772 ? 2.081 4.257 30.113 1.00 90.94 772 TRP A O 1
ATOM 5597 N N . ALA A 1 773 ? 0.308 5.558 29.659 1.00 86.25 773 ALA A N 1
ATOM 5598 C CA . ALA A 1 773 ? -0.465 4.548 28.950 1.00 86.25 773 ALA A CA 1
ATOM 5599 C C . ALA A 1 773 ? -0.998 5.128 27.634 1.00 86.25 773 ALA A C 1
ATOM 5601 O O . ALA A 1 773 ? -1.099 6.356 27.515 1.00 86.25 773 ALA A O 1
ATOM 5602 N N . PRO A 1 774 ? -1.349 4.280 26.648 1.00 82.69 774 PRO A N 1
ATOM 5603 C CA . PRO A 1 774 ? -2.069 4.723 25.461 1.00 82.69 774 PRO A CA 1
ATOM 5604 C C . PRO A 1 774 ? -3.252 5.613 25.854 1.00 82.69 774 PRO A C 1
ATOM 5606 O O . PRO A 1 774 ? -4.082 5.245 26.687 1.00 82.69 774 PRO A O 1
ATOM 5609 N N . GLY A 1 775 ? -3.268 6.825 25.307 1.00 70.81 775 GLY A N 1
ATOM 5610 C CA . GLY A 1 775 ? -4.318 7.800 25.551 1.00 70.81 775 GLY A CA 1
ATOM 5611 C C . GLY A 1 775 ? -5.593 7.402 24.803 1.00 70.81 775 GLY A C 1
ATOM 5612 O O . GLY A 1 775 ? -5.569 6.514 23.956 1.00 70.81 775 GLY A O 1
ATOM 5613 N N . PRO A 1 776 ? -6.723 8.074 25.058 1.00 62.56 776 PRO A N 1
ATOM 5614 C CA . PRO A 1 776 ? -7.976 7.807 24.346 1.00 62.56 776 PRO A CA 1
ATOM 5615 C C . PRO A 1 776 ? -7.978 8.342 22.912 1.00 62.56 776 PRO A C 1
ATOM 5617 O O . PRO A 1 776 ? -8.933 8.123 22.171 1.00 62.56 776 PRO A O 1
ATOM 5620 N N . ASN A 1 777 ? -6.924 9.055 22.526 1.00 65.88 777 ASN A N 1
ATOM 5621 C CA . ASN A 1 777 ? -6.679 9.438 21.151 1.00 65.88 777 ASN A CA 1
ATOM 5622 C C . ASN A 1 777 ? -6.140 8.234 20.354 1.00 65.88 777 ASN A C 1
ATOM 5624 O O . ASN A 1 777 ? -5.483 7.344 20.895 1.00 65.88 777 ASN A O 1
ATOM 5628 N N . ARG A 1 778 ? -6.468 8.190 19.059 1.00 70.94 778 ARG A N 1
ATOM 5629 C CA . ARG A 1 778 ? -6.163 7.084 18.137 1.00 70.94 778 ARG A CA 1
ATOM 5630 C C . ARG A 1 778 ? -4.665 6.733 18.141 1.00 70.94 778 ARG A C 1
ATOM 5632 O O . ARG A 1 778 ? -3.828 7.617 18.009 1.00 70.94 778 ARG A O 1
ATOM 5639 N N . ASN A 1 779 ? -4.348 5.439 18.230 1.00 78.19 779 ASN A N 1
ATOM 5640 C CA . ASN A 1 779 ? -3.003 4.887 18.038 1.00 78.19 779 ASN A CA 1
ATOM 5641 C C . ASN A 1 779 ? -3.025 3.968 16.805 1.00 78.19 779 ASN A C 1
ATOM 5643 O O . ASN A 1 779 ? -3.675 2.924 16.828 1.00 78.19 779 ASN A O 1
ATOM 5647 N N . ALA A 1 780 ? -2.386 4.390 15.718 1.00 79.38 780 ALA A N 1
ATOM 5648 C CA . ALA A 1 780 ? -2.401 3.748 14.405 1.00 79.38 780 ALA A CA 1
ATOM 5649 C C . ALA A 1 780 ? -1.105 4.072 13.635 1.00 79.38 780 ALA A C 1
ATOM 5651 O O . ALA A 1 780 ? -0.237 4.779 14.139 1.00 79.38 780 ALA A O 1
ATOM 5652 N N . LEU A 1 781 ? -0.979 3.590 12.397 1.00 83.12 781 LEU A N 1
ATOM 5653 C CA . LEU A 1 781 ? 0.188 3.861 11.541 1.00 83.12 781 LEU A CA 1
ATOM 5654 C C . LEU A 1 781 ? 0.387 5.357 11.242 1.00 83.12 781 LEU A C 1
ATOM 5656 O O . LEU A 1 781 ? 1.491 5.793 10.938 1.00 83.12 781 LEU A O 1
ATOM 5660 N N . ASP A 1 782 ? -0.666 6.155 11.373 1.00 85.50 782 ASP A N 1
ATOM 5661 C CA . ASP A 1 782 ? -0.709 7.590 11.106 1.00 85.50 782 ASP A CA 1
ATOM 5662 C C . ASP A 1 782 ? -0.905 8.454 12.361 1.00 85.50 782 ASP A C 1
ATOM 5664 O O . ASP A 1 782 ? -0.951 9.679 12.251 1.00 85.50 782 ASP A O 1
ATOM 5668 N N . ALA A 1 783 ? -1.023 7.859 13.553 1.00 89.50 783 ALA A N 1
ATOM 5669 C CA . ALA A 1 783 ? -1.294 8.601 14.782 1.00 89.50 783 ALA A CA 1
ATOM 5670 C C . ALA A 1 783 ? -0.750 7.904 16.034 1.00 89.50 783 ALA A C 1
ATOM 5672 O O . ALA A 1 783 ? -0.801 6.684 16.163 1.00 89.50 783 ALA A O 1
ATOM 5673 N N . PHE A 1 784 ? -0.286 8.686 16.999 1.00 93.25 784 PHE A N 1
ATOM 5674 C CA . PHE A 1 784 ? 0.180 8.222 18.299 1.00 93.25 784 PHE A CA 1
ATOM 5675 C C . PHE A 1 784 ? -0.392 9.100 19.407 1.00 93.25 784 PHE A C 1
ATOM 5677 O O . PHE A 1 784 ? -0.430 10.324 19.283 1.00 93.25 784 PHE A O 1
ATOM 5684 N N . GLY A 1 785 ? -0.775 8.485 20.522 1.00 93.31 785 GLY A N 1
ATOM 5685 C CA . GLY A 1 785 ? -1.203 9.208 21.706 1.00 93.31 785 GLY A CA 1
ATOM 5686 C C . GLY A 1 785 ? -0.981 8.428 22.987 1.00 93.31 785 GLY A C 1
ATOM 5687 O O . GLY A 1 785 ? -1.461 7.301 23.131 1.00 93.31 785 GLY A O 1
ATOM 5688 N N . CYS A 1 786 ? -0.317 9.053 23.957 1.00 93.00 786 CYS A N 1
ATOM 5689 C CA . CYS A 1 786 ? -0.210 8.529 25.313 1.00 93.00 786 CYS A CA 1
ATOM 5690 C C . CYS A 1 786 ? -0.404 9.621 26.359 1.00 93.00 786 CYS A C 1
ATOM 5692 O O . CYS A 1 786 ? -0.062 10.785 26.153 1.00 93.00 786 CYS A O 1
ATOM 5694 N N . SER A 1 787 ? -0.955 9.232 27.501 1.00 93.31 787 SER A N 1
ATOM 5695 C CA . SER A 1 787 ? -1.249 10.140 28.602 1.00 93.31 787 SER A CA 1
ATOM 5696 C C . SER A 1 787 ? -0.881 9.531 29.945 1.00 93.31 787 SER A C 1
ATOM 5698 O O . SER A 1 787 ? -0.860 8.310 30.107 1.00 93.31 787 SER A O 1
ATOM 5700 N N . THR A 1 788 ? -0.640 10.396 30.919 1.00 92.56 788 THR A N 1
ATOM 5701 C CA . THR A 1 788 ? -0.495 10.045 32.327 1.00 92.56 788 THR A CA 1
ATOM 5702 C C . THR A 1 788 ? -1.328 11.004 33.166 1.00 92.56 788 THR A C 1
ATOM 5704 O O . THR A 1 788 ? -1.388 12.198 32.874 1.00 92.56 788 THR A O 1
ATOM 5707 N N . THR A 1 789 ? -1.975 10.500 34.211 1.00 90.75 789 THR A N 1
ATOM 5708 C CA . THR A 1 789 ? -2.788 11.319 35.112 1.00 90.75 789 THR A CA 1
ATOM 5709 C C . THR A 1 789 ? -2.247 11.198 36.526 1.00 90.75 789 THR A C 1
ATOM 5711 O O . THR A 1 789 ? -2.168 10.109 37.090 1.00 90.75 789 THR A O 1
ATOM 5714 N N . LEU A 1 790 ? -1.888 12.340 37.101 1.00 87.88 790 LEU A N 1
ATOM 5715 C CA . LEU A 1 790 ? -1.512 12.486 38.496 1.00 87.88 790 LEU A CA 1
ATOM 5716 C C . LEU A 1 790 ? -2.779 12.793 39.292 1.00 87.88 790 LEU A C 1
ATOM 5718 O O . LEU A 1 790 ? -3.457 13.789 39.031 1.00 87.88 790 LEU A O 1
ATOM 5722 N N . ALA A 1 791 ? -3.097 11.927 40.246 1.00 84.19 791 ALA A N 1
ATOM 5723 C CA . ALA A 1 791 ? -4.258 12.043 41.117 1.00 84.19 791 ALA A CA 1
ATOM 5724 C C . ALA A 1 791 ? -3.828 12.163 42.585 1.00 84.19 791 ALA A C 1
ATOM 5726 O O . ALA A 1 791 ? -2.776 11.646 42.973 1.00 84.19 791 ALA A O 1
ATOM 5727 N N . ASP A 1 792 ? -4.652 12.834 43.384 1.00 77.06 792 ASP A N 1
ATOM 5728 C CA . ASP A 1 792 ? -4.584 12.823 44.846 1.00 77.06 792 ASP A CA 1
ATOM 5729 C C . ASP A 1 792 ? -5.772 12.026 45.431 1.00 77.06 792 ASP A C 1
ATOM 5731 O O . ASP A 1 792 ? -6.462 11.306 44.703 1.00 77.06 792 ASP A O 1
ATOM 5735 N N . ALA A 1 793 ? -6.003 12.129 46.745 1.00 74.44 793 ALA A N 1
ATOM 5736 C CA . ALA A 1 793 ? -7.089 11.429 47.438 1.00 74.44 793 ALA A CA 1
ATOM 5737 C C . ALA A 1 793 ? -8.495 11.760 46.896 1.00 74.44 793 ALA A C 1
ATOM 5739 O O . ALA A 1 793 ? -9.394 10.927 46.991 1.00 74.44 793 ALA A O 1
ATOM 5740 N N . ASP A 1 794 ? -8.668 12.936 46.292 1.00 73.12 794 ASP A N 1
ATOM 5741 C CA . ASP A 1 794 ? -9.937 13.458 45.788 1.00 73.12 794 ASP A CA 1
ATOM 5742 C C . ASP A 1 794 ? -10.069 13.312 44.254 1.00 73.12 794 ASP A C 1
ATOM 5744 O O . ASP A 1 794 ? -11.027 13.808 43.655 1.00 73.12 794 ASP A O 1
ATOM 5748 N N . GLY A 1 795 ? -9.116 12.637 43.595 1.00 80.75 795 GLY A N 1
ATOM 5749 C CA . GLY A 1 795 ? -9.168 12.281 42.172 1.00 80.75 795 GLY A CA 1
ATOM 5750 C C . GLY A 1 795 ? -8.121 12.977 41.285 1.00 80.75 795 GLY A C 1
ATOM 5751 O O . GLY A 1 795 ? -7.132 13.516 41.786 1.00 80.75 795 GLY A O 1
ATOM 5752 N N . PRO A 1 796 ? -8.300 12.971 39.947 1.00 84.88 796 PRO A N 1
ATOM 5753 C CA . PRO A 1 796 ? -7.362 13.560 38.986 1.00 84.88 796 PRO A CA 1
ATOM 5754 C C . PRO A 1 796 ? -7.069 15.037 39.250 1.00 84.88 796 PRO A C 1
ATOM 5756 O O . PRO A 1 796 ? -7.981 15.828 39.490 1.00 84.88 796 PRO A O 1
ATOM 5759 N N . VAL A 1 797 ? -5.792 15.404 39.188 1.00 85.19 797 VAL A N 1
ATOM 5760 C CA . VAL A 1 797 ? -5.288 16.756 39.455 1.00 85.19 797 VAL A CA 1
ATOM 5761 C C . VAL A 1 797 ? -4.647 17.334 38.197 1.00 85.19 797 VAL A C 1
ATOM 5763 O O . VAL A 1 797 ? -5.095 18.360 37.681 1.00 85.19 797 VAL A O 1
ATOM 5766 N N . LEU A 1 798 ? -3.633 16.645 37.672 1.00 89.19 798 LEU A N 1
ATOM 5767 C CA . LEU A 1 798 ? -2.925 17.021 36.452 1.00 89.19 798 LEU A CA 1
ATOM 5768 C C . LEU A 1 798 ? -2.916 15.843 35.485 1.00 89.19 798 LEU A C 1
ATOM 5770 O O . LEU A 1 798 ? -2.603 14.724 35.882 1.00 89.19 798 LEU A O 1
ATOM 5774 N N . THR A 1 799 ? -3.178 16.102 34.212 1.00 91.12 799 THR A N 1
ATOM 5775 C CA . THR A 1 799 ? -2.995 15.121 33.140 1.00 91.12 799 THR A CA 1
ATOM 5776 C C . THR A 1 799 ? -1.917 15.620 32.189 1.00 91.12 799 THR A C 1
ATOM 5778 O O . THR A 1 799 ? -2.021 16.724 31.665 1.00 91.12 799 THR A O 1
ATOM 5781 N N . GLY A 1 800 ? -0.880 14.816 31.972 1.00 92.44 800 GLY A N 1
ATOM 5782 C CA . GLY A 1 800 ? 0.076 15.001 30.885 1.00 92.44 800 GLY A CA 1
ATOM 5783 C C . GLY A 1 800 ? -0.347 14.179 29.675 1.00 92.44 800 GLY A C 1
ATOM 5784 O O . GLY A 1 800 ? -0.748 13.026 29.826 1.00 92.44 800 GLY A O 1
ATOM 5785 N N . GLU A 1 801 ? -0.267 14.748 28.480 1.00 93.31 801 GLU A N 1
ATOM 5786 C CA . GLU A 1 801 ? -0.628 14.060 27.241 1.00 93.31 801 GLU A CA 1
ATOM 5787 C C . GLU A 1 801 ? 0.354 14.433 26.128 1.00 93.31 801 GLU A C 1
ATOM 5789 O O . GLU A 1 801 ? 0.745 15.594 25.992 1.00 93.31 801 GLU A O 1
ATOM 5794 N N . VAL A 1 802 ? 0.778 13.437 25.350 1.00 95.25 802 VAL A N 1
ATOM 5795 C CA . VAL A 1 802 ? 1.594 13.632 24.150 1.00 95.25 802 VAL A CA 1
ATOM 5796 C C . VAL A 1 802 ? 0.923 12.971 22.958 1.00 95.25 802 VAL A C 1
ATOM 5798 O O . VAL A 1 802 ? 0.379 11.871 23.073 1.00 95.25 802 VAL A O 1
ATOM 5801 N N . LEU A 1 803 ? 0.920 13.671 21.828 1.00 94.06 803 LEU A N 1
ATOM 5802 C CA . LEU A 1 803 ? 0.128 13.330 20.650 1.00 94.06 803 LEU A CA 1
ATOM 5803 C C . LEU A 1 803 ? 0.945 13.596 19.392 1.00 94.06 803 LEU A C 1
ATOM 5805 O O . LEU A 1 803 ? 1.620 14.618 19.302 1.00 94.06 803 LEU A O 1
ATOM 5809 N N . LEU A 1 804 ? 0.874 12.698 18.419 1.00 93.00 804 LEU A N 1
ATOM 5810 C CA . LEU A 1 804 ? 1.447 12.894 17.095 1.00 93.00 804 LEU A CA 1
ATOM 5811 C C . LEU A 1 804 ? 0.458 12.412 16.038 1.00 93.00 804 LEU A C 1
ATOM 5813 O O . LEU A 1 804 ? -0.124 11.343 16.182 1.00 93.00 804 LEU A O 1
ATOM 5817 N N . ALA A 1 805 ? 0.296 13.179 14.968 1.00 90.06 805 ALA A N 1
ATOM 5818 C CA . ALA A 1 805 ? -0.453 12.790 13.784 1.00 90.06 805 ALA A CA 1
ATOM 5819 C C . ALA A 1 805 ? 0.386 13.060 12.535 1.00 90.06 805 ALA A C 1
ATOM 5821 O O . ALA A 1 805 ? 1.037 14.105 12.420 1.00 90.06 805 ALA A O 1
ATOM 5822 N N . LEU A 1 806 ? 0.377 12.099 11.614 1.00 88.31 806 LEU A N 1
ATOM 5823 C CA . LEU A 1 806 ? 0.983 12.243 10.298 1.00 88.31 806 LEU A CA 1
ATOM 5824 C C . LEU A 1 806 ? 0.155 13.181 9.404 1.00 88.31 806 LEU A C 1
ATOM 5826 O O . LEU A 1 806 ? -1.028 13.405 9.683 1.00 88.31 806 LEU A O 1
ATOM 5830 N N . PRO A 1 807 ? 0.763 13.742 8.339 1.00 83.00 807 PRO A N 1
ATOM 5831 C CA . PRO A 1 807 ? 0.075 14.666 7.453 1.00 83.00 807 PRO A CA 1
ATOM 5832 C C . PRO A 1 807 ? -1.173 14.036 6.829 1.00 83.00 807 PRO A C 1
ATOM 5834 O O . PRO A 1 807 ? -1.178 12.865 6.450 1.00 83.00 807 PRO A O 1
ATOM 5837 N N . THR A 1 808 ? -2.216 14.840 6.673 1.00 73.56 808 THR A N 1
ATOM 5838 C CA . THR A 1 808 ? -3.462 14.490 5.981 1.00 73.56 808 THR A CA 1
ATOM 5839 C C . THR A 1 808 ? -3.741 15.511 4.880 1.00 73.56 808 THR A C 1
ATOM 5841 O O . THR A 1 808 ? -3.055 16.526 4.768 1.00 73.56 808 THR A O 1
ATOM 5844 N N . THR A 1 809 ? -4.785 15.296 4.079 1.00 65.81 809 THR A N 1
ATOM 5845 C CA . THR A 1 809 ? -5.250 16.308 3.114 1.00 65.81 809 THR A CA 1
ATOM 5846 C C . THR A 1 809 ? -5.677 17.621 3.783 1.00 65.81 809 THR A C 1
ATOM 5848 O O . THR A 1 809 ? -5.599 18.669 3.149 1.00 65.81 809 THR A O 1
ATOM 5851 N N . ALA A 1 810 ? -6.104 17.583 5.052 1.00 62.41 810 ALA A N 1
ATOM 5852 C CA . ALA A 1 810 ? -6.520 18.758 5.820 1.00 62.41 810 ALA A CA 1
ATOM 5853 C C . ALA A 1 810 ? -5.366 19.439 6.582 1.00 62.41 810 ALA A C 1
ATOM 5855 O O . ALA A 1 810 ? -5.396 20.651 6.773 1.00 62.41 810 ALA A O 1
ATOM 5856 N N . GLU A 1 811 ? -4.354 18.677 7.005 1.00 70.31 811 GLU A N 1
ATOM 5857 C CA . GLU A 1 811 ? -3.167 19.177 7.709 1.00 70.31 811 GLU A CA 1
ATOM 5858 C C . GLU A 1 811 ? -1.904 18.663 6.997 1.00 70.31 811 GLU A C 1
ATOM 5860 O O . GLU A 1 811 ? -1.504 17.520 7.225 1.00 70.31 811 GLU A O 1
ATOM 5865 N N . PRO A 1 812 ? -1.252 19.472 6.140 1.00 75.56 812 PRO A N 1
ATOM 5866 C CA . PRO A 1 812 ? -0.126 19.031 5.311 1.00 75.56 812 PRO A CA 1
ATOM 5867 C C . PRO A 1 812 ? 1.213 18.955 6.073 1.00 75.56 812 PRO A C 1
ATOM 5869 O O . PRO A 1 812 ? 2.278 18.896 5.460 1.00 75.56 812 PRO A O 1
ATOM 5872 N N . ALA A 1 813 ? 1.184 18.972 7.407 1.00 84.75 813 ALA A N 1
ATOM 5873 C CA . ALA A 1 813 ? 2.351 18.904 8.277 1.00 84.75 813 ALA A CA 1
ATOM 5874 C C . ALA A 1 813 ? 2.183 17.794 9.320 1.00 84.75 813 ALA A C 1
ATOM 5876 O O . ALA A 1 813 ? 1.066 17.440 9.692 1.00 84.75 813 ALA A O 1
ATOM 5877 N N . ILE A 1 814 ? 3.296 17.266 9.840 1.00 88.62 814 ILE A N 1
ATOM 5878 C CA . ILE A 1 814 ? 3.221 16.482 11.075 1.00 88.62 814 ILE A CA 1
ATOM 5879 C C . ILE A 1 814 ? 2.787 17.431 12.187 1.00 88.62 814 ILE A C 1
ATOM 5881 O O . ILE A 1 814 ? 3.438 18.455 12.420 1.00 88.62 814 ILE A O 1
ATOM 5885 N N . ALA A 1 815 ? 1.722 17.058 12.888 1.00 91.44 815 ALA A N 1
ATOM 5886 C CA . ALA A 1 815 ? 1.288 17.720 14.104 1.00 91.44 815 ALA A CA 1
ATOM 5887 C C . ALA A 1 815 ? 1.786 16.907 15.299 1.00 91.44 815 ALA A C 1
ATOM 5889 O O . ALA A 1 815 ? 1.406 15.750 15.462 1.00 91.44 815 ALA A O 1
ATOM 5890 N N . ALA A 1 816 ? 2.632 17.500 16.136 1.00 93.25 816 ALA A N 1
ATOM 5891 C CA . ALA A 1 816 ? 3.169 16.865 17.334 1.00 93.25 816 ALA A CA 1
ATOM 5892 C C . ALA A 1 816 ? 2.950 17.772 18.544 1.00 93.25 816 ALA A C 1
ATOM 5894 O O . ALA A 1 816 ? 3.193 18.972 18.485 1.00 93.25 816 ALA A O 1
ATOM 5895 N N . CYS A 1 817 ? 2.466 17.223 19.648 1.00 94.50 817 CYS A N 1
ATOM 5896 C CA . CYS A 1 817 ? 1.969 17.999 20.770 1.00 94.50 817 CYS A CA 1
ATOM 5897 C C . CYS A 1 817 ? 2.374 17.375 22.095 1.00 94.50 817 CYS A C 1
ATOM 5899 O O . CYS A 1 817 ? 2.267 16.165 22.275 1.00 94.50 817 CYS A O 1
ATOM 5901 N N . ALA A 1 818 ? 2.772 18.223 23.035 1.00 95.44 818 ALA A N 1
ATOM 5902 C CA . ALA A 1 818 ? 2.889 17.884 24.443 1.00 95.44 818 ALA A CA 1
ATOM 5903 C C . ALA A 1 818 ? 2.084 18.902 25.257 1.00 95.44 818 ALA A C 1
ATOM 5905 O O . ALA A 1 818 ? 2.276 20.114 25.119 1.00 95.44 818 ALA A O 1
ATOM 5906 N N . GLU A 1 819 ? 1.167 18.417 26.090 1.00 93.56 819 GLU A N 1
ATOM 5907 C CA . GLU A 1 819 ? 0.293 19.264 26.896 1.00 93.56 819 GLU A CA 1
ATOM 5908 C C . GLU A 1 819 ? 0.179 18.804 28.351 1.00 93.56 819 GLU A C 1
ATOM 5910 O O . GLU A 1 819 ? 0.326 17.626 28.683 1.00 93.56 819 GLU A O 1
ATOM 5915 N N . LEU A 1 820 ? -0.089 19.778 29.218 1.00 92.56 820 LEU A N 1
ATOM 5916 C CA . LEU A 1 820 ? -0.520 19.615 30.598 1.00 92.56 820 LEU A CA 1
ATOM 5917 C C . LEU A 1 820 ? -1.944 20.151 30.706 1.00 92.56 820 LEU A C 1
ATOM 5919 O O . LEU A 1 820 ? -2.240 21.265 30.268 1.00 92.56 820 LEU A O 1
ATOM 5923 N N . ARG A 1 821 ? -2.819 19.369 31.327 1.00 90.88 821 ARG A N 1
ATOM 5924 C CA . ARG A 1 821 ? -4.192 19.747 31.651 1.00 90.88 821 ARG A CA 1
ATOM 5925 C C . ARG A 1 821 ? -4.372 19.776 33.159 1.00 90.88 821 ARG A C 1
ATOM 5927 O O . ARG A 1 821 ? -4.052 18.808 33.846 1.00 90.88 821 ARG A O 1
ATOM 5934 N N . VAL A 1 822 ? -4.906 20.882 33.663 1.00 88.50 822 VAL A N 1
ATOM 5935 C CA . VAL A 1 822 ? -5.385 21.011 35.040 1.00 88.50 822 VAL A CA 1
ATOM 5936 C C . VAL A 1 822 ? -6.821 20.500 35.079 1.00 88.50 822 VAL A C 1
ATOM 5938 O O . VAL A 1 822 ? -7.728 21.109 34.506 1.00 88.50 822 VAL A O 1
ATOM 5941 N N . GLU A 1 823 ? -7.018 19.355 35.728 1.00 85.31 823 GLU A N 1
ATOM 5942 C CA . GLU A 1 823 ? -8.321 18.684 35.821 1.00 85.31 823 GLU A CA 1
ATOM 5943 C C . GLU A 1 823 ? -9.165 19.245 36.973 1.00 85.31 823 GLU A C 1
ATOM 5945 O O . GLU A 1 823 ? -10.396 19.267 36.881 1.00 85.31 823 GLU A O 1
ATOM 5950 N N . ARG A 1 824 ? -8.507 19.740 38.036 1.00 80.81 824 ARG A N 1
ATOM 5951 C CA . ARG A 1 824 ? -9.133 20.402 39.190 1.00 80.81 824 ARG A CA 1
ATOM 5952 C C . ARG A 1 824 ? -8.287 21.585 39.698 1.00 80.81 824 ARG A C 1
ATOM 5954 O O . ARG A 1 824 ? -7.069 21.461 39.764 1.00 80.81 824 ARG A O 1
ATOM 5961 N N . PRO A 1 825 ? -8.906 22.708 40.114 1.00 67.88 825 PRO A N 1
ATOM 5962 C CA . PRO A 1 825 ? -8.188 23.903 40.576 1.00 67.88 825 PRO A CA 1
ATOM 5963 C C . PRO A 1 825 ? -7.650 23.820 42.024 1.00 67.88 825 PRO A C 1
ATOM 5965 O O . PRO A 1 825 ? -6.779 24.605 42.392 1.00 67.88 825 PRO A O 1
ATOM 5968 N N . ALA A 1 826 ? -8.148 22.891 42.854 1.00 58.31 826 ALA A N 1
ATOM 5969 C CA . ALA A 1 826 ? -7.929 22.885 44.312 1.00 58.31 826 ALA A CA 1
ATOM 5970 C C . ALA A 1 826 ? -6.589 22.281 44.797 1.00 58.31 826 ALA A C 1
ATOM 5972 O O . ALA A 1 826 ? -6.210 22.478 45.947 1.00 58.31 826 ALA A O 1
ATOM 5973 N N . ALA A 1 827 ? -5.838 21.601 43.935 1.00 58.34 827 ALA A N 1
ATOM 5974 C CA . ALA A 1 827 ? -4.459 21.176 44.167 1.00 58.34 827 ALA A CA 1
ATOM 5975 C C . ALA A 1 827 ? -3.825 21.030 42.778 1.00 58.34 827 ALA A C 1
ATOM 5977 O O . ALA A 1 827 ? -4.503 20.505 41.900 1.00 58.34 827 ALA A O 1
ATOM 5978 N N . PRO A 1 828 ? -2.610 21.544 42.508 1.00 58.16 828 PRO A N 1
ATOM 5979 C CA . PRO A 1 828 ? -1.657 22.142 43.443 1.00 58.16 828 PRO A CA 1
ATOM 5980 C C . PRO A 1 828 ? -1.991 23.583 43.918 1.00 58.16 828 PRO A C 1
ATOM 5982 O O . PRO A 1 828 ? -1.225 24.173 44.659 1.00 58.16 828 PRO A O 1
ATOM 5985 N N . GLY A 1 829 ? -3.098 24.216 43.540 1.00 69.25 829 GLY A N 1
ATOM 5986 C CA . GLY A 1 829 ? -3.233 25.679 43.672 1.00 69.25 829 GLY A CA 1
ATOM 5987 C C . GLY A 1 829 ? -2.543 26.401 42.508 1.00 69.25 829 GLY A C 1
ATOM 5988 O O . GLY A 1 829 ? -2.053 25.745 41.588 1.00 69.25 829 GLY A O 1
ATOM 5989 N N . ARG A 1 830 ? -2.538 27.744 42.504 1.00 79.12 830 ARG A N 1
ATOM 5990 C CA . ARG A 1 830 ? -2.179 28.540 41.312 1.00 79.12 830 ARG A CA 1
ATOM 5991 C C . ARG A 1 830 ? -0.780 28.209 40.782 1.00 79.12 830 ARG A C 1
ATOM 5993 O O . ARG A 1 830 ? 0.194 28.290 41.533 1.00 79.12 830 ARG A O 1
ATOM 6000 N N . LEU A 1 831 ? -0.679 27.842 39.502 1.00 85.06 831 LEU A N 1
ATOM 6001 C CA . LEU A 1 831 ? 0.595 27.579 38.824 1.00 85.06 831 LEU A CA 1
ATOM 6002 C C . LEU A 1 831 ? 1.378 28.880 38.675 1.00 85.06 831 LEU A C 1
ATOM 6004 O O . LEU A 1 831 ? 0.841 29.883 38.216 1.00 85.06 831 LEU A O 1
ATOM 6008 N N . THR A 1 832 ? 2.653 28.869 39.046 1.00 85.12 832 THR A N 1
ATOM 6009 C CA . THR A 1 832 ? 3.508 30.053 38.936 1.00 85.12 832 THR A CA 1
ATOM 6010 C C . THR A 1 832 ? 4.036 30.211 37.516 1.00 85.12 832 THR A C 1
ATOM 6012 O O . THR A 1 832 ? 4.220 29.240 36.774 1.00 85.12 832 THR A O 1
ATOM 6015 N N . TRP A 1 833 ? 4.355 31.444 37.134 1.00 84.06 833 TRP A N 1
ATOM 6016 C CA . TRP A 1 833 ? 4.919 31.719 35.817 1.00 84.06 833 TRP A CA 1
ATOM 6017 C C . TRP A 1 833 ? 6.227 30.957 35.498 1.00 84.06 833 TRP A C 1
ATOM 6019 O O . TRP A 1 833 ? 6.349 30.423 34.390 1.00 84.06 833 TRP A O 1
ATOM 6029 N N . PRO A 1 834 ? 7.189 30.805 36.435 1.00 84.94 834 PRO A N 1
ATOM 6030 C CA . PRO A 1 834 ? 8.375 29.980 36.203 1.00 84.94 834 PRO A CA 1
ATOM 6031 C C . PRO A 1 834 ? 8.065 28.497 35.951 1.00 84.94 834 PRO A C 1
ATOM 6033 O O . PRO A 1 834 ? 8.762 27.865 35.158 1.00 84.94 834 PRO A O 1
ATOM 6036 N N . GLU A 1 835 ? 7.029 27.938 36.588 1.00 87.50 835 GLU A N 1
ATOM 6037 C CA . GLU A 1 835 ? 6.601 26.546 36.371 1.00 87.50 835 GLU A CA 1
ATOM 6038 C C . GLU A 1 835 ? 6.039 26.356 34.958 1.00 87.50 835 GLU A C 1
ATOM 6040 O O . GLU A 1 835 ? 6.426 25.420 34.260 1.00 87.50 835 GLU A O 1
ATOM 6045 N N . LEU A 1 836 ? 5.195 27.287 34.505 1.00 88.81 836 LEU A N 1
ATOM 6046 C CA . LEU A 1 836 ? 4.614 27.271 33.160 1.00 88.81 836 LEU A CA 1
ATOM 6047 C C . LEU A 1 836 ? 5.682 27.425 32.075 1.00 88.81 836 LEU A C 1
ATOM 6049 O O . LEU A 1 836 ? 5.708 26.664 31.110 1.00 88.81 836 LEU A O 1
ATOM 6053 N N . SER A 1 837 ? 6.601 28.373 32.261 1.00 88.69 837 SER A N 1
ATOM 6054 C CA . SER A 1 837 ? 7.714 28.619 31.341 1.00 88.69 837 SER A CA 1
ATOM 6055 C C . SER A 1 837 ? 8.639 27.403 31.220 1.00 88.69 837 SER A C 1
ATOM 6057 O O . SER A 1 837 ? 9.020 27.007 30.116 1.00 88.69 837 SER A O 1
ATOM 6059 N N . ARG A 1 838 ? 8.953 26.752 32.349 1.00 90.25 838 ARG A N 1
ATOM 6060 C CA . ARG A 1 838 ? 9.752 25.522 32.373 1.00 90.25 838 ARG A CA 1
ATOM 6061 C C . ARG A 1 838 ? 9.030 24.361 31.694 1.00 90.25 838 ARG A C 1
ATOM 6063 O O . ARG A 1 838 ? 9.646 23.687 30.871 1.00 90.25 838 ARG A O 1
ATOM 6070 N N . PHE A 1 839 ? 7.745 24.155 31.991 1.00 93.56 839 PHE A N 1
ATOM 6071 C CA . PHE A 1 839 ? 6.948 23.115 31.341 1.00 93.56 839 PHE A CA 1
ATOM 6072 C C . PHE A 1 839 ? 6.901 23.316 29.823 1.00 93.56 839 PHE A C 1
ATOM 6074 O O . PHE A 1 839 ? 7.229 22.394 29.085 1.00 93.56 839 PHE A O 1
ATOM 6081 N N . LEU A 1 840 ? 6.587 24.525 29.346 1.00 94.69 840 LEU A N 1
ATOM 6082 C CA . LEU A 1 840 ? 6.510 24.825 27.913 1.00 94.69 840 LEU A CA 1
ATOM 6083 C C . LEU A 1 840 ? 7.847 24.617 27.189 1.00 94.69 840 LEU A C 1
ATOM 6085 O O . LEU A 1 840 ? 7.855 24.100 26.076 1.00 94.69 840 LEU A O 1
ATOM 6089 N N . ALA A 1 841 ? 8.982 24.932 27.821 1.00 93.56 841 ALA A N 1
ATOM 6090 C CA . ALA A 1 841 ? 10.301 24.688 27.231 1.00 93.56 841 ALA A CA 1
ATOM 6091 C C . ALA A 1 841 ? 10.621 23.186 27.066 1.00 93.56 841 ALA A C 1
ATOM 6093 O O . ALA A 1 841 ? 11.339 22.798 26.138 1.00 93.56 841 ALA A O 1
ATOM 6094 N N . VAL A 1 842 ? 10.102 22.335 27.957 1.00 94.81 842 VAL A N 1
ATOM 6095 C CA . VAL A 1 842 ? 10.235 20.870 27.879 1.00 94.81 842 VAL A CA 1
ATOM 6096 C C . VAL A 1 842 ? 9.207 20.269 26.915 1.00 94.81 842 VAL A C 1
ATOM 6098 O O . VAL A 1 842 ? 9.547 19.410 26.100 1.00 94.81 842 VAL A O 1
ATOM 6101 N N . ALA A 1 843 ? 7.969 20.760 26.947 1.00 95.81 843 ALA A N 1
ATOM 6102 C CA . ALA A 1 843 ? 6.908 20.372 26.026 1.00 95.81 843 ALA A CA 1
ATOM 6103 C C . ALA A 1 843 ? 7.295 20.691 24.574 1.00 95.81 843 ALA A C 1
ATOM 6105 O O . ALA A 1 843 ? 7.125 19.849 23.698 1.00 95.81 843 ALA A O 1
ATOM 6106 N N . TRP A 1 844 ? 7.923 21.846 24.332 1.00 95.38 844 TRP A N 1
ATOM 6107 C CA . TRP A 1 844 ? 8.497 22.203 23.035 1.00 95.38 844 TRP A CA 1
ATOM 6108 C C . TRP A 1 844 ? 9.481 21.139 22.551 1.00 95.38 844 TRP A C 1
ATOM 6110 O O . TRP A 1 844 ? 9.296 20.604 21.463 1.00 95.38 844 TRP A O 1
ATOM 6120 N N . ARG A 1 845 ? 10.496 20.783 23.358 1.00 94.38 845 ARG A N 1
ATOM 6121 C CA . ARG A 1 845 ? 11.461 19.717 23.012 1.00 94.38 845 ARG A CA 1
ATOM 6122 C C . ARG A 1 845 ? 10.742 18.420 22.657 1.00 94.38 845 ARG A C 1
ATOM 6124 O O . ARG A 1 845 ? 11.100 17.746 21.697 1.00 94.38 845 ARG A O 1
ATOM 6131 N N . THR A 1 846 ? 9.742 18.065 23.454 1.00 94.88 846 THR A N 1
ATOM 6132 C CA . THR A 1 846 ? 8.979 16.836 23.252 1.00 94.88 846 THR A CA 1
ATOM 6133 C C . THR A 1 846 ? 8.277 16.859 21.894 1.00 94.88 846 THR A C 1
ATOM 6135 O O . THR A 1 846 ? 8.401 15.912 21.120 1.00 94.88 846 THR A O 1
ATOM 6138 N N . ALA A 1 847 ? 7.614 17.971 21.574 1.00 94.19 847 ALA A N 1
ATOM 6139 C CA . ALA A 1 847 ? 6.889 18.168 20.328 1.00 94.19 847 ALA A CA 1
ATOM 6140 C C . ALA A 1 847 ? 7.803 18.211 19.089 1.00 94.19 847 ALA A C 1
ATOM 6142 O O . ALA A 1 847 ? 7.432 17.667 18.054 1.00 94.19 847 ALA A O 1
ATOM 6143 N N . THR A 1 848 ? 8.994 18.812 19.170 1.00 91.31 848 THR A N 1
ATOM 6144 C CA . THR A 1 848 ? 9.867 19.000 17.995 1.00 91.31 848 THR A CA 1
ATOM 6145 C C . THR A 1 848 ? 10.968 17.954 17.832 1.00 91.31 848 THR A C 1
ATOM 6147 O O . THR A 1 848 ? 11.468 17.776 16.723 1.00 91.31 848 THR A O 1
ATOM 6150 N N . GLU A 1 849 ? 11.365 17.261 18.903 1.00 89.00 849 GLU A N 1
ATOM 6151 C CA . GLU A 1 849 ? 12.510 16.338 18.885 1.00 89.00 849 GLU A CA 1
ATOM 6152 C C . GLU A 1 849 ? 12.121 14.903 19.242 1.00 89.00 849 GLU A C 1
ATOM 6154 O O . GLU A 1 849 ? 12.565 13.969 18.578 1.00 89.00 849 GLU A O 1
ATOM 6159 N N . VAL A 1 850 ? 11.309 14.718 20.287 1.00 91.56 850 VAL A N 1
ATOM 6160 C CA . VAL A 1 850 ? 11.009 13.383 20.830 1.00 91.56 850 VAL A CA 1
ATOM 6161 C C . VAL A 1 850 ? 9.945 12.679 19.994 1.00 91.56 850 VAL A C 1
ATOM 6163 O O . VAL A 1 850 ? 10.169 11.568 19.518 1.00 91.56 850 VAL A O 1
ATOM 6166 N N . LEU A 1 851 ? 8.799 13.329 19.780 1.00 92.69 851 LEU A N 1
ATOM 6167 C CA . LEU A 1 851 ? 7.676 12.733 19.056 1.00 92.69 851 LEU A CA 1
ATOM 6168 C C . LEU A 1 851 ? 7.986 12.475 17.574 1.00 92.69 851 LEU A C 1
ATOM 6170 O O . LEU A 1 851 ? 7.725 11.361 17.121 1.00 92.69 851 LEU A O 1
ATOM 6174 N N . PRO A 1 852 ? 8.612 13.397 16.813 1.00 90.25 852 PRO A N 1
ATOM 6175 C CA . PRO A 1 852 ? 8.980 13.124 15.420 1.00 90.25 852 PRO A CA 1
ATOM 6176 C C . PRO A 1 852 ? 9.943 11.935 15.261 1.00 90.25 852 PRO A C 1
ATOM 6178 O O . PRO A 1 852 ? 9.930 11.272 14.223 1.00 90.25 852 PRO A O 1
ATOM 6181 N N . GLY A 1 853 ? 10.701 11.601 16.317 1.00 88.94 853 GLY A N 1
ATOM 6182 C CA . GLY A 1 853 ? 11.548 10.407 16.395 1.00 88.94 853 GLY A CA 1
ATOM 6183 C C . GLY A 1 853 ? 10.797 9.082 16.208 1.00 88.94 853 GLY A C 1
ATOM 6184 O O . GLY A 1 853 ? 11.404 8.077 15.838 1.00 88.94 853 GLY A O 1
ATOM 6185 N N . LEU A 1 854 ? 9.472 9.066 16.398 1.00 89.69 854 LEU A N 1
ATOM 6186 C CA . LEU A 1 854 ? 8.626 7.909 16.092 1.00 89.69 854 LEU A CA 1
ATOM 6187 C C . LEU A 1 854 ? 8.608 7.578 14.590 1.00 89.69 854 LEU A C 1
ATOM 6189 O O . LEU A 1 854 ? 8.459 6.410 14.223 1.00 89.69 854 LEU A O 1
ATOM 6193 N N . VAL A 1 855 ? 8.816 8.584 13.735 1.00 87.75 855 VAL A N 1
ATOM 6194 C CA . VAL A 1 855 ? 8.712 8.492 12.271 1.00 87.75 855 VAL A CA 1
ATOM 6195 C C . VAL A 1 855 ? 10.095 8.526 11.608 1.00 87.75 855 VAL A C 1
ATOM 6197 O O . VAL A 1 855 ? 10.403 7.689 10.757 1.00 87.75 855 VAL A O 1
ATOM 6200 N N . GLU A 1 856 ? 10.964 9.448 12.028 1.00 84.94 856 GLU A N 1
ATOM 6201 C CA . GLU A 1 856 ? 12.341 9.605 11.538 1.00 84.94 856 GLU A CA 1
ATOM 6202 C C . GLU A 1 856 ? 13.309 9.754 12.729 1.00 84.94 856 GLU A C 1
ATOM 6204 O O . GLU A 1 856 ? 13.235 10.758 13.440 1.00 84.94 856 GLU A O 1
ATOM 6209 N N . PRO A 1 857 ? 14.207 8.774 12.967 1.00 78.38 857 PRO A N 1
ATOM 6210 C CA . PRO A 1 857 ? 15.165 8.809 14.073 1.00 78.38 857 PRO A CA 1
ATOM 6211 C C . PRO A 1 857 ? 16.047 10.059 14.130 1.00 78.38 857 PRO A C 1
ATOM 6213 O O . PRO A 1 857 ? 16.402 10.489 15.231 1.00 78.38 857 PRO A O 1
ATOM 6216 N N . ASP A 1 858 ? 16.406 10.638 12.977 1.00 74.56 858 ASP A N 1
ATOM 6217 C CA . ASP A 1 858 ? 17.137 11.905 12.925 1.00 74.56 858 ASP A CA 1
ATOM 6218 C C . ASP A 1 858 ? 16.280 13.045 12.347 1.00 74.56 858 ASP A C 1
ATOM 6220 O O . ASP A 1 858 ? 16.219 13.228 11.130 1.00 74.56 858 ASP A O 1
ATOM 6224 N N . PRO A 1 859 ? 15.686 13.901 13.202 1.00 65.50 859 PRO A N 1
ATOM 6225 C CA . PRO A 1 859 ? 14.941 15.082 12.776 1.00 65.50 859 PRO A CA 1
ATOM 6226 C C . PRO A 1 859 ? 15.749 16.066 11.917 1.00 65.50 859 PRO A C 1
ATOM 6228 O O . PRO A 1 859 ? 15.164 16.945 11.294 1.00 65.50 859 PRO A O 1
ATOM 6231 N N . ARG A 1 860 ? 17.086 15.966 11.877 1.00 66.62 860 ARG A N 1
ATOM 6232 C CA . ARG A 1 860 ? 17.913 16.786 10.978 1.00 66.62 860 ARG A CA 1
ATOM 6233 C C . ARG A 1 860 ? 17.886 16.289 9.541 1.00 66.62 860 ARG A C 1
ATOM 6235 O O . ARG A 1 860 ? 18.121 17.077 8.642 1.00 66.62 860 ARG A O 1
ATOM 6242 N N . ALA A 1 861 ? 17.548 15.027 9.292 1.00 67.38 861 ALA A N 1
ATOM 6243 C CA . ALA A 1 861 ? 17.384 14.511 7.935 1.00 67.38 861 ALA A CA 1
ATOM 6244 C C . ALA A 1 861 ? 16.106 15.037 7.243 1.00 67.38 861 ALA A C 1
ATOM 6246 O O . ALA A 1 861 ? 15.870 14.754 6.065 1.00 67.38 861 ALA A O 1
ATOM 6247 N N . LEU A 1 862 ? 15.269 15.795 7.962 1.00 70.44 862 LEU A N 1
ATOM 6248 C CA . LEU A 1 862 ? 14.007 16.324 7.462 1.00 70.44 862 LEU A CA 1
ATOM 6249 C C . LEU A 1 862 ? 14.248 17.470 6.470 1.00 70.44 862 LEU A C 1
ATOM 6251 O O . LEU A 1 862 ? 14.915 18.456 6.775 1.00 70.44 862 LEU A O 1
ATOM 6255 N N . ARG A 1 863 ? 13.648 17.355 5.279 1.00 79.62 863 ARG A N 1
ATOM 6256 C CA . ARG A 1 863 ? 13.565 18.450 4.305 1.00 79.62 863 ARG A CA 1
ATOM 6257 C C . ARG A 1 863 ? 12.232 19.170 4.451 1.00 79.62 863 ARG A C 1
ATOM 6259 O O . ARG A 1 863 ? 11.171 18.553 4.327 1.00 79.62 863 ARG A O 1
ATOM 6266 N N . TRP A 1 864 ? 12.298 20.469 4.701 1.00 86.06 864 TRP A N 1
ATOM 6267 C CA . TRP A 1 864 ? 11.122 21.295 4.946 1.00 86.06 864 TRP A CA 1
ATOM 6268 C C . TRP A 1 864 ? 10.410 21.675 3.641 1.00 86.06 864 TRP A C 1
ATOM 6270 O O . TRP A 1 864 ? 11.054 21.997 2.639 1.00 86.06 864 TRP A O 1
ATOM 6280 N N . ALA A 1 865 ? 9.079 21.642 3.678 1.00 85.94 865 ALA A N 1
ATOM 6281 C CA . ALA A 1 865 ? 8.172 22.179 2.660 1.00 85.94 865 ALA A CA 1
ATOM 6282 C C . ALA A 1 865 ? 7.620 23.567 3.048 1.00 85.94 865 ALA A C 1
ATOM 6284 O O . ALA A 1 865 ? 7.139 24.305 2.195 1.00 85.94 865 ALA A O 1
ATOM 6285 N N . ALA A 1 866 ? 7.701 23.921 4.333 1.00 87.56 866 ALA A N 1
ATOM 6286 C CA . ALA A 1 866 ? 7.422 25.238 4.905 1.00 87.56 866 ALA A CA 1
ATOM 6287 C C . ALA A 1 866 ? 8.161 25.368 6.256 1.00 87.56 866 ALA A C 1
ATOM 6289 O O . ALA A 1 866 ? 8.602 24.346 6.798 1.00 87.56 866 ALA A O 1
ATOM 6290 N N . PRO A 1 867 ? 8.313 26.583 6.820 1.00 88.81 867 PRO A N 1
ATOM 6291 C CA . PRO A 1 867 ? 9.034 26.774 8.074 1.00 88.81 867 PRO A CA 1
ATOM 6292 C C . PRO A 1 867 ? 8.404 25.986 9.230 1.00 88.81 867 PRO A C 1
ATOM 6294 O O . PRO A 1 867 ? 7.188 26.060 9.419 1.00 88.81 867 PRO A O 1
ATOM 6297 N N . PRO A 1 868 ? 9.197 25.250 10.028 1.00 89.88 868 PRO A N 1
ATOM 6298 C CA . PRO A 1 868 ? 8.694 24.604 11.230 1.00 89.88 868 PRO A CA 1
ATOM 6299 C C . PRO A 1 868 ? 8.295 25.648 12.280 1.00 89.88 868 PRO A C 1
ATOM 6301 O O . PRO A 1 868 ? 9.014 26.620 12.534 1.00 89.88 868 PRO A O 1
ATOM 6304 N N . THR A 1 869 ? 7.148 25.423 12.916 1.00 91.19 869 THR A N 1
ATOM 6305 C CA . THR A 1 869 ? 6.577 26.343 13.908 1.00 91.19 869 THR A CA 1
ATOM 6306 C C . THR A 1 869 ? 6.155 25.607 15.167 1.00 91.19 869 THR A C 1
ATOM 6308 O O . THR A 1 869 ? 5.684 24.472 15.090 1.00 91.19 869 THR A O 1
ATOM 6311 N N . VAL A 1 870 ? 6.246 26.277 16.313 1.00 92.56 870 VAL A N 1
ATOM 6312 C CA . VAL A 1 870 ? 5.725 25.796 17.595 1.00 92.56 870 VAL A CA 1
ATOM 6313 C C . VAL A 1 870 ? 4.765 26.825 18.175 1.00 92.56 870 VAL A C 1
ATOM 6315 O O . VAL A 1 870 ? 5.159 27.953 18.465 1.00 92.56 870 VAL A O 1
ATOM 6318 N N . GLU A 1 871 ? 3.508 26.435 18.361 1.00 92.12 871 GLU A N 1
ATOM 6319 C CA . GLU A 1 871 ? 2.526 27.204 19.122 1.00 92.12 871 GLU A CA 1
ATOM 6320 C C . GLU A 1 871 ? 2.673 26.875 20.611 1.00 92.12 871 GLU A C 1
ATOM 6322 O O . GLU A 1 871 ? 2.584 25.713 21.012 1.00 92.12 871 GLU A O 1
ATOM 6327 N N . LEU A 1 872 ? 2.872 27.901 21.433 1.00 92.31 872 LEU A N 1
ATOM 6328 C CA . LEU A 1 872 ? 2.815 27.825 22.886 1.00 92.31 872 LEU A CA 1
ATOM 6329 C C . LEU A 1 872 ? 1.512 28.469 23.346 1.00 92.31 872 LEU A C 1
ATOM 6331 O O . LEU A 1 872 ? 1.309 29.661 23.108 1.00 92.31 872 LEU A O 1
ATOM 6335 N N . SER A 1 873 ? 0.641 27.711 24.010 1.00 89.38 873 SER A N 1
ATOM 6336 C CA . SER A 1 873 ? -0.664 28.217 24.435 1.00 89.38 873 SER A CA 1
ATOM 6337 C C . SER A 1 873 ? -1.057 27.846 25.866 1.00 89.38 873 SER A C 1
ATOM 6339 O O . SER A 1 873 ? -0.700 26.791 26.392 1.00 89.38 873 SER A O 1
ATOM 6341 N N . LEU A 1 874 ? -1.794 28.764 26.496 1.00 88.38 874 LEU A N 1
ATOM 6342 C CA . LEU A 1 874 ? -2.467 28.647 27.782 1.00 88.38 874 LEU A CA 1
ATOM 6343 C C . LEU A 1 874 ? -3.941 28.974 27.555 1.00 88.38 874 LEU A C 1
ATOM 6345 O O . LEU A 1 874 ? -4.275 30.114 27.241 1.00 88.38 874 LEU A O 1
ATOM 6349 N N . THR A 1 875 ? -4.820 27.991 27.681 1.00 84.44 875 THR A N 1
ATOM 6350 C CA . THR A 1 875 ? -6.244 28.135 27.337 1.00 84.44 875 THR A CA 1
ATOM 6351 C C . THR A 1 875 ? -7.127 27.556 28.432 1.00 84.44 875 THR A C 1
ATOM 6353 O O . THR A 1 875 ? -6.792 26.534 29.031 1.00 84.44 875 THR A O 1
ATOM 6356 N N . ALA A 1 876 ? -8.227 28.238 28.738 1.00 79.19 876 ALA A N 1
ATOM 6357 C CA . ALA A 1 876 ? -9.241 27.761 29.667 1.00 79.19 876 ALA A CA 1
ATOM 6358 C C . ALA A 1 876 ? -10.498 27.403 28.859 1.00 79.19 876 ALA A C 1
ATOM 6360 O O . ALA A 1 876 ? -11.187 28.285 28.354 1.00 79.19 876 ALA A O 1
ATOM 6361 N N . ASP A 1 877 ? -10.770 26.104 28.708 1.00 72.69 877 ASP A N 1
ATOM 6362 C CA . ASP A 1 877 ? -11.710 25.589 27.695 1.00 72.69 877 ASP A CA 1
ATOM 6363 C C . ASP A 1 877 ? -13.058 25.130 28.291 1.00 72.69 877 ASP A C 1
ATOM 6365 O O . ASP A 1 877 ? -13.875 24.520 27.597 1.00 72.69 877 ASP A O 1
ATOM 6369 N N . ARG A 1 878 ? -13.293 25.347 29.594 1.00 69.19 878 ARG A N 1
ATOM 6370 C CA . ARG A 1 878 ? -14.530 24.932 30.276 1.00 69.19 878 ARG A CA 1
ATOM 6371 C C . ARG A 1 878 ? -15.601 26.040 30.298 1.00 69.19 878 ARG A C 1
ATOM 6373 O O . ARG A 1 878 ? -15.255 27.201 30.480 1.00 69.19 878 ARG A O 1
ATOM 6380 N N . PRO A 1 879 ? -16.904 25.718 30.155 1.00 55.16 879 PRO A N 1
ATOM 6381 C CA . PRO A 1 879 ? -17.988 26.715 30.189 1.00 55.16 879 PRO A CA 1
ATOM 6382 C C . PRO A 1 879 ? -18.112 27.455 31.531 1.00 55.16 879 PRO A C 1
ATOM 6384 O O . PRO A 1 879 ? -18.584 28.586 31.579 1.00 55.16 879 PRO A O 1
ATOM 6387 N N . ASP A 1 880 ? -17.690 26.803 32.613 1.00 60.19 880 ASP A N 1
ATOM 6388 C CA . ASP A 1 880 ? -17.580 27.296 33.987 1.00 60.19 880 ASP A CA 1
ATOM 6389 C C . ASP A 1 880 ? -16.149 27.747 34.339 1.00 60.19 880 ASP A C 1
ATOM 6391 O O . ASP A 1 880 ? -15.808 27.877 35.516 1.00 60.19 880 ASP A O 1
ATOM 6395 N N . ALA A 1 881 ? -15.288 27.955 33.334 1.00 56.38 881 ALA A N 1
ATOM 6396 C CA . ALA A 1 881 ? -13.892 28.300 33.549 1.00 56.38 881 ALA A CA 1
ATOM 6397 C C . ALA A 1 881 ? -13.747 29.586 34.371 1.00 56.38 881 ALA A C 1
ATOM 6399 O O . ALA A 1 881 ? -14.215 30.667 34.012 1.00 56.38 881 ALA A O 1
ATOM 6400 N N . VAL A 1 882 ? -13.041 29.436 35.484 1.00 61.78 882 VAL A N 1
ATOM 6401 C CA . VAL A 1 882 ? -12.562 30.525 36.328 1.00 61.78 882 VAL A CA 1
ATOM 6402 C C . VAL A 1 882 ? -11.554 31.358 35.506 1.00 61.78 882 VAL A C 1
ATOM 6404 O O . VAL A 1 882 ? -10.812 30.762 34.718 1.00 61.78 882 VAL A O 1
ATOM 6407 N N . PRO A 1 883 ? -11.501 32.702 35.627 1.00 66.94 883 PRO A N 1
ATOM 6408 C CA . PRO A 1 883 ? -10.502 33.513 34.931 1.00 66.94 883 PRO A CA 1
ATOM 6409 C C . PRO A 1 883 ? -9.084 32.942 35.059 1.00 66.94 883 PRO A C 1
ATOM 6411 O O . PRO A 1 883 ? -8.727 32.402 36.102 1.00 66.94 883 PRO A O 1
ATOM 6414 N N . LEU A 1 884 ? -8.237 33.110 34.034 1.00 71.81 884 LEU A N 1
ATOM 6415 C CA . LEU A 1 884 ? -6.854 32.596 34.031 1.00 71.81 884 LEU A CA 1
ATOM 6416 C C . LEU A 1 884 ? -6.077 32.961 35.315 1.00 71.81 884 LEU A C 1
ATOM 6418 O O . LEU A 1 884 ? -5.280 32.165 35.806 1.00 71.81 884 LEU A O 1
ATOM 6422 N N . ALA A 1 885 ? -6.364 34.136 35.888 1.00 68.75 885 ALA A N 1
ATOM 6423 C CA . ALA A 1 885 ? -5.794 34.638 37.140 1.00 68.75 885 ALA A CA 1
ATOM 6424 C C . ALA A 1 885 ? -6.098 33.775 38.379 1.00 68.75 885 ALA A C 1
ATOM 6426 O O . ALA A 1 885 ? -5.420 33.910 39.393 1.00 68.75 885 ALA A O 1
ATOM 6427 N N . ASP A 1 886 ? -7.103 32.904 38.320 1.00 70.81 886 ASP A N 1
ATOM 6428 C CA . ASP A 1 886 ? -7.490 32.021 39.417 1.00 70.81 886 ASP A CA 1
ATOM 6429 C C . ASP A 1 886 ? -6.805 30.655 39.371 1.00 70.81 886 ASP A C 1
ATOM 6431 O O . ASP A 1 886 ? -6.733 29.982 40.400 1.00 70.81 886 ASP A O 1
ATOM 6435 N N . VAL A 1 887 ? -6.235 30.282 38.221 1.00 73.31 887 VAL A N 1
ATOM 6436 C CA . VAL A 1 887 ? -5.478 29.031 38.025 1.00 73.31 887 VAL A CA 1
ATOM 6437 C C . VAL A 1 887 ? -3.976 29.296 37.855 1.00 73.31 887 VAL A C 1
ATOM 6439 O O . VAL A 1 887 ? -3.155 28.427 38.150 1.00 73.31 887 VAL A O 1
ATOM 6442 N N . VAL A 1 888 ? -3.596 30.506 37.439 1.00 78.69 888 VAL A N 1
ATOM 6443 C CA . VAL A 1 888 ? -2.209 30.954 37.268 1.00 78.69 888 VAL A CA 1
ATOM 6444 C C . VAL A 1 888 ? -1.918 32.118 38.211 1.00 78.69 888 VAL A C 1
ATOM 6446 O O . VAL A 1 888 ? -2.683 33.075 38.286 1.00 78.69 888 VAL A O 1
ATOM 6449 N N . ASP A 1 889 ? -0.794 32.057 38.924 1.00 79.75 889 ASP A N 1
ATOM 6450 C CA . ASP A 1 889 ? -0.304 33.173 39.727 1.00 79.75 889 ASP A CA 1
ATOM 6451 C C . ASP A 1 889 ? 0.357 34.209 38.812 1.00 79.75 889 ASP A C 1
ATOM 6453 O O . ASP A 1 889 ? 1.479 34.028 38.331 1.00 79.75 889 ASP A O 1
ATOM 6457 N N . LEU A 1 890 ? -0.386 35.284 38.550 1.00 75.44 890 LEU A N 1
ATOM 6458 C CA . LEU A 1 890 ? 0.043 36.408 37.722 1.00 75.44 890 LEU A CA 1
ATOM 6459 C C . LEU A 1 890 ? 0.611 37.568 38.555 1.00 75.44 890 LEU A C 1
ATOM 6461 O O . LEU A 1 890 ? 1.035 38.561 37.971 1.00 75.44 890 LEU A O 1
ATOM 6465 N N . ALA A 1 891 ? 0.655 37.469 39.892 1.00 72.38 891 ALA A N 1
ATOM 6466 C CA . ALA A 1 891 ? 1.112 38.569 40.749 1.00 72.38 891 ALA A CA 1
ATOM 6467 C C . ALA A 1 891 ? 2.571 38.964 40.460 1.00 72.38 891 ALA A C 1
ATOM 6469 O O . ALA A 1 891 ? 2.946 40.127 40.586 1.00 72.38 891 ALA A O 1
ATOM 6470 N N . SER A 1 892 ? 3.389 38.012 39.998 1.00 68.88 892 SER A N 1
ATOM 6471 C CA . SER A 1 892 ? 4.780 38.257 39.602 1.00 68.88 892 SER A CA 1
ATOM 6472 C C . SER A 1 892 ? 4.941 39.041 38.290 1.00 68.88 892 SER A C 1
ATOM 6474 O O . SER A 1 892 ? 6.067 39.376 37.931 1.00 68.88 892 SER A O 1
ATOM 6476 N N . LEU A 1 893 ? 3.861 39.296 37.542 1.00 69.75 893 LEU A N 1
ATOM 6477 C CA . LEU A 1 893 ? 3.901 39.919 36.211 1.00 69.75 893 LEU A CA 1
ATOM 6478 C C . LEU A 1 893 ? 3.596 41.427 36.216 1.00 69.75 893 LEU A C 1
ATOM 6480 O O . LEU A 1 893 ? 3.731 42.062 35.170 1.00 69.75 893 LEU A O 1
ATOM 6484 N N . GLY A 1 894 ? 3.249 41.999 37.374 1.00 70.31 894 GLY A N 1
ATOM 6485 C CA . GLY A 1 894 ? 2.918 43.419 37.535 1.00 70.31 894 GLY A CA 1
ATOM 6486 C C . GLY A 1 894 ? 1.449 43.757 37.250 1.00 70.31 894 GLY A C 1
ATOM 6487 O O . GLY A 1 894 ? 0.628 42.873 36.993 1.00 70.31 894 GLY A O 1
ATOM 6488 N N . ASP A 1 895 ? 1.124 45.051 37.313 1.00 67.62 895 ASP A N 1
ATOM 6489 C CA . ASP A 1 895 ? -0.235 45.557 37.104 1.00 67.62 895 ASP A CA 1
ATOM 6490 C C . ASP A 1 895 ? -0.662 45.470 35.632 1.00 67.62 895 ASP A C 1
ATOM 6492 O O . ASP A 1 895 ? 0.131 45.652 34.702 1.00 67.62 895 ASP A O 1
ATOM 6496 N N . ARG A 1 896 ? -1.953 45.200 35.416 1.00 70.38 896 ARG A N 1
ATOM 6497 C CA . ARG A 1 896 ? -2.516 44.965 34.087 1.00 70.38 896 ARG A CA 1
ATOM 6498 C C . ARG A 1 896 ? -3.445 46.084 33.634 1.00 70.38 896 ARG A C 1
ATOM 6500 O O . ARG A 1 896 ? -4.361 46.478 34.352 1.00 70.38 896 ARG A O 1
ATOM 6507 N N . ALA A 1 897 ? -3.303 46.495 32.379 1.00 58.53 897 ALA A N 1
ATOM 6508 C CA . ALA A 1 897 ? -4.264 47.346 31.690 1.00 58.53 897 ALA A CA 1
ATOM 6509 C C . ALA A 1 897 ? -5.341 46.489 30.978 1.00 58.53 897 ALA A C 1
ATOM 6511 O O . ALA A 1 897 ? -5.147 46.077 29.838 1.00 58.53 897 ALA A O 1
ATOM 6512 N N . GLY A 1 898 ? -6.476 46.193 31.637 1.00 63.62 898 GLY A N 1
ATOM 6513 C CA . GLY A 1 898 ? -7.673 45.586 31.006 1.00 63.62 898 GLY A CA 1
ATOM 6514 C C . GLY A 1 898 ? -8.240 44.301 31.654 1.00 63.62 898 GLY A C 1
ATOM 6515 O O . GLY A 1 898 ? -7.657 43.739 32.579 1.00 63.62 898 GLY A O 1
ATOM 6516 N N . GLY A 1 899 ? -9.407 43.830 31.172 1.00 55.41 899 GLY A N 1
ATOM 6517 C CA . GLY A 1 899 ? -10.151 42.658 31.697 1.00 55.41 899 GLY A CA 1
ATOM 6518 C C . GLY A 1 899 ? -9.530 41.290 31.342 1.00 55.41 899 GLY A C 1
ATOM 6519 O O . GLY A 1 899 ? -8.817 41.222 30.342 1.00 55.41 899 GLY A O 1
ATOM 6520 N N . PRO A 1 900 ? -9.694 40.218 32.164 1.00 55.56 900 PRO A N 1
ATOM 6521 C CA . PRO A 1 900 ? -8.923 38.943 32.156 1.00 55.56 900 PRO A CA 1
ATOM 6522 C C . PRO A 1 900 ? -8.717 38.343 30.750 1.00 55.56 900 PRO A C 1
ATOM 6524 O O . PRO A 1 900 ? -9.672 38.335 29.978 1.00 55.56 900 PRO A O 1
ATOM 6527 N N . PRO A 1 901 ? -7.509 37.863 30.375 1.00 65.12 901 PRO A N 1
ATOM 6528 C CA . PRO A 1 901 ? -7.357 37.190 29.094 1.00 65.12 901 PRO A CA 1
ATOM 6529 C C . PRO A 1 901 ? -7.996 35.797 29.201 1.00 65.12 901 PRO A C 1
ATOM 6531 O O . PRO A 1 901 ? -7.723 35.061 30.150 1.00 65.12 901 PRO A O 1
ATOM 6534 N N . ASN A 1 902 ? -8.831 35.426 28.228 1.00 62.09 902 ASN A N 1
ATOM 6535 C CA . ASN A 1 902 ? -9.446 34.089 28.169 1.00 62.09 902 ASN A CA 1
ATOM 6536 C C . ASN A 1 902 ? -8.436 32.993 27.768 1.00 62.09 902 ASN A C 1
ATOM 6538 O O . ASN A 1 902 ? -8.686 31.804 27.949 1.00 62.09 902 ASN A O 1
ATOM 6542 N N . GLY A 1 903 ? -7.275 33.395 27.250 1.00 75.81 903 GLY A N 1
ATOM 6543 C CA . GLY A 1 903 ? -6.149 32.534 26.922 1.00 75.81 903 GLY A CA 1
ATOM 6544 C C . GLY A 1 903 ? -4.969 33.357 26.406 1.00 75.81 903 GLY A C 1
ATOM 6545 O O . GLY A 1 903 ? -5.103 34.548 26.126 1.00 75.81 903 GLY A O 1
ATOM 6546 N N . LEU A 1 904 ? -3.809 32.721 26.302 1.00 82.88 904 LEU A N 1
ATOM 6547 C CA . LEU A 1 904 ? -2.589 33.268 25.715 1.00 82.88 904 LEU A CA 1
ATOM 6548 C C . LEU A 1 904 ? -2.083 32.259 24.692 1.00 82.88 904 LEU A C 1
ATOM 6550 O O . LEU A 1 904 ? -1.963 31.084 25.021 1.00 82.88 904 LEU A O 1
ATOM 6554 N N . ALA A 1 905 ? -1.771 32.688 23.477 1.00 86.38 905 ALA A N 1
ATOM 6555 C CA . ALA A 1 905 ? -1.146 31.836 22.474 1.00 86.38 905 ALA A CA 1
ATOM 6556 C C . ALA A 1 905 ? -0.087 32.630 21.715 1.00 86.38 905 ALA A C 1
ATOM 6558 O O . ALA A 1 905 ? -0.278 33.808 21.426 1.00 86.38 905 ALA A O 1
ATOM 6559 N N . VAL A 1 906 ? 1.039 31.993 21.416 1.00 87.94 906 VAL A N 1
ATOM 6560 C CA . VAL A 1 906 ? 2.118 32.588 20.631 1.00 87.94 906 VAL A CA 1
ATOM 6561 C C . VAL A 1 906 ? 2.751 31.525 19.754 1.00 87.94 906 VAL A C 1
ATOM 6563 O O . VAL A 1 906 ? 3.046 30.428 20.219 1.00 87.94 906 VAL A O 1
ATOM 6566 N N . THR A 1 907 ? 2.970 31.851 18.485 1.00 90.06 907 THR A N 1
ATOM 6567 C CA . THR A 1 907 ? 3.659 30.961 17.549 1.00 90.06 907 THR A CA 1
ATOM 6568 C C . THR A 1 907 ? 5.096 31.421 17.370 1.00 90.06 907 THR A C 1
ATOM 6570 O O . THR A 1 907 ? 5.361 32.602 17.132 1.00 90.06 907 THR A O 1
ATOM 6573 N N . VAL A 1 908 ? 6.029 30.482 17.486 1.00 91.19 908 VAL A N 1
ATOM 6574 C CA . VAL A 1 908 ? 7.452 30.720 17.260 1.00 91.19 908 VAL A CA 1
ATOM 6575 C C . VAL A 1 908 ? 7.910 29.885 16.075 1.00 91.19 908 VAL A C 1
ATOM 6577 O O . VAL A 1 908 ? 7.786 28.661 16.087 1.00 91.19 908 VAL A O 1
ATOM 6580 N N . THR A 1 909 ? 8.460 30.542 15.059 1.00 91.50 909 THR A N 1
ATOM 6581 C CA . THR A 1 909 ? 9.180 29.865 13.976 1.00 91.50 909 THR A CA 1
ATOM 6582 C C . THR A 1 909 ? 10.567 29.536 14.491 1.00 91.50 909 THR A C 1
ATOM 6584 O O . THR A 1 909 ? 11.257 30.431 14.975 1.00 91.50 909 THR A O 1
ATOM 6587 N N . ALA A 1 910 ? 10.970 28.268 14.457 1.00 90.31 910 ALA A N 1
ATOM 6588 C CA . ALA A 1 910 ? 12.198 27.820 15.108 1.00 90.31 910 ALA A CA 1
ATOM 6589 C C . ALA A 1 910 ? 12.656 26.446 14.602 1.00 90.31 910 ALA A C 1
ATOM 6591 O O . ALA A 1 910 ? 11.828 25.662 14.140 1.00 90.31 910 ALA A O 1
ATOM 6592 N N . PRO A 1 911 ? 13.958 26.123 14.697 1.00 88.44 911 PRO A N 1
ATOM 6593 C CA . PRO A 1 911 ? 14.462 24.850 14.211 1.00 88.44 911 PRO A CA 1
ATOM 6594 C C . PRO A 1 911 ? 13.950 23.701 15.080 1.00 88.44 911 PRO A C 1
ATOM 6596 O O . PRO A 1 911 ? 13.675 23.871 16.271 1.00 88.44 911 PRO A O 1
ATOM 6599 N N . ALA A 1 912 ? 13.860 22.507 14.488 1.00 83.19 912 ALA A N 1
ATOM 6600 C CA . ALA A 1 912 ? 13.357 21.320 15.179 1.00 83.19 912 ALA A CA 1
ATOM 6601 C C . ALA A 1 912 ? 14.179 20.979 16.435 1.00 83.19 912 ALA A C 1
ATOM 6603 O O . ALA A 1 912 ? 13.620 20.561 17.447 1.00 83.19 912 ALA A O 1
ATOM 6604 N N . ARG A 1 913 ? 15.500 21.208 16.391 1.00 86.12 913 ARG A N 1
ATOM 6605 C CA . ARG A 1 913 ? 16.409 21.043 17.531 1.00 86.12 913 ARG A CA 1
ATOM 6606 C C . ARG A 1 913 ? 16.986 22.385 17.953 1.00 86.12 913 ARG A C 1
ATOM 6608 O O . ARG A 1 913 ? 17.651 23.051 17.166 1.00 86.12 913 ARG A O 1
ATOM 6615 N N . LEU A 1 914 ? 16.805 22.725 19.226 1.00 86.31 914 LEU A N 1
ATOM 6616 C CA . LEU A 1 914 ? 17.418 23.892 19.861 1.00 86.31 914 LEU A CA 1
ATOM 6617 C C . LEU A 1 914 ? 18.242 23.456 21.076 1.00 86.31 914 LEU A C 1
ATOM 6619 O O . LEU A 1 914 ? 17.801 22.580 21.830 1.00 86.31 914 LEU A O 1
ATOM 6623 N N . PRO A 1 915 ? 19.407 24.077 21.333 1.00 88.06 915 PRO A N 1
ATOM 6624 C CA . PRO A 1 915 ? 20.096 23.904 22.604 1.00 88.06 915 PRO A CA 1
ATOM 6625 C C . PRO A 1 915 ? 19.155 24.220 23.782 1.00 88.06 915 PRO A C 1
ATOM 6627 O O . PRO A 1 915 ? 18.358 25.158 23.689 1.00 88.06 915 PRO A O 1
ATOM 6630 N N . PRO A 1 916 ? 19.227 23.483 24.908 1.00 86.81 916 PRO A N 1
ATOM 6631 C CA . PRO A 1 916 ? 18.306 23.678 26.030 1.00 86.81 916 PRO A CA 1
ATOM 6632 C C . PRO A 1 916 ? 18.252 25.119 26.558 1.00 86.81 916 PRO A C 1
ATOM 6634 O O . PRO A 1 916 ? 17.168 25.619 26.861 1.00 86.81 916 PRO A O 1
ATOM 6637 N N . ALA A 1 917 ? 19.403 25.797 26.625 1.00 86.88 917 ALA A N 1
ATOM 6638 C CA . ALA A 1 917 ? 19.496 27.190 27.061 1.00 86.88 917 ALA A CA 1
ATOM 6639 C C . ALA A 1 917 ? 18.778 28.148 26.094 1.00 86.88 917 ALA A C 1
ATOM 6641 O O . ALA A 1 917 ? 17.985 28.984 26.537 1.00 86.88 917 ALA A O 1
ATOM 6642 N N . ASP A 1 918 ? 18.988 27.972 24.787 1.00 88.31 918 ASP A N 1
ATOM 6643 C CA . ASP A 1 918 ? 18.363 28.787 23.741 1.00 88.31 918 ASP A CA 1
ATOM 6644 C C . ASP A 1 918 ? 16.851 28.570 23.720 1.00 88.31 918 ASP A C 1
ATOM 6646 O O . ASP A 1 918 ? 16.083 29.532 23.729 1.00 88.31 918 ASP A O 1
ATOM 6650 N N . ARG A 1 919 ? 16.396 27.313 23.787 1.00 91.62 919 ARG A N 1
ATOM 6651 C CA . ARG A 1 919 ? 14.964 26.986 23.834 1.00 91.62 919 ARG A CA 1
ATOM 6652 C C . ARG A 1 919 ? 14.282 27.615 25.044 1.00 91.62 919 ARG A C 1
ATOM 6654 O O . ARG A 1 919 ? 13.207 28.196 24.904 1.00 91.62 919 ARG A O 1
ATOM 6661 N N . ALA A 1 920 ? 14.908 27.557 26.219 1.00 88.38 920 ALA A N 1
ATOM 6662 C CA . ALA A 1 920 ? 14.379 28.198 27.419 1.00 88.38 920 ALA A CA 1
ATOM 6663 C C . ALA A 1 920 ? 14.331 29.731 27.275 1.00 88.38 920 ALA A C 1
ATOM 6665 O O . ALA A 1 920 ? 13.335 30.355 27.644 1.00 88.38 920 ALA A O 1
ATOM 6666 N N . ALA A 1 921 ? 15.368 30.348 26.700 1.00 87.44 921 ALA A N 1
ATOM 6667 C CA . ALA A 1 921 ? 15.402 31.787 26.450 1.00 87.44 921 ALA A CA 1
ATOM 6668 C C . ALA A 1 921 ? 14.331 32.235 25.439 1.00 87.44 921 ALA A C 1
ATOM 6670 O O . ALA A 1 921 ? 13.636 33.225 25.681 1.00 87.44 921 ALA A O 1
ATOM 6671 N N . HIS A 1 922 ? 14.147 31.495 24.342 1.00 90.00 922 HIS A N 1
ATOM 6672 C CA . HIS A 1 922 ? 13.126 31.780 23.332 1.00 90.00 922 HIS A CA 1
ATOM 6673 C C . HIS A 1 922 ? 11.707 31.538 23.849 1.00 90.00 922 HIS A C 1
ATOM 6675 O O . HIS A 1 922 ? 10.838 32.370 23.604 1.00 90.00 922 HIS A O 1
ATOM 6681 N N . THR A 1 923 ? 11.492 30.488 24.648 1.00 90.44 923 THR A N 1
ATOM 6682 C CA . THR A 1 923 ? 10.218 30.258 25.350 1.00 90.44 923 THR A CA 1
ATOM 6683 C C . THR A 1 923 ? 9.873 31.460 26.232 1.00 90.44 923 THR A C 1
ATOM 6685 O O . THR A 1 923 ? 8.791 32.027 26.110 1.00 90.44 923 THR A O 1
ATOM 6688 N N . ARG A 1 924 ? 10.817 31.935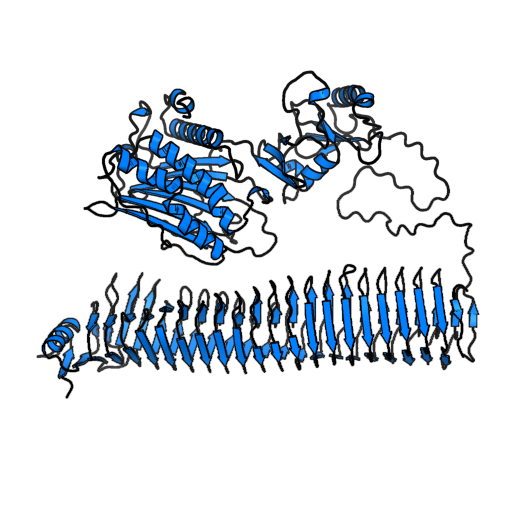 27.060 1.00 87.69 924 ARG A N 1
ATOM 6689 C CA . ARG A 1 924 ? 10.610 33.127 27.904 1.00 87.69 924 ARG A CA 1
ATOM 6690 C C . ARG A 1 924 ? 10.302 34.376 27.081 1.00 87.69 924 ARG A C 1
ATOM 6692 O O . ARG A 1 924 ? 9.367 35.096 27.409 1.00 87.69 924 ARG A O 1
ATOM 6699 N N . ARG A 1 925 ? 11.054 34.625 26.005 1.00 87.19 925 ARG A N 1
ATOM 6700 C CA . ARG A 1 925 ? 10.832 35.773 25.110 1.00 87.19 925 ARG A CA 1
ATOM 6701 C C . ARG A 1 925 ? 9.452 35.745 24.451 1.00 87.19 925 ARG A C 1
ATOM 6703 O O . ARG A 1 925 ? 8.771 36.766 24.463 1.00 87.19 925 ARG A O 1
ATOM 6710 N N . ALA A 1 926 ? 9.032 34.595 23.925 1.00 88.00 926 ALA A N 1
ATOM 6711 C CA . ALA A 1 926 ? 7.721 34.424 23.299 1.00 88.00 926 ALA A CA 1
ATOM 6712 C C . ALA A 1 926 ? 6.584 34.653 24.304 1.00 88.00 926 ALA A C 1
ATOM 6714 O O . ALA A 1 926 ? 5.615 35.354 24.017 1.00 88.00 926 ALA A O 1
ATOM 6715 N N . LEU A 1 927 ? 6.741 34.137 25.522 1.00 85.44 927 LEU A N 1
ATOM 6716 C CA . LEU A 1 927 ? 5.748 34.327 26.568 1.00 85.44 927 LEU A CA 1
ATOM 6717 C C . LEU A 1 927 ? 5.686 35.779 27.084 1.00 85.44 927 LEU A C 1
ATOM 6719 O O . LEU A 1 927 ? 4.605 36.295 27.346 1.00 85.44 927 LEU A O 1
ATOM 6723 N N . VAL A 1 928 ? 6.816 36.488 27.183 1.00 84.00 928 VAL A N 1
ATOM 6724 C CA . VAL A 1 928 ? 6.817 37.933 27.495 1.00 84.00 928 VAL A CA 1
ATOM 6725 C C . VAL A 1 928 ? 6.139 38.736 26.382 1.00 84.00 928 VAL A C 1
ATOM 6727 O O . VAL A 1 928 ? 5.403 39.677 26.673 1.00 84.00 928 VAL A O 1
ATOM 6730 N N . HIS A 1 929 ? 6.349 38.358 25.118 1.00 84.25 929 HIS A N 1
ATOM 6731 C CA . HIS A 1 929 ? 5.703 39.003 23.975 1.00 84.25 929 HIS A CA 1
ATOM 6732 C C . HIS A 1 929 ? 4.171 38.914 24.065 1.00 84.25 929 HIS A C 1
ATOM 6734 O O . HIS A 1 929 ? 3.502 39.947 24.012 1.00 84.25 929 HIS A O 1
ATOM 6740 N N . VAL A 1 930 ? 3.617 37.717 24.303 1.00 82.56 930 VAL A N 1
ATOM 6741 C CA . VAL A 1 930 ? 2.157 37.544 24.421 1.00 82.56 930 VAL A CA 1
ATOM 6742 C C . VAL A 1 930 ? 1.584 38.206 25.677 1.00 82.56 930 VAL A C 1
ATOM 6744 O O . VAL A 1 930 ? 0.483 38.743 25.637 1.00 82.56 930 VAL A O 1
ATOM 6747 N N . LEU A 1 931 ? 2.332 38.251 26.785 1.00 79.94 931 LEU A N 1
ATOM 6748 C CA . LEU A 1 931 ? 1.896 38.957 27.994 1.00 79.94 931 LEU A CA 1
ATOM 6749 C C . LEU A 1 931 ? 1.811 40.474 27.797 1.00 79.94 931 LEU A C 1
ATOM 6751 O O . LEU A 1 931 ? 0.851 41.097 28.253 1.00 79.94 931 LEU A O 1
ATOM 6755 N N . ARG A 1 932 ? 2.781 41.070 27.091 1.00 79.94 932 ARG A N 1
ATOM 6756 C CA . ARG A 1 932 ? 2.729 42.493 26.727 1.00 79.94 932 ARG A CA 1
ATOM 6757 C C . ARG A 1 932 ? 1.521 42.780 25.838 1.00 79.94 932 ARG A C 1
ATOM 6759 O O . ARG A 1 932 ? 0.796 43.733 26.110 1.00 79.94 932 ARG A O 1
ATOM 6766 N N . ALA A 1 933 ? 1.258 41.921 24.850 1.00 78.12 933 ALA A N 1
ATOM 6767 C CA . ALA A 1 933 ? 0.062 42.011 24.010 1.00 78.12 933 ALA A CA 1
ATOM 6768 C C . ALA A 1 933 ? -1.243 41.849 24.818 1.00 78.12 933 ALA A C 1
ATOM 6770 O O . ALA A 1 933 ? -2.233 42.521 24.543 1.00 78.12 933 ALA A O 1
ATOM 6771 N N . ALA A 1 934 ? -1.233 41.024 25.869 1.00 74.38 934 ALA A N 1
ATOM 6772 C CA . ALA A 1 934 ? -2.371 40.804 26.762 1.00 74.38 934 ALA A CA 1
ATOM 6773 C C . ALA A 1 934 ? -2.573 41.897 27.835 1.00 74.38 934 ALA A C 1
ATOM 6775 O O . ALA A 1 934 ? -3.455 41.751 28.691 1.00 74.38 934 ALA A O 1
ATOM 6776 N N . GLY A 1 935 ? -1.792 42.984 27.805 1.00 75.25 935 GLY A N 1
ATOM 6777 C CA . GLY A 1 935 ? -1.973 44.152 28.673 1.00 75.25 935 GLY A CA 1
ATOM 6778 C C . GLY A 1 935 ? -1.106 44.178 29.933 1.00 75.25 935 GLY A C 1
ATOM 6779 O O . GLY A 1 935 ? -1.453 44.898 30.866 1.00 75.25 935 GLY A O 1
ATOM 6780 N N . PHE A 1 936 ? 0.001 43.428 29.981 1.00 76.56 936 PHE A N 1
ATOM 6781 C CA . PHE A 1 936 ? 1.019 43.529 31.038 1.00 76.56 936 PHE A CA 1
ATOM 6782 C C . PHE A 1 936 ? 2.267 44.280 30.519 1.00 76.56 936 PHE A C 1
ATOM 6784 O O . PHE A 1 936 ? 3.236 43.651 30.080 1.00 76.56 936 PHE A O 1
ATOM 6791 N N . PRO A 1 937 ? 2.266 45.627 30.503 1.00 65.44 937 PRO A N 1
ATOM 6792 C CA . PRO A 1 937 ? 3.339 46.416 29.892 1.00 65.44 937 PRO A CA 1
ATOM 6793 C C . PRO A 1 937 ? 4.642 46.398 30.705 1.00 65.44 937 PRO A C 1
ATOM 6795 O O . PRO A 1 937 ? 5.724 46.474 30.123 1.00 65.44 937 PRO A O 1
ATOM 6798 N N . GLU A 1 938 ? 4.551 46.256 32.031 1.00 65.81 938 GLU A N 1
ATOM 6799 C CA . GLU A 1 938 ? 5.691 46.333 32.956 1.00 65.81 938 GLU A CA 1
ATOM 6800 C C . GLU A 1 938 ? 6.390 44.990 33.209 1.00 65.81 938 GLU A C 1
ATOM 6802 O O . GLU A 1 938 ? 7.252 44.907 34.085 1.00 65.81 938 GLU A O 1
ATOM 6807 N N . VAL A 1 939 ? 6.071 43.931 32.448 1.00 69.50 939 VAL A N 1
ATOM 6808 C CA . VAL A 1 939 ? 6.770 42.640 32.574 1.00 69.50 939 VAL A CA 1
ATOM 6809 C C . VAL A 1 939 ? 8.263 42.865 32.335 1.00 69.50 939 VAL A C 1
ATOM 6811 O O . VAL A 1 939 ? 8.723 43.060 31.201 1.00 69.50 939 VAL A O 1
ATOM 6814 N N . ALA A 1 940 ? 9.007 42.878 33.442 1.00 57.75 940 ALA A N 1
ATOM 6815 C CA . ALA A 1 940 ? 10.393 43.300 33.476 1.00 57.75 940 ALA A CA 1
ATOM 6816 C C . ALA A 1 940 ? 11.286 42.346 32.677 1.00 57.75 940 ALA A C 1
ATOM 6818 O O . ALA A 1 940 ? 11.153 41.122 32.765 1.00 57.75 940 ALA A O 1
ATOM 6819 N N . ASP A 1 941 ? 12.298 42.908 32.012 1.00 54.03 941 ASP A N 1
ATOM 6820 C CA . ASP A 1 941 ? 13.422 42.181 31.405 1.00 54.03 941 ASP A CA 1
ATOM 6821 C C . ASP A 1 941 ? 14.109 41.198 32.380 1.00 54.03 941 ASP A C 1
ATOM 6823 O O . ASP A 1 941 ? 14.803 40.275 31.950 1.00 54.03 941 ASP A O 1
ATOM 6827 N N . ALA A 1 942 ? 13.904 41.353 33.694 1.00 53.12 942 ALA A N 1
ATOM 6828 C CA . ALA A 1 942 ? 14.334 40.408 34.722 1.00 53.12 942 ALA A CA 1
ATOM 6829 C C . ALA A 1 942 ? 13.789 38.983 34.490 1.00 53.12 942 ALA A C 1
ATOM 6831 O O . ALA A 1 942 ? 14.516 38.017 34.704 1.00 53.12 942 ALA A O 1
ATOM 6832 N N . HIS A 1 943 ? 12.571 38.833 33.954 1.00 56.69 943 HIS A N 1
ATOM 6833 C CA . HIS A 1 943 ? 12.002 37.527 33.589 1.00 56.69 943 HIS A CA 1
ATOM 6834 C C . HIS A 1 943 ? 12.637 36.921 32.329 1.00 56.69 943 HIS A C 1
ATOM 6836 O O . HIS A 1 943 ? 12.496 35.726 32.093 1.00 56.69 943 HIS A O 1
ATOM 6842 N N . VAL A 1 944 ? 13.366 37.711 31.533 1.00 52.78 944 VAL A N 1
ATOM 6843 C CA . VAL A 1 944 ? 14.182 37.228 30.405 1.00 52.78 944 VAL A CA 1
ATOM 6844 C C . VAL A 1 944 ? 15.585 36.824 30.885 1.00 52.78 944 VAL A C 1
ATOM 6846 O O . VAL A 1 944 ? 16.156 35.872 30.349 1.00 52.78 944 VAL A O 1
ATOM 6849 N N . ARG A 1 945 ? 16.117 37.518 31.907 1.00 43.62 945 ARG A N 1
ATOM 6850 C CA . ARG A 1 945 ? 17.495 37.389 32.427 1.00 43.62 945 ARG A CA 1
ATOM 6851 C C . ARG A 1 945 ? 17.661 36.447 33.630 1.00 43.62 945 ARG A C 1
ATOM 6853 O O . ARG A 1 945 ? 18.797 36.103 33.942 1.00 43.62 945 ARG A O 1
ATOM 6860 N N . ALA A 1 946 ? 16.585 36.027 34.301 1.00 43.75 946 ALA A N 1
ATOM 6861 C CA . ALA A 1 946 ? 16.666 35.085 35.420 1.00 43.75 946 ALA A CA 1
ATOM 6862 C C . ALA A 1 946 ? 17.244 33.732 34.961 1.00 43.75 946 ALA A C 1
ATOM 6864 O O . ALA A 1 946 ? 16.806 33.146 33.968 1.00 43.75 946 ALA A O 1
ATOM 6865 N N . ALA A 1 947 ? 18.286 33.311 35.673 1.00 36.59 947 ALA A N 1
ATOM 6866 C CA . ALA A 1 947 ? 19.369 32.475 35.187 1.00 36.59 947 ALA A CA 1
ATOM 6867 C C . ALA A 1 947 ? 18.988 31.019 34.870 1.00 36.59 947 ALA A C 1
ATOM 6869 O O . ALA A 1 947 ? 18.096 30.420 35.473 1.00 36.59 947 ALA A O 1
ATOM 6870 N N . ALA A 1 948 ? 19.746 30.460 33.924 1.00 29.97 948 ALA A N 1
ATOM 6871 C CA . ALA A 1 948 ? 20.079 29.042 33.892 1.00 29.97 948 ALA A CA 1
ATOM 6872 C C . ALA A 1 948 ? 20.634 28.587 35.263 1.00 29.97 948 ALA A C 1
ATOM 6874 O O . ALA A 1 948 ? 21.114 29.439 36.016 1.00 29.97 948 ALA A O 1
ATOM 6875 N N . PRO A 1 949 ? 20.585 27.287 35.607 1.00 30.78 949 PRO A N 1
ATOM 6876 C CA . PRO A 1 949 ? 21.524 26.776 36.599 1.00 30.78 949 PRO A CA 1
ATOM 6877 C C . PRO A 1 949 ? 22.973 27.064 36.183 1.00 30.78 949 PRO A C 1
ATOM 6879 O O . PRO A 1 949 ? 23.253 27.034 34.958 1.00 30.78 949 PRO A O 1
#

pLDDT: mean 87.03, std 14.52, range [27.89, 98.94]

InterPro domains:
  IPR006626 Parallel beta-helix repeat [SM00710] (97-117)
  IPR006626 Parallel beta-helix repeat [SM00710] (162-183)
  IPR006626 Parallel beta-helix repeat [SM00710] (184-206)
  IPR006626 Parallel beta-helix repeat [SM00710] (207-229)
  IPR006626 Parallel beta-helix repeat [SM00710] (252-274)
  IPR006626 Parallel beta-helix repeat [SM00710] (275-297)
  IPR006626 Parallel beta-helix repeat [SM00710] (298-319)
  IPR006626 Parallel beta-helix repeat [SM00710] (457-479)
  IPR011050 Pectin lyase fold/virulence factor [SSF51126] (2-298)
  IPR011050 Pectin lyase fold/virulence factor [SSF51126] (292-511)
  IPR012334 Pectin lyase fold [G3DSA:2.160.20.10] (43-302)
  IPR039448 Right handed beta helix domain [PF13229] (201-321)
  IPR039448 Right handed beta helix domain [PF13229] (367-501)
  IPR051550 SCF Complex Subunits and Alginate Epimerases [PTHR22990] (15-233)

Organism: NCBI:txid2072

Secondary structure (DSSP, 8-state):
-PEEEEE-SSSTTSBSSHHHHHHHHHHHTS-EEEEE-SEEE---EEEEEEEEEEESSSTT-EEE-BTTB-SEEEEEEEEEESEEEEEESS-SEEEEEEEEEEES-EEEEETSEEEEE-TTEEEEEES-EEESSEEEEES-EEEEES-EEE--SS-SEEEETT-EEEEES-EEEEESS-SEEEESSEEEEES-EEEEESS-SEEEETT-EEEEES-EEEEESSEEEEE-TT-EEEEES-EEES-SEEEEE-TT-EEEEES-EEES-SSEEEEE-TT-EEEEES-EEE--SSEEEEEETT-EEEEES-EEESSSEEEEEESSEEEEES-EEES-SSEEEEEETT-EEEEES-EEES-SEEEEEEESTT-EEEEEEEEEEEEEEEEEEEEET-EEEEEEEEEEEEEEEEEE-TT-EEEEEEEEEEEEEEEEEEE-TT-EEEEEEEEEES-TTEEEEE-TT-EEEEEEEEEE--SSEEEEE-TT-EEEEEEEEEES-SSEEEEE-S-EEEEEEESSPEEE--PPP--S---------S---SS---S-----S-S--------SSPTT-SSTT-HHHHHHHHHHHHHHH-EEEE-S--EEETTEEEEEEEESSTT--EEEEE-TTS--EEEEHHHHHHHHHSS-SS-HHHHHEEE--SS--S-GGGGEE-TT-SEEEEEE-TT-SEEEEEETTEEEEEEPPEE-S-------SSPPPP-SEEEEEEEEE-B---S-----HHHHHHHHHHGGGSHHHHHHHHHHHHTT--PPP---EE-SS--BTTEEEEEEEEEETTEEEEEEEEEEE---SS--SEEEEEEEEES-SSSS-SEEHHHHHHHHHHHHHIIIIITGGGT-S-GGGPPBSS--EEEEEEE---TTPPPHHHHEE-GGG---SSS--SEEEEEEE--S---HHHHHHHHHHHHHHHHHHTT-TT--THHHHSPP-

Radius of gyration: 37.11 Å; chains: 1; bounding box: 95×77×103 Å

Foldseek 3Di:
DAAEAEDDCDDPPHNPAPQVVQVVNVVVPGAHEYEYEFDEHQDQDEHEERYEYEYPDAQQRYEFHHEPHASEEDEYRYEYYRHEWEYEDEENYEDPEEEYEYYSHEFEYAHYARYEYEAHYEYEAECYEYEQAAHEAANYEEEAYQYEFYNHAAENYEYYNAYAYEHYLYEYYAHAAEPYEYANYEYEHENYEFENYNAEPYEYENQYEYEYYQYEYEHYAAEPYEYAHQHEYEAENYEYYAHLEDYEFEHQHEYEYYQYEAEQRQAEDYEFAHQGEYEAELYEFAAHAHEHAEAYHAGEYEYENYEYEHYAEYYEFELYEYEYYLYEYEHHNAEPYEWEALYEYEAENYHAENHQEHYEYYYAQNAEYEYYNYEHYHHEHENYEWDDNHEYEYYNYEYEAYAEHYEWEAAGEYHYEQYEYEQHQHADYEYYHQYEYHEEAYEYENGHQEHAYADDQYEYHYENAEFEQHAAESYEADDNHAYEYYNAEYYHYNHADAEYCPRYHDDYDYPGHHYDDPDPDDDPDPPPPVPVPPPDDPDDDAQDDDDPDDSDDPDPPPPPEDQQADDPDCRVLRVVLCVVCCVPQQFAAWRHHFDDAAQWTKTWTQGPDPQFTWMWIDHPPAGIAIETPVVVVLQVVQAPDPRSCQAAADFGQPDPDPDSVSRYHGPVHQKTWGADHPQHTWIWGDDPNHIHIWHDKDWDDDDPDDDDPWDDDAFLKKWKKKKWFLFDDDDLFFQDPVLLVVLQVCVLVDPLVVLQCVLQVVQPHDWPRWRKDFDPIDDDRFKGKIKTFTADPVGTAKMWMWIWGHADPVRSTIITMIMMGGRDCPPPHAAEPVSSLSNNLRRLLCRLPVRCCSGPVDSRVTHHPGFMKIKTKMARRDPPHDANVRRHPCVLLDDFDDDTDRMFMIMIRTGSDDDSVVSSLSSQVRVVVRVCVRGRVPRDCCSSPVDDD

Sequence (949 aa):
MAARYLVSPTARRAHRTITSALHAAAGSRRAAVIEVEPGSYPEALVVRGDVELVCRGAPGSAVVGRTGEPALEASGAVRVVGLAFTGRGGDVVVCAGGTLTVEHSTVQAFDGVSLHARAGSAVTLRDSAIAHGRALFAGAVGLVERCRFTDAADNALAAIEGADVRVVDSRFADSRIHGVRVSGSRVLVSGCELTGTGNSAIAADGAADLTVLGCRITAVHGAGISYAEQSRGLVEDVEVVDAEHGLVTASGANPVVRRGRFTGCRDTGINANSQGLGRFEDCRVVGAGNVAVFSTTGGAPDVRGCHISDGNVGIAVDHARGRFRDVVIRDLTSAAVRLLDEATGAFAGLDVERCPTGLEAIGGGGTKAEVVDSGFRDFSIAAVTVIKQSRITLRRVVGERGVVGCGVGEEGRLLAYDCRMSDMDVGGVVAFGKAVLTVRNLKVVGGGEIGLCGRDSAYLDVTDGEFADATVAGIGLTDTCSGQLVNCSVTGANGVGVMHNGLFQLDVRTALPVKRAPSTPSSDVPTTINNFYGPVFHGPVRDVQLAWNNDNVSQRQSSPFEVGVGVPGRRSEFRGLHAALRDRVGIGGPASALHRAGPGVAQSFRGTSPGHDWVLCAVPDHPPVAVAEPVWEALHVAVLVEDPLGALGLPVADEPSDGVASRVVDGRTGRVALVGGAWGDGRLVRSGDTWTWEPLPSVGSDAPGAVVPWPVRPAFLRVRALARLPWAMRGGREVSAERARLLVAALPGDDLTAALREPLRRRGANPPDAVWAPGPNRNALDAFGCSTTLADADGPVLTGEVLLALPTTAEPAIAACAELRVERPAAPGRLTWPELSRFLAVAWRTATEVLPGLVEPDPRALRWAAPPTVELSLTADRPDAVPLADVVDLASLGDRAGGPPNGLAVTVTAPARLPPADRAAHTRRALVHVLRAAGFPEVADAHVRAAAP